Protein AF-0000000080607531 (afdb_homodimer)

Foldseek 3Di:
DDWAQALQPRDTDDQQQWAWQDPDPVLNVLLCVARHDSSNVSVVPDPDTHIHGCVQQPPLCPRPLRRRNGHPPPPPPPPCPDPDLDFPQQPPCVVQPPVPPVPVPDPPDPDPPDPPPPPPPPSVPPPPPPPCPPVVPVPDDDDDDDDPVVVCQVPQADPVVGDSQKDWDDWDDDFQKTKTWIAHPPPRDIDIDMRFDAFPVRPHGLVQLLVLLLCQLQLHFVVVVVVVCVVVVGGGDDLLVSLVSCVQFQLVLLVVLLVVLLVVVVVVQLVVCVSNVAWEKEKDKDALFVALANQKIKMWIATQSLLATNWMFIDGNDDPPCDSLNVTLVRCVVGLVVSQVVCVVVVRPYGHAEYEYAPRVSNVVSCVPPPVRYAYFYALVNLLVVLLVVCVVCCPPPLQVLVNVCSVVLSSQLLVLLQVCQLQLLSSLLSSQVSLCVLQVHFFQDADDPHDGDDDDGGHPDDDDPDDSGQDCVDVSSVSNSVVSSCSCPPPVSSVNSSRHHSRGHCVSVVVLVVLLCSNVPRHFHAFPSQSVSSNSSSSVVSNQQSVCVVVVNKDFSDWDWDQDPVVSDTDIDTDIDDGPSVVSVVSSVSSSNDDRPPPVPPCPDCVVVVSCHNNVSPPRVCCVVPVPVPPDPPVCSPPPPPPPPDPPPPPDD/DDWAQALQPRDTDDQVQWAWQDPDPVLNVLLCVARHDSSNVSVVPDPDTHIHGCVQQPVLPPRPPRRRRGHPPPPPPPPPPDPDLDFLQQPPVVVQPPVPPPPPPDPPPPDDPDPPPPPPPPSVPPDPPPPCPVVVPVPDDDDDDDDPVVVCQVPQADPVVGDSQKDWDDWDDDFQKTKTWIAHPPPRDIDIDMRFDAFPVRPHGLVQLLVLLLCQLQLHFVVVVVVVCVVVVGGGDDLLVSLVSCVQFQLVLLVVLLVVLLVVVVVVQLVVCVSNVAWE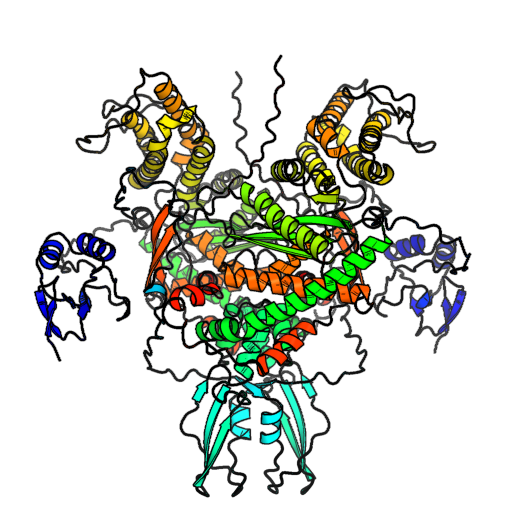KEKDKDAQFLALRNQKIKMWIATQSLLATNWMFIDGNDDPPDDSLNVTLVRCCVGLVVSQVVCVVVVRPYGHAEYEYAPRVSNVVSCVPPPVRYAYFYALVNLLVVLLVVCVVCCPPPLQVLVNVCSVVLSSQLLVLLQPCQLQLLSSLLSSQVVLCVLQVHFFQDADDPHDGDDDDGGHPDDDDPDDSGQDCVDVSSVSNSVVSSCSCPPPVSSVNSSRHHSRGHCVSVVVLVVLLCSNVPRHFHAFPSQSVSSNSSSSVVSNQQSVCVVVVNKDFSDWDWDQDPVVSDTDIDTDIDDGPSVVSVVSSVSSSNDDRPPPVPVCPDCVVPPSCHNNVSPVRVCCVVPVPVPPDPPPCSPPPPPPPPPPPPPPDD

Structure (mmCIF, N/CA/C/O backbone):
data_AF-0000000080607531-model_v1
#
loop_
_entity.id
_entity.type
_entity.pdbx_description
1 polymer 'Mutator-like transposase domain-containing protein'
#
loop_
_atom_site.group_PDB
_atom_site.id
_atom_site.type_symbol
_atom_site.label_atom_id
_atom_site.label_alt_id
_atom_site.label_comp_id
_atom_site.label_asym_id
_atom_site.label_entity_id
_atom_site.label_seq_id
_atom_site.pdbx_PDB_ins_code
_atom_site.Cartn_x
_atom_site.Cartn_y
_atom_site.Cartn_z
_atom_site.occupancy
_atom_site.B_iso_or_equiv
_atom_site.auth_seq_id
_atom_site.auth_comp_id
_atom_site.auth_asym_id
_atom_site.auth_atom_id
_atom_site.pdbx_PDB_model_num
ATOM 1 N N . MET A 1 1 ? -24.422 -40.75 27.297 1 51.53 1 MET A N 1
ATOM 2 C CA . MET A 1 1 ? -23.703 -39.469 27.203 1 51.53 1 MET A CA 1
ATOM 3 C C . MET A 1 1 ? -24.172 -38.5 28.312 1 51.53 1 MET A C 1
ATOM 5 O O . MET A 1 1 ? -25.344 -38.5 28.672 1 51.53 1 MET A O 1
ATOM 9 N N . PRO A 1 2 ? -23.297 -38 29.188 1 71.62 2 PRO A N 1
ATOM 10 C CA . PRO A 1 2 ? -23.688 -37.25 30.375 1 71.62 2 PRO A CA 1
ATOM 11 C C . PRO A 1 2 ? -24.578 -36.062 30.062 1 71.62 2 PRO A C 1
ATOM 13 O O . PRO A 1 2 ? -24.391 -35.406 29.016 1 71.62 2 PRO A O 1
ATOM 16 N N . ARG A 1 3 ? -25.797 -35.969 30.688 1 76.38 3 ARG A N 1
ATOM 17 C CA . ARG A 1 3 ? -26.734 -34.844 30.594 1 76.38 3 ARG A CA 1
ATOM 18 C C . ARG A 1 3 ? -26.5 -33.844 31.703 1 76.38 3 ARG A C 1
ATOM 20 O O . ARG A 1 3 ? -26.062 -34.188 32.812 1 76.38 3 ARG A O 1
ATOM 27 N N . SER A 1 4 ? -26.438 -32.625 31.375 1 78.31 4 SER A N 1
ATOM 28 C CA . SER A 1 4 ? -26.312 -31.578 32.375 1 78.31 4 SER A CA 1
ATOM 29 C C . SER A 1 4 ? -27.422 -30.547 32.25 1 78.31 4 SER A C 1
ATOM 31 O O . SER A 1 4 ? -28.016 -30.406 31.172 1 78.31 4 SER A O 1
ATOM 33 N N . LYS A 1 5 ? -27.812 -29.953 33.25 1 80.25 5 LYS A N 1
ATOM 34 C CA . LYS A 1 5 ? -28.797 -28.891 33.281 1 80.25 5 LYS A CA 1
ATOM 35 C C . LYS A 1 5 ? -28.188 -27.547 32.875 1 80.25 5 LYS A C 1
ATOM 37 O O . LYS A 1 5 ? -27.109 -27.172 33.344 1 80.25 5 LYS A O 1
ATOM 42 N N . CYS A 1 6 ? -28.875 -26.938 31.906 1 76.19 6 CYS A N 1
ATOM 43 C CA . CYS A 1 6 ? -28.406 -25.625 31.453 1 76.19 6 CYS A CA 1
ATOM 44 C C . CYS A 1 6 ? -28.484 -24.594 32.562 1 76.19 6 CYS A C 1
ATOM 46 O O . CYS A 1 6 ? -29.531 -24.438 33.219 1 76.19 6 CYS A O 1
ATOM 48 N N . ALA A 1 7 ? -27.469 -23.922 32.781 1 77.25 7 ALA A N 1
ATOM 49 C CA . ALA A 1 7 ? -27.406 -22.984 33.906 1 77.25 7 ALA A CA 1
ATOM 50 C C . ALA A 1 7 ? -28.234 -21.734 33.625 1 77.25 7 ALA A C 1
ATOM 52 O O . ALA A 1 7 ? -28.484 -20.938 34.531 1 77.25 7 ALA A O 1
ATOM 53 N N . TYR A 1 8 ? -28.672 -21.641 32.375 1 78.44 8 TYR A N 1
ATOM 54 C CA . TYR A 1 8 ? -29.453 -20.469 32 1 78.44 8 TYR A CA 1
ATOM 55 C C . TYR A 1 8 ? -30.922 -20.812 31.844 1 78.44 8 TYR A C 1
ATOM 57 O O . TYR A 1 8 ? -31.781 -20.234 32.5 1 78.44 8 TYR A O 1
ATOM 65 N N . CYS A 1 9 ? -31.266 -21.719 30.969 1 72.75 9 CYS A N 1
ATOM 66 C CA . CYS A 1 9 ? -32.656 -22 30.719 1 72.75 9 CYS A CA 1
ATOM 67 C C . CYS A 1 9 ? -33.156 -23.141 31.609 1 72.75 9 CYS A C 1
ATOM 69 O O . CYS A 1 9 ? -34.344 -23.438 31.656 1 72.75 9 CYS A O 1
ATOM 71 N N . LEU A 1 10 ? -32.312 -23.844 32.312 1 76.44 10 LEU A N 1
ATOM 72 C CA . LEU A 1 10 ? -32.562 -24.875 33.312 1 76.44 10 LEU A CA 1
ATOM 73 C C . LEU A 1 10 ? -33.125 -26.141 32.656 1 76.44 10 LEU A C 1
ATOM 75 O O . LEU A 1 10 ? -33.625 -27.031 33.344 1 76.44 10 LEU A O 1
ATOM 79 N N . ASP A 1 11 ? -33 -26.203 31.219 1 74.94 11 ASP A N 1
ATOM 80 C CA . ASP A 1 11 ? -33.375 -27.438 30.516 1 74.94 11 ASP A CA 1
ATOM 81 C C . ASP A 1 11 ? -32.281 -28.5 30.641 1 74.94 11 ASP A C 1
ATOM 83 O O . ASP A 1 11 ? -31.094 -28.172 30.719 1 74.94 11 ASP A O 1
ATOM 87 N N . ILE A 1 12 ? -32.562 -29.703 30.688 1 78.56 12 ILE A N 1
ATOM 88 C CA . ILE A 1 12 ? -31.625 -30.812 30.734 1 78.56 12 ILE A CA 1
ATOM 89 C C . ILE A 1 12 ? -31.312 -31.297 29.312 1 78.56 12 ILE A C 1
ATOM 91 O O . ILE A 1 12 ? -32.219 -31.656 28.562 1 78.56 12 ILE A O 1
ATOM 95 N N . ARG A 1 13 ? -30.172 -31 28.828 1 75.38 13 ARG A N 1
ATOM 96 C CA . ARG A 1 13 ? -29.75 -31.406 27.484 1 75.38 13 ARG A CA 1
ATOM 97 C C . ARG A 1 13 ? -28.484 -32.25 27.547 1 75.38 13 ARG A C 1
ATOM 99 O O . ARG A 1 13 ? -27.828 -32.344 28.594 1 75.38 13 ARG A O 1
ATOM 106 N N . LYS A 1 14 ? -28.188 -32.938 26.469 1 78.44 14 LYS A N 1
ATOM 107 C CA . LYS A 1 14 ? -26.938 -33.688 26.375 1 78.44 14 LYS A CA 1
ATOM 108 C C . LYS A 1 14 ? -25.719 -32.75 26.422 1 78.44 14 LYS A C 1
ATOM 110 O O . LYS A 1 14 ? -25.734 -31.688 25.812 1 78.44 14 LYS A O 1
ATOM 115 N N . GLN A 1 15 ? -24.609 -33.094 27.188 1 72.25 15 GLN A N 1
ATOM 116 C CA . GLN A 1 15 ? -23.422 -32.281 27.328 1 72.25 15 GLN A CA 1
ATOM 117 C C . GLN A 1 15 ? -22.766 -32 25.969 1 72.25 15 GLN A C 1
ATOM 119 O O . GLN A 1 15 ? -22.094 -30.984 25.781 1 72.25 15 GLN A O 1
ATOM 124 N N . SER A 1 16 ? -22.984 -32.844 24.984 1 71.12 16 SER A N 1
ATOM 125 C CA . SER A 1 16 ? -22.469 -32.656 23.641 1 71.12 16 SER A CA 1
ATOM 126 C C . SER A 1 16 ? -23.078 -31.422 22.969 1 71.12 16 SER A C 1
ATOM 128 O O . SER A 1 16 ? -22.469 -30.828 22.078 1 71.12 16 SER A O 1
ATOM 130 N N . ASP A 1 17 ? -24.25 -31.016 23.375 1 67.19 17 ASP A N 1
ATOM 131 C CA . ASP A 1 17 ? -24.984 -29.891 22.812 1 67.19 17 ASP A CA 1
ATOM 132 C C . ASP A 1 17 ? -24.844 -28.656 23.703 1 67.19 17 ASP A C 1
ATOM 134 O O . ASP A 1 17 ? -25.594 -27.688 23.547 1 67.19 17 ASP A O 1
ATOM 138 N N . MET A 1 18 ? -24.016 -28.688 24.656 1 69.5 18 MET A N 1
ATOM 139 C CA . MET A 1 18 ? -23.859 -27.594 25.609 1 69.5 18 MET A CA 1
ATOM 140 C C . MET A 1 18 ? -22.438 -27.078 25.641 1 69.5 18 MET A C 1
ATOM 142 O O . MET A 1 18 ? -21.531 -27.719 25.094 1 69.5 18 MET A O 1
ATOM 146 N N . THR A 1 19 ? -22.281 -25.844 26.109 1 71.5 19 THR A N 1
ATOM 147 C CA . THR A 1 19 ? -20.953 -25.281 26.359 1 71.5 19 THR A CA 1
ATOM 148 C C . THR A 1 19 ? -20.75 -25.016 27.844 1 71.5 19 THR A C 1
ATOM 150 O O . THR A 1 19 ? -21.688 -24.625 28.547 1 71.5 19 THR A O 1
ATOM 153 N N . ARG A 1 20 ? -19.547 -25.281 28.297 1 72.12 20 ARG A N 1
ATOM 154 C CA . ARG A 1 20 ? -19.219 -25.109 29.719 1 72.12 20 ARG A CA 1
ATOM 155 C C . ARG A 1 20 ? -19.156 -23.625 30.078 1 72.12 20 ARG A C 1
ATOM 157 O O . ARG A 1 20 ? -18.672 -22.812 29.297 1 72.12 20 ARG A O 1
ATOM 164 N N . VAL A 1 21 ? -19.719 -23.328 31.203 1 73.06 21 VAL A N 1
ATOM 165 C CA . VAL A 1 21 ? -19.609 -21.984 31.766 1 73.06 21 VAL A CA 1
ATOM 166 C C . VAL A 1 21 ? -18.156 -21.688 32.156 1 73.06 21 VAL A C 1
ATOM 168 O O . VAL A 1 21 ? -17.516 -22.5 32.812 1 73.06 21 VAL A O 1
ATOM 171 N N . PRO A 1 22 ? -17.641 -20.578 31.672 1 67.25 22 PRO A N 1
ATOM 172 C CA . PRO A 1 22 ? -16.234 -20.281 31.953 1 67.25 22 PRO A CA 1
ATOM 173 C C . PRO A 1 22 ? -15.938 -20.188 33.438 1 67.25 22 PRO A C 1
ATOM 175 O O . PRO A 1 22 ? -16.812 -19.797 34.25 1 67.25 22 PRO A O 1
ATOM 178 N N . ARG A 1 23 ? -14.711 -20.656 33.969 1 65.69 23 ARG A N 1
ATOM 179 C CA . ARG A 1 23 ? -14.289 -20.641 35.375 1 65.69 23 ARG A CA 1
ATOM 180 C C . ARG A 1 23 ? -13.508 -19.375 35.688 1 65.69 23 ARG A C 1
ATOM 182 O O . ARG A 1 23 ? -13.43 -18.953 36.844 1 65.69 23 ARG A O 1
ATOM 189 N N . ASN A 1 24 ? -12.945 -18.922 34.625 1 61.16 24 ASN A N 1
ATOM 190 C CA . ASN A 1 24 ? -12.188 -17.703 34.875 1 61.16 24 ASN A CA 1
ATOM 191 C C . ASN A 1 24 ? -13.102 -16.531 35.219 1 61.16 24 ASN A C 1
ATOM 193 O O . ASN A 1 24 ? -14.141 -16.344 34.594 1 61.16 24 ASN A O 1
ATOM 197 N N . ASN A 1 25 ? -12.859 -15.844 36.156 1 62.41 25 ASN A N 1
ATOM 198 C CA . ASN A 1 25 ? -13.672 -14.789 36.719 1 62.41 25 ASN A CA 1
ATOM 199 C C . ASN A 1 25 ? -14 -13.703 35.719 1 62.41 25 ASN A C 1
ATOM 201 O O . ASN A 1 25 ? -15.125 -13.195 35.688 1 62.41 25 ASN A O 1
ATOM 205 N N . GLU A 1 26 ? -13.156 -13.406 34.844 1 60.62 26 GLU A N 1
ATOM 206 C CA . GLU A 1 26 ? -13.383 -12.336 33.875 1 60.62 26 GLU A CA 1
ATOM 207 C C . GLU A 1 26 ? -14.438 -12.734 32.844 1 60.62 26 GLU A C 1
ATOM 209 O O . GLU A 1 26 ? -15.344 -11.953 32.562 1 60.62 26 GLU A O 1
ATOM 214 N N . SER A 1 27 ? -14.336 -13.922 32.344 1 63.81 27 SER A N 1
ATOM 215 C CA . SER A 1 27 ? -15.344 -14.43 31.422 1 63.81 27 SER A CA 1
ATOM 216 C C . SER A 1 27 ? -16.688 -14.609 32.125 1 63.81 27 SER A C 1
ATOM 218 O O . SER A 1 27 ? -17.734 -14.336 31.516 1 63.81 27 SER A O 1
ATOM 220 N N . LEU A 1 28 ? -16.531 -15.008 33.281 1 71.12 28 LEU A N 1
ATOM 221 C CA . LEU A 1 28 ? -17.734 -15.242 34.062 1 71.12 28 LEU A CA 1
ATOM 222 C C . LEU A 1 28 ? -18.5 -13.938 34.281 1 71.12 28 LEU A C 1
ATOM 224 O O . LEU A 1 28 ? -19.719 -13.898 34.219 1 71.12 28 LEU A O 1
ATOM 228 N N . GLN A 1 29 ? -17.781 -12.945 34.469 1 68.12 29 GLN A N 1
ATOM 229 C CA . GLN A 1 29 ? -18.406 -11.648 34.719 1 68.12 29 GLN A CA 1
ATOM 230 C C . GLN A 1 29 ? -19.109 -11.133 33.469 1 68.12 29 GLN A C 1
ATOM 232 O O . GLN A 1 29 ? -20.203 -10.555 33.562 1 68.12 29 GLN A O 1
ATOM 237 N N . ILE A 1 30 ? -18.641 -11.484 32.281 1 65.94 30 ILE A N 1
ATOM 238 C CA . ILE A 1 30 ? -19.281 -11.133 31.031 1 65.94 30 ILE A CA 1
ATOM 239 C C . ILE A 1 30 ? -20.562 -11.953 30.859 1 65.94 30 ILE A C 1
ATOM 241 O O . ILE A 1 30 ? -21.594 -11.414 30.469 1 65.94 30 ILE A O 1
ATOM 245 N N . TRP A 1 31 ? -20.5 -13.125 31.141 1 69.62 31 TRP A N 1
ATOM 246 C CA . TRP A 1 31 ? -21.688 -13.977 31.062 1 69.62 31 TRP A CA 1
ATOM 247 C C . TRP A 1 31 ? -22.734 -13.523 32.062 1 69.62 31 TRP A C 1
ATOM 249 O O . TRP A 1 31 ? -23.938 -13.516 31.766 1 69.62 31 TRP A O 1
ATOM 259 N N . PHE A 1 32 ? -22.312 -13.086 33.281 1 72.31 32 PHE A N 1
ATOM 260 C CA . PHE A 1 32 ? -23.219 -12.617 34.312 1 72.31 32 PHE A CA 1
ATOM 261 C C . PHE A 1 32 ? -23.953 -11.359 33.875 1 72.31 32 PHE A C 1
ATOM 263 O O . PHE A 1 32 ? -25.172 -11.234 34.062 1 72.31 32 PHE A O 1
ATOM 270 N N . ARG A 1 33 ? -23.219 -10.609 33.156 1 67.19 33 ARG A N 1
ATOM 271 C CA . ARG A 1 33 ? -23.797 -9.359 32.688 1 67.19 33 ARG A CA 1
ATOM 272 C C . ARG A 1 33 ? -24.781 -9.625 31.531 1 67.19 33 ARG A C 1
ATOM 274 O O . ARG A 1 33 ? -25.812 -8.953 31.438 1 67.19 33 ARG A O 1
ATOM 281 N N . THR A 1 34 ? -24.469 -10.617 30.734 1 65.94 34 THR A N 1
ATOM 282 C CA . THR A 1 34 ? -25.281 -10.914 29.562 1 65.94 34 THR A CA 1
ATOM 283 C C . THR A 1 34 ? -26.484 -11.766 29.938 1 65.94 34 THR A C 1
ATOM 285 O O . THR A 1 34 ? -27.594 -11.547 29.438 1 65.94 34 THR A O 1
ATOM 288 N N . LEU A 1 35 ? -26.281 -12.664 30.797 1 69.69 35 LEU A N 1
ATOM 289 C CA . LEU A 1 35 ? -27.312 -13.672 31.047 1 69.69 35 LEU A CA 1
ATOM 290 C C . LEU A 1 35 ? -28.109 -13.336 32.312 1 69.69 35 LEU A C 1
ATOM 292 O O . LEU A 1 35 ? -29.094 -14 32.625 1 69.69 35 LEU A O 1
ATOM 296 N N . GLY A 1 36 ? -27.656 -12.227 33.062 1 68.69 36 GLY A N 1
ATOM 297 C CA . GLY A 1 36 ? -28.484 -11.672 34.125 1 68.69 36 GLY A CA 1
ATOM 298 C C . GLY A 1 36 ? -28.156 -12.242 35.5 1 68.69 36 GLY A C 1
ATOM 299 O O . GLY A 1 36 ? -27.312 -13.133 35.594 1 68.69 36 GLY A O 1
ATOM 300 N N . ILE A 1 37 ? -28.922 -11.695 36.469 1 71.81 37 ILE A N 1
ATOM 301 C CA . ILE A 1 37 ? -28.641 -11.906 37.906 1 71.81 37 ILE A CA 1
ATOM 302 C C . ILE A 1 37 ? -29 -13.336 38.281 1 71.81 37 ILE A C 1
ATOM 304 O O . ILE A 1 37 ? -28.328 -13.953 39.125 1 71.81 37 ILE A O 1
ATOM 308 N N . ASP A 1 38 ? -30.031 -13.898 37.719 1 74.38 38 ASP A N 1
ATOM 309 C CA . ASP A 1 38 ? -30.453 -15.25 38.062 1 74.38 38 ASP A CA 1
ATOM 310 C C . ASP A 1 38 ? -29.391 -16.266 37.688 1 74.38 38 ASP A C 1
ATOM 312 O O . ASP A 1 38 ? -29.109 -17.203 38.438 1 74.38 38 ASP A O 1
ATOM 316 N N . PHE A 1 39 ? -28.75 -16.109 36.469 1 73.75 39 PHE A N 1
ATOM 317 C CA . PHE A 1 39 ? -27.641 -16.953 36 1 73.75 39 PHE A CA 1
ATOM 318 C C . PHE A 1 39 ? -26.438 -16.812 36.938 1 73.75 39 PHE A C 1
ATOM 320 O O . PHE A 1 39 ? -25.828 -17.812 37.312 1 73.75 39 PHE A O 1
ATOM 327 N N . GLN A 1 40 ? -26.188 -15.57 37.281 1 78.19 40 GLN A N 1
ATOM 328 C CA . GLN A 1 40 ? -25.062 -15.297 38.156 1 78.19 40 GLN A CA 1
ATOM 329 C C . GLN A 1 40 ? -25.234 -16.016 39.5 1 78.19 40 GLN A C 1
ATOM 331 O O . GLN A 1 40 ? -24.281 -16.625 40 1 78.19 40 GLN A O 1
ATOM 336 N N . GLN A 1 41 ? -26.375 -15.945 40.062 1 76.62 41 GLN A N 1
ATOM 337 C CA . GLN A 1 41 ? -26.641 -16.578 41.344 1 76.62 41 GLN A CA 1
ATOM 338 C C . GLN A 1 41 ? -26.516 -18.094 41.25 1 76.62 41 GLN A C 1
ATOM 340 O O . GLN A 1 41 ? -26 -18.734 42.156 1 76.62 41 GLN A O 1
ATOM 345 N N . ARG A 1 42 ? -26.859 -18.625 40.062 1 77.56 42 ARG A N 1
ATOM 346 C CA . ARG A 1 42 ? -26.781 -20.078 39.875 1 77.56 42 ARG A CA 1
ATOM 347 C C . ARG A 1 42 ? -25.344 -20.531 39.719 1 77.56 42 ARG A C 1
ATOM 349 O O . ARG A 1 42 ? -24.953 -21.578 40.25 1 77.56 42 ARG A O 1
ATOM 356 N N . VAL A 1 43 ? -24.562 -19.688 39.031 1 77.25 43 VAL A N 1
ATOM 357 C CA . VAL A 1 43 ? -23.172 -20.031 38.781 1 77.25 43 VAL A CA 1
ATOM 358 C C . VAL A 1 43 ? -22.344 -19.875 40.031 1 77.25 43 VAL A C 1
ATOM 360 O O . VAL A 1 43 ? -21.516 -20.734 40.344 1 77.25 43 VAL A O 1
ATOM 363 N N . LEU A 1 44 ? -22.547 -18.812 40.781 1 75.38 44 LEU A N 1
ATOM 364 C CA . LEU A 1 44 ? -21.766 -18.562 41.969 1 75.38 44 LEU A CA 1
ATOM 365 C C . LEU A 1 44 ? -22.125 -19.562 43.062 1 75.38 44 LEU A C 1
ATOM 367 O O . LEU A 1 44 ? -21.297 -19.859 43.938 1 75.38 44 LEU A O 1
ATOM 371 N N . GLY A 1 45 ? -23.375 -20.141 43.031 1 68.06 45 GLY A N 1
ATOM 372 C CA . GLY A 1 45 ? -23.812 -21.109 44.031 1 68.06 45 GLY A CA 1
ATOM 373 C C . GLY A 1 45 ? -23.531 -22.547 43.656 1 68.06 45 GLY A C 1
ATOM 374 O O . GLY A 1 45 ? -23.797 -23.469 44.406 1 68.06 45 GLY A O 1
ATOM 375 N N . ALA A 1 46 ? -22.969 -22.734 42.375 1 67.12 46 ALA A N 1
ATOM 376 C CA . ALA A 1 46 ? -22.828 -24.109 41.906 1 67.12 46 ALA A CA 1
ATOM 377 C C . ALA A 1 46 ? -21.469 -24.688 42.312 1 67.12 46 ALA A C 1
ATOM 379 O O . ALA A 1 46 ? -20.453 -23.969 42.312 1 67.12 46 ALA A O 1
ATOM 380 N N . THR A 1 47 ? -21.375 -25.781 42.969 1 64.31 47 THR A N 1
ATOM 381 C CA . THR A 1 47 ? -20.188 -26.484 43.469 1 64.31 47 THR A CA 1
ATOM 382 C C . THR A 1 47 ? -19.594 -27.359 42.344 1 64.31 47 THR A C 1
ATOM 384 O O . THR A 1 47 ? -18.484 -27.859 42.469 1 64.31 47 THR A O 1
ATOM 387 N N . SER A 1 48 ? -20.344 -27.641 41.219 1 68.44 48 SER A N 1
ATOM 388 C CA . SER A 1 48 ? -19.922 -28.5 40.125 1 68.44 48 SER A CA 1
ATOM 389 C C . SER A 1 48 ? -19.828 -27.734 38.812 1 68.44 48 SER A C 1
ATOM 391 O O . SER A 1 48 ? -20.25 -26.578 38.75 1 68.44 48 SER A O 1
ATOM 393 N N . ARG A 1 49 ? -19.219 -28.297 37.75 1 71.44 49 ARG A N 1
ATOM 394 C CA . ARG A 1 49 ? -19.094 -27.719 36.406 1 71.44 49 ARG A CA 1
ATOM 395 C C . ARG A 1 49 ? -20.469 -27.438 35.812 1 71.44 49 ARG A C 1
ATOM 397 O O . ARG A 1 49 ? -21.344 -28.312 35.812 1 71.44 49 ARG A O 1
ATOM 404 N N . LEU A 1 50 ? -20.703 -26.141 35.469 1 76.75 50 LEU A N 1
ATOM 405 C CA . LEU A 1 50 ? -21.984 -25.734 34.906 1 76.75 50 LEU A CA 1
ATOM 406 C C . LEU A 1 50 ? -21.922 -25.672 33.375 1 76.75 50 LEU A C 1
ATOM 408 O O . LEU A 1 50 ? -20.859 -25.422 32.812 1 76.75 50 LEU A O 1
ATOM 412 N N . PHE A 1 51 ? -23.016 -26.016 32.75 1 77.75 51 PHE A N 1
ATOM 413 C CA . PHE A 1 51 ? -23.156 -26.016 31.297 1 77.75 51 PHE A CA 1
ATOM 414 C C . PHE A 1 51 ? -24.312 -25.125 30.875 1 77.75 51 PHE A C 1
ATOM 416 O O . PHE A 1 51 ? -25.25 -24.906 31.641 1 77.75 51 PHE A O 1
ATOM 423 N N . ILE A 1 52 ? -24.266 -24.453 29.703 1 76 52 ILE A N 1
ATOM 424 C CA . ILE A 1 52 ? -25.359 -23.734 29.078 1 76 52 ILE A CA 1
ATOM 425 C C . ILE A 1 52 ? -25.656 -24.328 27.703 1 76 52 ILE A C 1
ATOM 427 O O . ILE A 1 52 ? -24.734 -24.797 27.016 1 76 52 ILE A O 1
ATOM 431 N N . CYS A 1 53 ? -27 -24.375 27.406 1 71.88 53 CYS A N 1
ATOM 432 C CA . CYS A 1 53 ? -27.391 -24.875 26.094 1 71.88 53 CYS A CA 1
ATOM 433 C C . CYS A 1 53 ? -26.734 -24.047 24.984 1 71.88 53 CYS A C 1
ATOM 435 O O . CYS A 1 53 ? -26.672 -22.812 25.078 1 71.88 53 CYS A O 1
ATOM 437 N N . ARG A 1 54 ? -26.25 -24.688 23.953 1 67.12 54 ARG A N 1
ATOM 438 C CA . ARG A 1 54 ? -25.625 -24.016 22.812 1 67.12 54 ARG A CA 1
ATOM 439 C C . ARG A 1 54 ? -26.594 -23.062 22.125 1 67.12 54 ARG A C 1
ATOM 441 O O . ARG A 1 54 ? -26.172 -22.109 21.469 1 67.12 54 ARG A O 1
ATOM 448 N N . GLU A 1 55 ? -27.812 -23.281 22.281 1 64.06 55 GLU A N 1
ATOM 449 C CA . GLU A 1 55 ? -28.859 -22.453 21.688 1 64.06 55 GLU A CA 1
ATOM 450 C C . GLU A 1 55 ? -28.844 -21.047 22.281 1 64.06 55 GLU A C 1
ATOM 452 O O . GLU A 1 55 ? -29.344 -20.094 21.656 1 64.06 55 GLU A O 1
ATOM 457 N N . HIS A 1 56 ? -28.5 -20.938 23.531 1 62.28 56 HIS A N 1
ATOM 458 C CA . HIS A 1 56 ? -28.484 -19.625 24.188 1 62.28 56 HIS A CA 1
ATOM 459 C C . HIS A 1 56 ? -27.234 -18.828 23.781 1 62.28 56 HIS A C 1
ATOM 461 O O . HIS A 1 56 ? -27.094 -17.672 24.172 1 62.28 56 HIS A O 1
ATOM 467 N N . VAL A 1 57 ? -26.406 -19.5 23.234 1 56.62 57 VAL A N 1
ATOM 468 C CA . VAL A 1 57 ? -25.188 -18.922 22.719 1 56.62 57 VAL A CA 1
ATOM 469 C C . VAL A 1 57 ? -25.281 -18.781 21.188 1 56.62 57 VAL A C 1
ATOM 471 O O . VAL A 1 57 ? -25.719 -19.703 20.5 1 56.62 57 VAL A O 1
ATOM 474 N N . PRO A 1 58 ? -25.344 -17.562 20.609 1 46.56 58 PRO A N 1
ATOM 475 C CA . PRO A 1 58 ? -25.594 -17.469 19.156 1 46.56 58 PRO A CA 1
ATOM 476 C C . PRO A 1 58 ? -24.859 -18.562 18.359 1 46.56 58 PRO A C 1
ATOM 478 O O . PRO A 1 58 ? -23.781 -19 18.766 1 46.56 58 PRO A O 1
ATOM 481 N N . LYS A 1 59 ? -25.578 -19.219 17.531 1 44.84 59 LYS A N 1
ATOM 482 C CA . LYS A 1 59 ? -25.219 -20.328 16.641 1 44.84 59 LYS A CA 1
ATOM 483 C C . LYS A 1 59 ? -23.812 -20.125 16.062 1 44.84 59 LYS A C 1
ATOM 485 O O . LYS A 1 59 ? -23.141 -21.094 15.703 1 44.84 59 LYS A O 1
ATOM 490 N N . ALA A 1 60 ? -23.594 -18.969 15.734 1 36.91 60 ALA A N 1
ATOM 491 C CA . ALA A 1 60 ? -22.344 -18.812 14.984 1 36.91 60 ALA A CA 1
ATOM 492 C C . ALA A 1 60 ? -21.125 -19.062 15.875 1 36.91 60 ALA A C 1
ATOM 494 O O . ALA A 1 60 ? -19.984 -18.844 15.461 1 36.91 60 ALA A O 1
ATOM 495 N N . ALA A 1 61 ? -21.359 -19.312 17.172 1 36.47 61 ALA A N 1
ATOM 496 C CA . ALA A 1 61 ? -20.188 -19.516 18 1 36.47 61 ALA A CA 1
ATOM 497 C C . ALA A 1 61 ? -19.578 -20.891 17.766 1 36.47 61 ALA A C 1
ATOM 499 O O . ALA A 1 61 ? -20.266 -21.906 17.875 1 36.47 61 ALA A O 1
ATOM 500 N N . PRO A 1 62 ? -18.688 -20.984 16.906 1 32.88 62 PRO A N 1
ATOM 501 C CA . PRO A 1 62 ? -18.188 -22.359 16.781 1 32.88 62 PRO A CA 1
ATOM 502 C C . PRO A 1 62 ? -18.062 -23.047 18.141 1 32.88 62 PRO A C 1
ATOM 504 O O . PRO A 1 62 ? -18 -22.391 19.172 1 32.88 62 PRO A O 1
ATOM 507 N N . ARG A 1 63 ? -18.359 -24.375 18.172 1 31.91 63 ARG A N 1
ATOM 508 C CA . ARG A 1 63 ? -18.328 -25.25 19.344 1 31.91 63 ARG A CA 1
ATOM 509 C C . ARG A 1 63 ? -17.266 -24.781 20.344 1 31.91 63 ARG A C 1
ATOM 511 O O . ARG A 1 63 ? -17.469 -24.859 21.562 1 31.91 63 ARG A O 1
ATOM 518 N N . ARG A 1 64 ? -16 -24.703 19.859 1 32.19 64 ARG A N 1
ATOM 519 C CA . ARG A 1 64 ? -14.891 -24.625 20.812 1 32.19 64 ARG A CA 1
ATOM 520 C C . ARG A 1 64 ? -14.664 -23.188 21.281 1 32.19 64 ARG A C 1
ATOM 522 O O . ARG A 1 64 ? -13.672 -22.906 21.938 1 32.19 64 ARG A O 1
ATOM 529 N N . SER A 1 65 ? -15.344 -22.203 20.594 1 32.16 65 SER A N 1
ATOM 530 C CA . SER A 1 65 ? -15.031 -20.938 21.234 1 32.16 65 SER A CA 1
ATOM 531 C C . SER A 1 65 ? -15.672 -20.859 22.625 1 32.16 65 SER A C 1
ATOM 533 O O . SER A 1 65 ? -16.891 -21.031 22.75 1 32.16 65 SER A O 1
ATOM 535 N N . ARG A 1 66 ? -15.133 -21.281 23.656 1 32.41 66 ARG A N 1
ATOM 536 C CA . ARG A 1 66 ? -15.57 -21.297 25.062 1 32.41 66 ARG A CA 1
ATOM 537 C C . ARG A 1 66 ? -16.422 -20.062 25.375 1 32.41 66 ARG A C 1
ATOM 539 O O . ARG A 1 66 ? -17.281 -20.109 26.266 1 32.41 66 ARG A O 1
ATOM 546 N N . TYR A 1 67 ? -15.898 -18.891 25.109 1 33.25 67 TYR A N 1
ATOM 547 C CA . TYR A 1 67 ? -16.531 -17.781 25.812 1 33.25 67 TYR A CA 1
ATOM 548 C C . TYR A 1 67 ? -17.609 -17.141 24.953 1 33.25 67 TYR A C 1
ATOM 550 O O . TYR A 1 67 ? -17.344 -16.188 24.203 1 33.25 67 TYR A O 1
ATOM 558 N N . GLY A 1 68 ? -18.406 -17.891 24.297 1 39.12 68 GLY A N 1
ATOM 559 C CA . GLY A 1 68 ? -19.547 -17.25 23.656 1 39.12 68 GLY A CA 1
ATOM 560 C C . GLY A 1 68 ? -20.484 -16.594 24.656 1 39.12 68 GLY A C 1
ATOM 561 O O . GLY A 1 68 ? -20.719 -17.125 25.734 1 39.12 68 GLY A O 1
ATOM 562 N N . ILE A 1 69 ? -20.531 -15.242 24.734 1 39.06 69 ILE A N 1
ATOM 563 C CA . ILE A 1 69 ? -21.484 -14.57 25.609 1 39.06 69 ILE A CA 1
ATOM 564 C C . ILE A 1 69 ? -22.906 -15.047 25.297 1 39.06 69 ILE A C 1
ATOM 566 O O . ILE A 1 69 ? -23.297 -15.078 24.125 1 39.06 69 ILE A O 1
ATOM 570 N N . PRO A 1 70 ? -23.531 -15.68 26.141 1 40.03 70 PRO A N 1
ATOM 571 C CA . PRO A 1 70 ? -24.906 -16.125 25.969 1 40.03 70 PRO A CA 1
ATOM 572 C C . PRO A 1 70 ? -25.859 -14.984 25.625 1 40.03 70 PRO A C 1
ATOM 574 O O . PRO A 1 70 ? -25.641 -13.844 26.031 1 40.03 70 PRO A O 1
ATOM 577 N N . TYR A 1 71 ? -26.516 -15.031 24.469 1 36.81 71 TYR A N 1
ATOM 578 C CA . TYR A 1 71 ? -27.547 -14.055 24.141 1 36.81 71 TYR A CA 1
ATOM 579 C C . TYR A 1 71 ? -28.844 -14.367 24.891 1 36.81 71 TYR A C 1
ATOM 581 O O . TYR A 1 71 ? -29.109 -15.523 25.234 1 36.81 71 TYR A O 1
ATOM 589 N N . GLU A 1 72 ? -29.469 -13.453 25.578 1 31.88 72 GLU A N 1
ATOM 590 C CA . GLU A 1 72 ? -30.844 -13.562 26.078 1 31.88 72 GLU A CA 1
ATOM 591 C C . GLU A 1 72 ? -31.797 -13.992 24.969 1 31.88 72 GLU A C 1
ATOM 593 O O . GLU A 1 72 ? -31.875 -13.344 23.922 1 31.88 72 GLU A O 1
ATOM 598 N N . THR A 1 73 ? -32.125 -15.117 24.766 1 28.17 73 THR A N 1
ATOM 599 C CA . THR A 1 73 ? -33.188 -15.523 23.859 1 28.17 73 THR A CA 1
ATOM 600 C C . THR A 1 73 ? -34.531 -15.023 24.375 1 28.17 73 THR A C 1
ATOM 602 O O . THR A 1 73 ? -35.125 -15.609 25.281 1 28.17 73 THR A O 1
ATOM 605 N N . ARG A 1 74 ? -34.969 -13.75 24.562 1 26.53 74 ARG A N 1
ATOM 606 C CA . ARG A 1 74 ? -36.406 -13.492 24.766 1 26.53 74 ARG A CA 1
ATOM 607 C C . ARG A 1 74 ? -37.25 -14.211 23.719 1 26.53 74 ARG A C 1
ATOM 609 O O . ARG A 1 74 ? -36.844 -14.344 22.562 1 26.53 74 ARG A O 1
ATOM 616 N N . GLY A 1 75 ? -38.062 -15.062 24.047 1 23.94 75 GLY A N 1
ATOM 617 C CA . GLY A 1 75 ? -39.188 -15.539 23.25 1 23.94 75 GLY A CA 1
ATOM 618 C C . GLY A 1 75 ? -39.781 -14.461 22.359 1 23.94 75 GLY A C 1
ATOM 619 O O . GLY A 1 75 ? -40.031 -13.344 22.812 1 23.94 75 GLY A O 1
ATOM 620 N N . SER A 1 76 ? -39.469 -14.492 21.172 1 24.61 76 SER A N 1
ATOM 621 C CA . SER A 1 76 ? -40.25 -13.695 20.203 1 24.61 76 SER A CA 1
ATOM 622 C C . SER A 1 76 ? -41.75 -13.859 20.422 1 24.61 76 SER A C 1
ATOM 624 O O . SER A 1 76 ? -42.312 -14.883 20.047 1 24.61 76 SER A O 1
ATOM 626 N N . GLN A 1 77 ? -42.281 -13.695 21.547 1 21.67 77 GLN A N 1
ATOM 627 C CA . GLN A 1 77 ? -43.688 -13.391 21.344 1 21.67 77 GLN A CA 1
ATOM 628 C C . GLN A 1 77 ? -43.875 -12.398 20.203 1 21.67 77 GLN A C 1
ATOM 630 O O . GLN A 1 77 ? -43.188 -11.367 20.156 1 21.67 77 GLN A O 1
ATOM 635 N N . GLU A 1 78 ? -44.531 -12.883 19.047 1 25.36 78 GLU A N 1
ATOM 636 C CA . GLU A 1 78 ? -45.25 -12.375 17.875 1 25.36 78 GLU A CA 1
ATOM 637 C C . GLU A 1 78 ? -46.094 -11.164 18.219 1 25.36 78 GLU A C 1
ATOM 639 O O . GLU A 1 78 ? -47.312 -11.297 18.438 1 25.36 78 GLU A O 1
ATOM 644 N N . GLU A 1 79 ? -45.906 -10.422 19.25 1 24.56 79 GLU A N 1
ATOM 645 C CA . GLU A 1 79 ? -46.938 -9.375 19.297 1 24.56 79 GLU A CA 1
ATOM 646 C C . GLU A 1 79 ? -47 -8.609 17.969 1 24.56 79 GLU A C 1
ATOM 648 O O . GLU A 1 79 ? -45.938 -8.242 17.406 1 24.56 79 GLU A O 1
ATOM 653 N N . ASN A 1 80 ? -48.188 -8.703 17.141 1 24.17 80 ASN A N 1
ATOM 654 C CA . ASN A 1 80 ? -48.844 -8.055 16.016 1 24.17 80 ASN A CA 1
ATOM 655 C C . ASN A 1 80 ? -48.625 -6.539 16.047 1 24.17 80 ASN A C 1
ATOM 657 O O . ASN A 1 80 ? -49.438 -5.809 16.609 1 24.17 80 ASN A O 1
ATOM 661 N N . LEU A 1 81 ? -47.656 -6.027 16.562 1 24.91 81 LEU A N 1
ATOM 662 C CA . LEU A 1 81 ? -47.781 -4.574 16.531 1 24.91 81 LEU A CA 1
ATOM 663 C C . LEU A 1 81 ? -48.125 -4.09 15.125 1 24.91 81 LEU A C 1
ATOM 665 O O . LEU A 1 81 ? -47.625 -4.625 14.133 1 24.91 81 LEU A O 1
ATOM 669 N N . SER A 1 82 ? -49.219 -3.523 14.836 1 23.97 82 SER A N 1
ATOM 670 C CA . SER A 1 82 ? -49.812 -2.895 13.664 1 23.97 82 SER A CA 1
ATOM 671 C C . SER A 1 82 ? -48.75 -2.189 12.812 1 23.97 82 SER A C 1
ATOM 673 O O . SER A 1 82 ? -47.719 -1.765 13.328 1 23.97 82 SER A O 1
ATOM 675 N N . GLU A 1 83 ? -48.656 -2.377 11.398 1 26.23 83 GLU A N 1
ATOM 676 C CA . GLU A 1 83 ? -48.031 -1.993 10.125 1 26.23 83 GLU A CA 1
ATOM 677 C C . GLU A 1 83 ? -47.688 -0.503 10.102 1 26.23 83 GLU A C 1
ATOM 679 O O . GLU A 1 83 ? -47.5 0.078 9.031 1 26.23 83 GLU A O 1
ATOM 684 N N . ALA A 1 84 ? -47.906 0.274 11.102 1 24.42 84 ALA A N 1
ATOM 685 C CA . ALA A 1 84 ? -47.625 1.674 10.797 1 24.42 84 ALA A CA 1
ATOM 686 C C . ALA A 1 84 ? -46.188 1.871 10.406 1 24.42 84 ALA A C 1
ATOM 688 O O . ALA A 1 84 ? -45.281 1.204 10.945 1 24.42 84 ALA A O 1
ATOM 689 N N . GLU A 1 85 ? -45.781 2.523 9.133 1 25.55 85 GLU A N 1
ATOM 690 C CA . GLU A 1 85 ? -44.719 2.908 8.219 1 25.55 85 GLU A CA 1
ATOM 691 C C . GLU A 1 85 ? -43.5 3.49 8.977 1 25.55 85 GLU A C 1
ATOM 693 O O . GLU A 1 85 ? -43.531 4.668 9.344 1 25.55 85 GLU A O 1
ATOM 698 N N . ALA A 1 86 ? -43.062 2.824 9.977 1 25.36 86 ALA A N 1
ATOM 699 C CA . ALA A 1 86 ? -42 3.543 10.664 1 25.36 86 ALA A CA 1
ATOM 700 C C . ALA A 1 86 ? -40.844 3.836 9.727 1 25.36 86 ALA A C 1
ATOM 702 O O . ALA A 1 86 ? -40.469 2.992 8.906 1 25.36 86 ALA A O 1
ATOM 703 N N . PRO A 1 87 ? -40.531 5.062 9.461 1 25.03 87 PRO A N 1
ATOM 704 C CA . PRO A 1 87 ? -39.5 5.512 8.523 1 25.03 87 PRO A CA 1
ATOM 705 C C . PRO A 1 87 ? -38.156 4.789 8.719 1 25.03 87 PRO A C 1
ATOM 707 O O . PRO A 1 87 ? -37.844 4.34 9.828 1 25.03 87 PRO A O 1
ATOM 710 N N . VAL A 1 88 ? -37.688 3.93 7.824 1 26.59 88 VAL A N 1
ATOM 711 C CA . VAL A 1 88 ? -36.406 3.248 7.629 1 26.59 88 VAL A CA 1
ATOM 712 C C . VAL A 1 88 ? -35.281 4.125 8.148 1 26.59 88 VAL A C 1
ATOM 714 O O . VAL A 1 88 ? -34.812 5.035 7.457 1 26.59 88 VAL A O 1
ATOM 717 N N . TYR A 1 89 ? -35.469 4.711 9.367 1 25.05 89 TYR A N 1
ATOM 718 C CA . TYR A 1 89 ? -34.344 5.477 9.891 1 25.05 89 TYR A CA 1
ATOM 719 C C . TYR A 1 89 ? -33.094 4.602 10.016 1 25.05 89 TYR A C 1
ATOM 721 O O . TYR A 1 89 ? -33.156 3.494 10.555 1 25.05 89 TYR A O 1
ATOM 729 N N . LEU A 1 90 ? -32.312 4.484 9.047 1 29.25 90 LEU A N 1
ATOM 730 C CA . LEU A 1 90 ? -30.953 3.959 9.141 1 29.25 90 LEU A CA 1
ATOM 731 C C . LEU A 1 90 ? -30.344 4.281 10.492 1 29.25 90 LEU A C 1
ATOM 733 O O . LEU A 1 90 ? -30.25 5.453 10.883 1 29.25 90 LEU A O 1
ATOM 737 N N . ASN A 1 91 ? -30.656 3.537 11.602 1 25.84 91 ASN A N 1
ATOM 738 C CA . ASN A 1 91 ? -30.297 3.684 13.008 1 25.84 91 ASN A CA 1
ATOM 739 C C . ASN A 1 91 ? -28.828 4.055 13.172 1 25.84 91 ASN A C 1
ATOM 741 O O . ASN A 1 91 ? -27.953 3.301 12.773 1 25.84 91 ASN A O 1
ATOM 745 N N . PHE A 1 92 ? -28.531 5.316 13.172 1 26.41 92 PHE A N 1
ATOM 746 C CA . PHE A 1 92 ? -27.297 5.852 13.758 1 26.41 92 PHE A CA 1
ATOM 747 C C . PHE A 1 92 ? -26.953 5.129 15.055 1 26.41 92 PHE A C 1
ATOM 749 O O . PHE A 1 92 ? -25.828 5.227 15.547 1 26.41 92 PHE A O 1
ATOM 756 N N . GLU A 1 93 ? -28 4.52 15.805 1 27.06 93 GLU A N 1
ATOM 757 C CA . GLU A 1 93 ? -27.844 3.941 17.141 1 27.06 93 GLU A CA 1
ATOM 758 C C . GLU A 1 93 ? -26.922 2.725 17.094 1 27.06 93 GLU A C 1
ATOM 760 O O . GLU A 1 93 ? -26.094 2.529 18 1 27.06 93 GLU A O 1
ATOM 765 N N . ASP A 1 94 ? -27.203 1.785 16.266 1 28.8 94 ASP A N 1
ATOM 766 C CA . ASP A 1 94 ? -26.484 0.526 16.375 1 28.8 94 ASP A CA 1
ATOM 767 C C . ASP A 1 94 ? -24.984 0.737 16.125 1 28.8 94 ASP A C 1
ATOM 769 O O . ASP A 1 94 ? -24.141 0.094 16.766 1 28.8 94 ASP A O 1
ATOM 773 N N . ASP A 1 95 ? -24.656 1.594 15.227 1 28.19 95 ASP A N 1
ATOM 774 C CA . ASP A 1 95 ? -23.25 1.9 15.039 1 28.19 95 ASP A CA 1
ATOM 775 C C . ASP A 1 95 ? -22.719 2.793 16.156 1 28.19 95 ASP A C 1
ATOM 777 O O . ASP A 1 95 ? -21.516 2.834 16.422 1 28.19 95 ASP A O 1
ATOM 781 N N . MET A 1 96 ? -23.578 3.678 16.844 1 27.77 96 MET A N 1
ATOM 782 C CA . MET A 1 96 ? -23.344 4.617 17.938 1 27.77 96 MET A CA 1
ATOM 783 C C . MET A 1 96 ? -23.391 3.904 19.281 1 27.77 96 MET A C 1
ATOM 785 O O . MET A 1 96 ? -22.719 4.316 20.234 1 27.77 96 MET A O 1
ATOM 789 N N . LEU A 1 97 ? -24.547 3.135 19.641 1 25.34 97 LEU A N 1
ATOM 790 C CA . LEU A 1 97 ? -24.828 2.576 20.969 1 25.34 97 LEU A CA 1
ATOM 791 C C . LEU A 1 97 ? -23.922 1.383 21.25 1 25.34 97 LEU A C 1
ATOM 793 O O . LEU A 1 97 ? -24.359 0.234 21.203 1 25.34 97 LEU A O 1
ATOM 797 N N . PHE A 1 98 ? -22.922 1.172 20.797 1 27.42 98 PHE A N 1
ATOM 798 C CA . PHE A 1 98 ? -22.25 0.236 21.703 1 27.42 98 PHE A CA 1
ATOM 799 C C . PHE A 1 98 ? -22.391 0.689 23.141 1 27.42 98 PHE A C 1
ATOM 801 O O . PHE A 1 98 ? -21.953 1.788 23.5 1 27.42 98 PHE A O 1
ATOM 808 N N . ASP A 1 99 ? -23.453 0.407 23.859 1 24.09 99 ASP A N 1
ATOM 809 C CA . ASP A 1 99 ? -23.484 0.332 25.328 1 24.09 99 ASP A CA 1
ATOM 810 C C . ASP A 1 99 ? -22.141 -0.126 25.875 1 24.09 99 ASP A C 1
ATOM 812 O O . ASP A 1 99 ? -21.781 -1.299 25.766 1 24.09 99 ASP A O 1
ATOM 816 N N . ASP A 1 100 ? -21.203 0.593 25.781 1 25.91 100 ASP A N 1
ATOM 817 C CA . ASP A 1 100 ? -20.062 0.485 26.672 1 25.91 100 ASP A CA 1
ATOM 818 C C . ASP A 1 100 ? -20.5 0.422 28.141 1 25.91 100 ASP A C 1
ATOM 820 O O . ASP A 1 100 ? -20.969 1.414 28.688 1 25.91 100 ASP A O 1
ATOM 824 N N . ASP A 1 101 ? -21.328 -0.528 28.641 1 24.64 101 ASP A N 1
ATOM 825 C CA . ASP A 1 101 ? -21.062 -0.762 30.047 1 24.64 101 ASP A CA 1
ATOM 826 C C . ASP A 1 101 ? -19.594 -0.562 30.391 1 24.64 101 ASP A C 1
ATOM 828 O O . ASP A 1 101 ? -18.75 -1.37 29.984 1 24.64 101 ASP A O 1
ATOM 832 N N . PHE A 1 102 ? -19.312 0.618 30.531 1 25 102 PHE A N 1
ATOM 833 C CA . PHE A 1 102 ? -18.094 1.235 31.031 1 25 102 PHE A CA 1
ATOM 834 C C . PHE A 1 102 ? -17.75 0.685 32.406 1 25 102 PHE A C 1
ATOM 836 O O . PHE A 1 102 ? -18.422 0.983 33.406 1 25 102 PHE A O 1
ATOM 843 N N . VAL A 1 103 ? -17.578 -0.596 32.594 1 23.38 103 VAL A N 1
ATOM 844 C CA . VAL A 1 103 ? -16.938 -0.8 33.875 1 23.38 103 VAL A CA 1
ATOM 845 C C . VAL A 1 103 ? -15.703 0.09 34 1 23.38 103 VAL A C 1
ATOM 847 O O . VAL A 1 103 ? -14.766 -0.035 33.219 1 23.38 103 VAL A O 1
ATOM 850 N N . VAL A 1 104 ? -15.922 1.259 34.469 1 22.94 104 VAL A N 1
ATOM 851 C CA . VAL A 1 104 ? -14.906 2.133 35.031 1 22.94 104 VAL A CA 1
ATOM 852 C C . VAL A 1 104 ? -14.008 1.331 36 1 22.94 104 VAL A C 1
ATOM 854 O O . VAL A 1 104 ? -14.469 0.849 37.031 1 22.94 104 VAL A O 1
ATOM 857 N N . VAL A 1 105 ? -13.117 0.496 35.531 1 23.98 105 VAL A N 1
ATOM 858 C CA . VAL A 1 105 ? -12.18 0.034 36.562 1 23.98 105 VAL A CA 1
ATOM 859 C C . VAL A 1 105 ? -11.555 1.233 37.25 1 23.98 105 VAL A C 1
ATOM 861 O O . VAL A 1 105 ? -11.141 2.197 36.625 1 23.98 105 VAL A O 1
ATOM 864 N N . ASN A 1 106 ? -11.891 1.497 38.5 1 20.66 106 ASN A N 1
ATOM 865 C CA . ASN A 1 106 ? -11.375 2.379 39.531 1 20.66 106 ASN A CA 1
ATOM 866 C C . ASN A 1 106 ? -9.859 2.537 39.438 1 20.66 106 ASN A C 1
ATOM 868 O O . ASN A 1 106 ? -9.156 1.593 39.094 1 20.66 106 ASN A O 1
ATOM 872 N N . GLU A 1 107 ? -9.328 3.73 39.531 1 23.72 107 GLU A N 1
ATOM 873 C CA . GLU A 1 107 ? -8.016 4.359 39.625 1 23.72 107 GLU A CA 1
ATOM 874 C C . GLU A 1 107 ? -7.18 3.729 40.75 1 23.72 107 GLU A C 1
ATOM 876 O O . GLU A 1 107 ? -6.133 4.262 41.125 1 23.72 107 GLU A O 1
ATOM 881 N N . GLU A 1 108 ? -7.633 3.006 41.75 1 23.33 108 GLU A N 1
ATOM 882 C CA . GLU A 1 108 ? -6.723 2.746 42.844 1 23.33 108 GLU A CA 1
ATOM 883 C C . GLU A 1 108 ? -5.328 2.383 42.344 1 23.33 108 GLU A C 1
ATOM 885 O O . GLU A 1 108 ? -5.141 2.119 41.156 1 23.33 108 GLU A O 1
ATOM 890 N N . VAL A 1 109 ? -4.473 1.513 43.25 1 21.67 109 VAL A N 1
ATOM 891 C CA . VAL A 1 109 ? -3.084 1.166 43.531 1 21.67 109 VAL A CA 1
ATOM 892 C C . VAL A 1 109 ? -2.447 0.532 42.312 1 21.67 109 VAL A C 1
ATOM 894 O O . VAL A 1 109 ? -2.254 -0.685 42.25 1 21.67 109 VAL A O 1
ATOM 897 N N . LEU A 1 110 ? -2.98 0.41 41.188 1 22.75 110 LEU A N 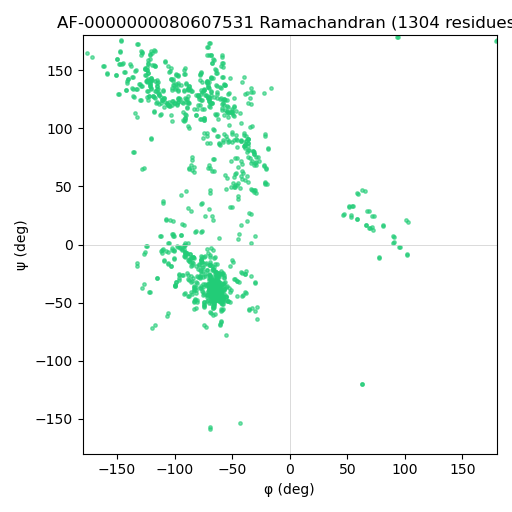1
ATOM 898 C CA . LEU A 1 110 ? -2.074 -0.483 40.469 1 22.75 110 LEU A CA 1
ATOM 899 C C . LEU A 1 110 ? -0.685 0.135 40.344 1 22.75 110 LEU A C 1
ATOM 901 O O . LEU A 1 110 ? -0.533 1.226 39.781 1 22.75 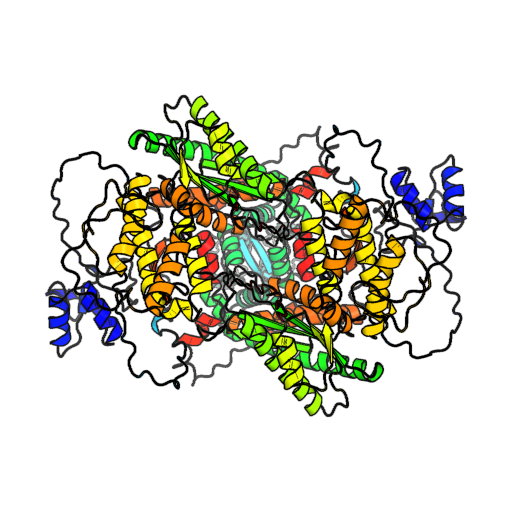110 LEU A O 1
ATOM 905 N N . GLU A 1 111 ? 0.265 0.007 41.25 1 22.78 111 GLU A N 1
ATOM 906 C CA . GLU A 1 111 ? 1.721 0.074 41.344 1 22.78 111 GLU A CA 1
ATOM 907 C C . GLU A 1 111 ? 2.369 -0.171 39.969 1 22.78 111 GLU A C 1
ATOM 909 O O . GLU A 1 111 ? 1.858 -0.951 39.156 1 22.78 111 GLU A O 1
ATOM 914 N N . ASP A 1 112 ? 3.357 0.726 39.469 1 24.59 112 ASP A N 1
ATOM 915 C CA . ASP A 1 112 ? 4.191 1.143 38.344 1 24.59 112 ASP A CA 1
ATOM 916 C C . ASP A 1 112 ? 4.801 -0.065 37.656 1 24.59 112 ASP A C 1
ATOM 918 O O . ASP A 1 112 ? 5.578 0.09 36.688 1 24.59 112 ASP A O 1
ATOM 922 N N . LYS A 1 113 ? 5.074 -1.112 38.438 1 22.27 113 LYS A N 1
ATOM 923 C CA . LYS A 1 113 ? 6.09 -2.098 38.062 1 22.27 113 LYS A CA 1
ATOM 924 C C . LYS A 1 113 ? 5.672 -2.877 36.844 1 22.27 113 LYS A C 1
ATOM 926 O O . LYS A 1 113 ? 6.512 -3.479 36.156 1 22.27 113 LYS A O 1
ATOM 931 N N . ASN A 1 114 ? 4.578 -3.549 37 1 20.84 114 ASN A N 1
ATOM 932 C CA . ASN A 1 114 ? 4.406 -4.707 36.125 1 20.84 114 ASN A CA 1
ATOM 933 C C . ASN A 1 114 ? 4.055 -4.293 34.719 1 20.84 114 ASN A C 1
ATOM 935 O O . ASN A 1 114 ? 3.102 -3.541 34.5 1 20.84 114 ASN A O 1
ATOM 939 N N . ASP A 1 115 ? 4.941 -4.195 33.875 1 22.88 115 ASP A N 1
ATOM 940 C CA . ASP A 1 115 ? 5.094 -4.113 32.438 1 22.88 115 ASP A CA 1
ATOM 941 C C . ASP A 1 115 ? 3.957 -4.844 31.719 1 22.88 115 ASP A C 1
ATOM 943 O O . ASP A 1 115 ? 3.756 -6.043 31.922 1 22.88 115 ASP A O 1
ATOM 947 N N . PHE A 1 116 ? 2.865 -4.328 31.766 1 24.19 116 PHE A N 1
ATOM 948 C CA . PHE A 1 116 ? 1.677 -5 31.25 1 24.19 116 PHE A CA 1
ATOM 949 C C . PHE A 1 116 ? 2.004 -5.785 29.984 1 24.19 116 PHE A C 1
ATOM 951 O O . PHE A 1 116 ? 2.281 -5.199 28.938 1 24.19 116 PHE A O 1
ATOM 958 N N . GLU A 1 117 ? 2.553 -6.918 30.125 1 23.56 117 GLU A N 1
ATOM 959 C CA . GLU A 1 117 ? 2.809 -7.988 29.156 1 23.56 117 GLU A CA 1
ATOM 960 C C . GLU A 1 117 ? 1.571 -8.273 28.312 1 23.56 117 GLU A C 1
ATOM 962 O O . GLU A 1 117 ? 0.472 -8.438 28.844 1 23.56 117 GLU A O 1
ATOM 967 N N . TYR A 1 118 ? 1.543 -7.672 27.266 1 24.31 118 TYR A N 1
ATOM 968 C CA . TYR A 1 118 ? 0.569 -8.125 26.281 1 24.31 118 TYR A CA 1
ATOM 969 C C . TYR A 1 118 ? 0.293 -9.617 26.422 1 24.31 118 TYR A C 1
ATOM 971 O O . TYR A 1 118 ? 1.2 -10.438 26.266 1 24.31 118 TYR A O 1
ATOM 979 N N . ILE A 1 119 ? -0.475 -9.969 27.438 1 24.73 119 ILE A N 1
ATOM 980 C CA . ILE A 1 119 ? -0.902 -11.359 27.531 1 24.73 119 ILE A CA 1
ATOM 981 C C . ILE A 1 119 ? -1.643 -11.758 26.25 1 24.73 119 ILE A C 1
ATOM 983 O O . ILE A 1 119 ? -2.689 -11.188 25.922 1 24.73 119 ILE A O 1
ATOM 987 N N . PRO A 1 120 ? -0.967 -12.344 25.312 1 25.16 120 PRO A N 1
ATOM 988 C CA . PRO A 1 120 ? -1.583 -13.031 24.172 1 25.16 120 PRO A CA 1
ATOM 989 C C . PRO A 1 120 ? -2.844 -13.805 24.562 1 25.16 120 PRO A C 1
ATOM 991 O O . PRO A 1 120 ? -2.852 -14.508 25.578 1 25.16 120 PRO A O 1
ATOM 994 N N . THR A 1 121 ? -3.908 -13.156 24.562 1 23.72 121 THR A N 1
ATOM 995 C CA . THR A 1 121 ? -5.059 -13.977 24.938 1 23.72 121 THR A CA 1
ATOM 996 C C . THR A 1 121 ? -4.91 -15.391 24.391 1 23.72 121 THR A C 1
ATOM 998 O O . THR A 1 121 ? -4.367 -15.594 23.297 1 23.72 121 THR A O 1
ATOM 1001 N N . GLU A 1 122 ? -4.918 -16.375 25.156 1 24.69 122 GLU A N 1
ATOM 1002 C CA . GLU A 1 122 ? -4.914 -17.828 25.031 1 24.69 122 GLU A CA 1
ATOM 1003 C C . GLU A 1 122 ? -5.84 -18.281 23.906 1 24.69 122 GLU A C 1
ATOM 1005 O O . GLU A 1 122 ? -5.641 -19.359 23.312 1 24.69 122 GLU A O 1
ATOM 1010 N N . ASP A 1 123 ? -7.031 -17.688 23.844 1 24.34 123 ASP A N 1
ATOM 1011 C CA . ASP A 1 123 ? -8.078 -18.25 23 1 24.34 123 ASP A CA 1
ATOM 1012 C C . ASP A 1 123 ? -7.727 -18.078 21.516 1 24.34 123 ASP A C 1
ATOM 1014 O O . ASP A 1 123 ? -8.516 -18.438 20.641 1 24.34 123 ASP A O 1
ATOM 1018 N N . GLU A 1 124 ? -6.855 -17.25 21.219 1 26.89 124 GLU A N 1
ATOM 1019 C CA . GLU A 1 124 ? -6.574 -17.062 19.797 1 26.89 124 GLU A CA 1
ATOM 1020 C C . GLU A 1 124 ? -5.887 -18.297 19.203 1 26.89 124 GLU A C 1
ATOM 1022 O O . GLU A 1 124 ? -5.402 -18.25 18.062 1 26.89 124 GLU A O 1
ATOM 1027 N N . LYS A 1 125 ? -5.512 -19.172 19.984 1 26.12 125 LYS A N 1
ATOM 1028 C CA . LYS A 1 125 ? -5.012 -20.453 19.484 1 26.12 125 LYS A CA 1
ATOM 1029 C C . LYS A 1 125 ? -6.098 -21.219 18.719 1 26.12 125 LYS A C 1
ATOM 1031 O O . LYS A 1 125 ? -5.949 -22.406 18.438 1 26.12 125 LYS A O 1
ATOM 1036 N N . LYS A 1 126 ? -7.328 -20.891 19.078 1 24.52 126 LYS A N 1
ATOM 1037 C CA . LYS A 1 126 ? -8.18 -21.922 18.484 1 24.52 126 LYS A CA 1
ATOM 1038 C C . LYS A 1 126 ? -7.977 -21.984 16.969 1 24.52 126 LYS A C 1
ATOM 1040 O O . LYS A 1 126 ? -7.965 -20.953 16.281 1 24.52 126 LYS A O 1
ATOM 1045 N N . GLU A 1 127 ? -7.445 -22.953 16.547 1 24.59 127 GLU A N 1
ATOM 1046 C CA . GLU A 1 127 ? -7.48 -23.578 15.227 1 24.59 127 GLU A CA 1
ATOM 1047 C C . GLU A 1 127 ? -8.812 -23.312 14.523 1 24.59 127 GLU A C 1
ATOM 1049 O O . GLU A 1 127 ? -9.867 -23.656 15.055 1 24.59 127 GLU A O 1
ATOM 1054 N N . GLN A 1 128 ? -9.055 -22.078 14.148 1 26.58 128 GLN A N 1
ATOM 1055 C CA . GLN A 1 128 ? -10.203 -22.188 13.25 1 26.58 128 GLN A CA 1
ATOM 1056 C C . GLN A 1 128 ? -10.32 -23.594 12.672 1 26.58 128 GLN A C 1
ATOM 1058 O O . GLN A 1 128 ? -9.477 -24.016 11.875 1 26.58 128 GLN A O 1
ATOM 1063 N N . GLU A 1 129 ? -10.609 -24.484 13.445 1 25.84 129 GLU A N 1
ATOM 1064 C CA . GLU A 1 129 ? -11.141 -25.656 12.758 1 25.84 129 GLU A CA 1
ATOM 1065 C C . GLU A 1 129 ? -12 -25.266 11.562 1 25.84 129 GLU A C 1
ATOM 1067 O O . GLU A 1 129 ? -12.922 -24.453 11.688 1 25.84 129 GLU A O 1
ATOM 1072 N N . ASP A 1 130 ? -11.406 -25.172 10.5 1 26.77 130 ASP A N 1
ATOM 1073 C CA . ASP A 1 130 ? -12.219 -25.359 9.305 1 26.77 130 ASP A CA 1
ATOM 1074 C C . ASP A 1 130 ? -13.484 -26.156 9.625 1 26.77 130 ASP A C 1
ATOM 1076 O O . ASP A 1 130 ? -13.414 -27.266 10.141 1 26.77 130 ASP A O 1
ATOM 1080 N N . VAL A 1 131 ? -14.414 -25.578 10.391 1 27.03 131 VAL A N 1
ATOM 1081 C CA . VAL A 1 131 ? -15.648 -26.328 10.133 1 27.03 131 VAL A CA 1
ATOM 1082 C C . VAL A 1 131 ? -15.547 -27.047 8.789 1 27.03 131 VAL A C 1
ATOM 1084 O O . VAL A 1 131 ? -15.359 -26.422 7.75 1 27.03 131 VAL A O 1
ATOM 1087 N N . ASP A 1 132 ? -15.195 -28.156 8.859 1 27.75 132 ASP A N 1
ATOM 1088 C CA . ASP A 1 132 ? -15.438 -29.25 7.93 1 27.75 132 ASP A CA 1
ATOM 1089 C C . ASP A 1 132 ? -16.891 -29.281 7.469 1 27.75 132 ASP A C 1
ATOM 1091 O O . ASP A 1 132 ? -17.688 -30.094 7.938 1 27.75 132 ASP A O 1
ATOM 1095 N N . LEU A 1 133 ? -17.766 -28.359 7.805 1 29.53 133 LEU A N 1
ATOM 1096 C CA . LEU A 1 133 ? -18.859 -28.672 6.906 1 29.53 133 LEU A CA 1
ATOM 1097 C C . LEU A 1 133 ? -18.344 -29.188 5.57 1 29.53 133 LEU A C 1
ATOM 1099 O O . LEU A 1 133 ? -17.797 -28.438 4.77 1 29.53 133 LEU A O 1
ATOM 1103 N N . GLU A 1 134 ? -17.938 -30.266 5.609 1 31.56 134 GLU A N 1
ATOM 1104 C CA . GLU A 1 134 ? -17.594 -31.312 4.645 1 31.56 134 GLU A CA 1
ATOM 1105 C C . GLU A 1 134 ? -18.594 -31.328 3.488 1 31.56 134 GLU A C 1
ATOM 1107 O O . GLU A 1 134 ? -18.625 -32.281 2.705 1 31.56 134 GLU A O 1
ATOM 1112 N N . GLU A 1 135 ? -19.844 -30.828 3.613 1 30.91 135 GLU A N 1
ATOM 1113 C CA . GLU A 1 135 ? -20.109 -31.219 2.23 1 30.91 135 GLU A CA 1
ATOM 1114 C C . GLU A 1 135 ? -18.969 -30.797 1.311 1 30.91 135 GLU A C 1
ATOM 1116 O O . GLU A 1 135 ? -18.797 -29.594 1.048 1 30.91 135 GLU A O 1
ATOM 1121 N N . LYS A 1 136 ? -17.828 -31.281 1.527 1 40.31 136 LYS A N 1
ATOM 1122 C CA . LYS A 1 136 ? -16.656 -31.219 0.642 1 40.31 136 LYS A CA 1
ATOM 1123 C C . LYS A 1 136 ? -17.094 -30.969 -0.803 1 40.31 136 LYS A C 1
ATOM 1125 O O . LYS A 1 136 ? -17.438 -31.906 -1.522 1 40.31 136 LYS A O 1
ATOM 1130 N N . ASP A 1 137 ? -17.812 -29.969 -0.827 1 40.41 137 ASP A N 1
ATOM 1131 C CA . ASP A 1 137 ? -18 -29.656 -2.242 1 40.41 137 ASP A CA 1
ATOM 1132 C C . ASP A 1 137 ? -16.719 -29.906 -3.037 1 40.41 137 ASP A C 1
ATOM 1134 O O . ASP A 1 137 ? -15.641 -29.484 -2.621 1 40.41 137 ASP A O 1
ATOM 1138 N N . VAL A 1 138 ? -16.562 -30.953 -3.479 1 48.56 138 VAL A N 1
ATOM 1139 C CA . VAL A 1 138 ? -15.523 -31.297 -4.441 1 48.56 138 VAL A CA 1
ATOM 1140 C C . VAL A 1 138 ? -15.008 -30.031 -5.117 1 48.56 138 VAL A C 1
ATOM 1142 O O . VAL A 1 138 ? -15.727 -29.375 -5.879 1 48.56 138 VAL A O 1
ATOM 1145 N N . LYS A 1 139 ? -13.977 -29.234 -4.438 1 66.19 139 LYS A N 1
ATOM 1146 C CA . LYS A 1 139 ? -13.391 -28.078 -5.105 1 66.19 139 LYS A CA 1
ATOM 1147 C C . LYS A 1 139 ? -12.914 -28.438 -6.508 1 66.19 139 LYS A C 1
ATOM 1149 O O . LYS A 1 139 ? -12.164 -29.391 -6.691 1 66.19 139 LYS A O 1
ATOM 1154 N N . LEU A 1 140 ? -13.547 -27.891 -7.379 1 83 140 LEU A N 1
ATOM 1155 C CA . LEU A 1 140 ? -13.172 -28.031 -8.781 1 83 140 LEU A CA 1
ATOM 1156 C C . LEU A 1 140 ? -11.75 -27.547 -9.016 1 83 140 LEU A C 1
ATOM 1158 O O . LEU A 1 140 ? -11.336 -26.531 -8.445 1 83 140 LEU A O 1
ATOM 1162 N N . ILE A 1 141 ? -10.969 -28.438 -9.57 1 92.94 141 ILE A N 1
ATOM 1163 C CA . ILE A 1 141 ? -9.586 -28.109 -9.914 1 92.94 141 ILE A CA 1
ATOM 1164 C C . ILE A 1 141 ? -9.453 -27.922 -11.422 1 92.94 141 ILE A C 1
ATOM 1166 O O . ILE A 1 141 ? -9.82 -28.812 -12.195 1 92.94 141 ILE A O 1
ATOM 1170 N N . ASP A 1 142 ? -8.992 -26.75 -11.781 1 94.94 142 ASP A N 1
ATOM 1171 C CA . ASP A 1 142 ? -8.781 -26.5 -13.203 1 94.94 142 ASP A CA 1
ATOM 1172 C C . ASP A 1 142 ? -7.305 -26.672 -13.578 1 94.94 142 ASP A C 1
ATOM 1174 O O . ASP A 1 142 ? -6.988 -27.156 -14.664 1 94.94 142 ASP A O 1
ATOM 1178 N N . TYR A 1 143 ? -6.445 -26.281 -12.664 1 97.62 143 TYR A N 1
ATOM 1179 C CA . TYR A 1 143 ? -5.012 -26.312 -12.93 1 97.62 143 TYR A CA 1
ATOM 1180 C C . TYR A 1 143 ? -4.254 -26.922 -11.758 1 97.62 143 TYR A C 1
ATOM 1182 O O . TYR A 1 143 ? -4.691 -26.828 -10.609 1 97.62 143 TYR A O 1
ATOM 1190 N N . ILE A 1 144 ? -3.154 -27.562 -12.078 1 97.25 144 ILE A N 1
ATOM 1191 C CA . ILE A 1 144 ? -2.289 -28.172 -11.086 1 97.25 144 ILE A CA 1
ATOM 1192 C C . ILE A 1 144 ? -0.841 -27.75 -11.32 1 97.25 144 ILE A C 1
ATOM 1194 O O . ILE A 1 144 ? -0.399 -27.641 -12.469 1 97.25 144 ILE A O 1
ATOM 1198 N N . ILE A 1 145 ? -0.194 -27.469 -10.234 1 97.88 145 ILE A N 1
ATOM 1199 C CA . ILE A 1 145 ? 1.242 -27.219 -10.32 1 97.88 145 ILE A CA 1
ATOM 1200 C C . ILE A 1 145 ? 1.995 -28.547 -10.18 1 97.88 145 ILE A C 1
ATOM 1202 O O . ILE A 1 145 ? 1.853 -29.25 -9.18 1 97.88 145 ILE A O 1
ATOM 1206 N N . VAL A 1 146 ? 2.797 -28.859 -11.172 1 98.06 146 VAL A N 1
ATOM 1207 C CA . VAL A 1 146 ? 3.469 -30.156 -11.211 1 98.06 146 VAL A CA 1
ATOM 1208 C C . VAL A 1 146 ? 4.977 -29.953 -11.336 1 98.06 146 VAL A C 1
ATOM 1210 O O . VAL A 1 146 ? 5.434 -29.062 -12.062 1 98.06 146 VAL A O 1
ATOM 1213 N N . ASP A 1 147 ? 5.711 -30.812 -10.617 1 97.25 147 ASP A N 1
ATOM 1214 C CA . ASP A 1 147 ? 7.156 -30.812 -10.82 1 97.25 147 ASP A CA 1
ATOM 1215 C C . ASP A 1 147 ? 7.5 -31.156 -12.273 1 97.25 147 ASP A C 1
ATOM 1217 O O . ASP A 1 147 ? 6.949 -32.094 -12.844 1 97.25 147 ASP A O 1
ATOM 1221 N N . HIS A 1 148 ? 8.414 -30.375 -12.766 1 96.38 148 HIS A N 1
ATOM 1222 C CA . HIS A 1 148 ? 8.82 -30.578 -14.148 1 96.38 148 HIS A CA 1
ATOM 1223 C C . HIS A 1 148 ? 9.281 -32 -14.391 1 96.38 148 HIS A C 1
ATOM 1225 O O . HIS A 1 148 ? 8.883 -32.625 -15.383 1 96.38 148 HIS A O 1
ATOM 1231 N N . SER A 1 149 ? 10.094 -32.562 -13.492 1 93.12 149 SER A N 1
ATOM 1232 C CA . SER A 1 149 ? 10.633 -33.906 -13.641 1 93.12 149 SER A CA 1
ATOM 1233 C C . SER A 1 149 ? 9.523 -34.969 -13.578 1 93.12 149 SER A C 1
ATOM 1235 O O . SER A 1 149 ? 9.555 -35.938 -14.328 1 93.12 149 SER A O 1
ATOM 1237 N N . ILE A 1 150 ? 8.57 -34.75 -12.734 1 95.12 150 ILE A N 1
ATOM 1238 C CA . ILE A 1 150 ? 7.461 -35.688 -12.586 1 95.12 150 ILE A CA 1
ATOM 1239 C C . ILE A 1 150 ? 6.586 -35.656 -13.836 1 95.12 150 ILE A C 1
ATOM 1241 O O . ILE A 1 150 ? 6.145 -36.719 -14.32 1 95.12 150 ILE A O 1
ATOM 1245 N N . LEU A 1 151 ? 6.383 -34.5 -14.367 1 94.75 151 LEU A N 1
ATOM 1246 C CA . LEU A 1 151 ? 5.605 -34.344 -15.594 1 94.75 151 LEU A CA 1
ATOM 1247 C C . LEU A 1 151 ? 6.289 -35.062 -16.75 1 94.75 151 LEU A C 1
ATOM 1249 O O . LEU A 1 151 ? 5.641 -35.781 -17.516 1 94.75 151 LEU A O 1
ATOM 1253 N N . LEU A 1 152 ? 7.562 -34.875 -16.891 1 93.19 152 LEU A N 1
ATOM 1254 C CA . LEU A 1 152 ? 8.305 -35.531 -17.984 1 93.19 152 LEU A CA 1
ATOM 1255 C C . LEU A 1 152 ? 8.195 -37.031 -17.891 1 93.19 152 LEU A C 1
ATOM 1257 O O . LEU A 1 152 ? 7.992 -37.719 -18.906 1 93.19 152 LEU A O 1
ATOM 1261 N N . ASN A 1 153 ? 8.312 -37.531 -16.703 1 91 153 ASN A N 1
ATOM 1262 C CA . ASN A 1 153 ? 8.195 -38.969 -16.516 1 91 153 ASN A CA 1
ATOM 1263 C C . ASN A 1 153 ? 6.832 -39.469 -16.938 1 91 153 ASN A C 1
ATOM 1265 O O . ASN A 1 153 ? 6.715 -40.625 -17.422 1 91 153 ASN A O 1
ATOM 1269 N N . ALA A 1 154 ? 5.863 -38.688 -16.781 1 91.12 154 ALA A N 1
ATOM 1270 C CA . ALA A 1 154 ? 4.5 -39.094 -17.125 1 91.12 154 ALA A CA 1
ATOM 1271 C C . ALA A 1 154 ? 4.266 -39.031 -18.625 1 91.12 154 ALA A C 1
ATOM 1273 O O . ALA A 1 154 ? 3.512 -39.844 -19.172 1 91.12 154 ALA A O 1
ATOM 1274 N N . ILE A 1 155 ? 4.949 -38.156 -19.359 1 92.31 155 ILE A N 1
ATOM 1275 C CA . ILE A 1 155 ? 4.555 -37.938 -20.75 1 92.31 155 ILE A CA 1
ATOM 1276 C C . ILE A 1 155 ? 5.559 -38.594 -21.688 1 92.31 155 ILE A C 1
ATOM 1278 O O . ILE A 1 155 ? 5.273 -38.812 -22.859 1 92.31 155 ILE A O 1
ATOM 1282 N N . LEU A 1 156 ? 6.695 -38.938 -21.188 1 92.38 156 LEU A N 1
ATOM 1283 C CA . LEU A 1 156 ? 7.711 -39.594 -22.016 1 92.38 156 LEU A CA 1
ATOM 1284 C C . LEU A 1 156 ? 7.48 -41.094 -22.125 1 92.38 156 LEU A C 1
ATOM 1286 O O . LEU A 1 156 ? 8.328 -41.875 -21.703 1 92.38 156 LEU A O 1
ATOM 1290 N N . TYR A 1 157 ? 6.473 -41.406 -22.641 1 91.31 157 TYR A N 1
ATOM 1291 C CA . TYR A 1 157 ? 6.047 -42.781 -22.844 1 91.31 157 TYR A CA 1
ATOM 1292 C C . TYR A 1 157 ? 5.215 -42.906 -24.125 1 91.31 157 TYR A C 1
ATOM 1294 O O . TYR A 1 157 ? 4.254 -42.156 -24.312 1 91.31 157 TYR A O 1
ATOM 1302 N N . CYS A 1 158 ? 5.582 -43.844 -24.953 1 91.25 158 CYS A N 1
ATOM 1303 C CA . CYS A 1 158 ? 4.879 -44.062 -26.203 1 91.25 158 CYS A CA 1
ATOM 1304 C C . CYS A 1 158 ? 3.715 -45.031 -26.031 1 91.25 158 CYS A C 1
ATOM 1306 O O . CYS A 1 158 ? 3.914 -46.188 -25.688 1 91.25 158 CYS A O 1
ATOM 1308 N N . ARG A 1 159 ? 2.568 -44.656 -26.328 1 89.06 159 ARG A N 1
ATOM 1309 C CA . ARG A 1 159 ? 1.381 -45.469 -26.156 1 89.06 159 ARG A CA 1
ATOM 1310 C C . ARG A 1 159 ? 1.163 -46.375 -27.359 1 89.06 159 ARG A C 1
ATOM 1312 O O . ARG A 1 159 ? 0.385 -47.344 -27.297 1 89.06 159 ARG A O 1
ATOM 1319 N N . ASN A 1 160 ? 1.829 -45.969 -28.391 1 89.69 160 ASN A N 1
ATOM 1320 C CA . ASN A 1 160 ? 1.713 -46.812 -29.594 1 89.69 160 ASN A CA 1
ATOM 1321 C C . ASN A 1 160 ? 2.504 -48.094 -29.469 1 89.69 160 ASN A C 1
ATOM 1323 O O . ASN A 1 160 ? 1.977 -49.188 -29.75 1 89.69 160 ASN A O 1
ATOM 1327 N N . CYS A 1 161 ? 3.736 -48 -29.125 1 92.56 161 CYS A N 1
ATOM 1328 C CA . CYS A 1 161 ? 4.582 -49.188 -29.062 1 92.56 161 CYS A CA 1
ATOM 1329 C C . CYS A 1 161 ? 4.941 -49.5 -27.609 1 92.56 161 CYS A C 1
ATOM 1331 O O . CYS A 1 161 ? 5.648 -50.5 -27.359 1 92.56 161 CYS A O 1
ATOM 1333 N N . HIS A 1 162 ? 4.562 -48.688 -26.656 1 89.88 162 HIS A N 1
ATOM 1334 C CA . HIS A 1 162 ? 4.684 -48.938 -25.219 1 89.88 162 HIS A CA 1
ATOM 1335 C C . HIS A 1 162 ? 6.137 -48.812 -24.766 1 89.88 162 HIS A C 1
ATOM 1337 O O . HIS A 1 162 ? 6.543 -49.469 -23.812 1 89.88 162 HIS A O 1
ATOM 1343 N N . SER A 1 163 ? 6.852 -48.094 -25.5 1 91.31 163 SER A N 1
ATOM 1344 C CA . SER A 1 163 ? 8.25 -47.844 -25.172 1 91.31 163 SER A CA 1
ATOM 1345 C C . SER A 1 163 ? 8.422 -46.594 -24.312 1 91.31 163 SER A C 1
ATOM 1347 O O . SER A 1 163 ? 7.676 -45.625 -24.484 1 91.31 163 SER A O 1
ATOM 1349 N N . SER A 1 164 ? 9.422 -46.625 -23.422 1 89.44 164 SER A N 1
ATOM 1350 C CA . SER A 1 164 ? 9.773 -45.469 -22.609 1 89.44 164 SER A CA 1
ATOM 1351 C C . SER A 1 164 ? 10.859 -44.625 -23.281 1 89.44 164 SER A C 1
ATOM 1353 O O . SER A 1 164 ? 11.289 -43.594 -22.75 1 89.44 164 SER A O 1
ATOM 1355 N N . ASP A 1 165 ? 11.289 -45.062 -24.438 1 93.69 165 ASP A N 1
ATOM 1356 C CA . ASP A 1 165 ? 12.328 -44.344 -25.156 1 93.69 165 ASP A CA 1
ATOM 1357 C C . ASP A 1 165 ? 11.727 -43.219 -26.016 1 93.69 165 ASP A C 1
ATOM 1359 O O . ASP A 1 165 ? 11.711 -43.312 -27.25 1 93.69 165 ASP A O 1
ATOM 1363 N N . VAL A 1 166 ? 11.25 -42.312 -25.391 1 94.25 166 VAL A N 1
ATOM 1364 C CA . VAL A 1 166 ? 10.633 -41.156 -26.016 1 94.25 166 VAL A CA 1
ATOM 1365 C C . VAL A 1 166 ? 11.453 -39.906 -25.734 1 94.25 166 VAL A C 1
ATOM 1367 O O . VAL A 1 166 ? 11.938 -39.719 -24.609 1 94.25 166 VAL A O 1
ATOM 1370 N N . GLY A 1 167 ? 11.773 -39.188 -26.734 1 91.94 167 GLY A N 1
ATOM 1371 C CA . GLY A 1 167 ? 12.508 -37.938 -26.594 1 91.94 167 GLY A CA 1
ATOM 1372 C C . GLY A 1 167 ? 11.75 -36.75 -27.125 1 91.94 167 GLY A C 1
ATOM 1373 O O . GLY A 1 167 ? 10.633 -36.875 -27.625 1 91.94 167 GLY A O 1
ATOM 1374 N N . PHE A 1 168 ? 12.211 -35.625 -26.75 1 90.19 168 PHE A N 1
ATOM 1375 C CA . PHE A 1 168 ? 11.695 -34.375 -27.328 1 90.19 168 PHE A CA 1
ATOM 1376 C C . PHE A 1 168 ? 12.836 -33.406 -27.656 1 90.19 168 PHE A C 1
ATOM 1378 O O . PHE A 1 168 ? 13.914 -33.5 -27.062 1 90.19 168 PHE A O 1
ATOM 1385 N N . ASP A 1 169 ? 12.742 -32.625 -28.75 1 80.12 169 ASP A N 1
ATOM 1386 C CA . ASP A 1 169 ? 13.805 -31.734 -29.172 1 80.12 169 ASP A CA 1
ATOM 1387 C C . ASP A 1 169 ? 13.898 -30.531 -28.234 1 80.12 169 ASP A C 1
ATOM 1389 O O . ASP A 1 169 ? 14.945 -30.297 -27.625 1 80.12 169 ASP A O 1
ATOM 1393 N N . LYS A 1 170 ? 12.883 -29.625 -28.328 1 85.12 170 LYS A N 1
ATOM 1394 C CA . LYS A 1 170 ? 12.914 -28.406 -27.547 1 85.12 170 LYS A CA 1
ATOM 1395 C C . LYS A 1 170 ? 11.57 -28.156 -26.859 1 85.12 170 LYS A C 1
ATOM 1397 O O . LYS A 1 170 ? 10.516 -28.484 -27.406 1 85.12 170 LYS A O 1
ATOM 1402 N N . GLU A 1 171 ? 11.758 -27.828 -25.578 1 89.62 171 GLU A N 1
ATOM 1403 C CA . GLU A 1 171 ? 10.57 -27.359 -24.875 1 89.62 171 GLU A CA 1
ATOM 1404 C C . GLU A 1 171 ? 10.211 -25.938 -25.297 1 89.62 171 GLU A C 1
ATOM 1406 O O . GLU A 1 171 ? 11.008 -25.016 -25.109 1 89.62 171 GLU A O 1
ATOM 1411 N N . ARG A 1 172 ? 9.102 -25.828 -25.875 1 90.56 172 ARG A N 1
ATOM 1412 C CA . ARG A 1 172 ? 8.625 -24.5 -26.266 1 90.56 172 ARG A CA 1
ATOM 1413 C C . ARG A 1 172 ? 7.754 -23.891 -25.172 1 90.56 172 ARG A C 1
ATOM 1415 O O . ARG A 1 172 ? 6.723 -24.453 -24.797 1 90.56 172 ARG A O 1
ATOM 1422 N N . VAL A 1 173 ? 8.195 -22.719 -24.703 1 93.25 173 VAL A N 1
ATOM 1423 C CA . VAL A 1 173 ? 7.492 -22.047 -23.625 1 93.25 173 VAL A CA 1
ATOM 1424 C C . VAL A 1 173 ? 6.703 -20.859 -24.172 1 93.25 173 VAL A C 1
ATOM 1426 O O . VAL A 1 173 ? 7.266 -19.984 -24.812 1 93.25 173 VAL A O 1
ATOM 1429 N N . SER A 1 174 ? 5.398 -20.859 -24.016 1 93.19 174 SER A N 1
ATOM 1430 C CA . SER A 1 174 ? 4.504 -19.75 -24.312 1 93.19 174 SER A CA 1
ATOM 1431 C C . SER A 1 174 ? 3.738 -19.297 -23.078 1 93.19 174 SER A C 1
ATOM 1433 O O . SER A 1 174 ? 2.598 -19.719 -22.859 1 93.19 174 SER A O 1
ATOM 1435 N N . GLY A 1 175 ? 4.352 -18.328 -22.375 1 95.12 175 GLY A N 1
ATOM 1436 C CA . GLY A 1 175 ? 3.791 -17.984 -21.078 1 95.12 175 GLY A CA 1
ATOM 1437 C C . GLY A 1 175 ? 3.832 -19.141 -20.094 1 95.12 175 GLY A C 1
ATOM 1438 O O . GLY A 1 175 ? 4.891 -19.719 -19.859 1 95.12 175 GLY A O 1
ATOM 1439 N N . ALA A 1 176 ? 2.625 -19.516 -19.641 1 97 176 ALA A N 1
ATOM 1440 C CA . ALA A 1 176 ? 2.557 -20.594 -18.656 1 97 176 ALA A CA 1
ATOM 1441 C C . ALA A 1 176 ? 2.406 -21.953 -19.328 1 97 176 ALA A C 1
ATOM 1443 O O . ALA A 1 176 ? 2.512 -22.984 -18.672 1 97 176 ALA A O 1
ATOM 1444 N N . ASN A 1 177 ? 2.227 -21.938 -20.609 1 96.75 177 ASN A N 1
ATOM 1445 C CA . ASN A 1 177 ? 2.104 -23.188 -21.344 1 96.75 177 ASN A CA 1
ATOM 1446 C C . ASN A 1 177 ? 3.461 -23.703 -21.828 1 96.75 177 ASN A C 1
ATOM 1448 O O . ASN A 1 177 ? 4.297 -22.906 -22.281 1 96.75 177 ASN A O 1
ATOM 1452 N N . ILE A 1 178 ? 3.607 -24.969 -21.703 1 95.06 178 ILE A N 1
ATOM 1453 C CA . ILE A 1 178 ? 4.758 -25.656 -22.297 1 95.06 178 ILE A CA 1
ATOM 1454 C C . ILE A 1 178 ? 4.285 -26.641 -23.344 1 95.06 178 ILE A C 1
ATOM 1456 O O . ILE A 1 178 ? 3.291 -27.344 -23.156 1 95.06 178 ILE A O 1
ATOM 1460 N N . SER A 1 179 ? 4.926 -26.578 -24.5 1 92.94 179 SER A N 1
ATOM 1461 C CA . SER A 1 179 ? 4.641 -27.5 -25.594 1 92.94 179 SER A CA 1
ATOM 1462 C C . SER A 1 179 ? 5.891 -28.281 -25.984 1 92.94 179 SER A C 1
ATOM 1464 O O . SER A 1 179 ? 6.992 -27.734 -26 1 92.94 179 SER A O 1
ATOM 1466 N N . MET A 1 180 ? 5.664 -29.547 -26.25 1 93.06 180 MET A N 1
ATOM 1467 C CA . MET A 1 180 ? 6.754 -30.422 -26.656 1 93.06 180 MET A CA 1
ATOM 1468 C C . MET A 1 180 ? 6.328 -31.312 -27.828 1 93.06 180 MET A C 1
ATOM 1470 O O . MET A 1 180 ? 5.195 -31.797 -27.859 1 93.06 180 MET A O 1
ATOM 1474 N N . ASN A 1 181 ? 7.203 -31.375 -28.797 1 93.25 181 ASN A N 1
ATOM 1475 C CA . ASN A 1 181 ? 7.047 -32.406 -29.812 1 93.25 181 ASN A CA 1
ATOM 1476 C C . ASN A 1 181 ? 7.781 -33.688 -29.438 1 93.25 181 ASN A C 1
ATOM 1478 O O . ASN A 1 181 ? 9.016 -33.719 -29.438 1 93.25 181 ASN A O 1
ATOM 1482 N N . LEU A 1 182 ? 6.965 -34.688 -29.172 1 93.5 182 LEU A N 1
ATOM 1483 C CA . LEU A 1 182 ? 7.527 -35.938 -28.688 1 93.5 182 LEU A CA 1
ATOM 1484 C C . LEU A 1 182 ? 7.703 -36.938 -29.828 1 93.5 182 LEU A C 1
ATOM 1486 O O . LEU A 1 182 ? 6.875 -36.969 -30.734 1 93.5 182 LEU A O 1
ATOM 1490 N N . THR A 1 183 ? 8.852 -37.594 -29.781 1 95.19 183 THR A N 1
ATOM 1491 C CA . THR A 1 183 ? 9.156 -38.594 -30.781 1 95.19 183 THR A CA 1
ATOM 1492 C C . THR A 1 183 ? 9.609 -39.906 -30.109 1 95.19 183 THR A C 1
ATOM 1494 O O . THR A 1 183 ? 10.516 -39.875 -29.281 1 95.19 183 THR A O 1
ATOM 1497 N N . CYS A 1 184 ? 8.922 -40.969 -30.453 1 94.19 184 CYS A N 1
ATOM 1498 C CA . CYS A 1 184 ? 9.344 -42.25 -29.953 1 94.19 184 CYS A CA 1
ATOM 1499 C C . CYS A 1 184 ? 10.492 -42.812 -30.797 1 94.19 184 CYS A C 1
ATOM 1501 O O . CYS A 1 184 ? 10.375 -42.938 -32 1 94.19 184 CYS A O 1
ATOM 1503 N N . ASN A 1 185 ? 11.492 -43.188 -30.188 1 94.38 185 ASN A N 1
ATOM 1504 C CA . ASN A 1 185 ? 12.664 -43.688 -30.906 1 94.38 185 ASN A CA 1
ATOM 1505 C C . ASN A 1 185 ? 12.484 -45.125 -31.344 1 94.38 185 ASN A C 1
ATOM 1507 O O . ASN A 1 185 ? 13.211 -45.625 -32.219 1 94.38 185 ASN A O 1
ATOM 1511 N N . SER A 1 186 ? 11.602 -45.812 -30.719 1 94 186 SER A N 1
ATOM 1512 C CA . SER A 1 186 ? 11.359 -47.219 -31.047 1 94 186 SER A CA 1
ATOM 1513 C C . SER A 1 186 ? 10.461 -47.375 -32.281 1 94 186 SER A C 1
ATOM 1515 O O . SER A 1 186 ? 10.773 -48.125 -33.188 1 94 186 SER A O 1
ATOM 1517 N N . CYS A 1 187 ? 9.336 -46.625 -32.312 1 94.88 187 CYS A N 1
ATOM 1518 C CA . CYS A 1 187 ? 8.398 -46.781 -33.438 1 94.88 187 CYS A CA 1
ATOM 1519 C C . CYS A 1 187 ? 8.375 -45.562 -34.312 1 94.88 187 CYS A C 1
ATOM 1521 O O . CYS A 1 187 ? 7.664 -45.5 -35.312 1 94.88 187 CYS A O 1
ATOM 1523 N N . GLN A 1 188 ? 9.016 -44.5 -34 1 92.88 188 GLN A N 1
ATOM 1524 C CA . GLN A 1 188 ? 9.203 -43.281 -34.781 1 92.88 188 GLN A CA 1
ATOM 1525 C C . GLN A 1 188 ? 7.906 -42.5 -34.844 1 92.88 188 GLN A C 1
ATOM 1527 O O . GLN A 1 188 ? 7.785 -41.562 -35.656 1 92.88 188 GLN A O 1
ATOM 1532 N N . CYS A 1 189 ? 6.996 -42.875 -34.031 1 93.75 189 CYS A N 1
ATOM 1533 C CA . CYS A 1 189 ? 5.773 -42.062 -33.938 1 93.75 189 CYS A CA 1
ATOM 1534 C C . CYS A 1 189 ? 6.039 -40.719 -33.281 1 93.75 189 CYS A C 1
ATOM 1536 O O . CYS A 1 189 ? 6.867 -40.625 -32.375 1 93.75 189 CYS A O 1
ATOM 1538 N N . THR A 1 190 ? 5.371 -39.688 -33.875 1 93.38 190 THR A N 1
ATOM 1539 C CA . THR A 1 190 ? 5.523 -38.344 -33.312 1 93.38 190 THR A CA 1
ATOM 1540 C C . THR A 1 190 ? 4.172 -37.781 -32.906 1 93.38 190 THR A C 1
ATOM 1542 O O . THR A 1 190 ? 3.154 -38.031 -33.531 1 93.38 190 THR A O 1
ATOM 1545 N N . TRP A 1 191 ? 4.059 -37.125 -31.766 1 91.12 191 TRP A N 1
ATOM 1546 C CA . TRP A 1 191 ? 2.852 -36.406 -31.328 1 91.12 191 TRP A CA 1
ATOM 1547 C C . TRP A 1 191 ? 3.201 -35.156 -30.547 1 91.12 191 TRP A C 1
ATOM 1549 O O . TRP A 1 191 ? 4.328 -35 -30.078 1 91.12 191 TRP A O 1
ATOM 1559 N N . ASN A 1 192 ? 2.299 -34.25 -30.547 1 91.56 192 ASN A N 1
ATOM 1560 C CA . ASN A 1 192 ? 2.477 -33 -29.844 1 91.56 192 ASN A CA 1
ATOM 1561 C C . ASN A 1 192 ? 1.775 -33 -28.484 1 91.56 192 ASN A C 1
ATOM 1563 O O . ASN A 1 192 ? 0.662 -33.5 -28.359 1 91.56 192 ASN A O 1
ATOM 1567 N N . TRP A 1 193 ? 2.496 -32.531 -27.5 1 93.31 193 TRP A N 1
ATOM 1568 C CA . TRP A 1 193 ? 1.917 -32.406 -26.156 1 93.31 193 TRP A CA 1
ATOM 1569 C C . TRP A 1 193 ? 1.971 -30.953 -25.688 1 93.31 193 TRP A C 1
ATOM 1571 O O . TRP A 1 193 ? 2.975 -30.266 -25.875 1 93.31 193 TRP A O 1
ATOM 1581 N N . CYS A 1 194 ? 0.841 -30.469 -25.125 1 94.94 194 CYS A N 1
ATOM 1582 C CA . CYS A 1 194 ? 0.751 -29.141 -24.516 1 94.94 194 CYS A CA 1
ATOM 1583 C C . CYS A 1 194 ? 0.243 -29.234 -23.078 1 94.94 194 CYS A C 1
ATOM 1585 O O . CYS A 1 194 ? -0.584 -30.094 -22.766 1 94.94 194 CYS A O 1
ATOM 1587 N N . SER A 1 195 ? 0.736 -28.359 -22.25 1 96.56 195 SER A N 1
ATOM 1588 C CA . SER A 1 195 ? 0.335 -28.406 -20.844 1 96.56 195 SER A CA 1
ATOM 1589 C C . SER A 1 195 ? -1.041 -27.781 -20.641 1 96.56 195 SER A C 1
ATOM 1591 O O . SER A 1 195 ? -1.652 -27.922 -19.578 1 96.56 195 SER A O 1
ATOM 1593 N N . SER A 1 196 ? -1.461 -27 -21.656 1 96.62 196 SER A N 1
ATOM 1594 C CA . SER A 1 196 ? -2.748 -26.312 -21.547 1 96.62 196 SER A CA 1
ATOM 1595 C C . SER A 1 196 ? -3.521 -26.375 -22.859 1 96.62 196 SER A C 1
ATOM 1597 O O . SER A 1 196 ? -2.928 -26.531 -23.922 1 96.62 196 SER A O 1
ATOM 1599 N N . GLN A 1 197 ? -4.832 -26.281 -22.656 1 93.25 197 GLN A N 1
ATOM 1600 C CA . GLN A 1 197 ? -5.715 -26.25 -23.812 1 93.25 197 GLN A CA 1
ATOM 1601 C C . GLN A 1 197 ? -5.531 -24.984 -24.625 1 93.25 197 GLN A C 1
ATOM 1603 O O . GLN A 1 197 ? -5.273 -23.906 -24.062 1 93.25 197 GLN A O 1
ATOM 1608 N N . ARG A 1 198 ? -5.633 -25.156 -25.875 1 91.06 198 ARG A N 1
ATOM 1609 C CA . ARG A 1 198 ? -5.594 -24 -26.75 1 91.06 198 ARG A CA 1
ATOM 1610 C C . ARG A 1 198 ? -6.922 -23.25 -26.734 1 91.06 198 ARG A C 1
ATOM 1612 O O . ARG A 1 198 ? -7.98 -23.859 -26.578 1 91.06 198 ARG A O 1
ATOM 1619 N N . MET A 1 199 ? -6.785 -22 -26.906 1 88.12 199 MET A N 1
ATOM 1620 C CA . MET A 1 199 ? -7.988 -21.188 -27.016 1 88.12 199 MET A CA 1
ATOM 1621 C C . MET A 1 199 ? -8.695 -21.422 -28.344 1 88.12 199 MET A C 1
ATOM 1623 O O . MET A 1 199 ? -8.141 -22.062 -29.234 1 88.12 199 MET A O 1
ATOM 1627 N N . ILE A 1 200 ? -9.898 -20.859 -28.391 1 76 200 ILE A N 1
ATOM 1628 C CA . ILE A 1 200 ? -10.727 -21.062 -29.578 1 76 200 ILE A CA 1
ATOM 1629 C C . ILE A 1 200 ? -10.039 -20.453 -30.797 1 76 200 ILE A C 1
ATOM 1631 O O . ILE A 1 200 ? -10.195 -20.953 -31.906 1 76 200 ILE A O 1
ATOM 1635 N N . ASP A 1 201 ? -9.18 -19.406 -30.547 1 70.19 201 ASP A N 1
ATOM 1636 C CA . ASP A 1 201 ? -8.484 -18.75 -31.641 1 70.19 201 ASP A CA 1
ATOM 1637 C C . ASP A 1 201 ? -7.301 -19.594 -32.125 1 70.19 201 ASP A C 1
ATOM 1639 O O . ASP A 1 201 ? -6.727 -19.328 -33.188 1 70.19 201 ASP A O 1
ATOM 1643 N N . GLY A 1 202 ? -6.957 -20.641 -31.406 1 71.56 202 GLY A N 1
ATOM 1644 C CA . GLY A 1 202 ? -5.906 -21.562 -31.781 1 71.56 202 GLY A CA 1
ATOM 1645 C C . GLY A 1 202 ? -4.512 -21.031 -31.516 1 71.56 202 GLY A C 1
ATOM 1646 O O . GLY A 1 202 ? -3.525 -21.766 -31.625 1 71.56 202 GLY A O 1
ATOM 1647 N N . LYS A 1 203 ? -4.406 -19.828 -31.234 1 76.25 203 LYS A N 1
ATOM 1648 C CA . LYS A 1 203 ? -3.088 -19.203 -31.125 1 76.25 203 LYS A CA 1
ATOM 1649 C C . LYS A 1 203 ? -2.664 -19.078 -29.656 1 76.25 203 LYS A C 1
ATOM 1651 O O . LYS A 1 203 ? -1.506 -19.328 -29.312 1 76.25 203 LYS A O 1
ATOM 1656 N N . SER A 1 204 ? -3.576 -18.844 -28.844 1 86.56 204 SER A N 1
ATOM 1657 C CA . SER A 1 204 ? -3.254 -18.594 -27.453 1 86.56 204 SER A CA 1
ATOM 1658 C C . SER A 1 204 ? -3.674 -19.766 -26.562 1 86.56 204 SER A C 1
ATOM 1660 O O . SER A 1 204 ? -4.367 -20.672 -27.031 1 86.56 204 SER A O 1
ATOM 1662 N N . PHE A 1 205 ? -3.09 -19.875 -25.469 1 94.38 205 PHE A N 1
ATOM 1663 C CA . PHE A 1 205 ? -3.387 -20.969 -24.531 1 94.38 205 PHE A CA 1
ATOM 1664 C C . PHE A 1 205 ? -4.254 -20.469 -23.391 1 94.38 205 PHE A C 1
ATOM 1666 O O . PHE A 1 205 ? -4.055 -19.359 -22.891 1 94.38 205 PHE A O 1
ATOM 1673 N N . MET A 1 206 ? -5.164 -21.25 -22.938 1 95.44 206 MET A N 1
ATOM 1674 C CA . MET A 1 206 ? -6.184 -20.922 -21.953 1 95.44 206 MET A CA 1
ATOM 1675 C C . MET A 1 206 ? -5.547 -20.5 -20.641 1 95.44 206 MET A C 1
ATOM 1677 O O . MET A 1 206 ? -5.988 -19.531 -20 1 95.44 206 MET A O 1
ATOM 1681 N N . VAL A 1 207 ? -4.512 -21.156 -20.25 1 97.19 207 VAL A N 1
ATOM 1682 C CA . VAL A 1 207 ? -3.867 -20.906 -18.969 1 97.19 207 VAL A CA 1
ATOM 1683 C C . VAL A 1 207 ? -3.355 -19.469 -18.906 1 97.19 207 VAL A C 1
ATOM 1685 O O . VAL A 1 207 ? -3.4 -18.844 -17.859 1 97.19 207 VAL A O 1
ATOM 1688 N N . ASN A 1 208 ? -2.881 -18.953 -19.984 1 96.12 208 ASN A N 1
ATOM 1689 C CA . ASN A 1 208 ? -2.363 -17.594 -20.047 1 96.12 208 ASN A CA 1
ATOM 1690 C C . ASN A 1 208 ? -3.471 -16.562 -19.859 1 96.12 208 ASN A C 1
ATOM 1692 O O . ASN A 1 208 ? -3.311 -15.609 -19.094 1 96.12 208 ASN A O 1
ATOM 1696 N N . ARG A 1 209 ? -4.527 -16.828 -20.469 1 95.38 209 ARG A N 1
ATOM 1697 C CA . ARG A 1 209 ? -5.68 -15.938 -20.344 1 95.38 209 ARG A CA 1
ATOM 1698 C C . ARG A 1 209 ? -6.262 -15.992 -18.938 1 95.38 209 ARG A C 1
ATOM 1700 O O . ARG A 1 209 ? -6.617 -14.953 -18.375 1 95.38 209 ARG A O 1
ATOM 1707 N N . ASP A 1 210 ? -6.34 -17.125 -18.484 1 97.31 210 ASP A N 1
ATOM 1708 C CA . ASP A 1 210 ? -6.906 -17.328 -17.156 1 97.31 210 ASP A CA 1
ATOM 1709 C C . ASP A 1 210 ? -6.066 -16.625 -16.094 1 97.31 210 ASP A C 1
ATOM 1711 O O . ASP A 1 210 ? -6.605 -15.969 -15.195 1 97.31 210 ASP A O 1
ATOM 1715 N N . ILE A 1 211 ? -4.75 -16.781 -16.172 1 97.62 211 ILE A N 1
ATOM 1716 C CA . ILE A 1 211 ? -3.857 -16.172 -15.188 1 97.62 211 ILE A CA 1
ATOM 1717 C C . ILE A 1 211 ? -3.98 -14.648 -15.242 1 97.62 211 ILE A C 1
ATOM 1719 O O . ILE A 1 211 ? -4.121 -13.992 -14.211 1 97.62 211 ILE A O 1
ATOM 1723 N N . SER A 1 212 ? -3.961 -14.109 -16.375 1 96.12 212 SER A N 1
ATOM 1724 C CA . SER A 1 212 ? -4.086 -12.664 -16.547 1 96.12 212 SER A CA 1
ATOM 1725 C C . SER A 1 212 ? -5.426 -12.164 -16.016 1 96.12 212 SER A C 1
ATOM 1727 O O . SER A 1 212 ? -5.484 -11.148 -15.328 1 96.12 212 SER A O 1
ATOM 1729 N N . THR A 1 213 ? -6.449 -12.883 -16.344 1 96.94 213 THR A N 1
ATOM 1730 C CA . THR A 1 213 ? -7.781 -12.508 -15.891 1 96.94 213 THR A CA 1
ATOM 1731 C C . THR A 1 213 ? -7.875 -12.586 -14.367 1 96.94 213 THR A C 1
ATOM 1733 O O . THR A 1 213 ? -8.383 -11.664 -13.727 1 96.94 213 THR A O 1
ATOM 1736 N N . ALA A 1 214 ? -7.375 -13.672 -13.867 1 97.56 214 ALA A N 1
ATOM 1737 C CA . ALA A 1 214 ? -7.422 -13.859 -12.422 1 97.56 214 ALA A CA 1
ATOM 1738 C C . ALA A 1 214 ? -6.691 -12.734 -11.695 1 97.56 214 ALA A C 1
ATOM 1740 O O . ALA A 1 214 ? -7.172 -12.227 -10.68 1 97.56 214 ALA A O 1
ATOM 1741 N N . CYS A 1 215 ? -5.543 -12.352 -12.156 1 95.81 215 CYS A N 1
ATOM 1742 C CA . CYS A 1 215 ? -4.789 -11.258 -11.555 1 95.81 215 CYS A CA 1
ATOM 1743 C C . CYS A 1 215 ? -5.59 -9.961 -11.586 1 95.81 215 CYS A C 1
ATOM 1745 O O . CYS A 1 215 ? -5.637 -9.234 -10.586 1 95.81 215 CYS A O 1
ATOM 1747 N N . SER A 1 216 ? -6.262 -9.75 -12.617 1 94.56 216 SER A N 1
ATOM 1748 C CA . SER A 1 216 ? -7.02 -8.516 -12.773 1 94.56 216 SER A CA 1
ATOM 1749 C C . SER A 1 216 ? -8.234 -8.484 -11.844 1 94.56 216 SER A C 1
ATOM 1751 O O . SER A 1 216 ? -8.445 -7.504 -11.125 1 94.56 216 SER A O 1
ATOM 1753 N N . VAL A 1 217 ? -8.984 -9.547 -11.828 1 96.56 217 VAL A N 1
ATOM 1754 C CA . VAL A 1 217 ? -10.266 -9.547 -11.133 1 96.56 217 VAL A CA 1
ATOM 1755 C C . VAL A 1 217 ? -10.031 -9.656 -9.625 1 96.56 217 VAL A C 1
ATOM 1757 O O . VAL A 1 217 ? -10.945 -9.414 -8.828 1 96.56 217 VAL A O 1
ATOM 1760 N N . THR A 1 218 ? -8.828 -10.039 -9.227 1 94.56 218 THR A N 1
ATOM 1761 C CA . THR A 1 218 ? -8.531 -10.133 -7.801 1 94.56 218 THR A CA 1
ATOM 1762 C C . THR A 1 218 ? -7.758 -8.898 -7.328 1 94.56 218 THR A C 1
ATOM 1764 O O . THR A 1 218 ? -7.574 -8.703 -6.125 1 94.56 218 THR A O 1
ATOM 1767 N N . GLY A 1 219 ? -7.281 -8.109 -8.195 1 91.12 219 GLY A N 1
ATOM 1768 C CA . GLY A 1 219 ? -6.484 -6.949 -7.844 1 91.12 219 GLY A CA 1
ATOM 1769 C C . GLY A 1 219 ? -5.031 -7.285 -7.555 1 91.12 219 GLY A C 1
ATOM 1770 O O . GLY A 1 219 ? -4.301 -6.465 -7 1 91.12 219 GLY A O 1
ATOM 1771 N N . MET A 1 220 ? -4.617 -8.453 -7.969 1 91.69 220 MET A N 1
ATOM 1772 C CA . MET A 1 220 ? -3.238 -8.891 -7.777 1 91.69 220 MET A CA 1
ATOM 1773 C C . MET A 1 220 ? -2.301 -8.18 -8.742 1 91.69 220 MET A C 1
ATOM 1775 O O . MET A 1 220 ? -2.613 -8.039 -9.93 1 91.69 220 MET A O 1
ATOM 1779 N N . SER A 1 221 ? -1.183 -7.723 -8.109 1 88 221 SER A N 1
ATOM 1780 C CA . SER A 1 221 ? -0.146 -7.168 -8.969 1 88 221 SER A CA 1
ATOM 1781 C C . SER A 1 221 ? 0.516 -8.258 -9.812 1 88 221 SER A C 1
ATOM 1783 O O . SER A 1 221 ? 1.083 -9.203 -9.266 1 88 221 SER A O 1
ATOM 1785 N N . TYR A 1 222 ? 0.441 -8.07 -11.109 1 91.69 222 TYR A N 1
ATOM 1786 C CA . TYR A 1 222 ? 1.061 -9.062 -11.977 1 91.69 222 TYR A CA 1
ATOM 1787 C C . TYR A 1 222 ? 2.574 -9.078 -11.797 1 91.69 222 TYR A C 1
ATOM 1789 O O . TYR A 1 222 ? 3.209 -10.133 -11.883 1 91.69 222 TYR A O 1
ATOM 1797 N N . HIS A 1 223 ? 3.084 -7.953 -11.492 1 87.19 223 HIS A N 1
ATOM 1798 C CA . HIS A 1 223 ? 4.523 -7.883 -11.273 1 87.19 223 HIS A CA 1
ATOM 1799 C C . HIS A 1 223 ? 4.941 -8.734 -10.078 1 87.19 223 HIS A C 1
ATOM 1801 O O . HIS A 1 223 ? 5.926 -9.469 -10.148 1 87.19 223 HIS A O 1
ATOM 1807 N N . LYS A 1 224 ? 4.242 -8.586 -9.039 1 88.19 224 LYS A N 1
ATOM 1808 C CA . LYS A 1 224 ? 4.551 -9.375 -7.852 1 88.19 224 LYS A CA 1
ATOM 1809 C C . LYS A 1 224 ? 4.316 -10.867 -8.109 1 88.19 224 LYS A C 1
ATOM 1811 O O . LYS A 1 224 ? 5.102 -11.711 -7.668 1 88.19 224 LYS A O 1
ATOM 1816 N N . PHE A 1 225 ? 3.242 -11.078 -8.82 1 92.81 225 PHE A N 1
ATOM 1817 C CA . PHE A 1 225 ? 2.928 -12.461 -9.18 1 92.81 225 PHE A CA 1
ATOM 1818 C C . PHE A 1 225 ? 4.043 -13.07 -10.023 1 92.81 225 PHE A C 1
ATOM 1820 O O . PHE A 1 225 ? 4.484 -14.188 -9.758 1 92.81 225 PHE A O 1
ATOM 1827 N N . SER A 1 226 ? 4.469 -12.312 -10.977 1 92.56 226 SER A N 1
ATOM 1828 C CA . SER A 1 226 ? 5.512 -12.766 -11.891 1 92.56 226 SER A CA 1
ATOM 1829 C C . SER A 1 226 ? 6.836 -12.977 -11.156 1 92.56 226 SER A C 1
ATOM 1831 O O . SER A 1 226 ? 7.555 -13.938 -11.43 1 92.56 226 SER A O 1
ATOM 1833 N N . THR A 1 227 ? 7.129 -12.117 -10.219 1 91.31 227 THR A N 1
ATOM 1834 C CA . THR A 1 227 ? 8.359 -12.242 -9.445 1 91.31 227 THR A CA 1
ATOM 1835 C C . THR A 1 227 ? 8.328 -13.516 -8.594 1 91.31 227 THR A C 1
ATOM 1837 O O . THR A 1 227 ? 9.344 -14.203 -8.469 1 91.31 227 THR A O 1
ATOM 1840 N N . CYS A 1 228 ? 7.262 -13.797 -8.062 1 94.5 228 CYS A N 1
ATOM 1841 C CA . CYS A 1 228 ? 7.102 -15.023 -7.289 1 94.5 228 CYS A CA 1
ATOM 1842 C C . CYS A 1 228 ? 7.262 -16.25 -8.18 1 94.5 228 CYS A C 1
ATOM 1844 O O . CYS A 1 228 ? 7.98 -17.188 -7.824 1 94.5 228 CYS A O 1
ATOM 1846 N N . CYS A 1 229 ? 6.605 -16.219 -9.352 1 96 229 CYS A N 1
ATOM 1847 C CA . CYS A 1 229 ? 6.695 -17.328 -10.289 1 96 229 CYS A CA 1
ATOM 1848 C C . CYS A 1 229 ? 8.125 -17.516 -10.781 1 96 229 CYS A C 1
ATOM 1850 O O . CYS A 1 229 ? 8.594 -18.641 -10.953 1 96 229 CYS A O 1
ATOM 1852 N N . GLU A 1 230 ? 8.758 -16.406 -10.961 1 93.69 230 GLU A N 1
ATOM 1853 C CA . GLU A 1 230 ? 10.156 -16.484 -11.375 1 93.69 230 GLU A CA 1
ATOM 1854 C C . GLU A 1 230 ? 11.016 -17.156 -10.305 1 93.69 230 GLU A C 1
ATOM 1856 O O . GLU A 1 230 ? 11.883 -17.969 -10.633 1 93.69 230 GLU A O 1
ATOM 1861 N N . THR A 1 231 ? 10.773 -16.797 -9.109 1 95.31 231 THR A N 1
ATOM 1862 C CA . THR A 1 231 ? 11.492 -17.422 -8.008 1 95.31 231 THR A CA 1
ATOM 1863 C C . THR A 1 231 ? 11.219 -18.922 -7.945 1 95.31 231 THR A C 1
ATOM 1865 O O . THR A 1 231 ? 12.109 -19.703 -7.621 1 95.31 231 THR A O 1
ATOM 1868 N N . LEU A 1 232 ? 10.039 -19.312 -8.336 1 96.75 232 LEU A N 1
ATOM 1869 C CA . LEU A 1 232 ? 9.625 -20.719 -8.352 1 96.75 232 LEU A CA 1
ATOM 1870 C C . LEU A 1 232 ? 10.039 -21.391 -9.656 1 96.75 232 LEU A C 1
ATOM 1872 O O . LEU A 1 232 ? 9.867 -22.609 -9.812 1 96.75 232 LEU A O 1
ATOM 1876 N N . ARG A 1 233 ? 10.531 -20.594 -10.594 1 96 233 ARG A N 1
ATOM 1877 C CA . ARG A 1 233 ? 10.867 -21.062 -11.938 1 96 233 ARG A CA 1
ATOM 1878 C C . ARG A 1 233 ? 9.648 -21.672 -12.633 1 96 233 ARG A C 1
ATOM 1880 O O . ARG A 1 233 ? 9.727 -22.766 -13.18 1 96 233 ARG A O 1
ATOM 1887 N N . ILE A 1 234 ? 8.562 -20.969 -12.492 1 97 234 ILE A N 1
ATOM 1888 C CA . ILE A 1 234 ? 7.344 -21.234 -13.25 1 97 234 ILE A CA 1
ATOM 1889 C C . ILE A 1 234 ? 7.238 -20.234 -14.406 1 97 234 ILE A C 1
ATOM 1891 O O . ILE A 1 234 ? 7.18 -19.016 -14.18 1 97 234 ILE A O 1
ATOM 1895 N N . PRO A 1 235 ? 7.168 -20.719 -15.57 1 95.81 235 PRO A N 1
ATOM 1896 C CA . PRO A 1 235 ? 7.02 -19.781 -16.672 1 95.81 235 PRO A CA 1
ATOM 1897 C C . PRO A 1 235 ? 5.629 -19.141 -16.734 1 95.81 235 PRO A C 1
ATOM 1899 O O . PRO A 1 235 ? 4.629 -19.812 -16.469 1 95.81 235 PRO A O 1
ATOM 1902 N N . ILE A 1 236 ? 5.609 -17.859 -17.031 1 95.75 236 ILE A N 1
ATOM 1903 C CA . ILE A 1 236 ? 4.355 -17.141 -17.234 1 95.75 236 ILE A CA 1
ATOM 1904 C C . ILE A 1 236 ? 4.547 -16.062 -18.297 1 95.75 236 ILE A C 1
ATOM 1906 O O . ILE A 1 236 ? 5.66 -15.844 -18.781 1 95.75 236 ILE A O 1
ATOM 1910 N N . LEU A 1 237 ? 3.471 -15.414 -18.625 1 95.44 237 LEU A N 1
ATOM 1911 C CA . LEU A 1 237 ? 3.531 -14.352 -19.609 1 95.44 237 LEU A CA 1
ATOM 1912 C C . LEU A 1 237 ? 4.391 -13.195 -19.109 1 95.44 237 LEU A C 1
ATOM 1914 O O . LEU A 1 237 ? 4.461 -12.938 -17.906 1 95.44 237 LEU A O 1
ATOM 1918 N N . THR A 1 238 ? 4.969 -12.562 -20.078 1 91.06 238 THR A N 1
ATOM 1919 C CA . THR A 1 238 ? 5.629 -11.305 -19.734 1 91.06 238 THR A CA 1
ATOM 1920 C C . THR A 1 238 ? 4.602 -10.242 -19.344 1 91.06 238 THR A C 1
ATOM 1922 O O . THR A 1 238 ? 3.408 -10.398 -19.609 1 91.06 238 THR A O 1
ATOM 1925 N N . GLU A 1 239 ? 5.074 -9.234 -18.719 1 86.69 239 GLU A N 1
ATOM 1926 C CA . GLU A 1 239 ? 4.18 -8.156 -18.297 1 86.69 239 GLU A CA 1
ATOM 1927 C C . GLU A 1 239 ? 3.502 -7.504 -19.5 1 86.69 239 GLU A C 1
ATOM 1929 O O . GLU A 1 239 ? 2.32 -7.156 -19.438 1 86.69 239 GLU A O 1
ATOM 1934 N N . SER A 1 240 ? 4.246 -7.344 -20.562 1 84.75 240 SER A N 1
ATOM 1935 C CA . SER A 1 240 ? 3.686 -6.734 -21.75 1 84.75 240 SER A CA 1
ATOM 1936 C C . SER A 1 240 ? 2.574 -7.598 -22.344 1 84.75 240 SER A C 1
ATOM 1938 O O . SER A 1 240 ? 1.525 -7.082 -22.734 1 84.75 240 SER A O 1
ATOM 1940 N N . GLU A 1 241 ? 2.832 -8.898 -22.422 1 90.31 241 GLU A N 1
ATOM 1941 C CA . GLU A 1 241 ? 1.815 -9.812 -22.922 1 90.31 241 GLU A CA 1
ATOM 1942 C C . GLU A 1 241 ? 0.592 -9.844 -22.016 1 90.31 241 GLU A C 1
ATOM 1944 O O . GLU A 1 241 ? -0.542 -9.922 -22.484 1 90.31 241 GLU A O 1
ATOM 1949 N N . HIS A 1 242 ? 0.836 -9.789 -20.75 1 93.25 242 HIS A N 1
ATOM 1950 C CA . HIS A 1 242 ? -0.24 -9.695 -19.766 1 93.25 242 HIS A CA 1
ATOM 1951 C C . HIS A 1 242 ? -1.103 -8.461 -20.016 1 93.25 242 HIS A C 1
ATOM 1953 O O . HIS A 1 242 ? -2.332 -8.555 -20.047 1 93.25 242 HIS A O 1
ATOM 1959 N N . CYS A 1 243 ? -0.482 -7.348 -20.219 1 88.81 243 CYS A N 1
ATOM 1960 C CA . CYS A 1 243 ? -1.194 -6.094 -20.438 1 88.81 243 CYS A CA 1
ATOM 1961 C C . CYS A 1 243 ? -2.033 -6.16 -21.719 1 88.81 243 CYS A C 1
ATOM 1963 O O . CYS A 1 243 ? -3.15 -5.641 -21.75 1 88.81 243 CYS A O 1
ATOM 1965 N N . LYS A 1 244 ? -1.471 -6.781 -22.688 1 88 244 LYS A N 1
ATOM 1966 C CA . LYS A 1 244 ? -2.209 -6.953 -23.938 1 88 244 LYS A CA 1
ATOM 1967 C C . LYS A 1 244 ? -3.459 -7.801 -23.734 1 88 244 LYS A C 1
ATOM 1969 O O . LYS A 1 244 ? -4.527 -7.484 -24.25 1 88 244 LYS A O 1
ATOM 1974 N N . THR A 1 245 ? -3.287 -8.844 -23 1 91.44 245 THR A N 1
ATOM 1975 C CA . THR A 1 245 ? -4.414 -9.711 -22.703 1 91.44 245 THR A CA 1
ATOM 1976 C C . THR A 1 245 ? -5.504 -8.953 -21.953 1 91.44 245 THR A C 1
ATOM 1978 O O . THR A 1 245 ? -6.691 -9.102 -22.25 1 91.44 245 THR A O 1
ATOM 1981 N N . ILE A 1 246 ? -5.148 -8.141 -21.031 1 92.62 246 ILE A N 1
ATOM 1982 C CA . ILE A 1 246 ? -6.105 -7.375 -20.234 1 92.62 246 ILE A CA 1
ATOM 1983 C C . ILE A 1 246 ? -6.844 -6.387 -21.141 1 92.62 246 ILE A C 1
ATOM 1985 O O . ILE A 1 246 ? -8.07 -6.305 -21.109 1 92.62 246 ILE A O 1
ATOM 1989 N N . ARG A 1 247 ? -6.176 -5.707 -21.922 1 89.31 247 ARG A N 1
ATOM 1990 C CA . ARG A 1 247 ? -6.742 -4.668 -22.766 1 89.31 247 ARG A CA 1
ATOM 1991 C C . ARG A 1 247 ? -7.719 -5.262 -23.781 1 89.31 247 ARG A C 1
ATOM 1993 O O . ARG A 1 247 ? -8.812 -4.727 -23.984 1 89.31 247 ARG A O 1
ATOM 2000 N N . ASN A 1 248 ? -7.309 -6.367 -24.281 1 88.31 248 ASN A N 1
ATOM 2001 C CA . ASN A 1 248 ? -8.047 -6.906 -25.422 1 88.31 248 ASN A CA 1
ATOM 2002 C C . ASN A 1 248 ? -9.203 -7.793 -24.969 1 88.31 248 ASN A C 1
ATOM 2004 O O . ASN A 1 248 ? -10.219 -7.898 -25.656 1 88.31 248 ASN A O 1
ATOM 2008 N N . HIS A 1 249 ? -9.016 -8.375 -23.891 1 90.38 249 HIS A N 1
ATOM 2009 C CA . HIS A 1 249 ? -9.984 -9.422 -23.562 1 90.38 249 HIS A CA 1
ATOM 2010 C C . HIS A 1 249 ? -10.68 -9.148 -22.234 1 90.38 249 HIS A C 1
ATOM 2012 O O . HIS A 1 249 ? -11.898 -9.273 -22.141 1 90.38 249 HIS A O 1
ATOM 2018 N N . VAL A 1 250 ? -9.992 -8.703 -21.266 1 93.44 250 VAL A N 1
ATOM 2019 C CA . VAL A 1 250 ? -10.539 -8.641 -19.922 1 93.44 250 VAL A CA 1
ATOM 2020 C C . VAL A 1 250 ? -11.273 -7.312 -19.719 1 93.44 250 VAL A C 1
ATOM 2022 O O . VAL A 1 250 ? -12.383 -7.285 -19.188 1 93.44 250 VAL A O 1
ATOM 2025 N N . ALA A 1 251 ? -10.703 -6.199 -20.141 1 93.88 251 ALA A N 1
ATOM 2026 C CA . ALA A 1 251 ? -11.242 -4.863 -19.922 1 93.88 251 ALA A CA 1
ATOM 2027 C C . ALA A 1 251 ? -12.641 -4.73 -20.516 1 93.88 251 ALA A C 1
ATOM 2029 O O . ALA A 1 251 ? -13.578 -4.293 -19.844 1 93.88 251 ALA A O 1
ATOM 2030 N N . PRO A 1 252 ? -12.82 -5.148 -21.766 1 93.88 252 PRO A N 1
ATOM 2031 C CA . PRO A 1 252 ? -14.164 -5.051 -22.328 1 93.88 252 PRO A CA 1
ATOM 2032 C C . PRO A 1 252 ? -15.195 -5.887 -21.578 1 93.88 252 PRO A C 1
ATOM 2034 O O . PRO A 1 252 ? -16.328 -5.445 -21.375 1 93.88 252 PRO A O 1
ATOM 2037 N N . LEU A 1 253 ? -14.812 -7.027 -21.156 1 94.94 253 LEU A N 1
ATOM 2038 C CA . LEU A 1 253 ? -15.727 -7.922 -20.438 1 94.94 253 LEU A CA 1
ATOM 2039 C C . LEU A 1 253 ? -16.078 -7.363 -19.062 1 94.94 253 LEU A C 1
ATOM 2041 O O . LEU A 1 253 ? -17.219 -7.438 -18.641 1 94.94 253 LEU A O 1
ATOM 2045 N N . ALA A 1 254 ? -15.055 -6.871 -18.391 1 95.12 254 ALA A N 1
ATOM 2046 C CA . ALA A 1 254 ? -15.289 -6.246 -17.078 1 95.12 254 ALA A CA 1
ATOM 2047 C C . ALA A 1 254 ? -16.234 -5.055 -17.219 1 95.12 254 ALA A C 1
ATOM 2049 O O . ALA A 1 254 ? -17.094 -4.844 -16.359 1 95.12 254 ALA A O 1
ATOM 2050 N N . THR A 1 255 ? -16.078 -4.285 -18.25 1 95.38 255 THR A N 1
ATOM 2051 C CA . THR A 1 255 ? -16.938 -3.135 -18.5 1 95.38 255 THR A CA 1
ATOM 2052 C C . THR A 1 255 ? -18.391 -3.584 -18.734 1 95.38 255 THR A C 1
ATOM 2054 O O . THR A 1 255 ? -19.328 -2.975 -18.234 1 95.38 255 THR A O 1
ATOM 2057 N N . GLU A 1 256 ? -18.484 -4.617 -19.469 1 95.38 256 GLU A N 1
ATOM 2058 C CA . GLU A 1 256 ? -19.812 -5.168 -19.719 1 95.38 256 GLU A CA 1
ATOM 2059 C C . GLU A 1 256 ? -20.469 -5.656 -18.438 1 95.38 256 GLU A C 1
ATOM 2061 O O . GLU A 1 256 ? -21.656 -5.402 -18.203 1 95.38 256 GLU A O 1
ATOM 2066 N N . GLU A 1 257 ? -19.719 -6.367 -17.688 1 95.88 257 GLU A N 1
ATOM 2067 C CA . GLU A 1 257 ? -20.219 -6.855 -16.422 1 95.88 257 GLU A CA 1
ATOM 2068 C C . GLU A 1 257 ? -20.625 -5.699 -15.5 1 95.88 257 GLU A C 1
ATOM 2070 O O . GLU A 1 257 ? -21.625 -5.781 -14.781 1 95.88 257 GLU A O 1
ATOM 2075 N N . TYR A 1 258 ? -19.859 -4.711 -15.492 1 96.81 258 TYR A N 1
ATOM 2076 C CA . TYR A 1 258 ? -20.141 -3.506 -14.719 1 96.81 258 TYR A CA 1
ATOM 2077 C C . TYR A 1 258 ? -21.453 -2.873 -15.156 1 96.81 258 TYR A C 1
ATOM 2079 O O . TYR A 1 258 ? -22.297 -2.533 -14.312 1 96.81 258 TYR A O 1
ATOM 2087 N N . ASP A 1 259 ? -21.609 -2.703 -16.438 1 96.06 259 ASP A N 1
ATOM 2088 C CA . ASP A 1 259 ? -22.797 -2.062 -16.969 1 96.06 259 ASP A CA 1
ATOM 2089 C C . ASP A 1 259 ? -24.062 -2.871 -16.641 1 96.06 259 ASP A C 1
ATOM 2091 O O . ASP A 1 259 ? -25.078 -2.307 -16.266 1 96.06 259 ASP A O 1
ATOM 2095 N N . LYS A 1 260 ? -23.906 -4.133 -16.75 1 95.75 260 LYS A N 1
ATOM 2096 C CA . LYS A 1 260 ? -25.031 -5.012 -16.406 1 95.75 260 LYS A CA 1
ATOM 2097 C C . LYS A 1 260 ? -25.391 -4.895 -14.922 1 95.75 260 LYS A C 1
ATOM 2099 O O . LYS A 1 260 ? -26.562 -4.777 -14.57 1 95.75 260 LYS A O 1
ATOM 2104 N N . LEU A 1 261 ? -24.391 -4.938 -14.133 1 96.94 261 LEU A N 1
ATOM 2105 C CA . LEU A 1 261 ? -24.594 -4.844 -12.688 1 96.94 261 LEU A CA 1
ATOM 2106 C C . LEU A 1 261 ? -25.203 -3.496 -12.32 1 96.94 261 LEU A C 1
ATOM 2108 O O . LEU A 1 261 ? -26.094 -3.43 -11.461 1 96.94 261 LEU A O 1
ATOM 2112 N N . GLN A 1 262 ? -24.734 -2.428 -12.992 1 96.19 262 GLN A N 1
ATOM 2113 C CA . GLN A 1 262 ? -25.234 -1.09 -12.68 1 96.19 262 GLN A CA 1
ATOM 2114 C C . GLN A 1 262 ? -26.703 -0.946 -13.023 1 96.19 262 GLN A C 1
ATOM 2116 O O . GLN A 1 262 ? -27.438 -0.223 -12.352 1 96.19 262 GLN A O 1
ATOM 2121 N N . LYS A 1 263 ? -27.125 -1.654 -14.031 1 94.38 263 LYS A N 1
ATOM 2122 C CA . LYS A 1 263 ? -28.547 -1.655 -14.367 1 94.38 263 LYS A CA 1
ATOM 2123 C C . LYS A 1 263 ? -29.375 -2.34 -13.281 1 94.38 263 LYS A C 1
ATOM 2125 O O . LYS A 1 263 ? -30.438 -1.841 -12.891 1 94.38 263 LYS A O 1
ATOM 2130 N N . GLU A 1 264 ? -28.844 -3.398 -12.828 1 95.12 264 GLU A N 1
ATOM 2131 C CA . GLU A 1 264 ? -29.516 -4.109 -11.734 1 95.12 264 GLU A CA 1
ATOM 2132 C C . GLU A 1 264 ? -29.562 -3.258 -10.469 1 95.12 264 GLU A C 1
ATOM 2134 O O . GLU A 1 264 ? -30.594 -3.203 -9.789 1 95.12 264 GLU A O 1
ATOM 2139 N N . VAL A 1 265 ? -28.484 -2.645 -10.18 1 96.44 265 VAL A N 1
ATOM 2140 C CA . VAL A 1 265 ? -28.375 -1.791 -9 1 96.44 265 VAL A CA 1
ATOM 2141 C C . VAL A 1 265 ? -29.391 -0.648 -9.094 1 96.44 265 VAL A C 1
ATOM 2143 O O . VAL A 1 265 ? -30.062 -0.326 -8.109 1 96.44 265 VAL A O 1
ATOM 2146 N N . LEU A 1 266 ? -29.484 -0.08 -10.242 1 94.69 266 LEU A N 1
ATOM 2147 C CA . LEU A 1 266 ? -30.422 1.022 -10.43 1 94.69 266 LEU A CA 1
ATOM 2148 C C . LEU A 1 266 ? -31.844 0.578 -10.133 1 94.69 266 LEU A C 1
ATOM 2150 O O . LEU A 1 266 ? -32.625 1.301 -9.484 1 94.69 266 LEU A O 1
ATOM 2154 N N . GLU A 1 267 ? -32.156 -0.583 -10.547 1 93.19 267 GLU A N 1
ATOM 2155 C CA . GLU A 1 267 ? -33.5 -1.115 -10.312 1 93.19 267 GLU A CA 1
ATOM 2156 C C . GLU A 1 267 ? -33.781 -1.292 -8.82 1 93.19 267 GLU A C 1
ATOM 2158 O O . GLU A 1 267 ? -34.844 -0.904 -8.32 1 93.19 267 GLU A O 1
ATOM 2163 N N . ILE A 1 268 ? -32.844 -1.774 -8.148 1 95.31 268 ILE A N 1
ATOM 2164 C CA . ILE A 1 268 ? -33 -2.043 -6.723 1 95.31 268 ILE A CA 1
ATOM 2165 C C . ILE A 1 268 ? -33.094 -0.725 -5.957 1 95.31 268 ILE A C 1
ATOM 2167 O O . ILE A 1 268 ? -33.938 -0.573 -5.074 1 95.31 268 ILE A O 1
ATOM 2171 N N . VAL A 1 269 ? -32.25 0.193 -6.32 1 95 269 VAL A N 1
ATOM 2172 C CA . VAL A 1 269 ? -32.188 1.478 -5.629 1 95 269 VAL A CA 1
ATOM 2173 C C . VAL A 1 269 ? -33.469 2.248 -5.844 1 95 269 VAL A C 1
ATOM 2175 O O . VAL A 1 269 ? -34 2.857 -4.91 1 95 269 VAL A O 1
ATOM 2178 N N . VAL A 1 270 ? -34 2.162 -7.035 1 93.5 270 VAL A N 1
ATOM 2179 C CA . VAL A 1 270 ? -35.219 2.863 -7.355 1 93.5 270 VAL A CA 1
ATOM 2180 C C . VAL A 1 270 ? -36.406 2.23 -6.598 1 93.5 270 VAL A C 1
ATOM 2182 O O . VAL A 1 270 ? -37.219 2.938 -6.043 1 93.5 270 VAL A O 1
ATOM 2185 N N . GLU A 1 271 ? -36.438 0.957 -6.555 1 91.88 271 GLU A N 1
ATOM 2186 C CA . GLU A 1 271 ? -37.5 0.257 -5.82 1 91.88 271 GLU A CA 1
ATOM 2187 C C . GLU A 1 271 ? -37.469 0.615 -4.336 1 91.88 271 GLU A C 1
ATOM 2189 O O . GLU A 1 271 ? -38.5 0.892 -3.736 1 91.88 271 GLU A O 1
ATOM 2194 N N . GLU A 1 272 ? -36.312 0.611 -3.814 1 92.69 272 GLU A N 1
ATOM 2195 C CA . GLU A 1 272 ? -36.156 0.943 -2.402 1 92.69 272 GLU A CA 1
ATOM 2196 C C . GLU A 1 272 ? -36.5 2.402 -2.135 1 92.69 272 GLU A C 1
ATOM 2198 O O . GLU A 1 272 ? -37.094 2.725 -1.093 1 92.69 272 GLU A O 1
ATOM 2203 N N . ALA A 1 273 ? -36.156 3.234 -3.031 1 91.94 273 ALA A N 1
ATOM 2204 C CA . ALA A 1 273 ? -36.469 4.656 -2.898 1 91.94 273 ALA A CA 1
ATOM 2205 C C . ALA A 1 273 ? -37.969 4.906 -2.943 1 91.94 273 ALA A C 1
ATOM 2207 O O . ALA A 1 273 ? -38.469 5.762 -2.219 1 91.94 273 ALA A O 1
ATOM 2208 N N . GLU A 1 274 ? -38.594 4.184 -3.76 1 89.94 274 GLU A N 1
ATOM 2209 C CA . GLU A 1 274 ? -40.062 4.301 -3.855 1 89.94 274 GLU A CA 1
ATOM 2210 C C . GLU A 1 274 ? -40.75 3.842 -2.568 1 89.94 274 GLU A C 1
ATOM 2212 O O . GLU A 1 274 ? -41.688 4.457 -2.113 1 89.94 274 GLU A O 1
ATOM 2217 N N . LYS A 1 275 ? -40.219 2.865 -2.045 1 88.94 275 LYS A N 1
ATOM 2218 C CA . LYS A 1 275 ? -40.75 2.35 -0.792 1 88.94 275 LYS A CA 1
ATOM 2219 C C . LYS A 1 275 ? -40.531 3.328 0.355 1 88.94 275 LYS A C 1
ATOM 2221 O O . LYS A 1 275 ? -41.406 3.547 1.186 1 88.94 275 LYS A O 1
ATOM 2226 N N . ARG A 1 276 ? -39.406 3.883 0.333 1 87.62 276 ARG A N 1
ATOM 2227 C CA . ARG A 1 276 ? -39 4.777 1.418 1 87.62 276 ARG A CA 1
ATOM 2228 C C . ARG A 1 276 ? -39.531 6.188 1.18 1 87.62 276 ARG A C 1
ATOM 2230 O O . ARG A 1 276 ? -39.656 6.969 2.123 1 87.62 276 ARG A O 1
ATOM 2237 N N . GLY A 1 277 ? -39.688 6.527 -0.027 1 87.19 277 GLY A N 1
ATOM 2238 C CA . GLY A 1 277 ? -40.188 7.848 -0.392 1 87.19 277 GLY A CA 1
ATOM 2239 C C . GLY A 1 277 ? -39.062 8.859 -0.581 1 87.19 277 GLY A C 1
ATOM 2240 O O . GLY A 1 277 ? -39.312 10.047 -0.797 1 87.19 277 GLY A O 1
ATOM 2241 N N . SER A 1 278 ? -37.844 8.344 -0.43 1 89.5 278 SER A N 1
ATOM 2242 C CA . SER A 1 278 ? -36.688 9.242 -0.602 1 89.5 278 SER A CA 1
ATOM 2243 C C . SER A 1 278 ? -35.469 8.484 -1.094 1 89.5 278 SER A C 1
ATOM 2245 O O . SER A 1 278 ? -35.281 7.301 -0.794 1 89.5 278 SER A O 1
ATOM 2247 N N . LEU A 1 279 ? -34.688 9.172 -1.917 1 94.12 279 LEU A N 1
ATOM 2248 C CA . LEU A 1 279 ? -33.375 8.656 -2.336 1 94.12 279 LEU A CA 1
ATOM 2249 C C . LEU A 1 279 ? -32.25 9.5 -1.747 1 94.12 279 LEU A C 1
ATOM 2251 O O . LEU A 1 279 ? -32.125 10.68 -2.074 1 94.12 279 LEU A O 1
ATOM 2255 N N . ASP A 1 280 ? -31.516 8.875 -0.847 1 94.12 280 ASP A N 1
ATOM 2256 C CA . ASP A 1 280 ? -30.422 9.57 -0.152 1 94.12 280 ASP A CA 1
ATOM 2257 C C . ASP A 1 280 ? -29.078 8.961 -0.505 1 94.12 280 ASP A C 1
ATOM 2259 O O . ASP A 1 280 ? -28.922 7.738 -0.544 1 94.12 280 ASP A O 1
ATOM 2263 N N . LEU A 1 281 ? -28.156 9.844 -0.79 1 96.44 281 LEU A N 1
ATOM 2264 C CA . LEU A 1 281 ? -26.828 9.398 -1.227 1 96.44 281 LEU A CA 1
ATOM 2265 C C . LEU A 1 281 ? -25.75 9.836 -0.234 1 96.44 281 LEU A C 1
ATOM 2267 O O . LEU A 1 281 ? -25.984 10.727 0.584 1 96.44 281 LEU A O 1
ATOM 2271 N N . SER A 1 282 ? -24.703 9.148 -0.179 1 95.62 282 SER A N 1
ATOM 2272 C CA . SER A 1 282 ? -23.438 9.555 0.432 1 95.62 282 SER A CA 1
ATOM 2273 C C . SER A 1 282 ? -22.297 9.539 -0.582 1 95.62 282 SER A C 1
ATOM 2275 O O . SER A 1 282 ? -22.312 8.742 -1.526 1 95.62 282 SER A O 1
ATOM 2277 N N . GLY A 1 283 ? -21.375 10.477 -0.503 1 94.12 283 GLY A N 1
ATOM 2278 C CA . GLY A 1 283 ? -20.281 10.562 -1.459 1 94.12 283 GLY A CA 1
ATOM 2279 C C . GLY A 1 283 ? -18.969 11.016 -0.835 1 94.12 283 GLY A C 1
ATOM 2280 O O . GLY A 1 283 ? -18.984 11.75 0.155 1 94.12 283 GLY A O 1
ATOM 2281 N N . ASP A 1 284 ? -17.891 10.555 -1.354 1 90.88 284 ASP A N 1
ATOM 2282 C CA . ASP A 1 284 ? -16.547 10.938 -0.921 1 90.88 284 ASP A CA 1
ATOM 2283 C C . ASP A 1 284 ? -15.516 10.664 -2.012 1 90.88 284 ASP A C 1
ATOM 2285 O O . ASP A 1 284 ? -15.703 9.773 -2.842 1 90.88 284 ASP A O 1
ATOM 2289 N N . ALA A 1 285 ? -14.562 11.547 -1.966 1 88.69 285 ALA A N 1
ATOM 2290 C CA . ALA A 1 285 ? -13.469 11.391 -2.922 1 88.69 285 ALA A CA 1
ATOM 2291 C C . ALA A 1 285 ? -12.266 10.703 -2.273 1 88.69 285 ALA A C 1
ATOM 2293 O O . ALA A 1 285 ? -12.086 10.773 -1.058 1 88.69 285 ALA A O 1
ATOM 2294 N N . GLN A 1 286 ? -11.602 9.961 -3.025 1 83.5 286 GLN A N 1
ATOM 2295 C CA . GLN A 1 286 ? -10.297 9.438 -2.627 1 83.5 286 GLN A CA 1
ATOM 2296 C C . GLN A 1 286 ? -9.203 9.922 -3.566 1 83.5 286 GLN A C 1
ATOM 2298 O O . GLN A 1 286 ? -9.281 9.719 -4.781 1 83.5 286 GLN A O 1
ATOM 2303 N N . TYR A 1 287 ? -8.336 10.719 -3.021 1 74.44 287 TYR A N 1
ATOM 2304 C CA . TYR A 1 287 ? -7.16 11.219 -3.73 1 74.44 287 TYR A CA 1
ATOM 2305 C C . TYR A 1 287 ? -5.906 11.07 -2.877 1 74.44 287 TYR A C 1
ATOM 2307 O O . TYR A 1 287 ? -5.898 11.461 -1.705 1 74.44 287 TYR A O 1
ATOM 2315 N N . ASP A 1 288 ? -5.078 10.18 -3.273 1 58.34 288 ASP A N 1
ATOM 2316 C CA . ASP A 1 288 ? -3.928 9.883 -2.428 1 58.34 288 ASP A CA 1
ATOM 2317 C C . ASP A 1 288 ? -2.756 10.812 -2.744 1 58.34 288 ASP A C 1
ATOM 2319 O O . ASP A 1 288 ? -1.839 10.43 -3.477 1 58.34 288 ASP A O 1
ATOM 2323 N N . SER A 1 289 ? -2.791 12.148 -2.52 1 53.03 289 SER A N 1
ATOM 2324 C CA . SER A 1 289 ? -1.654 13.062 -2.588 1 53.03 289 SER A CA 1
ATOM 2325 C C . SER A 1 289 ? -0.934 13.148 -1.246 1 53.03 289 SER A C 1
ATOM 2327 O O . SER A 1 289 ? -1.567 13.336 -0.206 1 53.03 289 SER A O 1
ATOM 2329 N N . PRO A 1 290 ? 0.459 12.984 -0.911 1 48.94 290 PRO A N 1
ATOM 2330 C CA . PRO A 1 290 ? 1.474 12.609 -1.898 1 48.94 290 PRO A CA 1
ATOM 2331 C C . PRO A 1 290 ? 1.471 11.117 -2.213 1 48.94 290 PRO A C 1
ATOM 2333 O O . PRO A 1 290 ? 1.005 10.312 -1.401 1 48.94 290 PRO A O 1
ATOM 2336 N N . GLY A 1 291 ? 1.373 10.656 -3.32 1 51.59 291 GLY A N 1
ATOM 2337 C CA . GLY A 1 291 ? 1.495 9.273 -3.754 1 51.59 291 GLY A CA 1
ATOM 2338 C C . GLY A 1 291 ? 1.506 9.117 -5.262 1 51.59 291 GLY A C 1
ATOM 2339 O O . GLY A 1 291 ? 1.245 10.078 -5.992 1 51.59 291 GLY A O 1
ATOM 2340 N N . PHE A 1 292 ? 1.957 8.047 -5.652 1 51.88 292 PHE A N 1
ATOM 2341 C CA . PHE A 1 292 ? 2.08 7.766 -7.078 1 51.88 292 PHE A CA 1
ATOM 2342 C C . PHE A 1 292 ? 0.729 7.898 -7.773 1 51.88 292 PHE A C 1
ATOM 2344 O O . PHE A 1 292 ? 0.659 8.305 -8.93 1 51.88 292 PHE A O 1
ATOM 2351 N N . SER A 1 293 ? -0.321 7.688 -6.973 1 56.66 293 SER A N 1
ATOM 2352 C CA . SER A 1 293 ? -1.644 7.742 -7.586 1 56.66 293 SER A CA 1
ATOM 2353 C C . SER A 1 293 ? -2.326 9.078 -7.305 1 56.66 293 SER A C 1
ATOM 2355 O O . SER A 1 293 ? -3.553 9.18 -7.375 1 56.66 293 SER A O 1
ATOM 2357 N N . ALA A 1 294 ? -1.541 10.039 -6.977 1 61.22 294 ALA A N 1
ATOM 2358 C CA . ALA A 1 294 ? -2.102 11.328 -6.578 1 61.22 294 ALA A CA 1
ATOM 2359 C C . ALA A 1 294 ? -2.684 12.07 -7.777 1 61.22 294 ALA A C 1
ATOM 2361 O O . ALA A 1 294 ? -3.367 13.086 -7.617 1 61.22 294 ALA A O 1
ATOM 2362 N N . LEU A 1 295 ? -2.49 11.453 -8.93 1 66.75 295 LEU A N 1
ATOM 2363 C CA . LEU A 1 295 ? -2.998 12.117 -10.125 1 66.75 295 LEU A CA 1
ATOM 2364 C C . LEU A 1 295 ? -4.445 11.719 -10.391 1 66.75 295 LEU A C 1
ATOM 2366 O O . LEU A 1 295 ? -5.145 12.375 -11.164 1 66.75 295 LEU A O 1
ATOM 2370 N N . ASN A 1 296 ? -4.824 10.688 -9.695 1 75.75 296 ASN A N 1
ATOM 2371 C CA . ASN A 1 296 ? -6.168 10.172 -9.945 1 75.75 296 ASN A CA 1
ATOM 2372 C C . ASN A 1 296 ? -7.086 10.406 -8.75 1 75.75 296 ASN A C 1
ATOM 2374 O O . ASN A 1 296 ? -6.695 10.18 -7.605 1 75.75 296 ASN A O 1
ATOM 2378 N N . CYS A 1 297 ? -8.227 11.039 -9.055 1 84.81 297 CYS A N 1
ATOM 2379 C CA . CYS A 1 297 ? -9.258 11.227 -8.047 1 84.81 297 CYS A CA 1
ATOM 2380 C C . CYS A 1 297 ? -10.484 10.383 -8.359 1 84.81 297 CYS A C 1
ATOM 2382 O O . CYS A 1 297 ? -11 10.422 -9.484 1 84.81 297 CYS A O 1
ATOM 2384 N N . ARG A 1 298 ? -10.828 9.602 -7.426 1 89.69 298 ARG A N 1
ATOM 2385 C CA . ARG A 1 298 ? -12.039 8.797 -7.566 1 89.69 298 ARG A CA 1
ATOM 2386 C C . ARG A 1 298 ? -13.133 9.289 -6.625 1 89.69 298 ARG A C 1
ATOM 2388 O O . ARG A 1 298 ? -12.867 9.594 -5.461 1 89.69 298 ARG A O 1
ATOM 2395 N N . TYR A 1 299 ? -14.297 9.445 -7.137 1 92.88 299 TYR A N 1
ATOM 2396 C CA . TYR A 1 299 ? -15.461 9.805 -6.34 1 92.88 299 TYR A CA 1
ATOM 2397 C C . TYR A 1 299 ? -16.531 8.727 -6.414 1 92.88 299 TYR A C 1
ATOM 2399 O O . TYR A 1 299 ? -16.906 8.289 -7.504 1 92.88 299 TYR A O 1
ATOM 2407 N N . ALA A 1 300 ? -16.984 8.281 -5.309 1 96 300 ALA A N 1
ATOM 2408 C CA . ALA A 1 300 ? -18.016 7.242 -5.273 1 96 300 ALA A CA 1
ATOM 2409 C C . ALA A 1 300 ? -19.312 7.77 -4.66 1 96 300 ALA A C 1
ATOM 2411 O O . ALA A 1 300 ? -19.281 8.523 -3.686 1 96 300 ALA A O 1
ATOM 2412 N N . LEU A 1 301 ? -20.406 7.438 -5.266 1 97 301 LEU A N 1
ATOM 2413 C CA . LEU A 1 301 ? -21.75 7.707 -4.754 1 97 301 LEU A CA 1
ATOM 2414 C C . LEU A 1 301 ? -22.422 6.418 -4.309 1 97 301 LEU A C 1
ATOM 2416 O O . LEU A 1 301 ? -22.531 5.465 -5.082 1 97 301 LEU A O 1
ATOM 2420 N N . ILE A 1 302 ? -22.875 6.41 -3.088 1 97.06 302 ILE A N 1
ATOM 2421 C CA . ILE A 1 302 ? -23.5 5.215 -2.529 1 97.06 302 ILE A CA 1
ATOM 2422 C C . ILE A 1 302 ? -24.906 5.547 -2.045 1 97.06 302 ILE A C 1
ATOM 2424 O O . ILE A 1 302 ? -25.125 6.594 -1.429 1 97.06 302 ILE A O 1
ATOM 2428 N N . ASP A 1 303 ? -25.812 4.734 -2.422 1 96.31 303 ASP A N 1
ATOM 2429 C CA . ASP A 1 303 ? -27.156 4.832 -1.845 1 96.31 303 ASP A CA 1
ATOM 2430 C C . ASP A 1 303 ? -27.156 4.398 -0.381 1 96.31 303 ASP A C 1
ATOM 2432 O O . ASP A 1 303 ? -26.75 3.275 -0.062 1 96.31 303 ASP A O 1
ATOM 2436 N N . VAL A 1 304 ? -27.656 5.242 0.41 1 92.44 304 VAL A N 1
ATOM 2437 C CA . VAL A 1 304 ? -27.531 5.031 1.848 1 92.44 304 VAL A CA 1
ATOM 2438 C C . VAL A 1 304 ? -28.406 3.863 2.275 1 92.44 304 VAL A C 1
ATOM 2440 O O . VAL A 1 304 ? -28.078 3.131 3.211 1 92.44 304 VAL A O 1
ATOM 2443 N N . ALA A 1 305 ? -29.469 3.629 1.625 1 90.75 305 ALA A N 1
ATOM 2444 C CA . ALA A 1 305 ? -30.438 2.6 2.016 1 90.75 305 ALA A CA 1
ATOM 2445 C C . ALA A 1 305 ? -29.922 1.208 1.653 1 90.75 305 ALA A C 1
ATOM 2447 O O . ALA A 1 305 ? -30.109 0.254 2.41 1 90.75 305 ALA A O 1
ATOM 2448 N N . THR A 1 306 ? -29.344 1.139 0.541 1 94.38 306 THR A N 1
ATOM 2449 C CA . THR A 1 306 ? -28.953 -0.172 0.033 1 94.38 306 THR A CA 1
ATOM 2450 C C . THR A 1 306 ? -27.453 -0.395 0.204 1 94.38 306 THR A C 1
ATOM 2452 O O . THR A 1 306 ? -26.969 -1.526 0.106 1 94.38 306 THR A O 1
ATOM 2455 N N . ASN A 1 307 ? -26.672 0.644 0.4 1 94.31 307 ASN A N 1
ATOM 2456 C CA . ASN A 1 307 ? -25.219 0.633 0.495 1 94.31 307 ASN A CA 1
ATOM 2457 C C . ASN A 1 307 ? -24.578 0.241 -0.832 1 94.31 307 ASN A C 1
ATOM 2459 O O . ASN A 1 307 ? -23.406 -0.154 -0.867 1 94.31 307 ASN A O 1
ATOM 2463 N N . LEU A 1 308 ? -25.391 0.322 -1.923 1 97.81 308 LEU A N 1
ATOM 2464 C CA . LEU A 1 308 ? -24.859 0.012 -3.248 1 97.81 308 LEU A CA 1
ATOM 2465 C C . LEU A 1 308 ? -24.234 1.247 -3.887 1 97.81 308 LEU A C 1
ATOM 2467 O O . LEU A 1 308 ? -24.781 2.352 -3.773 1 97.81 308 LEU A O 1
ATOM 2471 N N . VAL A 1 309 ? -23.094 1.074 -4.492 1 98.31 309 VAL A N 1
ATOM 2472 C CA . VAL A 1 309 ? -22.484 2.146 -5.273 1 98.31 309 VAL A CA 1
ATOM 2473 C C . VAL A 1 309 ? -23.297 2.393 -6.539 1 98.31 309 VAL A C 1
ATOM 2475 O O . VAL A 1 309 ? -23.422 1.503 -7.383 1 98.31 309 VAL A O 1
ATOM 2478 N N . VAL A 1 310 ? -23.797 3.559 -6.668 1 97.38 310 VAL A N 1
ATOM 2479 C CA . VAL A 1 310 ? -24.703 3.854 -7.781 1 97.38 310 VAL A CA 1
ATOM 2480 C C . VAL A 1 310 ? -23.906 4.496 -8.922 1 97.38 310 VAL A C 1
ATOM 2482 O O . VAL A 1 310 ? -24.297 4.41 -10.086 1 97.38 310 VAL A O 1
ATOM 2485 N N . ASP A 1 311 ? -22.828 5.117 -8.547 1 96.06 311 ASP A N 1
ATOM 2486 C CA . ASP A 1 311 ? -21.984 5.715 -9.57 1 96.06 311 ASP A CA 1
ATOM 2487 C C . ASP A 1 311 ? -20.578 5.992 -9.031 1 96.06 311 ASP A C 1
ATOM 2489 O O . ASP A 1 311 ? -20.391 6.113 -7.82 1 96.06 311 ASP A O 1
ATOM 2493 N N . VAL A 1 312 ? -19.672 5.996 -9.938 1 95.62 312 VAL A N 1
ATOM 2494 C CA . VAL A 1 312 ? -18.281 6.328 -9.609 1 95.62 312 VAL A CA 1
ATOM 2495 C C . VAL A 1 312 ? -17.672 7.176 -10.727 1 95.62 312 VAL A C 1
ATOM 2497 O O . VAL A 1 312 ? -18.016 7.004 -11.898 1 95.62 312 VAL A O 1
ATOM 2500 N N . GLU A 1 313 ? -16.859 8.117 -10.258 1 91.69 313 GLU A N 1
ATOM 2501 C CA . GLU A 1 313 ? -16.156 8.961 -11.227 1 91.69 313 GLU A CA 1
ATOM 2502 C C . GLU A 1 313 ? -14.664 9 -10.938 1 91.69 313 GLU A C 1
ATOM 2504 O O . GLU A 1 313 ? -14.25 9.016 -9.773 1 91.69 313 GLU A O 1
ATOM 2509 N N . HIS A 1 314 ? -14 8.867 -12.086 1 87.62 314 HIS A N 1
ATOM 2510 C CA . HIS A 1 314 ? -12.547 9.031 -12.031 1 87.62 314 HIS A CA 1
ATOM 2511 C C . HIS A 1 314 ? -12.102 10.242 -12.836 1 87.62 314 HIS A C 1
ATOM 2513 O O . HIS A 1 314 ? -12.422 10.367 -14.016 1 87.62 314 HIS A O 1
ATOM 2519 N N . VAL A 1 315 ? -11.398 11.148 -12.078 1 83.38 315 VAL A N 1
ATOM 2520 C CA . VAL A 1 315 ? -10.875 12.328 -12.758 1 83.38 315 VAL A CA 1
ATOM 2521 C C . VAL A 1 315 ? -9.359 12.391 -12.578 1 83.38 315 VAL A C 1
ATOM 2523 O O . VAL A 1 315 ? -8.852 12.219 -11.469 1 83.38 315 VAL A O 1
ATOM 2526 N N . LYS A 1 316 ? -8.703 12.531 -13.703 1 77.19 316 LYS A N 1
ATOM 2527 C CA . LYS A 1 316 ? -7.254 12.703 -13.664 1 77.19 316 LYS A CA 1
ATOM 2528 C C . LYS A 1 316 ? -6.883 14.18 -13.539 1 77.19 316 LYS A C 1
ATOM 2530 O O . LYS A 1 316 ? -7.508 15.039 -14.172 1 77.19 316 LYS A O 1
ATOM 2535 N N . LYS A 1 317 ? -5.945 14.359 -12.625 1 68.12 317 LYS A N 1
ATOM 2536 C CA . LYS A 1 317 ? -5.441 15.727 -12.5 1 68.12 317 LYS A CA 1
ATOM 2537 C C . LYS A 1 317 ? -4.797 16.203 -13.797 1 68.12 317 LYS A C 1
ATOM 2539 O O . LYS A 1 317 ? -3.922 15.523 -14.344 1 68.12 317 LYS A O 1
ATOM 2544 N N . SER A 1 318 ? -5.672 16.797 -14.805 1 54.03 318 SER A N 1
ATOM 2545 C CA . SER A 1 318 ? -5.176 17.219 -16.109 1 54.03 318 SER A CA 1
ATOM 2546 C C . SER A 1 318 ? -4.086 18.281 -15.961 1 54.03 318 SER A C 1
ATOM 2548 O O . SER A 1 318 ? -3.117 18.281 -16.734 1 54.03 318 SER A O 1
ATOM 2550 N N . SER A 1 319 ? -4.566 19.5 -15.414 1 46.16 319 SER A N 1
ATOM 2551 C CA . SER A 1 319 ? -3.723 20.688 -15.531 1 46.16 319 SER A CA 1
ATOM 2552 C C . SER A 1 319 ? -2.992 20.984 -14.227 1 46.16 319 SER A C 1
ATOM 2554 O O . SER A 1 319 ? -3.455 20.594 -13.148 1 46.16 319 SER A O 1
ATOM 2556 N N . GLN A 1 320 ? -1.724 21.328 -14.352 1 43.94 320 GLN A N 1
ATOM 2557 C CA . GLN A 1 320 ? -0.812 21.859 -13.344 1 43.94 320 GLN A CA 1
ATOM 2558 C C . GLN A 1 320 ? -1.564 22.672 -12.297 1 43.94 320 GLN A C 1
ATOM 2560 O O . GLN A 1 320 ? -1.181 22.688 -11.125 1 43.94 320 GLN A O 1
ATOM 2565 N N . ASN A 1 321 ? -2.588 23.297 -12.758 1 43.38 321 ASN A N 1
ATOM 2566 C CA . ASN A 1 321 ? -3.182 24.297 -11.875 1 43.38 321 ASN A CA 1
ATOM 2567 C C . ASN A 1 321 ? -4.371 23.719 -11.109 1 43.38 321 ASN A C 1
ATOM 2569 O O . ASN A 1 321 ? -5.039 24.438 -10.367 1 43.38 321 ASN A O 1
ATOM 2573 N N . GLU A 1 322 ? -4.641 22.438 -11.438 1 54.88 322 GLU A N 1
ATOM 2574 C CA . GLU A 1 322 ? -5.824 21.969 -10.711 1 54.88 322 GLU A CA 1
ATOM 2575 C C . GLU A 1 322 ? -5.449 21.406 -9.344 1 54.88 322 GLU A C 1
ATOM 2577 O O . GLU A 1 322 ? -4.574 20.547 -9.242 1 54.88 322 GLU A O 1
ATOM 2582 N N . SER A 1 323 ? -5.656 22.234 -8.375 1 57.88 323 SER A N 1
ATOM 2583 C CA . SER A 1 323 ? -5.414 21.812 -6.996 1 57.88 323 SER A CA 1
ATOM 2584 C C . SER A 1 323 ? -6.219 20.562 -6.656 1 57.88 323 SER A C 1
ATOM 2586 O O . SER A 1 323 ? -7.266 20.312 -7.258 1 57.88 323 SER A O 1
ATOM 2588 N N . SER A 1 324 ? -5.66 19.625 -6 1 60.28 324 SER A N 1
ATOM 2589 C CA . SER A 1 324 ? -6.367 18.453 -5.48 1 60.28 324 SER A CA 1
ATOM 2590 C C . SER A 1 324 ? -7.719 18.844 -4.887 1 60.28 324 SER A C 1
ATOM 2592 O O . SER A 1 324 ? -8.672 18.062 -4.941 1 60.28 324 SER A O 1
ATOM 2594 N N . LYS A 1 325 ? -7.73 20.031 -4.527 1 64.5 325 LYS A N 1
ATOM 2595 C CA . LYS A 1 325 ? -8.945 20.5 -3.863 1 64.5 325 LYS A CA 1
ATOM 2596 C C . LYS A 1 325 ? -10.062 20.75 -4.871 1 64.5 325 LYS A C 1
ATOM 2598 O O . LYS A 1 325 ? -11.242 20.672 -4.531 1 64.5 325 LYS A O 1
ATOM 2603 N N . SER A 1 326 ? -9.602 20.953 -6.047 1 75.5 326 SER A N 1
ATOM 2604 C CA . SER A 1 326 ? -10.633 21.25 -7.039 1 75.5 326 SER A CA 1
ATOM 2605 C C . SER A 1 326 ? -11.164 19.984 -7.691 1 75.5 326 SER A C 1
ATOM 2607 O O . SER A 1 326 ? -12.211 20 -8.336 1 75.5 326 SER A O 1
ATOM 2609 N N . LEU A 1 327 ? -10.539 18.938 -7.406 1 81.81 327 LEU A N 1
ATOM 2610 C CA . LEU A 1 327 ? -10.891 17.703 -8.094 1 81.81 327 LEU A CA 1
ATOM 2611 C C . LEU A 1 327 ? -12.133 17.078 -7.465 1 81.81 327 LEU A C 1
ATOM 2613 O O . LEU A 1 327 ? -12.938 16.453 -8.164 1 81.81 327 LEU A O 1
ATOM 2617 N N . GLU A 1 328 ? -12.266 17.25 -6.188 1 86.44 328 GLU A N 1
ATOM 2618 C CA . GLU A 1 328 ? -13.375 16.609 -5.488 1 86.44 328 GLU A CA 1
ATOM 2619 C C . GLU A 1 328 ? -14.719 17.156 -5.949 1 86.44 328 GLU A C 1
ATOM 2621 O O . GLU A 1 328 ? -15.609 16.406 -6.352 1 86.44 328 GLU A O 1
ATOM 2626 N N . PRO A 1 329 ? -14.852 18.484 -6.012 1 89.19 329 PRO A N 1
ATOM 2627 C CA . PRO A 1 329 ? -16.125 19.016 -6.5 1 89.19 329 PRO A CA 1
ATOM 2628 C C . PRO A 1 329 ? -16.391 18.672 -7.965 1 89.19 329 PRO A C 1
ATOM 2630 O O . PRO A 1 329 ? -17.531 18.406 -8.344 1 89.19 329 PRO A O 1
ATOM 2633 N N . LYS A 1 330 ? -15.375 18.719 -8.719 1 88.81 330 LYS A N 1
ATOM 2634 C CA . LYS A 1 330 ? -15.531 18.375 -10.133 1 88.81 330 LYS A CA 1
ATOM 2635 C C . LYS A 1 330 ? -16 16.938 -10.305 1 88.81 330 LYS A C 1
ATOM 2637 O O . LYS A 1 330 ? -16.891 16.656 -11.102 1 88.81 330 LYS A O 1
ATOM 2642 N N . SER A 1 331 ? -15.391 16.062 -9.578 1 91 331 SER A N 1
ATOM 2643 C CA . SER A 1 331 ? -15.742 14.648 -9.664 1 91 331 SER A CA 1
ATOM 2644 C C . SER A 1 331 ? -17.156 14.398 -9.172 1 91 331 SER A C 1
ATOM 2646 O O . SER A 1 331 ? -17.891 13.594 -9.742 1 91 331 SER A O 1
ATOM 2648 N N . LEU A 1 332 ? -17.516 15.023 -8.102 1 94 332 LEU A N 1
ATOM 2649 C CA . LEU A 1 332 ? -18.891 14.938 -7.598 1 94 332 LEU A CA 1
ATOM 2650 C C . LEU A 1 332 ? -19.891 15.438 -8.633 1 94 332 LEU A C 1
ATOM 2652 O O . LEU A 1 332 ? -20.922 14.805 -8.867 1 94 332 LEU A O 1
ATOM 2656 N N . ASP A 1 333 ? -19.531 16.547 -9.219 1 94.69 333 ASP A N 1
ATOM 2657 C CA . ASP A 1 333 ? -20.406 17.141 -10.211 1 94.69 333 ASP A CA 1
ATOM 2658 C C . ASP A 1 333 ? -20.672 16.188 -11.367 1 94.69 333 ASP A C 1
ATOM 2660 O O . ASP A 1 333 ? -21.828 15.969 -11.758 1 94.69 333 ASP A O 1
ATOM 2664 N N . LEU A 1 334 ? -19.703 15.602 -11.875 1 93.94 334 LEU A N 1
ATOM 2665 C CA . LEU A 1 334 ? -19.812 14.695 -13.008 1 93.94 334 LEU A CA 1
ATOM 2666 C C . LEU A 1 334 ? -20.625 13.461 -12.641 1 93.94 334 LEU A C 1
ATOM 2668 O O . LEU A 1 334 ? -21.516 13.047 -13.391 1 93.94 334 LEU A O 1
ATOM 2672 N N . SER A 1 335 ? -20.281 12.867 -11.516 1 94.81 335 SER A N 1
ATOM 2673 C CA . SER A 1 335 ? -20.953 11.641 -11.07 1 94.81 335 SER A CA 1
ATOM 2674 C C . SER A 1 335 ? -22.422 11.898 -10.75 1 94.81 335 SER A C 1
ATOM 2676 O O . SER A 1 335 ? -23.297 11.141 -11.188 1 94.81 335 SER A O 1
ATOM 2678 N N . LEU A 1 336 ? -22.688 12.953 -10.016 1 95.75 336 LEU A N 1
ATOM 2679 C CA . LEU A 1 336 ? -24.047 13.273 -9.609 1 95.75 336 LEU A CA 1
ATOM 2680 C C . LEU A 1 336 ? -24.891 13.656 -10.812 1 95.75 336 LEU A C 1
ATOM 2682 O O . LEU A 1 336 ? -26.047 13.25 -10.914 1 95.75 336 LEU A O 1
ATOM 2686 N N . ASP A 1 337 ? -24.312 14.438 -11.688 1 94.94 337 ASP A N 1
ATOM 2687 C CA . ASP A 1 337 ? -25.031 14.836 -12.898 1 94.94 337 ASP A CA 1
ATOM 2688 C C . ASP A 1 337 ? -25.422 13.609 -13.727 1 94.94 337 ASP A C 1
ATOM 2690 O O . ASP A 1 337 ? -26.562 13.508 -14.188 1 94.94 337 ASP A O 1
ATOM 2694 N N . ARG A 1 338 ? -24.531 12.75 -13.906 1 94.75 338 ARG A N 1
ATOM 2695 C CA . ARG A 1 338 ? -24.797 11.523 -14.656 1 94.75 338 ARG A CA 1
ATOM 2696 C C . ARG A 1 338 ? -25.891 10.695 -13.992 1 94.75 338 ARG A C 1
ATOM 2698 O O . ARG A 1 338 ? -26.797 10.18 -14.664 1 94.75 338 ARG A O 1
ATOM 2705 N N . PHE A 1 339 ? -25.844 10.578 -12.703 1 94.81 339 PHE A N 1
ATOM 2706 C CA . PHE A 1 339 ? -26.812 9.758 -11.977 1 94.81 339 PHE A CA 1
ATOM 2707 C C . PHE A 1 339 ? -28.203 10.375 -12.039 1 94.81 339 PHE A C 1
ATOM 2709 O O . PHE A 1 339 ? -29.188 9.68 -12.273 1 94.81 339 PHE A O 1
ATOM 2716 N N . VAL A 1 340 ? -28.25 11.664 -11.844 1 93.31 340 VAL A N 1
ATOM 2717 C CA . VAL A 1 340 ? -29.516 12.375 -11.898 1 93.31 340 VAL A CA 1
ATOM 2718 C C . VAL A 1 340 ? -30.141 12.227 -13.289 1 93.31 340 VAL A C 1
ATOM 2720 O O . VAL A 1 340 ? -31.344 11.984 -13.414 1 93.31 340 VAL A O 1
ATOM 2723 N N . LYS A 1 341 ? -29.328 12.297 -14.273 1 91 341 LYS A N 1
ATOM 2724 C CA . LYS A 1 341 ? -29.797 12.125 -15.641 1 91 341 LYS A CA 1
ATOM 2725 C C . LYS A 1 341 ? -30.297 10.703 -15.875 1 91 341 LYS A C 1
ATOM 2727 O O . LYS A 1 341 ? -31.297 10.492 -16.562 1 91 341 LYS A O 1
ATOM 2732 N N . THR A 1 342 ? -29.562 9.812 -15.328 1 91.38 342 THR A N 1
ATOM 2733 C CA . THR A 1 342 ? -29.953 8.414 -15.461 1 91.38 342 THR A CA 1
ATOM 2734 C C . THR A 1 342 ? -31.312 8.18 -14.82 1 91.38 342 THR A C 1
ATOM 2736 O O . THR A 1 342 ? -32.156 7.461 -15.375 1 91.38 342 THR A O 1
ATOM 2739 N N . LEU A 1 343 ? -31.594 8.781 -13.688 1 91.12 343 LEU A N 1
ATOM 2740 C CA . LEU A 1 343 ? -32.875 8.664 -13.008 1 91.12 343 LEU A CA 1
ATOM 2741 C C . LEU A 1 343 ? -34 9.32 -13.82 1 91.12 343 LEU A C 1
ATOM 2743 O O . LEU A 1 343 ? -35.094 8.758 -13.953 1 91.12 343 LEU A O 1
ATOM 2747 N N . ALA A 1 344 ? -33.688 10.406 -14.367 1 86.38 344 ALA A N 1
ATOM 2748 C CA . ALA A 1 344 ? -34.656 11.133 -15.156 1 86.38 344 ALA A CA 1
ATOM 2749 C C . ALA A 1 344 ? -35.031 10.352 -16.422 1 86.38 344 ALA A C 1
ATOM 2751 O O . ALA A 1 344 ? -36.219 10.297 -16.797 1 86.38 344 ALA A O 1
ATOM 2752 N N . ASN A 1 345 ? -34.062 9.797 -16.984 1 83.06 345 ASN A N 1
ATOM 2753 C CA . ASN A 1 345 ? -34.281 9.07 -18.234 1 83.06 345 ASN A CA 1
ATOM 2754 C C . ASN A 1 345 ? -35.062 7.777 -18.016 1 83.06 345 ASN A C 1
ATOM 2756 O O . ASN A 1 345 ? -35.781 7.32 -18.891 1 83.06 345 ASN A O 1
ATOM 2760 N N . ALA A 1 346 ? -34.844 7.191 -16.953 1 73.5 346 ALA A N 1
ATOM 2761 C CA . ALA A 1 346 ? -35.531 5.93 -16.672 1 73.5 346 ALA A CA 1
ATOM 2762 C C . ALA A 1 346 ? -37 6.176 -16.266 1 73.5 346 ALA A C 1
ATOM 2764 O O . ALA A 1 346 ? -37.719 5.23 -15.977 1 73.5 346 ALA A O 1
ATOM 2765 N N . THR A 1 347 ? -37.469 7.383 -16.453 1 65.69 347 THR A N 1
ATOM 2766 C CA . THR A 1 347 ? -38.844 7.781 -16.188 1 65.69 347 THR A CA 1
ATOM 2767 C C . THR A 1 347 ? -39.25 7.359 -14.773 1 65.69 347 THR A C 1
ATOM 2769 O O . THR A 1 347 ? -40.344 6.844 -14.578 1 65.69 347 THR A O 1
ATOM 2772 N N . LEU A 1 348 ? -38.312 7.406 -14.016 1 66.94 348 LEU A N 1
ATOM 2773 C CA . LEU A 1 348 ? -38.562 6.984 -12.648 1 66.94 348 LEU A CA 1
ATOM 2774 C C . LEU A 1 348 ? -39.031 8.156 -11.797 1 66.94 348 LEU A C 1
ATOM 2776 O O . LEU A 1 348 ? -38.656 9.305 -12.039 1 66.94 348 LEU A O 1
ATOM 2780 N N . ASN A 1 349 ? -39.969 8.016 -11.094 1 74.38 349 ASN A N 1
ATOM 2781 C CA . ASN A 1 349 ? -40.5 9.039 -10.195 1 74.38 349 ASN A CA 1
ATOM 2782 C C . ASN A 1 349 ? -39.625 9.172 -8.938 1 74.38 349 ASN A C 1
ATOM 2784 O O . ASN A 1 349 ? -40.188 9.242 -7.828 1 74.38 349 ASN A O 1
ATOM 2788 N N . VAL A 1 350 ? -38.344 9.016 -9.078 1 87.75 350 VAL A N 1
ATOM 2789 C CA . VAL A 1 350 ? -37.469 9.109 -7.922 1 87.75 350 VAL A CA 1
ATOM 2790 C C . VAL A 1 350 ? -36.406 10.18 -8.172 1 87.75 350 VAL A C 1
ATOM 2792 O O . VAL A 1 350 ? -35.844 10.258 -9.266 1 87.75 350 VAL A O 1
ATOM 2795 N N . THR A 1 351 ? -36.281 11.109 -7.277 1 90.81 351 THR A N 1
ATOM 2796 C CA . THR A 1 351 ? -35.219 12.125 -7.324 1 90.81 351 THR A CA 1
ATOM 2797 C C . THR A 1 351 ? -34.344 12.039 -6.086 1 90.81 351 THR A C 1
ATOM 2799 O O . THR A 1 351 ? -34.75 11.508 -5.055 1 90.81 351 THR A O 1
ATOM 2802 N N . VAL A 1 352 ? -33.188 12.469 -6.246 1 94.94 352 VAL A N 1
ATOM 2803 C CA . VAL A 1 352 ? -32.25 12.484 -5.117 1 94.94 352 VAL A CA 1
ATOM 2804 C C . VAL A 1 352 ? -32.688 13.539 -4.105 1 94.94 352 VAL A C 1
ATOM 2806 O O . VAL A 1 352 ? -32.875 14.711 -4.457 1 94.94 352 VAL A O 1
ATOM 2809 N N . SER A 1 353 ? -32.875 13.086 -2.906 1 93.38 353 SER A N 1
ATOM 2810 C CA . SER A 1 353 ? -33.375 13.977 -1.868 1 93.38 353 SER A CA 1
ATOM 2811 C C . SER A 1 353 ? -32.219 14.633 -1.105 1 93.38 353 SER A C 1
ATOM 2813 O O . SER A 1 353 ? -32.281 15.82 -0.789 1 93.38 353 SER A O 1
ATOM 2815 N N . SER A 1 354 ? -31.281 13.852 -0.836 1 93.56 354 SER A N 1
ATOM 2816 C CA . SER A 1 354 ? -30.172 14.391 -0.042 1 93.56 354 SER A CA 1
ATOM 2817 C C . SER A 1 354 ? -28.859 13.688 -0.377 1 93.56 354 SER A C 1
ATOM 2819 O O . SER A 1 354 ? -28.859 12.602 -0.954 1 93.56 354 SER A O 1
ATOM 2821 N N . ILE A 1 355 ? -27.75 14.344 -0.05 1 95.38 355 ILE A N 1
ATOM 2822 C CA . ILE A 1 355 ? -26.422 13.766 -0.174 1 95.38 355 ILE A CA 1
ATOM 2823 C C . ILE A 1 355 ? -25.609 14.086 1.078 1 95.38 355 ILE A C 1
ATOM 2825 O O . ILE A 1 355 ? -25.578 15.227 1.54 1 95.38 355 ILE A O 1
ATOM 2829 N N . THR A 1 356 ? -25.062 13.086 1.663 1 94 356 THR A N 1
ATOM 2830 C CA . THR A 1 356 ? -24.188 13.25 2.824 1 94 356 THR A CA 1
ATOM 2831 C C . THR A 1 356 ? -22.719 13.25 2.408 1 94 356 THR A C 1
ATOM 2833 O O . THR A 1 356 ? -22.266 12.336 1.716 1 94 356 THR A O 1
ATOM 2836 N N . THR A 1 357 ? -21.984 14.289 2.73 1 92.69 357 THR A N 1
ATOM 2837 C CA . THR A 1 357 ? -20.578 14.445 2.395 1 92.69 357 THR A CA 1
ATOM 2838 C C . THR A 1 357 ? -19.781 14.891 3.615 1 92.69 357 THR A C 1
ATOM 2840 O O . THR A 1 357 ? -20.344 15.141 4.68 1 92.69 357 THR A O 1
ATOM 2843 N N . ASP A 1 358 ? -18.484 14.906 3.461 1 87.62 358 ASP A N 1
ATOM 2844 C CA . ASP A 1 358 ? -17.656 15.602 4.445 1 87.62 358 ASP A CA 1
ATOM 2845 C C . ASP A 1 358 ? -17.859 17.109 4.371 1 87.62 358 ASP A C 1
ATOM 2847 O O . ASP A 1 358 ? -18.531 17.609 3.457 1 87.62 358 ASP A O 1
ATOM 2851 N N . ARG A 1 359 ? -17.25 17.766 5.305 1 87.12 359 ARG A N 1
ATOM 2852 C CA . ARG A 1 359 ? -17.438 19.219 5.387 1 87.12 359 ARG A CA 1
ATOM 2853 C C . ARG A 1 359 ? -16.469 19.938 4.465 1 87.12 359 ARG A C 1
ATOM 2855 O O . ARG A 1 359 ? -15.484 20.531 4.926 1 87.12 359 ARG A O 1
ATOM 2862 N N . ASP A 1 360 ? -16.703 19.922 3.225 1 84.19 360 ASP A N 1
ATOM 2863 C CA . ASP A 1 360 ? -15.906 20.641 2.244 1 84.19 360 ASP A CA 1
ATOM 2864 C C . ASP A 1 360 ? -16.672 21.828 1.673 1 84.19 360 ASP A C 1
ATOM 2866 O O . ASP A 1 360 ? -17.719 21.656 1.045 1 84.19 360 ASP A O 1
ATOM 2870 N N . PRO A 1 361 ? -16.141 22.969 1.899 1 84.94 361 PRO A N 1
ATOM 2871 C CA . PRO A 1 361 ? -16.859 24.156 1.451 1 84.94 361 PRO A CA 1
ATOM 2872 C C . PRO A 1 361 ? -17.062 24.188 -0.061 1 84.94 361 PRO A C 1
ATOM 2874 O O . PRO A 1 361 ? -18.094 24.672 -0.538 1 84.94 361 PRO A O 1
ATOM 2877 N N . ALA A 1 362 ? -16.078 23.703 -0.796 1 86.31 362 ALA A N 1
ATOM 2878 C CA . ALA A 1 362 ? -16.203 23.703 -2.252 1 86.31 362 ALA A CA 1
ATOM 2879 C C . ALA A 1 362 ? -17.328 22.781 -2.703 1 86.31 362 ALA A C 1
ATOM 2881 O O . ALA A 1 362 ? -18.047 23.094 -3.656 1 86.31 362 ALA A O 1
ATOM 2882 N N . VAL A 1 363 ? -17.484 21.688 -2.047 1 91.44 363 VAL A N 1
ATOM 2883 C CA . VAL A 1 363 ? -18.578 20.766 -2.332 1 91.44 363 VAL A CA 1
ATOM 2884 C C . VAL A 1 363 ? -19.906 21.406 -1.984 1 91.44 363 VAL A C 1
ATOM 2886 O O . VAL A 1 363 ? -20.875 21.312 -2.75 1 91.44 363 VAL A O 1
ATOM 2889 N N . GLY A 1 364 ? -19.891 22.094 -0.852 1 90.25 364 GLY A N 1
ATOM 2890 C CA . GLY A 1 364 ? -21.109 22.797 -0.442 1 90.25 364 GLY A CA 1
ATOM 2891 C C . GLY A 1 364 ? -21.547 23.859 -1.426 1 90.25 364 GLY A C 1
ATOM 2892 O O . GLY A 1 364 ? -22.719 23.969 -1.754 1 90.25 364 GLY A O 1
ATOM 2893 N N . LYS A 1 365 ? -20.594 24.594 -1.863 1 91.19 365 LYS A N 1
ATOM 2894 C CA . LYS A 1 365 ? -20.875 25.641 -2.838 1 91.19 365 LYS A CA 1
ATOM 2895 C C . LYS A 1 365 ? -21.422 25.062 -4.133 1 91.19 365 LYS A C 1
ATOM 2897 O O . LYS A 1 365 ? -22.375 25.578 -4.707 1 91.19 365 LYS A O 1
ATOM 2902 N N . LEU A 1 366 ? -20.828 24 -4.578 1 93.62 366 LEU A N 1
ATOM 2903 C CA . LEU A 1 366 ? -21.266 23.328 -5.797 1 93.62 366 LEU A CA 1
ATOM 2904 C C . LEU A 1 366 ? -22.703 22.844 -5.672 1 93.62 366 LEU A C 1
ATOM 2906 O O . LEU A 1 366 ? -23.516 23.062 -6.562 1 93.62 366 LEU A O 1
ATOM 2910 N N . LEU A 1 367 ? -23.016 22.219 -4.605 1 94.56 367 LEU A N 1
ATOM 2911 C CA . LEU A 1 367 ? -24.344 21.641 -4.406 1 94.56 367 LEU A CA 1
ATOM 2912 C C . LEU A 1 367 ? -25.406 22.734 -4.273 1 94.56 367 LEU A C 1
ATOM 2914 O O . LEU A 1 367 ? -26.5 22.609 -4.828 1 94.56 367 LEU A O 1
ATOM 2918 N N . ALA A 1 368 ? -25.062 23.797 -3.609 1 93.38 368 ALA A N 1
ATOM 2919 C CA . ALA A 1 368 ? -26 24.906 -3.438 1 93.38 368 ALA A CA 1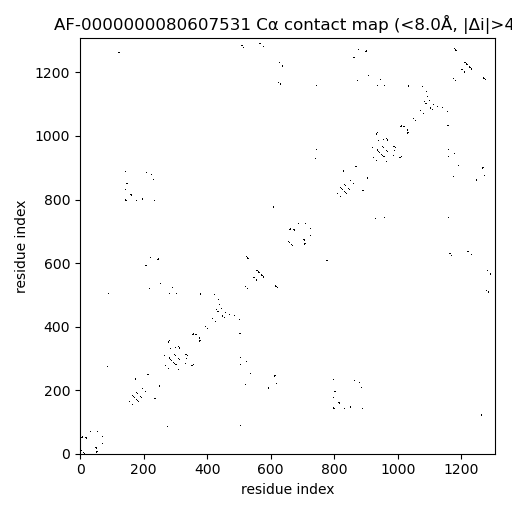
ATOM 2920 C C . ALA A 1 368 ? -26.297 25.578 -4.77 1 93.38 368 ALA A C 1
ATOM 2922 O O . ALA A 1 368 ? -27.438 25.984 -5.027 1 93.38 368 ALA A O 1
ATOM 2923 N N . LYS A 1 369 ? -25.328 25.672 -5.605 1 94.62 369 LYS A N 1
ATOM 2924 C CA . LYS A 1 369 ? -25.438 26.406 -6.863 1 94.62 369 LYS A CA 1
ATOM 2925 C C . LYS A 1 369 ? -26.094 25.547 -7.945 1 94.62 369 LYS A C 1
ATOM 2927 O O . LYS A 1 369 ? -27.031 25.984 -8.609 1 94.62 369 LYS A O 1
ATOM 2932 N N . LYS A 1 370 ? -25.656 24.391 -8.117 1 94.56 370 LYS A N 1
ATOM 2933 C CA . LYS A 1 370 ? -26.047 23.578 -9.273 1 94.56 370 LYS A CA 1
ATOM 2934 C C . LYS A 1 370 ? -27.188 22.641 -8.93 1 94.56 370 LYS A C 1
ATOM 2936 O O . LYS A 1 370 ? -27.953 22.234 -9.805 1 94.56 370 LYS A O 1
ATOM 2941 N N . TYR A 1 371 ? -27.234 22.219 -7.652 1 95.44 371 TYR A N 1
ATOM 2942 C CA . TYR A 1 371 ? -28.25 21.266 -7.227 1 95.44 371 TYR A CA 1
ATOM 2943 C C . TYR A 1 371 ? -29.016 21.781 -6.012 1 95.44 371 TYR A C 1
ATOM 2945 O O . TYR A 1 371 ? -29.062 21.125 -4.973 1 95.44 371 TYR A O 1
ATOM 2953 N N . PRO A 1 372 ? -29.734 22.797 -6.145 1 93.38 372 PRO A N 1
ATOM 2954 C CA . PRO A 1 372 ? -30.406 23.422 -5 1 93.38 372 PRO A CA 1
ATOM 2955 C C . PRO A 1 372 ? -31.5 22.547 -4.402 1 93.38 372 PRO A C 1
ATOM 2957 O O . PRO A 1 372 ? -31.844 22.688 -3.227 1 93.38 372 PRO A O 1
ATOM 2960 N N . ASN A 1 373 ? -32 21.641 -5.141 1 92.06 373 ASN A N 1
ATOM 2961 C CA . ASN A 1 373 ? -33.094 20.781 -4.668 1 92.06 373 ASN A CA 1
ATOM 2962 C C . ASN A 1 373 ? -32.562 19.594 -3.869 1 92.06 373 ASN A C 1
ATOM 2964 O O . ASN A 1 373 ? -33.344 18.859 -3.27 1 92.06 373 ASN A O 1
ATOM 2968 N N . ILE A 1 374 ? -31.344 19.359 -3.873 1 94.75 374 ILE A N 1
ATOM 2969 C CA . ILE A 1 374 ? -30.734 18.266 -3.121 1 94.75 374 ILE A CA 1
ATOM 2970 C C . ILE A 1 374 ? -30.172 18.797 -1.801 1 94.75 374 ILE A C 1
ATOM 2972 O O . ILE A 1 374 ? -29.281 19.641 -1.794 1 94.75 374 ILE A O 1
ATOM 2976 N N . LYS A 1 375 ? -30.625 18.312 -0.746 1 91.31 375 LYS A N 1
ATOM 2977 C CA . LYS A 1 375 ? -30.172 18.75 0.575 1 91.31 375 LYS A CA 1
ATOM 2978 C C . LYS A 1 375 ? -28.812 18.156 0.911 1 91.31 375 LYS A C 1
ATOM 2980 O O . LYS A 1 375 ? -28.625 16.938 0.853 1 91.31 375 LYS A O 1
ATOM 2985 N N . GLN A 1 376 ? -27.891 18.969 1.218 1 92.62 376 GLN A N 1
ATOM 2986 C CA . GLN A 1 376 ? -26.594 18.469 1.662 1 92.62 376 GLN A CA 1
ATOM 2987 C C . GLN A 1 376 ? -26.594 18.219 3.168 1 92.62 376 GLN A C 1
ATOM 2989 O O . GLN A 1 376 ? -27.047 19.062 3.941 1 92.62 376 GLN A O 1
ATOM 2994 N N . MET A 1 377 ? -26.109 17.156 3.529 1 91.75 377 MET A N 1
ATOM 2995 C CA . MET A 1 377 ? -25.891 16.844 4.938 1 91.75 377 MET A CA 1
ATOM 2996 C C . MET A 1 377 ? -24.422 16.516 5.195 1 91.75 377 MET A C 1
ATOM 2998 O O . MET A 1 377 ? -23.703 16.109 4.285 1 91.75 377 MET A O 1
ATOM 3002 N N . TYR A 1 378 ? -24.031 16.703 6.422 1 92.5 378 TYR A N 1
ATOM 3003 C CA . TYR A 1 378 ? -22.656 16.406 6.797 1 92.5 378 TYR A CA 1
ATOM 3004 C C . TYR A 1 378 ? -22.594 15.102 7.594 1 92.5 378 TYR A C 1
ATOM 3006 O O . TYR A 1 378 ? -23.516 14.773 8.336 1 92.5 378 TYR A O 1
ATOM 3014 N N . ASP A 1 379 ? -21.453 14.445 7.391 1 89 379 ASP A N 1
ATOM 3015 C CA . ASP A 1 379 ? -21.188 13.211 8.117 1 89 379 ASP A CA 1
ATOM 3016 C C . ASP A 1 379 ? -21 13.477 9.609 1 89 379 ASP A C 1
ATOM 3018 O O . ASP A 1 379 ? -20.094 14.203 10.008 1 89 379 ASP A O 1
ATOM 3022 N N . GLY A 1 380 ? -21.812 12.852 10.414 1 84.12 380 GLY A N 1
ATOM 3023 C CA . GLY A 1 380 ? -21.766 13.07 11.852 1 84.12 380 GLY A CA 1
ATOM 3024 C C . GLY A 1 380 ? -20.5 12.555 12.5 1 84.12 380 GLY A C 1
ATOM 3025 O O . GLY A 1 380 ? -19.969 13.172 13.422 1 84.12 380 GLY A O 1
ATOM 3026 N N . TRP A 1 381 ? -20.016 11.547 11.953 1 80.5 381 TRP A N 1
ATOM 3027 C CA . TRP A 1 381 ? -18.797 10.961 12.523 1 80.5 381 TRP A CA 1
ATOM 3028 C C . TRP A 1 381 ? -17.594 11.875 12.297 1 80.5 381 TRP A C 1
ATOM 3030 O O . TRP A 1 381 ? -16.828 12.133 13.219 1 80.5 381 TRP A O 1
ATOM 3040 N N . HIS A 1 382 ? -17.469 12.25 11.102 1 84.56 382 HIS A N 1
ATOM 3041 C CA . HIS A 1 382 ? -16.359 13.141 10.781 1 84.56 382 HIS A CA 1
ATOM 3042 C C . HIS A 1 382 ? -16.453 14.445 11.57 1 84.56 382 HIS A C 1
ATOM 3044 O O . HIS A 1 382 ? -15.422 15 11.977 1 84.56 382 HIS A O 1
ATOM 3050 N N . PHE A 1 383 ? -17.594 14.82 11.75 1 88.12 383 PHE A N 1
ATOM 3051 C CA . PHE A 1 383 ? -17.828 16.047 12.523 1 88.12 383 PHE A CA 1
ATOM 3052 C C . PHE A 1 383 ? -17.391 15.859 13.969 1 88.12 383 PHE A C 1
ATOM 3054 O O . PHE A 1 383 ? -16.641 16.672 14.508 1 88.12 383 PHE A O 1
ATOM 3061 N N . ALA A 1 384 ? -17.828 14.844 14.562 1 84.69 384 ALA A N 1
ATOM 3062 C CA . ALA A 1 384 ? -17.484 14.555 15.961 1 84.69 384 ALA A CA 1
ATOM 3063 C C . ALA A 1 384 ? -15.992 14.305 16.125 1 84.69 384 ALA A C 1
ATOM 3065 O O . ALA A 1 384 ? -15.391 14.742 17.109 1 84.69 384 ALA A O 1
ATOM 3066 N N . ARG A 1 385 ? -15.508 13.664 15.164 1 81.12 385 ARG A N 1
ATOM 3067 C CA . ARG A 1 385 ? -14.078 13.359 15.203 1 81.12 385 ARG A CA 1
ATOM 3068 C C . ARG A 1 385 ? -13.242 14.633 15.133 1 81.12 385 ARG A C 1
ATOM 3070 O O . ARG A 1 385 ? -12.188 14.727 15.766 1 81.12 385 ARG A O 1
ATOM 3077 N N . ASN A 1 386 ? -13.617 15.508 14.352 1 84.94 386 ASN A N 1
ATOM 3078 C CA . ASN A 1 386 ? -12.914 16.781 14.25 1 84.94 386 ASN A CA 1
ATOM 3079 C C . ASN A 1 386 ? -12.875 17.516 15.594 1 84.94 386 ASN A C 1
ATOM 3081 O O . ASN A 1 386 ? -11.828 18.031 15.984 1 84.94 386 ASN A O 1
ATOM 3085 N N . LEU A 1 387 ? -13.945 17.531 16.25 1 87.31 387 LEU A N 1
ATOM 3086 C CA . LEU A 1 387 ? -13.992 18.156 17.562 1 87.31 387 LEU A CA 1
ATOM 3087 C C . LEU A 1 387 ? -13.102 17.406 18.547 1 87.31 387 LEU A C 1
ATOM 3089 O O . LEU A 1 387 ? -12.367 18.031 19.328 1 87.31 387 LEU A O 1
ATOM 3093 N N . GLN A 1 388 ? -13.164 16.188 18.453 1 83.56 388 GLN A N 1
ATOM 3094 C CA . GLN A 1 388 ? -12.367 15.352 19.344 1 83.56 388 GLN A CA 1
ATOM 3095 C C . GLN A 1 388 ? -10.875 15.602 19.141 1 83.56 388 GLN A C 1
ATOM 3097 O O . GLN A 1 388 ? -10.117 15.664 20.109 1 83.56 388 GLN A O 1
ATOM 3102 N N . LYS A 1 389 ? -10.516 15.688 17.953 1 79.19 389 LYS A N 1
ATOM 3103 C CA . LYS A 1 389 ? -9.109 15.938 17.641 1 79.19 389 LYS A CA 1
ATOM 3104 C C . LYS A 1 389 ? -8.633 17.25 18.25 1 79.19 389 LYS A C 1
ATOM 3106 O O . LYS A 1 389 ? -7.535 17.328 18.797 1 79.19 389 LYS A O 1
ATOM 3111 N N . ILE A 1 390 ? -9.43 18.219 18.188 1 84.94 390 ILE A N 1
ATOM 3112 C CA . ILE A 1 390 ? -9.102 19.531 18.734 1 84.94 390 ILE A CA 1
ATOM 3113 C C . ILE A 1 390 ? -8.977 19.438 20.25 1 84.94 390 ILE A C 1
ATOM 3115 O O . ILE A 1 390 ? -8.055 20 20.844 1 84.94 390 ILE A O 1
ATOM 3119 N N . LEU A 1 391 ? -9.836 18.719 20.844 1 86.12 391 LEU A N 1
ATOM 3120 C CA . LEU A 1 391 ? -9.867 18.578 22.297 1 86.12 391 LEU A CA 1
ATOM 3121 C C . LEU A 1 391 ? -8.664 17.781 22.781 1 86.12 391 LEU A C 1
ATOM 3123 O O . LEU A 1 391 ? -8.055 18.125 23.797 1 86.12 391 LEU A O 1
ATOM 3127 N N . TRP A 1 392 ? -8.367 16.844 22 1 75.62 392 TRP A N 1
ATOM 3128 C CA . TRP A 1 392 ? -7.254 15.977 22.375 1 75.62 392 TRP A CA 1
ATOM 3129 C C . TRP A 1 392 ? -5.93 16.734 22.297 1 75.62 392 TRP A C 1
ATOM 3131 O O . TRP A 1 392 ? -5.02 16.484 23.094 1 75.62 392 TRP A O 1
ATOM 3141 N N . LYS A 1 393 ? -5.82 17.516 21.359 1 75.31 393 LYS A N 1
ATOM 3142 C CA . LYS A 1 393 ? -4.602 18.312 21.219 1 75.31 393 LYS A CA 1
ATOM 3143 C C . LYS A 1 393 ? -4.414 19.25 22.406 1 75.31 393 LYS A C 1
ATOM 3145 O O . LYS A 1 393 ? -3.281 19.531 22.797 1 75.31 393 LYS A O 1
ATOM 3150 N N . LYS A 1 394 ? -5.465 19.594 23.062 1 81.19 394 LYS A N 1
ATOM 3151 C CA . LYS A 1 394 ? -5.398 20.609 24.109 1 81.19 394 LYS A CA 1
ATOM 3152 C C . LYS A 1 394 ? -5.574 20 25.5 1 81.19 394 LYS A C 1
ATOM 3154 O O . LYS A 1 394 ? -5.258 20.625 26.5 1 81.19 394 LYS A O 1
ATOM 3159 N N . GLN A 1 395 ? -5.988 18.844 25.547 1 76.94 395 GLN A N 1
ATOM 3160 C CA . GLN A 1 395 ? -6.418 18.234 26.797 1 76.94 395 GLN A CA 1
ATOM 3161 C C . GLN A 1 395 ? -5.258 18.125 27.781 1 76.94 395 GLN A C 1
ATOM 3163 O O . GLN A 1 395 ? -5.473 18.109 29 1 76.94 395 GLN A O 1
ATOM 3168 N N . ASP A 1 396 ? -4.09 18.094 27.266 1 73.69 396 ASP A N 1
ATOM 3169 C CA . ASP A 1 396 ? -2.965 17.875 28.156 1 73.69 396 ASP A CA 1
ATOM 3170 C C . ASP A 1 396 ? -2.408 19.203 28.672 1 73.69 396 ASP A C 1
ATOM 3172 O O . ASP A 1 396 ? -1.509 19.219 29.516 1 73.69 396 ASP A O 1
ATOM 3176 N N . GLN A 1 397 ? -2.994 20.219 28.281 1 81.19 397 GLN A N 1
ATOM 3177 C CA . GLN A 1 397 ? -2.619 21.531 28.828 1 81.19 397 GLN A CA 1
ATOM 3178 C C . GLN A 1 397 ? -3.084 21.672 30.281 1 81.19 397 GLN A C 1
ATOM 3180 O O . GLN A 1 397 ? -4.152 21.172 30.641 1 81.19 397 GLN A O 1
ATOM 3185 N N . VAL A 1 398 ? -2.229 22.266 31.047 1 81.56 398 VAL A N 1
ATOM 3186 C CA . VAL A 1 398 ? -2.475 22.406 32.469 1 81.56 398 VAL A CA 1
ATOM 3187 C C . VAL A 1 398 ? -3.826 23.078 32.719 1 81.56 398 VAL A C 1
ATOM 3189 O O . VAL A 1 398 ? -4.57 22.688 33.625 1 81.56 398 VAL A O 1
ATOM 3192 N N . GLN A 1 399 ? -4.176 23.969 31.922 1 86.69 399 GLN A N 1
ATOM 3193 C CA . GLN A 1 399 ? -5.402 24.75 32.062 1 86.69 399 GLN A CA 1
ATOM 3194 C C . GLN A 1 399 ? -6.633 23.891 31.812 1 86.69 399 GLN A C 1
ATOM 3196 O O . GLN A 1 399 ? -7.742 24.234 32.219 1 86.69 399 GLN A O 1
ATOM 3201 N N . MET A 1 400 ? -6.426 22.75 31.203 1 90.25 400 MET A N 1
ATOM 3202 C CA . MET A 1 400 ? -7.555 21.938 30.781 1 90.25 400 MET A CA 1
ATOM 3203 C C . MET A 1 400 ? -7.734 20.734 31.703 1 90.25 400 MET A C 1
ATOM 3205 O O . MET A 1 400 ? -8.664 19.938 31.531 1 90.25 400 MET A O 1
ATOM 3209 N N . LYS A 1 401 ? -6.977 20.609 32.656 1 86.69 401 LYS A N 1
ATOM 3210 C CA . LYS A 1 401 ? -6.98 19.438 33.562 1 86.69 401 LYS A CA 1
ATOM 3211 C C . LYS A 1 401 ? -8.359 19.219 34.156 1 86.69 401 LYS A C 1
ATOM 3213 O O . LYS A 1 401 ? -8.867 18.094 34.188 1 86.69 401 LYS A O 1
ATOM 3218 N N . PRO A 1 402 ? -8.992 20.328 34.625 1 86.81 402 PRO A N 1
ATOM 3219 C CA . PRO A 1 402 ? -10.32 20.125 35.188 1 86.81 402 PRO A CA 1
ATOM 3220 C C . PRO A 1 402 ? -11.352 19.656 34.156 1 86.81 402 PRO A C 1
ATOM 3222 O O . PRO A 1 402 ? -12.375 19.078 34.531 1 86.81 402 PRO A O 1
ATOM 3225 N N . ALA A 1 403 ? -11.055 19.938 32.938 1 90.88 403 ALA A N 1
ATOM 3226 C CA . ALA A 1 403 ? -12.016 19.641 31.891 1 90.88 403 ALA A CA 1
ATOM 3227 C C . ALA A 1 403 ? -11.789 18.234 31.312 1 90.88 403 ALA A C 1
ATOM 3229 O O . ALA A 1 403 ? -12.633 17.719 30.578 1 90.88 403 ALA A O 1
ATOM 3230 N N . LYS A 1 404 ? -10.758 17.594 31.625 1 86.25 404 LYS A N 1
ATOM 3231 C CA . LYS A 1 404 ? -10.344 16.328 31.047 1 86.25 404 LYS A CA 1
ATOM 3232 C C . LYS A 1 404 ? -11.438 15.266 31.203 1 86.25 404 LYS A C 1
ATOM 3234 O O . LYS A 1 404 ? -11.703 14.508 30.266 1 86.25 404 LYS A O 1
ATOM 3239 N N . ARG A 1 405 ? -12.078 15.258 32.281 1 83.69 405 ARG A N 1
ATOM 3240 C CA . ARG A 1 405 ? -13.086 14.242 32.562 1 83.69 405 ARG A CA 1
ATOM 3241 C C . ARG A 1 405 ? -14.328 14.445 31.719 1 83.69 405 ARG A C 1
ATOM 3243 O O . ARG A 1 405 ? -15.125 13.523 31.531 1 83.69 405 ARG A O 1
ATOM 3250 N N . TRP A 1 406 ? -14.508 15.656 31.25 1 89.25 406 TRP A N 1
ATOM 3251 C CA . TRP A 1 406 ? -15.727 15.992 30.547 1 89.25 406 TRP A CA 1
ATOM 3252 C C . TRP A 1 406 ? -15.547 15.82 29.031 1 89.25 406 TRP A C 1
ATOM 3254 O O . TRP A 1 406 ? -16.516 15.93 28.266 1 89.25 406 TRP A O 1
ATOM 3264 N N . ILE A 1 407 ? -14.422 15.523 28.562 1 87.31 407 ILE A N 1
ATOM 3265 C CA . ILE A 1 407 ? -14.133 15.469 27.125 1 87.31 407 ILE A CA 1
ATOM 3266 C C . ILE A 1 407 ? -14.898 14.312 26.484 1 87.31 407 ILE A C 1
ATOM 3268 O O . ILE A 1 407 ? -15.586 14.492 25.484 1 87.31 407 ILE A O 1
ATOM 3272 N N . GLU A 1 408 ? -14.859 13.164 27.016 1 81.75 408 GLU A N 1
ATOM 3273 C CA . GLU A 1 408 ? -15.562 12 26.484 1 81.75 408 GLU A CA 1
ATOM 3274 C C . GLU A 1 408 ? -17.078 12.172 26.578 1 81.75 408 GLU A C 1
ATOM 3276 O O . GLU A 1 408 ? -17.797 11.922 25.609 1 81.75 408 GLU A O 1
ATOM 3281 N N . PRO A 1 409 ? -17.531 12.656 27.672 1 85 409 PRO A N 1
ATOM 3282 C CA . PRO A 1 409 ? -18.969 12.914 27.766 1 85 409 PRO A CA 1
ATOM 3283 C C . PRO A 1 409 ? -19.453 13.953 26.75 1 85 409 PRO A C 1
ATOM 3285 O O . PRO A 1 409 ? -20.578 13.875 26.266 1 85 409 PRO A O 1
ATOM 3288 N N . LEU A 1 410 ? -18.656 14.883 26.531 1 90.31 410 LEU A N 1
ATOM 3289 C CA . LEU A 1 410 ? -19.016 15.898 25.547 1 90.31 410 LEU A CA 1
ATOM 3290 C C . LEU A 1 410 ? -19.188 15.281 24.172 1 90.31 410 LEU A C 1
ATOM 3292 O O . LEU A 1 410 ? -20.156 15.602 23.469 1 90.31 410 LEU A O 1
ATOM 3296 N N . ARG A 1 411 ? -18.312 14.43 23.812 1 87.06 411 ARG A N 1
ATOM 3297 C CA . ARG A 1 411 ? -18.406 13.734 22.531 1 87.06 411 ARG A CA 1
ATOM 3298 C C . ARG A 1 411 ? -19.672 12.891 22.453 1 87.06 411 ARG A C 1
ATOM 3300 O O . ARG A 1 411 ? -20.375 12.914 21.453 1 87.06 411 ARG A O 1
ATOM 3307 N N . ASN A 1 412 ? -19.984 12.195 23.484 1 83.62 412 ASN A N 1
ATOM 3308 C CA . ASN A 1 412 ? -21.188 11.375 23.531 1 83.62 412 ASN A CA 1
ATOM 3309 C C . ASN A 1 412 ? -22.453 12.219 23.438 1 83.62 412 ASN A C 1
ATOM 3311 O O . ASN A 1 412 ? -23.406 11.828 22.766 1 83.62 412 ASN A O 1
ATOM 3315 N N . HIS A 1 413 ? -22.328 13.273 24.156 1 89.62 413 HIS A N 1
ATOM 3316 C CA . HIS A 1 413 ? -23.469 14.188 24.125 1 89.62 413 HIS A CA 1
ATOM 3317 C C . HIS A 1 413 ? -23.703 14.758 22.734 1 89.62 413 HIS A C 1
ATOM 3319 O O . HIS A 1 413 ? -24.844 14.992 22.328 1 89.62 413 HIS A O 1
ATOM 3325 N N . LEU A 1 414 ? -22.609 14.992 22.094 1 91.31 414 LEU A N 1
ATOM 3326 C CA . LEU A 1 414 ? -22.719 15.461 20.719 1 91.31 414 LEU A CA 1
ATOM 3327 C C . LEU A 1 414 ? -23.422 14.438 19.844 1 91.31 414 LEU A C 1
ATOM 3329 O O . LEU A 1 414 ? -24.344 14.789 19.094 1 91.31 414 LEU A O 1
ATOM 3333 N N . TYR A 1 415 ? -23.078 13.234 19.984 1 84.94 415 TYR A N 1
ATOM 3334 C CA . TYR A 1 415 ? -23.719 12.164 19.219 1 84.94 415 TYR A CA 1
ATOM 3335 C C . TYR A 1 415 ? -25.203 12.07 19.578 1 84.94 415 TYR A C 1
ATOM 3337 O O . TYR A 1 415 ? -26.047 11.93 18.688 1 84.94 415 TYR A O 1
ATOM 3345 N N . TRP A 1 416 ? -25.422 12.148 20.828 1 85.5 416 TRP A N 1
ATOM 3346 C CA . TRP A 1 416 ? -26.797 12.109 21.297 1 85.5 416 TRP A CA 1
ATOM 3347 C C . TRP A 1 416 ? -27.609 13.281 20.734 1 85.5 416 TRP A C 1
ATOM 3349 O O . TRP A 1 416 ? -28.75 13.109 20.312 1 85.5 416 TRP A O 1
ATOM 3359 N N . SER A 1 417 ? -27 14.398 20.766 1 90.38 417 SER A N 1
ATOM 3360 C CA . SER A 1 417 ? -27.672 15.594 20.266 1 90.38 417 SER A CA 1
ATOM 3361 C C . SER A 1 417 ? -28.031 15.453 18.781 1 90.38 417 SER A C 1
ATOM 3363 O O . SER A 1 417 ? -29.141 15.797 18.375 1 90.38 417 SER A O 1
ATOM 3365 N N . ILE A 1 418 ? -27.125 14.922 18.031 1 88.38 418 ILE A N 1
ATOM 3366 C CA . ILE A 1 418 ? -27.344 14.719 16.594 1 88.38 418 ILE A CA 1
ATOM 3367 C C . ILE A 1 418 ? -28.406 13.656 16.375 1 88.38 418 ILE A C 1
ATOM 3369 O O . ILE A 1 418 ? -29.359 13.875 15.625 1 88.38 418 ILE A O 1
ATOM 3373 N N . GLY A 1 419 ? -28.344 12.602 17 1 84.12 419 GLY A N 1
ATOM 3374 C CA . GLY A 1 419 ? -29.219 11.461 16.812 1 84.12 419 GLY A CA 1
ATOM 3375 C C . GLY A 1 419 ? -30.656 11.727 17.219 1 84.12 419 GLY A C 1
ATOM 3376 O O . GLY A 1 419 ? -31.578 11.258 16.562 1 84.12 419 GLY A O 1
ATOM 3377 N N . THR A 1 420 ? -30.875 12.484 18.219 1 85 420 THR A N 1
ATOM 3378 C CA . THR A 1 420 ? -32.188 12.656 18.797 1 85 420 THR A CA 1
ATOM 3379 C C . THR A 1 420 ? -32.875 13.898 18.219 1 85 420 THR A C 1
ATOM 3381 O O . THR A 1 420 ? -34.031 14.18 18.547 1 85 420 THR A O 1
ATOM 3384 N N . SER A 1 421 ? -32.219 14.578 17.406 1 87.31 421 SER A N 1
ATOM 3385 C CA . SER A 1 421 ? -32.781 15.805 16.859 1 87.31 421 SER A CA 1
ATOM 3386 C C . SER A 1 421 ? -33.531 15.523 15.555 1 87.31 421 SER A C 1
ATOM 3388 O O . SER A 1 421 ? -34.188 16.422 15.008 1 87.31 421 SER A O 1
ATOM 3390 N N . GLY A 1 422 ? -33.469 14.359 15.039 1 76.12 422 GLY A N 1
ATOM 3391 C CA . GLY A 1 422 ? -34.25 13.938 13.891 1 76.12 422 GLY A CA 1
ATOM 3392 C C . GLY A 1 422 ? -34 14.797 12.664 1 76.12 422 GLY A C 1
ATOM 3393 O O . GLY A 1 422 ? -34.938 15.078 11.906 1 76.12 422 GLY A O 1
ATOM 3394 N N . GLY A 1 423 ? -32.906 15.477 12.586 1 78.62 423 GLY A N 1
ATOM 3395 C CA . GLY A 1 423 ? -32.594 16.281 11.414 1 78.62 423 GLY A CA 1
ATOM 3396 C C . GLY A 1 423 ? -32.844 17.75 11.617 1 78.62 423 GLY A C 1
ATOM 3397 O O . GLY A 1 423 ? -32.531 18.562 10.75 1 78.62 423 GLY A O 1
ATOM 3398 N N . ASN A 1 424 ? -33.469 18.078 12.75 1 87.25 424 ASN A N 1
ATOM 3399 C CA . ASN A 1 424 ? -33.625 19.484 13.094 1 87.25 424 ASN A CA 1
ATOM 3400 C C . ASN A 1 424 ? -32.312 20.094 13.586 1 87.25 424 ASN A C 1
ATOM 3402 O O . ASN A 1 424 ? -31.938 19.891 14.742 1 87.25 424 ASN A O 1
ATOM 3406 N N . GLY A 1 425 ? -31.75 20.891 12.75 1 89.44 425 GLY A N 1
ATOM 3407 C CA . GLY A 1 425 ? -30.422 21.453 13.023 1 89.44 425 GLY A CA 1
ATOM 3408 C C . GLY A 1 425 ? -30.391 22.344 14.25 1 89.44 425 GLY A C 1
ATOM 3409 O O . GLY A 1 425 ? -29.484 22.234 15.078 1 89.44 425 GLY A O 1
ATOM 3410 N N . LYS A 1 426 ? -31.344 23.156 14.398 1 91.25 426 LYS A N 1
ATOM 3411 C CA . LYS A 1 426 ? -31.406 24.062 15.539 1 91.25 426 LYS A CA 1
ATOM 3412 C C . LYS A 1 426 ? -31.547 23.297 16.844 1 91.25 426 LYS A C 1
ATOM 3414 O O . LYS A 1 426 ? -30.922 23.641 17.859 1 91.25 426 LYS A O 1
ATOM 3419 N N . LEU A 1 427 ? -32.375 22.312 16.766 1 93.19 427 LEU A N 1
ATOM 3420 C CA . LEU A 1 427 ? -32.562 21.469 17.938 1 93.19 427 LEU A CA 1
ATOM 3421 C C . LEU A 1 427 ? -31.266 20.766 18.328 1 93.19 427 LEU A C 1
ATOM 3423 O O . LEU A 1 427 ? -30.953 20.641 19.5 1 93.19 427 LEU A O 1
ATOM 3427 N N . ALA A 1 428 ? -30.578 20.328 17.359 1 93.44 428 ALA A N 1
ATOM 3428 C CA . ALA A 1 428 ? -29.312 19.641 17.609 1 93.44 428 ALA A CA 1
ATOM 3429 C C . ALA A 1 428 ? -28.312 20.562 18.297 1 93.44 428 ALA A C 1
ATOM 3431 O O . ALA A 1 428 ? -27.625 20.156 19.234 1 93.44 428 ALA A O 1
ATOM 3432 N N . VAL A 1 429 ? -28.281 21.781 17.891 1 94.94 429 VAL A N 1
ATOM 3433 C CA . VAL A 1 429 ? -27.359 22.75 18.469 1 94.94 429 VAL A CA 1
ATOM 3434 C C . VAL A 1 429 ? -27.734 23.016 19.922 1 94.94 429 VAL A C 1
ATOM 3436 O O . VAL A 1 429 ? -26.875 23.031 20.797 1 94.94 429 VAL A O 1
ATOM 3439 N N . GLU A 1 430 ? -28.984 23.219 20.141 1 94.75 430 GLU A N 1
ATOM 3440 C CA . GLU A 1 430 ? -29.438 23.516 21.5 1 94.75 430 GLU A CA 1
ATOM 3441 C C . GLU A 1 430 ? -29.203 22.344 22.438 1 94.75 430 GLU A C 1
ATOM 3443 O O . GLU A 1 430 ? -28.766 22.531 23.578 1 94.75 430 GLU A O 1
ATOM 3448 N N . LYS A 1 431 ? -29.484 21.203 21.922 1 93.25 431 LYS A N 1
ATOM 3449 C CA . LYS A 1 431 ? -29.219 20.016 22.734 1 93.25 431 LYS A CA 1
ATOM 3450 C C . LYS A 1 431 ? -27.734 19.891 23.047 1 93.25 431 LYS A C 1
ATOM 3452 O O . LYS A 1 431 ? -27.344 19.562 24.172 1 93.25 431 LYS A O 1
ATOM 3457 N N . PHE A 1 432 ? -27.031 20.156 22.047 1 94.38 432 PHE A N 1
ATOM 3458 C CA . PHE A 1 432 ? -25.578 20.062 22.219 1 94.38 432 PHE A CA 1
ATOM 3459 C C . PHE A 1 432 ? -25.094 21.078 23.25 1 94.38 432 PHE A C 1
ATOM 3461 O O . PHE A 1 432 ? -24.344 20.719 24.172 1 94.38 432 PHE A O 1
ATOM 3468 N N . LEU A 1 433 ? -25.547 22.234 23.234 1 95.19 433 LEU A N 1
ATOM 3469 C CA . LEU A 1 433 ? -25.094 23.312 24.094 1 95.19 433 LEU A CA 1
ATOM 3470 C C . LEU A 1 433 ? -25.641 23.141 25.516 1 95.19 433 LEU A C 1
ATOM 3472 O O . LEU A 1 433 ? -25.094 23.703 26.469 1 95.19 433 LEU A O 1
ATOM 3476 N N . SER A 1 434 ? -26.656 22.391 25.703 1 93.62 434 SER A N 1
ATOM 3477 C CA . SER A 1 434 ? -27.203 22.141 27.031 1 93.62 434 SER A CA 1
ATOM 3478 C C . SER A 1 434 ? -26.188 21.406 27.906 1 93.62 434 SER A C 1
ATOM 3480 O O . SER A 1 434 ? -26.281 21.469 29.141 1 93.62 434 SER A O 1
ATOM 3482 N N . PHE A 1 435 ? -25.328 20.75 27.234 1 93.31 435 PHE A N 1
ATOM 3483 C CA . PHE A 1 435 ? -24.25 20.047 27.922 1 93.31 435 PHE A CA 1
ATOM 3484 C C . PHE A 1 435 ? -23.531 20.984 28.891 1 93.31 435 PHE A C 1
ATOM 3486 O O . PHE A 1 435 ? -23.203 20.594 30.016 1 93.31 435 PHE A O 1
ATOM 3493 N N . PHE A 1 436 ? -23.344 22.141 28.516 1 93.88 436 PHE A N 1
ATOM 3494 C CA . PHE A 1 436 ? -22.5 23.062 29.281 1 93.88 436 PHE A CA 1
ATOM 3495 C C . PHE A 1 436 ? -23.25 23.594 30.5 1 93.88 436 PHE A C 1
ATOM 3497 O O . PHE A 1 436 ? -22.625 23.938 31.5 1 93.88 436 PHE A O 1
ATOM 3504 N N . TYR A 1 437 ? -24.516 23.625 30.469 1 91.5 437 TYR A N 1
ATOM 3505 C CA . TYR A 1 437 ? -25.297 23.875 31.688 1 91.5 437 TYR A CA 1
ATOM 3506 C C . TYR A 1 437 ? -25.172 22.688 32.656 1 91.5 437 TYR A C 1
ATOM 3508 O O . TYR A 1 437 ? -24.922 22.891 33.844 1 91.5 437 TYR A O 1
ATOM 3516 N N . HIS A 1 438 ? -25.266 21.594 32.031 1 89.88 438 HIS A N 1
ATOM 3517 C CA . HIS A 1 438 ? -25.188 20.375 32.812 1 89.88 438 HIS A CA 1
ATOM 3518 C C . HIS A 1 438 ? -23.844 20.281 33.562 1 89.88 438 HIS A C 1
ATOM 3520 O O . HIS A 1 438 ? -23.797 19.844 34.719 1 89.88 438 HIS A O 1
ATOM 3526 N N . THR A 1 439 ? -22.797 20.609 32.938 1 91.81 439 THR A N 1
ATOM 3527 C CA . THR A 1 439 ? -21.469 20.516 33.531 1 91.81 439 THR A CA 1
ATOM 3528 C C . THR A 1 439 ? -21.328 21.438 34.719 1 91.81 439 THR A C 1
ATOM 3530 O O . THR A 1 439 ? -20.406 21.297 35.531 1 91.81 439 THR A O 1
ATOM 3533 N N . GLN A 1 440 ? -22.203 22.422 34.875 1 90.38 440 GLN A N 1
ATOM 3534 C CA . GLN A 1 440 ? -22.219 23.344 36 1 90.38 440 GLN A CA 1
ATOM 3535 C C . GLN A 1 440 ? -23.312 22.969 37 1 90.38 440 GLN A C 1
ATOM 3537 O O . GLN A 1 440 ? -23.641 23.766 37.875 1 90.38 440 GLN A O 1
ATOM 3542 N N . ASN A 1 441 ? -23.891 21.875 36.812 1 88.94 441 ASN A N 1
ATOM 3543 C CA . ASN A 1 441 ? -24.969 21.344 37.656 1 88.94 441 ASN A CA 1
ATOM 3544 C C . ASN A 1 441 ? -26.234 22.188 37.531 1 88.94 441 ASN A C 1
ATOM 3546 O O . ASN A 1 441 ? -26.969 22.391 38.5 1 88.94 441 ASN A O 1
ATOM 3550 N N . ILE A 1 442 ? -26.406 22.781 36.438 1 90.19 442 ILE A N 1
ATOM 3551 C CA . ILE A 1 442 ? -27.625 23.484 36.094 1 90.19 442 ILE A CA 1
ATOM 3552 C C . ILE A 1 442 ? -28.484 22.625 35.156 1 90.19 442 ILE A C 1
ATOM 3554 O O . ILE A 1 442 ? -28.031 22.25 34.062 1 90.19 442 ILE A O 1
ATOM 3558 N N . HIS A 1 443 ? -29.719 22.312 35.469 1 90.12 443 HIS A N 1
ATOM 3559 C CA . HIS A 1 443 ? -30.469 21.312 34.719 1 90.12 443 HIS A CA 1
ATOM 3560 C C . HIS A 1 443 ? -31.766 21.891 34.188 1 90.12 443 HIS A C 1
ATOM 3562 O O . HIS A 1 443 ? -32.562 21.188 33.562 1 90.12 443 HIS A O 1
ATOM 3568 N N . ASP A 1 444 ? -31.969 23.141 34.531 1 89.31 444 ASP A N 1
ATOM 3569 C CA . ASP A 1 444 ? -33.219 23.75 34.062 1 89.31 444 ASP A CA 1
ATOM 3570 C C . ASP A 1 444 ? -33.031 25.234 33.781 1 89.31 444 ASP A C 1
ATOM 3572 O O . ASP A 1 444 ? -31.969 25.797 34.031 1 89.31 444 ASP A O 1
ATOM 3576 N N . ASN A 1 445 ? -34.062 25.828 33.031 1 91.19 445 ASN A N 1
ATOM 3577 C CA . ASN A 1 445 ? -34.125 27.266 32.781 1 91.19 445 ASN A CA 1
ATOM 3578 C C . ASN A 1 445 ? -32.938 27.719 31.922 1 91.19 445 ASN A C 1
ATOM 3580 O O . ASN A 1 445 ? -32.25 28.688 32.25 1 91.19 445 ASN A O 1
ATOM 3584 N N . PHE A 1 446 ? -32.719 26.906 30.859 1 93.38 446 PHE A N 1
ATOM 3585 C CA . PHE A 1 446 ? -31.641 27.266 29.938 1 93.38 446 PHE A CA 1
ATOM 3586 C C . PHE A 1 446 ? -32 28.516 29.156 1 93.38 446 PHE A C 1
ATOM 3588 O O . PHE A 1 446 ? -33.094 28.609 28.578 1 93.38 446 PHE A O 1
ATOM 3595 N N . LYS A 1 447 ? -31.219 29.531 29.141 1 91.69 447 LYS A N 1
ATOM 3596 C CA . LYS A 1 447 ? -31.484 30.781 28.438 1 91.69 447 LYS A CA 1
ATOM 3597 C C . LYS A 1 447 ? -30.453 31.047 27.359 1 91.69 447 LYS A C 1
ATOM 3599 O O . LYS A 1 447 ? -30.734 30.906 26.172 1 91.69 447 LYS A O 1
ATOM 3604 N N . GLU A 1 448 ? -29.266 31.328 27.797 1 92.69 448 GLU A N 1
ATOM 3605 C CA . GLU A 1 448 ? -28.203 31.656 26.859 1 92.69 448 GLU A CA 1
ATOM 3606 C C . GLU A 1 448 ? -26.859 31.062 27.297 1 92.69 448 GLU A C 1
ATOM 3608 O O . GLU A 1 448 ? -26.562 31.047 28.5 1 92.69 448 GLU A O 1
ATOM 3613 N N . ILE A 1 449 ? -26.141 30.562 26.328 1 90.31 449 ILE A N 1
ATOM 3614 C CA . ILE A 1 449 ? -24.781 30.094 26.609 1 90.31 449 ILE A CA 1
ATOM 3615 C C . ILE A 1 449 ? -23.859 30.438 25.438 1 90.31 449 ILE A C 1
ATOM 3617 O O . ILE A 1 449 ? -24.203 30.188 24.281 1 90.31 449 ILE A O 1
ATOM 3621 N N . GLY A 1 450 ? -22.641 31.016 25.703 1 81.94 450 GLY A N 1
ATOM 3622 C CA . GLY A 1 450 ? -21.672 31.344 24.672 1 81.94 450 GLY A CA 1
ATOM 3623 C C . GLY A 1 450 ? -22.234 32.188 23.562 1 81.94 450 GLY A C 1
ATOM 3624 O O . GLY A 1 450 ? -21.891 32 22.391 1 81.94 450 GLY A O 1
ATOM 3625 N N . GLY A 1 451 ? -23.266 32.969 23.734 1 81.31 451 GLY A N 1
ATOM 3626 C CA . GLY A 1 451 ? -23.875 33.875 22.75 1 81.31 451 GLY A CA 1
ATOM 3627 C C . GLY A 1 451 ? -25.047 33.25 22.016 1 81.31 451 GLY A C 1
ATOM 3628 O O . GLY A 1 451 ? -25.672 33.875 21.188 1 81.31 451 GLY A O 1
ATOM 3629 N N . TYR A 1 452 ? -25.328 31.953 22.344 1 90.25 452 TYR A N 1
ATOM 3630 C CA . TYR A 1 452 ? -26.422 31.281 21.688 1 90.25 452 TYR A CA 1
ATOM 3631 C C . TYR A 1 452 ? -27.688 31.328 22.531 1 90.25 452 TYR A C 1
ATOM 3633 O O . TYR A 1 452 ? -27.656 31 23.719 1 90.25 452 TYR A O 1
ATOM 3641 N N . GLN A 1 453 ? -28.844 31.672 21.953 1 92.25 453 GLN A N 1
ATOM 3642 C CA . GLN A 1 453 ? -30.125 31.766 22.656 1 92.25 453 GLN A CA 1
ATOM 3643 C C . GLN A 1 453 ? -30.938 30.484 22.469 1 92.25 453 GLN A C 1
ATOM 3645 O O . GLN A 1 453 ? -31.172 30.047 21.344 1 92.25 453 GLN A O 1
ATOM 3650 N N . PHE A 1 454 ? -31.312 29.938 23.594 1 94.25 454 PHE A N 1
ATOM 3651 C CA . PHE A 1 454 ? -32.156 28.75 23.562 1 94.25 454 PHE A CA 1
ATOM 3652 C C . PHE A 1 454 ? -33.594 29.094 23.234 1 94.25 454 PHE A C 1
ATOM 3654 O O . PHE A 1 454 ? -34.094 30.109 23.703 1 94.25 454 PHE A O 1
ATOM 3661 N N . SER A 1 455 ? -34.219 28.281 22.438 1 92.88 455 SER A N 1
ATOM 3662 C CA . SER A 1 455 ? -35.594 28.547 22.078 1 92.88 455 SER A CA 1
ATOM 3663 C C . SER A 1 455 ? -36.469 27.297 22.219 1 92.88 455 SER A C 1
ATOM 3665 O O . SER A 1 455 ? -37.688 27.391 22.328 1 92.88 455 SER A O 1
ATOM 3667 N N . THR A 1 456 ? -35.875 26.156 22.312 1 91.81 456 THR A N 1
ATOM 3668 C CA . THR A 1 456 ? -36.656 24.922 22.297 1 91.81 456 THR A CA 1
ATOM 3669 C C . THR A 1 456 ? -36.281 24.047 23.484 1 91.81 456 THR A C 1
ATOM 3671 O O . THR A 1 456 ? -37.156 23.391 24.062 1 91.81 456 THR A O 1
ATOM 3674 N N . VAL A 1 457 ? -35.031 24.016 23.844 1 93.5 457 VAL A N 1
ATOM 3675 C CA . VAL A 1 457 ? -34.562 23.156 24.906 1 93.5 457 VAL A CA 1
ATOM 3676 C C . VAL A 1 457 ? -34.344 23.969 26.172 1 93.5 457 VAL A C 1
ATOM 3678 O O . VAL A 1 457 ? -33.438 24.812 26.234 1 93.5 457 VAL A O 1
ATOM 3681 N N . PHE A 1 458 ? -35.062 23.594 27.203 1 93.19 458 PHE A N 1
ATOM 3682 C CA . PHE A 1 458 ? -35 24.453 28.375 1 93.19 458 PHE A CA 1
ATOM 3683 C C . PHE A 1 458 ? -34.625 23.641 29.625 1 93.19 458 PHE A C 1
ATOM 3685 O O . PHE A 1 458 ? -34.438 24.203 30.703 1 93.19 458 PHE A O 1
ATOM 3692 N N . HIS A 1 459 ? -34.594 22.281 29.453 1 90.38 459 HIS A N 1
ATOM 3693 C CA . HIS A 1 459 ? -34.219 21.422 30.578 1 90.38 459 HIS A CA 1
ATOM 3694 C C . HIS A 1 459 ? -33.5 20.172 30.094 1 90.38 459 HIS A C 1
ATOM 3696 O O . HIS A 1 459 ? -33.562 19.828 28.906 1 90.38 459 HIS A O 1
ATOM 3702 N N . CYS A 1 460 ? -32.656 19.547 30.953 1 86.19 460 CYS A N 1
ATOM 3703 C CA . CYS A 1 460 ? -31.969 18.297 30.641 1 86.19 460 CYS A CA 1
ATOM 3704 C C . CYS A 1 460 ? -32.969 17.141 30.547 1 86.19 460 CYS A C 1
ATOM 3706 O O . CYS A 1 460 ? -34 17.156 31.203 1 86.19 460 CYS A O 1
ATOM 3708 N N . ASP A 1 461 ? -32.688 16.172 29.562 1 75.12 461 ASP A N 1
ATOM 3709 C CA . ASP A 1 461 ? -33.562 15.016 29.359 1 75.12 461 ASP A CA 1
ATOM 3710 C C . ASP A 1 461 ? -33.156 13.859 30.266 1 75.12 461 ASP A C 1
ATOM 3712 O O . ASP A 1 461 ? -32.969 12.727 29.812 1 75.12 461 ASP A O 1
ATOM 3716 N N . HIS A 1 462 ? -32.656 14.078 31.391 1 66.81 462 HIS A N 1
ATOM 3717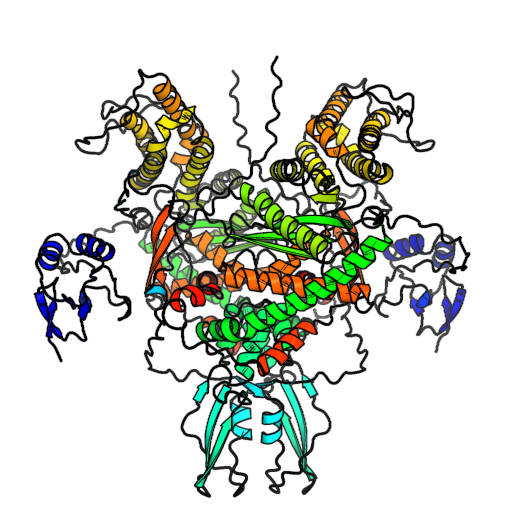 C CA . HIS A 1 462 ? -32.344 12.992 32.312 1 66.81 462 HIS A CA 1
ATOM 3718 C C . HIS A 1 462 ? -33.031 13.195 33.656 1 66.81 462 HIS A C 1
ATOM 3720 O O . HIS A 1 462 ? -33.469 14.297 33.969 1 66.81 462 HIS A O 1
ATOM 3726 N N . GLY A 1 463 ? -33.281 12.07 34.312 1 57.97 463 GLY A N 1
ATOM 3727 C CA . GLY A 1 463 ? -33.812 12.156 35.688 1 57.97 463 GLY A CA 1
ATOM 3728 C C . GLY A 1 463 ? -32.812 12.672 36.688 1 57.97 463 GLY A C 1
ATOM 3729 O O . GLY A 1 463 ? -31.875 13.398 36.312 1 57.97 463 GLY A O 1
ATOM 3730 N N . ASN A 1 464 ? -32.906 12.445 38.062 1 53.28 464 ASN A N 1
ATOM 3731 C CA . ASN A 1 464 ? -32.031 12.875 39.125 1 53.28 464 ASN A CA 1
ATOM 3732 C C . ASN A 1 464 ? -30.641 12.227 39.031 1 53.28 464 ASN A C 1
ATOM 3734 O O . ASN A 1 464 ? -30.531 11 38.969 1 53.28 464 ASN A O 1
ATOM 3738 N N . ILE A 1 465 ? -29.641 12.93 38.469 1 56.06 465 ILE A N 1
ATOM 3739 C CA . ILE A 1 465 ? -28.312 12.352 38.406 1 56.06 465 ILE A CA 1
ATOM 3740 C C . ILE A 1 465 ? -27.516 12.758 39.656 1 56.06 465 ILE A C 1
ATOM 3742 O O . ILE A 1 465 ? -27.516 13.93 40.062 1 56.06 465 ILE A O 1
ATOM 3746 N N . ASN A 1 466 ? -27.203 11.859 40.5 1 51.88 466 ASN A N 1
ATOM 3747 C CA . ASN A 1 466 ? -26.234 12.102 41.594 1 51.88 466 ASN A CA 1
ATOM 3748 C C . ASN A 1 466 ? -24.828 12.258 41.031 1 51.88 466 ASN A C 1
ATOM 3750 O O . ASN A 1 466 ? -24.109 11.273 40.844 1 51.88 466 ASN A O 1
ATOM 3754 N N . GLY A 1 467 ? -24.562 13.281 40.281 1 60.03 467 GLY A N 1
ATOM 3755 C CA . GLY A 1 467 ? -23.234 13.328 39.688 1 60.03 467 GLY A CA 1
ATOM 3756 C C . GLY A 1 467 ? -22.266 14.203 40.438 1 60.03 467 GLY A C 1
ATOM 3757 O O . GLY A 1 467 ? -22.672 15.016 41.281 1 60.03 467 GLY A O 1
ATOM 3758 N N . SER A 1 468 ? -20.969 13.82 40.656 1 65.5 468 SER A N 1
ATOM 3759 C CA . SER A 1 468 ? -19.859 14.578 41.219 1 65.5 468 SER A CA 1
ATOM 3760 C C . SER A 1 468 ? -18.891 15.047 40.156 1 65.5 468 SER A C 1
ATOM 3762 O O . SER A 1 468 ? -19 14.625 39 1 65.5 468 SER A O 1
ATOM 3764 N N . GLY A 1 469 ? -18.172 16.188 40.375 1 77.94 469 GLY A N 1
ATOM 3765 C CA . GLY A 1 469 ? -17.078 16.641 39.531 1 77.94 469 GLY A CA 1
ATOM 3766 C C . GLY A 1 469 ? -17.453 17.766 38.594 1 77.94 469 GLY A C 1
ATOM 3767 O O . GLY A 1 469 ? -16.812 17.969 37.562 1 77.94 469 GLY A O 1
ATOM 3768 N N . TYR A 1 470 ? -18.625 18.438 39.031 1 88.56 470 TYR A N 1
ATOM 3769 C CA . TYR A 1 470 ? -19.047 19.578 38.219 1 88.56 470 TYR A CA 1
ATOM 3770 C C . TYR A 1 470 ? -18.031 20.703 38.312 1 88.56 470 TYR A C 1
ATOM 3772 O O . TYR A 1 470 ? -17.219 20.75 39.219 1 88.56 470 TYR A O 1
ATOM 3780 N N . PHE A 1 471 ? -18.172 21.531 37.25 1 91.06 471 PHE A N 1
ATOM 3781 C CA . PHE A 1 471 ? -17.344 22.734 37.312 1 91.06 471 PHE A CA 1
ATOM 3782 C C . PHE A 1 471 ? -17.828 23.703 38.375 1 91.06 471 PHE A C 1
ATOM 3784 O O . PHE A 1 471 ? -19.031 24.016 38.406 1 91.06 471 PHE A O 1
ATOM 3791 N N . ASP A 1 472 ? -16.844 24.031 39.219 1 88.81 472 ASP A N 1
ATOM 3792 C CA . ASP A 1 472 ? -17.094 25.141 40.156 1 88.81 472 ASP A CA 1
ATOM 3793 C C . ASP A 1 472 ? -16.641 26.469 39.531 1 88.81 472 ASP A C 1
ATOM 3795 O O . ASP A 1 472 ? -15.445 26.766 39.531 1 88.81 472 ASP A O 1
ATOM 3799 N N . ILE A 1 473 ? -17.594 27.266 39.156 1 89 473 ILE A N 1
ATOM 3800 C CA . ILE A 1 473 ? -17.281 28.484 38.406 1 89 473 ILE A CA 1
ATOM 3801 C C . ILE A 1 473 ? -16.641 29.516 39.344 1 89 473 ILE A C 1
ATOM 3803 O O . ILE A 1 473 ? -15.992 30.453 38.875 1 89 473 ILE A O 1
ATOM 3807 N N . ALA A 1 474 ? -16.797 29.281 40.656 1 89.31 474 ALA A N 1
ATOM 3808 C CA . ALA A 1 474 ? -16.125 30.172 41.594 1 89.31 474 ALA A CA 1
ATOM 3809 C C . ALA A 1 474 ? -14.633 29.891 41.656 1 89.31 474 ALA A C 1
ATOM 3811 O O . ALA A 1 474 ? -13.852 30.766 42.031 1 89.31 474 ALA A O 1
ATOM 3812 N N . ASN A 1 475 ? -14.289 28.766 41.312 1 91.12 475 ASN A N 1
ATOM 3813 C CA . ASN A 1 475 ? -12.883 28.391 41.219 1 91.12 475 ASN A CA 1
ATOM 3814 C C . ASN A 1 475 ? -12.281 28.828 39.875 1 91.12 475 ASN A C 1
ATOM 3816 O O . ASN A 1 475 ? -12.711 28.391 38.812 1 91.12 475 ASN A O 1
ATOM 3820 N N . PRO A 1 476 ? -11.297 29.719 39.938 1 90.69 476 PRO A N 1
ATOM 3821 C CA . PRO A 1 476 ? -10.727 30.281 38.719 1 90.69 476 PRO A CA 1
ATOM 3822 C C . PRO A 1 476 ? -10.195 29.203 37.75 1 90.69 476 PRO A C 1
ATOM 3824 O O . PRO A 1 476 ? -10.266 29.359 36.531 1 90.69 476 PRO A O 1
ATOM 3827 N N . HIS A 1 477 ? -9.734 28.188 38.312 1 89.62 477 HIS A N 1
ATOM 3828 C CA . HIS A 1 477 ? -9.211 27.109 37.469 1 89.62 477 HIS A CA 1
ATOM 3829 C C . HIS A 1 477 ? -10.344 26.375 36.75 1 89.62 477 HIS A C 1
ATOM 3831 O O . HIS A 1 477 ? -10.211 26.016 35.562 1 89.62 477 HIS A O 1
ATOM 3837 N N . HIS A 1 478 ? -11.352 26.172 37.438 1 92.69 478 HIS A N 1
ATOM 3838 C CA . HIS A 1 478 ? -12.523 25.547 36.812 1 92.69 478 HIS A CA 1
ATOM 3839 C C . HIS A 1 478 ? -13.172 26.469 35.781 1 92.69 478 HIS A C 1
ATOM 3841 O O . HIS A 1 478 ? -13.586 26 34.719 1 92.69 478 HIS A O 1
ATOM 3847 N N . LYS A 1 479 ? -13.195 27.656 36.156 1 92.75 479 LYS A N 1
ATOM 3848 C CA . LYS A 1 479 ? -13.812 28.625 35.25 1 92.75 479 LYS A CA 1
ATOM 3849 C C . LYS A 1 479 ? -13.039 28.719 33.938 1 92.75 479 LYS A C 1
ATOM 3851 O O . LYS A 1 479 ? -13.641 28.688 32.875 1 92.75 479 LYS A O 1
ATOM 3856 N N . LYS A 1 480 ? -11.828 28.812 34.062 1 92.94 480 LYS A N 1
ATOM 3857 C CA . LYS A 1 480 ? -10.984 28.922 32.875 1 92.94 480 LYS A CA 1
ATOM 3858 C C . LYS A 1 480 ? -11.102 27.672 32.031 1 92.94 480 LYS A C 1
ATOM 3860 O O . LYS A 1 480 ? -11.219 27.75 30.797 1 92.94 480 LYS A O 1
ATOM 3865 N N . ALA A 1 481 ? -11.039 26.516 32.625 1 93.12 481 ALA A N 1
ATOM 3866 C CA . ALA A 1 481 ? -11.164 25.25 31.906 1 93.12 481 ALA A CA 1
ATOM 3867 C C . ALA A 1 481 ? -12.516 25.156 31.203 1 93.12 481 ALA A C 1
ATOM 3869 O O . ALA A 1 481 ? -12.594 24.719 30.047 1 93.12 481 ALA A O 1
ATOM 3870 N N . TRP A 1 482 ? -13.484 25.562 31.891 1 94.19 482 TRP A N 1
ATOM 3871 C CA . TRP A 1 482 ? -14.844 25.531 31.359 1 94.19 482 TRP A CA 1
ATOM 3872 C C . TRP A 1 482 ? -14.969 26.469 30.156 1 94.19 482 TRP A C 1
ATOM 3874 O O . TRP A 1 482 ? -15.547 26.109 29.125 1 94.19 482 TRP A O 1
ATOM 3884 N N . GLU A 1 483 ? -14.43 27.641 30.25 1 93.19 483 GLU A N 1
ATOM 3885 C CA . GLU A 1 483 ? -14.492 28.625 29.172 1 93.19 483 GLU A CA 1
ATOM 3886 C C . GLU A 1 483 ? -13.734 28.125 27.938 1 93.19 483 GLU A C 1
ATOM 3888 O O . GLU A 1 483 ? -14.195 28.328 26.812 1 93.19 483 GLU A O 1
ATOM 3893 N N . LEU A 1 484 ? -12.672 27.516 28.172 1 92.06 484 LEU A N 1
ATOM 3894 C CA . LEU A 1 484 ? -11.891 26.984 27.062 1 92.06 484 LEU A CA 1
ATOM 3895 C C . LEU A 1 484 ? -12.648 25.875 26.359 1 92.06 484 LEU A C 1
ATOM 3897 O O . LEU A 1 484 ? -12.656 25.812 25.125 1 92.06 484 LEU A O 1
ATOM 3901 N N . LEU A 1 485 ? -13.188 25.031 27.125 1 93.31 485 LEU A N 1
ATOM 3902 C CA . LEU A 1 485 ? -13.992 23.953 26.562 1 93.31 485 LEU A CA 1
ATOM 3903 C C . LEU A 1 485 ? -15.164 24.5 25.766 1 93.31 485 LEU A C 1
ATOM 3905 O O . LEU A 1 485 ? -15.453 24.016 24.672 1 93.31 485 LEU A O 1
ATOM 3909 N N . LEU A 1 486 ? -15.812 25.453 26.344 1 93.25 486 LEU A N 1
ATOM 3910 C CA . LEU A 1 486 ? -16.938 26.094 25.688 1 93.25 486 LEU A CA 1
ATOM 3911 C C . LEU A 1 486 ? -16.516 26.766 24.391 1 93.25 486 LEU A C 1
ATOM 3913 O O . LEU A 1 486 ? -17.188 26.625 23.359 1 93.25 486 LEU A O 1
ATOM 3917 N N . ASP A 1 487 ? -15.414 27.391 24.406 1 91.25 487 ASP A N 1
ATOM 3918 C CA . ASP A 1 487 ? -14.914 28.094 23.234 1 91.25 487 ASP A CA 1
ATOM 3919 C C . ASP A 1 487 ? -14.609 27.125 22.094 1 91.25 487 ASP A C 1
ATOM 3921 O O . ASP A 1 487 ? -14.914 27.406 20.938 1 91.25 487 ASP A O 1
ATOM 3925 N N . MET A 1 488 ? -14.086 26.062 22.453 1 90.88 488 MET A N 1
ATOM 3926 C CA . MET A 1 488 ? -13.75 25.062 21.438 1 90.88 488 MET A CA 1
ATOM 3927 C C . MET A 1 488 ? -15.016 24.438 20.859 1 90.88 488 MET A C 1
ATOM 3929 O O . MET A 1 488 ? -15.07 24.156 19.656 1 90.88 488 MET A O 1
ATOM 3933 N N . ALA A 1 489 ? -15.938 24.281 21.641 1 90.94 489 ALA A N 1
ATOM 3934 C CA . ALA A 1 489 ? -17.172 23.625 21.234 1 90.94 489 ALA A CA 1
ATOM 3935 C C . ALA A 1 489 ? -18.078 24.594 20.469 1 90.94 489 ALA A C 1
ATOM 3937 O O . ALA A 1 489 ? -18.891 24.188 19.641 1 90.94 489 ALA A O 1
ATOM 3938 N N . THR A 1 490 ? -17.953 25.922 20.766 1 89.94 490 THR A N 1
ATOM 3939 C CA . THR A 1 490 ? -18.938 26.875 20.266 1 89.94 490 THR A CA 1
ATOM 3940 C C . THR A 1 490 ? -18.344 27.734 19.156 1 89.94 490 THR A C 1
ATOM 3942 O O . THR A 1 490 ? -18.75 28.875 18.953 1 89.94 490 THR A O 1
ATOM 3945 N N . GLU A 1 491 ? -17.328 27.234 18.594 1 88.94 491 GLU A N 1
ATOM 3946 C CA . GLU A 1 491 ? -16.844 27.953 17.422 1 88.94 491 GLU A CA 1
ATOM 3947 C C . GLU A 1 491 ? -17.969 28.188 16.406 1 88.94 491 GLU A C 1
ATOM 3949 O O . GLU A 1 491 ? -18.734 27.266 16.109 1 88.94 491 GLU A O 1
ATOM 3954 N N . LYS A 1 492 ? -18.172 29.344 15.922 1 86.06 492 LYS A N 1
ATOM 3955 C CA . LYS A 1 492 ? -19.328 29.766 15.125 1 86.06 492 LYS A CA 1
ATOM 3956 C C . LYS A 1 492 ? -19.516 28.844 13.922 1 86.06 492 LYS A C 1
ATOM 3958 O O . LYS A 1 492 ? -20.625 28.391 13.664 1 86.06 492 LYS A O 1
ATOM 3963 N N . LYS A 1 493 ? -18.484 28.609 13.242 1 87.75 493 LYS A N 1
ATOM 3964 C CA . LYS A 1 493 ? -18.594 27.766 12.062 1 87.75 493 LYS A CA 1
ATOM 3965 C C . LYS A 1 493 ? -19 26.344 12.445 1 87.75 493 LYS A C 1
ATOM 3967 O O . LYS A 1 493 ? -19.781 25.703 11.727 1 87.75 493 LYS A O 1
ATOM 3972 N N . ARG A 1 494 ? -18.531 25.891 13.523 1 91.25 494 ARG A N 1
ATOM 3973 C CA . ARG A 1 494 ? -18.859 24.547 14 1 91.25 494 ARG A CA 1
ATOM 3974 C C . ARG A 1 494 ? -20.344 24.438 14.336 1 91.25 494 ARG A C 1
ATOM 3976 O O . ARG A 1 494 ? -20.984 23.438 13.992 1 91.25 494 ARG A O 1
ATOM 3983 N N . LEU A 1 495 ? -20.875 25.406 14.992 1 91.56 495 LEU A N 1
ATOM 3984 C CA . LEU A 1 495 ? -22.281 25.375 15.359 1 91.56 495 LEU A CA 1
ATOM 3985 C C . LEU A 1 495 ? -23.172 25.453 14.125 1 91.56 495 LEU A C 1
ATOM 3987 O O . LEU A 1 495 ? -24.203 24.781 14.047 1 91.56 495 LEU A O 1
ATOM 3991 N N . LYS A 1 496 ? -22.734 26.25 13.203 1 90.31 496 LYS A N 1
ATOM 3992 C CA . LYS A 1 496 ? -23.484 26.344 11.945 1 90.31 496 LYS A CA 1
ATOM 3993 C C . LYS A 1 496 ? -23.453 25 11.211 1 90.31 496 LYS A C 1
ATOM 3995 O O . LYS A 1 496 ? -24.469 24.578 10.648 1 90.31 496 LYS A O 1
ATOM 4000 N N . ASP A 1 497 ? -22.328 24.359 11.188 1 91.5 497 ASP A N 1
ATOM 4001 C CA . ASP A 1 497 ? -22.188 23.062 10.531 1 91.5 497 ASP A CA 1
ATOM 4002 C C . ASP A 1 497 ? -23.016 22 11.234 1 91.5 497 ASP A C 1
ATOM 4004 O O . ASP A 1 497 ? -23.547 21.094 10.586 1 91.5 497 ASP A O 1
ATOM 4008 N N . LEU A 1 498 ? -23.031 22.109 12.547 1 92.94 498 LEU A N 1
ATOM 4009 C CA . LEU A 1 498 ? -23.797 21.141 13.328 1 92.94 498 LEU A CA 1
ATOM 4010 C C . LEU A 1 498 ? -25.266 21.125 12.898 1 92.94 498 LEU A C 1
ATOM 4012 O O . LEU A 1 498 ? -25.922 20.078 12.945 1 92.94 498 LEU A O 1
ATOM 4016 N N . GLU A 1 499 ? -25.75 22.188 12.414 1 91.31 499 GLU A N 1
ATOM 4017 C CA . GLU A 1 499 ? -27.125 22.281 11.961 1 91.31 499 GLU A CA 1
ATOM 4018 C C . GLU A 1 499 ? -27.375 21.422 10.727 1 91.31 499 GLU A C 1
ATOM 4020 O O . GLU A 1 499 ? -28.516 21.062 10.422 1 91.31 499 GLU A O 1
ATOM 4025 N N . HIS A 1 500 ? -26.25 21.078 10.086 1 90.69 500 HIS A N 1
ATOM 4026 C CA . HIS A 1 500 ? -26.391 20.375 8.82 1 90.69 500 HIS A CA 1
ATOM 4027 C C . HIS A 1 500 ? -25.891 18.938 8.938 1 90.69 500 HIS A C 1
ATOM 4029 O O . HIS A 1 500 ? -25.781 18.234 7.934 1 90.69 500 HIS A O 1
ATOM 4035 N N . VAL A 1 501 ? -25.562 18.516 10.117 1 91.38 501 VAL A N 1
ATOM 4036 C CA . VAL A 1 501 ? -25.078 17.156 10.305 1 91.38 501 VAL A CA 1
ATOM 4037 C C . VAL A 1 501 ? -26.234 16.172 10.211 1 91.38 501 VAL A C 1
ATOM 4039 O O . VAL A 1 501 ? -27.312 16.406 10.773 1 91.38 501 VAL A O 1
ATOM 4042 N N . SER A 1 502 ? -25.984 15.172 9.461 1 85.06 502 SER A N 1
ATOM 4043 C CA . SER A 1 502 ? -27.031 14.156 9.281 1 85.06 502 SER A CA 1
ATOM 4044 C C . SER A 1 502 ? -27.188 13.312 10.539 1 85.06 502 SER A C 1
ATOM 4046 O O . SER A 1 502 ? -26.203 12.805 11.086 1 85.06 502 SER A O 1
ATOM 4048 N N . PRO A 1 503 ? -28.359 13.211 10.977 1 77.56 503 PRO A N 1
ATOM 4049 C CA . PRO A 1 503 ? -28.578 12.289 12.094 1 77.56 503 PRO A CA 1
ATOM 4050 C C . PRO A 1 503 ? -28.609 10.828 11.664 1 77.56 503 PRO A C 1
ATOM 4052 O O . PRO A 1 503 ? -28.531 9.922 12.5 1 77.56 503 PRO A O 1
ATOM 4055 N N . PHE A 1 504 ? -28.703 10.695 10.312 1 70.06 504 PHE A N 1
ATOM 4056 C CA . PHE A 1 504 ? -29.047 9.352 9.852 1 70.06 504 PHE A CA 1
ATOM 4057 C C . PHE A 1 504 ? -27.906 8.742 9.055 1 70.06 504 PHE A C 1
ATOM 4059 O O . PHE A 1 504 ? -27.719 7.523 9.055 1 70.06 504 PHE A O 1
ATOM 4066 N N . PHE A 1 505 ? -27.219 9.586 8.477 1 73.12 505 PHE A N 1
ATOM 4067 C CA . PHE A 1 505 ? -26.359 9.055 7.422 1 73.12 505 PHE A CA 1
ATOM 4068 C C . PHE A 1 505 ? -24.906 9.398 7.684 1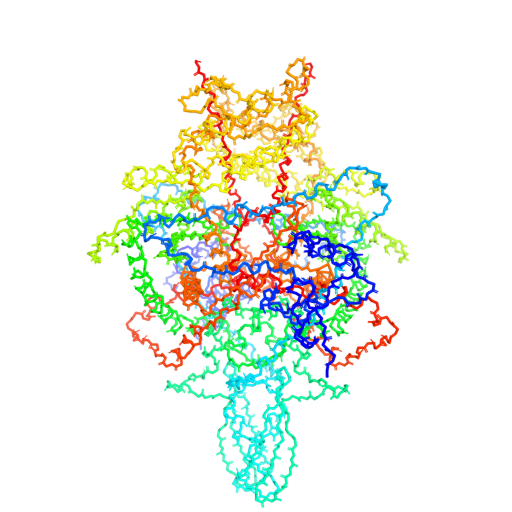 73.12 505 PHE A C 1
ATOM 4070 O O . PHE A 1 505 ? -24.594 10.398 8.352 1 73.12 505 PHE A O 1
ATOM 4077 N N . SER A 1 506 ? -24.016 8.445 7.367 1 76.88 506 SER A N 1
ATOM 4078 C CA . SER A 1 506 ? -22.578 8.664 7.453 1 76.88 506 SER A CA 1
ATOM 4079 C C . SER A 1 506 ? -21.875 8.266 6.16 1 76.88 506 SER A C 1
ATOM 4081 O O . SER A 1 506 ? -22.5 7.707 5.254 1 76.88 506 SER A O 1
ATOM 4083 N N . THR A 1 507 ? -20.672 8.656 6.039 1 80.62 507 THR A N 1
ATOM 4084 C CA . THR A 1 507 ? -19.875 8.305 4.879 1 80.62 507 THR A CA 1
ATOM 4085 C C . THR A 1 507 ? -19.062 7.035 5.145 1 80.62 507 THR A C 1
ATOM 4087 O O . THR A 1 507 ? -18.125 6.719 4.406 1 80.62 507 THR A O 1
ATOM 4090 N N . SER A 1 508 ? -19.453 6.277 6.156 1 80.75 508 SER A N 1
ATOM 4091 C CA . SER A 1 508 ? -18.719 5.09 6.566 1 80.75 508 SER A CA 1
ATOM 4092 C C . SER A 1 508 ? -18.688 4.043 5.457 1 80.75 508 SER A C 1
ATOM 4094 O O . SER A 1 508 ? -17.656 3.404 5.219 1 80.75 508 SER A O 1
ATOM 4096 N N . GLN A 1 509 ? -19.844 3.945 4.762 1 86.56 509 GLN A N 1
ATOM 4097 C CA . GLN A 1 509 ? -19.906 2.959 3.689 1 86.56 509 GLN A CA 1
ATOM 4098 C C . GLN A 1 509 ? -19.016 3.355 2.516 1 86.56 509 GLN A C 1
ATOM 4100 O O . GLN A 1 509 ? -18.438 2.494 1.853 1 86.56 509 GLN A O 1
ATOM 4105 N N . VAL A 1 510 ? -18.922 4.625 2.307 1 92.31 510 VAL A N 1
ATOM 4106 C CA . VAL A 1 510 ? -18.047 5.098 1.235 1 92.31 510 VAL A CA 1
ATOM 4107 C C . VAL A 1 510 ? -16.594 4.812 1.586 1 92.31 510 VAL A C 1
ATOM 4109 O O . VAL A 1 510 ? -15.812 4.395 0.728 1 92.31 510 VAL A O 1
ATOM 4112 N N . GLU A 1 511 ? -16.234 5.023 2.807 1 84.38 511 GLU A N 1
ATOM 4113 C CA . GLU A 1 511 ? -14.883 4.723 3.264 1 84.38 511 GLU A CA 1
ATOM 4114 C C . GLU A 1 511 ? -14.578 3.232 3.139 1 84.38 511 GLU A C 1
ATOM 4116 O O . GLU A 1 511 ? -13.469 2.852 2.764 1 84.38 511 GLU A O 1
ATOM 4121 N N . SER A 1 512 ? -15.57 2.424 3.498 1 85.75 512 SER A N 1
ATOM 4122 C CA . SER A 1 512 ? -15.406 0.981 3.35 1 85.75 512 SER A CA 1
ATOM 4123 C C . SER A 1 512 ? -15.203 0.593 1.89 1 85.75 512 SER A C 1
ATOM 4125 O O . SER A 1 512 ? -14.359 -0.251 1.576 1 85.75 512 SER A O 1
ATOM 4127 N N . PHE A 1 513 ? -15.984 1.188 1.051 1 93.75 513 PHE A N 1
ATOM 4128 C CA . PHE A 1 513 ? -15.805 0.945 -0.375 1 93.75 513 PHE A CA 1
ATOM 4129 C C . PHE A 1 513 ? -14.406 1.364 -0.819 1 93.75 513 PHE A C 1
ATOM 4131 O O . PHE A 1 513 ? -13.766 0.668 -1.611 1 93.75 513 PHE A O 1
ATOM 4138 N N . ASN A 1 514 ? -13.992 2.508 -0.366 1 87.06 514 ASN A N 1
ATOM 4139 C CA . ASN A 1 514 ? -12.672 2.994 -0.729 1 87.06 514 ASN A CA 1
ATOM 4140 C C . ASN A 1 514 ? -11.578 2 -0.334 1 87.06 514 ASN A C 1
ATOM 4142 O O . ASN A 1 514 ? -10.602 1.821 -1.062 1 87.06 514 ASN A O 1
ATOM 4146 N N . ASN A 1 515 ? -11.781 1.404 0.76 1 83.5 515 ASN A N 1
ATOM 4147 C CA . ASN A 1 515 ? -10.828 0.384 1.188 1 83.5 515 ASN A CA 1
ATOM 4148 C C . ASN A 1 515 ? -10.812 -0.806 0.233 1 83.5 515 ASN A C 1
ATOM 4150 O O . ASN A 1 515 ? -9.75 -1.348 -0.075 1 83.5 515 ASN A O 1
ATOM 4154 N N . VAL A 1 516 ? -12 -1.201 -0.214 1 89.94 516 VAL A N 1
ATOM 4155 C CA . VAL A 1 516 ? -12.102 -2.285 -1.186 1 89.94 516 VAL A CA 1
ATOM 4156 C C . VAL A 1 516 ? -11.422 -1.878 -2.488 1 89.94 516 VAL A C 1
ATOM 4158 O O . VAL A 1 516 ? -10.711 -2.682 -3.104 1 89.94 516 VAL A O 1
ATOM 4161 N N . ALA A 1 517 ? -11.633 -0.654 -2.795 1 91.5 517 ALA A N 1
ATOM 4162 C CA . ALA A 1 517 ? -11.07 -0.155 -4.047 1 91.5 517 ALA A CA 1
ATOM 4163 C C . ALA A 1 517 ? -9.547 -0.182 -4.012 1 91.5 517 ALA A C 1
ATOM 4165 O O . ALA A 1 517 ? -8.898 -0.405 -5.039 1 91.5 517 ALA A O 1
ATOM 4166 N N . LEU A 1 518 ? -8.977 -0.046 -2.893 1 86.44 518 LEU A N 1
ATOM 4167 C CA . LEU A 1 518 ? -7.523 -0.033 -2.746 1 86.44 518 LEU A CA 1
ATOM 4168 C C . LEU A 1 518 ? -6.938 -1.418 -3 1 86.44 518 LEU A C 1
ATOM 4170 O O . LEU A 1 518 ? -5.742 -1.554 -3.26 1 86.44 518 LEU A O 1
ATOM 4174 N N . THR A 1 519 ? -7.75 -2.41 -2.943 1 86.5 519 THR A N 1
ATOM 4175 C CA . THR A 1 519 ? -7.301 -3.75 -3.309 1 86.5 519 THR A CA 1
ATOM 4176 C C . THR A 1 519 ? -6.93 -3.811 -4.789 1 86.5 519 THR A C 1
ATOM 4178 O O . THR A 1 519 ? -6.023 -4.551 -5.176 1 86.5 519 THR A O 1
ATOM 4181 N N . TYR A 1 520 ? -7.59 -2.984 -5.5 1 90.56 520 TYR A N 1
ATOM 4182 C CA . TYR A 1 520 ? -7.406 -3.025 -6.945 1 90.56 520 TYR A CA 1
ATOM 4183 C C . TYR A 1 520 ? -6.438 -1.942 -7.406 1 90.56 520 TYR A C 1
ATOM 4185 O O . TYR A 1 520 ? -5.711 -2.125 -8.383 1 90.56 520 TYR A O 1
ATOM 4193 N N . HIS A 1 521 ? -6.434 -0.859 -6.746 1 86.69 521 HIS A N 1
ATOM 4194 C CA . HIS A 1 521 ? -5.512 0.216 -7.082 1 86.69 521 HIS A CA 1
ATOM 4195 C C . HIS A 1 521 ? -4.867 0.803 -5.832 1 86.69 521 HIS A C 1
ATOM 4197 O O . HIS A 1 521 ? -5.266 1.872 -5.363 1 86.69 521 HIS A O 1
ATOM 4203 N N . PRO A 1 522 ? -3.893 0.108 -5.359 1 77.81 522 PRO A N 1
ATOM 4204 C CA . PRO A 1 522 ? -3.203 0.573 -4.152 1 77.81 522 PRO A CA 1
ATOM 4205 C C . PRO A 1 522 ? -2.6 1.965 -4.316 1 77.81 522 PRO A C 1
ATOM 4207 O O . PRO A 1 522 ? -2.264 2.369 -5.434 1 77.81 522 PRO A O 1
ATOM 4210 N N . LYS A 1 523 ? -2.395 2.654 -3.219 1 70.31 523 LYS A N 1
ATOM 4211 C CA . LYS A 1 523 ? -1.95 4.047 -3.201 1 70.31 523 LYS A CA 1
ATOM 4212 C C . LYS A 1 523 ? -0.508 4.168 -3.684 1 70.31 523 LYS A C 1
ATOM 4214 O O . LYS A 1 523 ? -0.117 5.203 -4.23 1 70.31 523 LYS A O 1
ATOM 4219 N N . ASN A 1 524 ? 0.28 3.16 -3.533 1 65.5 524 ASN A N 1
ATOM 4220 C CA . ASN A 1 524 ? 1.716 3.248 -3.779 1 65.5 524 ASN A CA 1
ATOM 4221 C C . ASN A 1 524 ? 2.068 2.811 -5.199 1 65.5 524 ASN A C 1
ATOM 4223 O O . ASN A 1 524 ? 3.244 2.641 -5.527 1 65.5 524 ASN A O 1
ATOM 4227 N N . THR A 1 525 ? 1.036 2.613 -5.953 1 71.5 525 THR A N 1
ATOM 4228 C CA . THR A 1 525 ? 1.27 2.188 -7.332 1 71.5 525 THR A CA 1
ATOM 4229 C C . THR A 1 525 ? 0.659 3.18 -8.312 1 71.5 525 THR A C 1
ATOM 4231 O O . THR A 1 525 ? -0.452 3.67 -8.102 1 71.5 525 THR A O 1
ATOM 4234 N N . PHE A 1 526 ? 1.436 3.461 -9.312 1 69.62 526 PHE A N 1
ATOM 4235 C CA . PHE A 1 526 ? 0.945 4.352 -10.359 1 69.62 526 PHE A CA 1
ATOM 4236 C C . PHE A 1 526 ? 0.145 3.576 -11.398 1 69.62 526 PHE A C 1
ATOM 4238 O O . PHE A 1 526 ? 0.552 2.492 -11.82 1 69.62 526 PHE A O 1
ATOM 4245 N N . PHE A 1 527 ? -0.998 4.129 -11.688 1 76.88 527 PHE A N 1
ATOM 4246 C CA . PHE A 1 527 ? -1.824 3.547 -12.734 1 76.88 527 PHE A CA 1
ATOM 4247 C C . PHE A 1 527 ? -2.146 4.578 -13.805 1 76.88 527 PHE A C 1
ATOM 4249 O O . PHE A 1 527 ? -2.398 5.746 -13.5 1 76.88 527 PHE A O 1
ATOM 4256 N N . ARG A 1 528 ? -2.119 4.164 -14.945 1 73.5 528 ARG A N 1
ATOM 4257 C CA . ARG A 1 528 ? -2.627 5.008 -16.016 1 73.5 528 ARG A CA 1
ATOM 4258 C C . ARG A 1 528 ? -4.145 5.152 -15.93 1 73.5 528 ARG A C 1
ATOM 4260 O O . ARG A 1 528 ? -4.812 4.348 -15.281 1 73.5 528 ARG A O 1
ATOM 4267 N N . ALA A 1 529 ? -4.656 6.141 -16.609 1 78.69 529 ALA A N 1
ATOM 4268 C CA . ALA A 1 529 ? -6.066 6.5 -16.484 1 78.69 529 ALA A CA 1
ATOM 4269 C C . ALA A 1 529 ? -6.965 5.332 -16.875 1 78.69 529 ALA A C 1
ATOM 4271 O O . ALA A 1 529 ? -7.906 4.996 -16.156 1 78.69 529 ALA A O 1
ATOM 4272 N N . LYS A 1 530 ? -6.664 4.68 -17.969 1 81.31 530 LYS A N 1
ATOM 4273 C CA . LYS A 1 530 ? -7.516 3.596 -18.453 1 81.31 530 LYS A CA 1
ATOM 4274 C C . LYS A 1 530 ? -7.461 2.396 -17.516 1 81.31 530 LYS A C 1
ATOM 4276 O O . LYS A 1 530 ? -8.484 1.782 -17.219 1 81.31 530 LYS A O 1
ATOM 4281 N N . SER A 1 531 ? -6.242 2.098 -17.125 1 85.25 531 SER A N 1
ATOM 4282 C CA . SER A 1 531 ? -6.07 0.996 -16.188 1 85.25 531 SER A CA 1
ATOM 4283 C C . SER A 1 531 ? -6.742 1.298 -14.852 1 85.25 531 SER A C 1
ATOM 4285 O O . SER A 1 531 ? -7.32 0.407 -14.227 1 85.25 531 SER A O 1
ATOM 4287 N N . PHE A 1 532 ? -6.633 2.559 -14.523 1 87.19 532 PHE A N 1
ATOM 4288 C CA . PHE A 1 532 ? -7.27 2.975 -13.273 1 87.19 532 PHE A CA 1
ATOM 4289 C C . PHE A 1 532 ? -8.781 2.838 -13.367 1 87.19 532 PHE A C 1
ATOM 4291 O O . PHE A 1 532 ? -9.43 2.344 -12.438 1 87.19 532 PHE A O 1
ATOM 4298 N N . SER A 1 533 ? -9.273 3.252 -14.469 1 88.94 533 SER A N 1
ATOM 4299 C CA . SER A 1 533 ? -10.719 3.176 -14.68 1 88.94 533 SER A CA 1
ATOM 4300 C C . SER A 1 533 ? -11.211 1.734 -14.609 1 88.94 533 SER A C 1
ATOM 4302 O O . SER A 1 533 ? -12.266 1.463 -14.031 1 88.94 533 SER A O 1
ATOM 4304 N N . LEU A 1 534 ? -10.516 0.839 -15.203 1 92.88 534 LEU A N 1
ATOM 4305 C CA . LEU A 1 534 ? -10.867 -0.574 -15.148 1 92.88 534 LEU A CA 1
ATOM 4306 C C . LEU A 1 534 ? -10.898 -1.07 -13.703 1 92.88 534 LEU A C 1
ATOM 4308 O O . LEU A 1 534 ? -11.828 -1.77 -13.305 1 92.88 534 LEU A O 1
ATOM 4312 N N . ARG A 1 535 ? -9.914 -0.698 -12.977 1 93.44 535 ARG A N 1
ATOM 4313 C CA . ARG A 1 535 ? -9.789 -1.136 -11.586 1 93.44 535 ARG A CA 1
ATOM 4314 C C . ARG A 1 535 ? -10.906 -0.551 -10.727 1 93.44 535 ARG A C 1
ATOM 4316 O O . ARG A 1 535 ? -11.375 -1.195 -9.789 1 93.44 535 ARG A O 1
ATOM 4323 N N . VAL A 1 536 ? -11.312 0.637 -11.078 1 93.56 536 VAL A N 1
ATOM 4324 C CA . VAL A 1 536 ? -12.445 1.242 -10.383 1 93.56 536 VAL A CA 1
ATOM 4325 C C . VAL A 1 536 ? -13.711 0.434 -10.664 1 93.56 536 VAL A C 1
ATOM 4327 O O . VAL A 1 536 ? -14.477 0.123 -9.742 1 93.56 536 VAL A O 1
ATOM 4330 N N . LYS A 1 537 ? -13.891 0.079 -11.883 1 95.75 537 LYS A N 1
ATOM 4331 C CA . LYS A 1 537 ? -15.055 -0.729 -12.242 1 95.75 537 LYS A CA 1
ATOM 4332 C C . LYS A 1 537 ? -15.039 -2.068 -11.508 1 95.75 537 LYS A C 1
ATOM 4334 O O . LYS A 1 537 ? -16.062 -2.514 -10.992 1 95.75 537 LYS A O 1
ATOM 4339 N N . LEU A 1 538 ? -13.906 -2.648 -11.469 1 96.69 538 LEU A N 1
ATOM 4340 C CA . LEU A 1 538 ? -13.766 -3.922 -10.766 1 96.69 538 LEU A CA 1
ATOM 4341 C C . LEU A 1 538 ? -14.07 -3.764 -9.281 1 96.69 538 LEU A C 1
ATOM 4343 O O . LEU A 1 538 ? -14.672 -4.648 -8.672 1 96.69 538 LEU A O 1
ATOM 4347 N N . SER A 1 539 ? -13.664 -2.641 -8.695 1 96.25 539 SER A N 1
ATOM 4348 C CA . SER A 1 539 ? -13.961 -2.369 -7.293 1 96.25 539 SER A CA 1
ATOM 4349 C C . SER A 1 539 ? -15.461 -2.275 -7.051 1 96.25 539 SER A C 1
ATOM 4351 O O . SER A 1 539 ? -15.961 -2.76 -6.035 1 96.25 539 SER A O 1
ATOM 4353 N N . VAL A 1 540 ? -16.109 -1.637 -7.977 1 97.62 540 VAL A N 1
ATOM 4354 C CA . VAL A 1 540 ? -17.562 -1.486 -7.852 1 97.62 540 VAL A CA 1
ATOM 4355 C C . VAL A 1 540 ? -18.234 -2.852 -7.969 1 97.62 540 VAL A C 1
ATOM 4357 O O . VAL A 1 540 ? -19.125 -3.18 -7.188 1 97.62 540 VAL A O 1
ATOM 4360 N N . ILE A 1 541 ? -17.781 -3.641 -8.93 1 97.5 541 ILE A N 1
ATOM 4361 C CA . ILE A 1 541 ? -18.328 -4.984 -9.094 1 97.5 541 ILE A CA 1
ATOM 4362 C C . ILE A 1 541 ? -18.125 -5.781 -7.805 1 97.5 541 ILE A C 1
ATOM 4364 O O . ILE A 1 541 ? -19.062 -6.434 -7.328 1 97.5 541 ILE A O 1
ATOM 4368 N N . HIS A 1 542 ? -16.969 -5.703 -7.285 1 96.38 542 HIS A N 1
ATOM 4369 C CA . HIS A 1 542 ? -16.641 -6.391 -6.039 1 96.38 542 HIS A CA 1
ATOM 4370 C C . HIS A 1 542 ? -17.562 -5.949 -4.906 1 96.38 542 HIS A C 1
ATOM 4372 O O . HIS A 1 542 ? -18.219 -6.781 -4.273 1 96.38 542 HIS A O 1
ATOM 4378 N N . TRP A 1 543 ? -17.688 -4.684 -4.715 1 96.81 543 TRP A N 1
ATOM 4379 C CA . TRP A 1 543 ? -18.453 -4.129 -3.602 1 96.81 543 TRP A CA 1
ATOM 4380 C C . TRP A 1 543 ? -19.938 -4.434 -3.756 1 96.81 543 TRP A C 1
ATOM 4382 O O . TRP A 1 543 ? -20.562 -4.953 -2.83 1 96.81 543 TRP A O 1
ATOM 4392 N N . ASN A 1 544 ? -20.469 -4.086 -4.891 1 97.38 544 ASN A N 1
ATOM 4393 C CA . ASN A 1 544 ? -21.906 -4.254 -5.105 1 97.38 544 ASN A CA 1
ATOM 4394 C C . ASN A 1 544 ? -22.312 -5.723 -5.012 1 97.38 544 ASN A C 1
ATOM 4396 O O . ASN A 1 544 ? -23.406 -6.035 -4.527 1 97.38 544 ASN A O 1
ATOM 4400 N N . ASN A 1 545 ? -21.469 -6.59 -5.449 1 95.12 545 ASN A N 1
ATOM 4401 C CA . ASN A 1 545 ? -21.797 -8.008 -5.293 1 95.12 545 ASN A CA 1
ATOM 4402 C C . ASN A 1 545 ? -21.812 -8.422 -3.826 1 95.12 545 ASN A C 1
ATOM 4404 O O . ASN A 1 545 ? -22.656 -9.211 -3.41 1 95.12 545 ASN A O 1
ATOM 4408 N N . LEU A 1 546 ? -20.875 -7.922 -3.057 1 93.62 546 LEU A N 1
ATOM 4409 C CA . LEU A 1 546 ? -20.875 -8.203 -1.626 1 93.62 546 LEU A CA 1
ATOM 4410 C C . LEU A 1 546 ? -22.172 -7.727 -0.975 1 93.62 546 LEU A C 1
ATOM 4412 O O . LEU A 1 546 ? -22.781 -8.461 -0.191 1 93.62 546 LEU A O 1
ATOM 4416 N N . LYS A 1 547 ? -22.562 -6.551 -1.333 1 94.12 547 LYS A N 1
ATOM 4417 C CA . LYS A 1 547 ? -23.766 -5.965 -0.738 1 94.12 547 LYS A CA 1
ATOM 4418 C C . LYS A 1 547 ? -25.031 -6.684 -1.214 1 94.12 547 LYS A C 1
ATOM 4420 O O . LYS A 1 547 ? -25.969 -6.859 -0.446 1 94.12 547 LYS A O 1
ATOM 4425 N N . LEU A 1 548 ? -25 -7.043 -2.461 1 94.31 548 LEU A N 1
ATOM 4426 C CA . LEU A 1 548 ? -26.125 -7.805 -2.977 1 94.31 548 LEU A CA 1
ATOM 4427 C C . LEU A 1 548 ? -26.25 -9.148 -2.268 1 94.31 548 LEU A C 1
ATOM 4429 O O . LEU A 1 548 ? -27.344 -9.586 -1.927 1 94.31 548 LEU A O 1
ATOM 4433 N N . GLU A 1 549 ? -25.141 -9.797 -2.014 1 92 549 GLU A N 1
ATOM 4434 C CA . GLU A 1 549 ? -25.156 -11.07 -1.299 1 92 549 GLU A CA 1
ATOM 4435 C C . GLU A 1 549 ? -25.641 -10.891 0.135 1 92 549 GLU A C 1
ATOM 4437 O O . GLU A 1 549 ? -26.297 -11.781 0.683 1 92 549 GLU A O 1
ATOM 4442 N N . GLU A 1 550 ? -25.312 -9.797 0.679 1 88.69 550 GLU A N 1
ATOM 4443 C CA . GLU A 1 550 ? -25.812 -9.5 2.018 1 88.69 550 GLU A CA 1
ATOM 4444 C C . GLU A 1 550 ? -27.328 -9.312 2.018 1 88.69 550 GLU A C 1
ATOM 4446 O O . GLU A 1 550 ? -28.016 -9.852 2.883 1 88.69 550 GLU A O 1
ATOM 4451 N N . ARG A 1 551 ? -27.812 -8.648 1.033 1 89.75 551 ARG A N 1
ATOM 4452 C CA . ARG A 1 551 ? -29.234 -8.367 0.912 1 89.75 551 ARG A CA 1
ATOM 4453 C C . ARG A 1 551 ? -30.031 -9.648 0.643 1 89.75 551 ARG A C 1
ATOM 4455 O O . ARG A 1 551 ? -31.172 -9.789 1.086 1 89.75 551 ARG A O 1
ATOM 4462 N N . MET A 1 552 ? -29.344 -10.547 -0.022 1 90.31 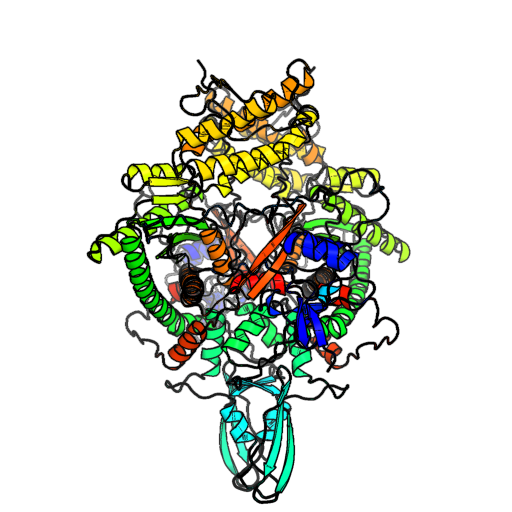552 MET A N 1
ATOM 4463 C CA . MET A 1 552 ? -29.984 -11.805 -0.369 1 90.31 552 MET A CA 1
ATOM 4464 C C . MET A 1 552 ? -29.875 -12.812 0.774 1 90.31 552 MET A C 1
ATOM 4466 O O . MET A 1 552 ? -30.453 -13.898 0.708 1 90.31 552 MET A O 1
ATOM 4470 N N . GLY A 1 553 ? -29.062 -12.516 1.741 1 84.69 553 GLY A N 1
ATOM 4471 C CA . GLY A 1 553 ? -28.922 -13.391 2.891 1 84.69 553 GLY A CA 1
ATOM 4472 C C . GLY A 1 553 ? -27.844 -14.453 2.701 1 84.69 553 GLY A C 1
ATOM 4473 O O . GLY A 1 553 ? -27.719 -15.367 3.514 1 84.69 553 GLY A O 1
ATOM 4474 N N . ILE A 1 554 ? -27.156 -14.305 1.643 1 84.19 554 ILE A N 1
ATOM 4475 C CA . ILE A 1 554 ? -26.078 -15.242 1.387 1 84.19 554 ILE A CA 1
ATOM 4476 C C . ILE A 1 554 ? -24.891 -14.93 2.305 1 84.19 554 ILE A C 1
ATOM 4478 O O . ILE A 1 554 ? -24.344 -15.828 2.949 1 84.19 554 ILE A O 1
ATOM 4482 N N . ARG A 1 555 ? -24.547 -13.664 2.291 1 83.44 555 ARG A N 1
ATOM 4483 C CA . ARG A 1 555 ? -23.531 -13.18 3.211 1 83.44 555 ARG A CA 1
ATOM 4484 C C . ARG A 1 555 ? -24.141 -12.727 4.527 1 83.44 555 ARG A C 1
ATOM 4486 O O . ARG A 1 555 ? -24.953 -11.797 4.551 1 83.44 555 ARG A O 1
ATOM 4493 N N . GLN A 1 556 ? -23.703 -13.461 5.535 1 78.44 556 GLN A N 1
ATOM 4494 C CA . GLN A 1 556 ? -24.328 -13.203 6.828 1 78.44 556 GLN A CA 1
ATOM 4495 C C . GLN A 1 556 ? -23.297 -12.953 7.91 1 78.44 556 GLN A C 1
ATOM 4497 O O . GLN A 1 556 ? -22.109 -13.219 7.707 1 78.44 556 GLN A O 1
ATOM 4502 N N . VAL A 1 557 ? -23.781 -12.406 9.023 1 72.5 557 VAL A N 1
ATOM 4503 C CA . VAL A 1 557 ? -22.891 -12.188 10.164 1 72.5 557 VAL A CA 1
ATOM 4504 C C . VAL A 1 557 ? -22.406 -13.523 10.711 1 72.5 557 VAL A C 1
ATOM 4506 O O . VAL A 1 557 ? -23.203 -14.375 11.109 1 72.5 557 VAL A O 1
ATOM 4509 N N . ALA A 1 558 ? -21.156 -13.727 10.539 1 65.31 558 ALA A N 1
ATOM 4510 C CA . ALA A 1 558 ? -20.547 -14.992 10.945 1 65.31 558 ALA A CA 1
ATOM 4511 C C . ALA A 1 558 ? -20.156 -14.969 12.422 1 65.31 558 ALA A C 1
ATOM 4513 O O . ALA A 1 558 ? -20.094 -16.016 13.07 1 65.31 558 ALA A O 1
ATOM 4514 N N . GLY A 1 559 ? -19.797 -13.75 12.906 1 62.12 559 GLY A N 1
ATOM 4515 C CA . GLY A 1 559 ? -19.406 -13.656 14.305 1 62.12 559 GLY A CA 1
ATOM 4516 C C . GLY A 1 559 ? -19.016 -12.258 14.719 1 62.12 559 GLY A C 1
ATOM 4517 O O . GLY A 1 559 ? -19.25 -11.289 13.984 1 62.12 559 GLY A O 1
ATOM 4518 N N . LYS A 1 560 ? -18.734 -12.062 16.078 1 61.09 560 LYS A N 1
ATOM 4519 C CA . LYS A 1 560 ? -18.25 -10.797 16.625 1 61.09 560 LYS A CA 1
ATOM 4520 C C . LYS A 1 560 ? -16.812 -10.914 17.125 1 61.09 560 LYS A C 1
ATOM 4522 O O . LYS A 1 560 ? -16.438 -11.945 17.688 1 61.09 560 LYS A O 1
ATOM 4527 N N . LYS A 1 561 ? -15.977 -10.094 16.562 1 56.75 561 LYS A N 1
ATOM 4528 C CA . LYS A 1 561 ? -14.586 -10.062 17.016 1 56.75 561 LYS A CA 1
ATOM 4529 C C . LYS A 1 561 ? -14.336 -8.859 17.922 1 56.75 561 LYS A C 1
ATOM 4531 O O . LYS A 1 561 ? -14.867 -7.773 17.688 1 56.75 561 LYS A O 1
ATOM 4536 N N . SER A 1 562 ? -13.648 -9.18 19.078 1 53.28 562 SER A N 1
ATOM 4537 C CA . SER A 1 562 ? -13.289 -8.109 20 1 53.28 562 SER A CA 1
ATOM 4538 C C . SER A 1 562 ? -12.078 -7.332 19.5 1 53.28 562 SER A C 1
ATOM 4540 O O . SER A 1 562 ? -11.141 -7.918 18.953 1 53.28 562 SER A O 1
ATOM 4542 N N . HIS A 1 563 ? -12.281 -6.039 19.281 1 51.34 563 HIS A N 1
ATOM 4543 C CA . HIS A 1 563 ? -11.172 -5.18 18.875 1 51.34 563 HIS A CA 1
ATOM 4544 C C . HIS A 1 563 ? -10.914 -4.102 19.922 1 51.34 563 HIS A C 1
ATOM 4546 O O . HIS A 1 563 ? -11.852 -3.512 20.469 1 51.34 563 HIS A O 1
ATOM 4552 N N . PHE A 1 564 ? -9.633 -4.078 20.344 1 44.62 564 PHE A N 1
ATOM 4553 C CA . PHE A 1 564 ? -9.273 -2.986 21.234 1 44.62 564 PHE A CA 1
ATOM 4554 C C . PHE A 1 564 ? -9.148 -1.674 20.469 1 44.62 564 PHE A C 1
ATOM 4556 O O . PHE A 1 564 ? -8.336 -1.556 19.562 1 44.62 564 PHE A O 1
ATOM 4563 N N . ASN A 1 565 ? -10.117 -0.809 20.703 1 47.38 565 ASN A N 1
ATOM 4564 C CA . ASN A 1 565 ? -10.086 0.524 20.109 1 47.38 565 ASN A CA 1
ATOM 4565 C C . ASN A 1 565 ? -9.109 1.441 20.828 1 47.38 565 ASN A C 1
ATOM 4567 O O . ASN A 1 565 ? -9.359 1.851 21.969 1 47.38 565 ASN A O 1
ATOM 4571 N N . LYS A 1 566 ? -8.047 1.681 20.125 1 45.75 566 LYS A N 1
ATOM 4572 C CA . LYS A 1 566 ? -6.969 2.455 20.734 1 45.75 566 LYS A CA 1
ATOM 4573 C C . LYS A 1 566 ? -7.449 3.852 21.125 1 45.75 566 LYS A C 1
ATOM 4575 O O . LYS A 1 566 ? -7.059 4.383 22.172 1 45.75 566 LYS A O 1
ATOM 4580 N N . SER A 1 567 ? -8.234 4.328 20.234 1 44.84 567 SER A N 1
ATOM 4581 C CA . SER A 1 567 ? -8.711 5.684 20.5 1 44.84 567 SER A CA 1
ATOM 4582 C C . SER A 1 567 ? -9.625 5.727 21.719 1 44.84 567 SER A C 1
ATOM 4584 O O . SER A 1 567 ? -9.555 6.66 22.531 1 44.84 567 SER A O 1
ATOM 4586 N N . LEU A 1 568 ? -10.289 4.617 21.844 1 48.25 568 LEU A N 1
ATOM 4587 C CA . LEU A 1 568 ? -11.273 4.578 22.922 1 48.25 568 LEU A CA 1
ATOM 4588 C C . LEU A 1 568 ? -10.742 3.799 24.109 1 48.25 568 LEU A C 1
ATOM 4590 O O . LEU A 1 568 ? -11.328 3.838 25.203 1 48.25 568 LEU A O 1
ATOM 4594 N N . LYS A 1 569 ? -9.492 3.268 23.844 1 45.12 569 LYS A N 1
ATOM 4595 C CA . LYS A 1 569 ? -8.891 2.424 24.875 1 45.12 569 LYS A CA 1
ATOM 4596 C C . LYS A 1 569 ? -9.891 1.407 25.422 1 45.12 569 LYS A C 1
ATOM 4598 O O . LYS A 1 569 ? -9.984 1.201 26.625 1 45.12 569 LYS A O 1
ATOM 4603 N N . LYS A 1 570 ? -10.852 1.093 24.594 1 48.69 570 LYS A N 1
ATOM 4604 C CA . LYS A 1 570 ? -11.883 0.124 24.938 1 48.69 570 LYS A CA 1
ATOM 4605 C C . LYS A 1 570 ? -11.969 -0.987 23.891 1 48.69 570 LYS A C 1
ATOM 4607 O O . LYS A 1 570 ? -11.547 -0.806 22.75 1 48.69 570 LYS A O 1
ATOM 4612 N N . VAL A 1 571 ? -12.422 -2.184 24.453 1 52.12 571 VAL A N 1
ATOM 4613 C CA . VAL A 1 571 ? -12.633 -3.314 23.547 1 52.12 571 VAL A CA 1
ATOM 4614 C C . VAL A 1 571 ? -13.992 -3.178 22.859 1 52.12 571 VAL A C 1
ATOM 4616 O O . VAL A 1 571 ? -15.008 -2.938 23.531 1 52.12 571 VAL A O 1
ATOM 4619 N N . THR A 1 572 ? -13.992 -2.957 21.703 1 57.03 572 THR A N 1
ATOM 4620 C CA . THR A 1 572 ? -15.219 -2.92 20.922 1 57.03 572 THR A CA 1
ATOM 4621 C C . THR A 1 572 ? -15.406 -4.219 20.141 1 57.03 572 THR A C 1
ATOM 4623 O O . THR A 1 572 ? -14.43 -4.906 19.844 1 57.03 572 THR A O 1
ATOM 4626 N N . HIS A 1 573 ? -16.672 -4.629 20.078 1 55 573 HIS A N 1
ATOM 4627 C CA . HIS A 1 573 ? -16.984 -5.828 19.312 1 55 573 HIS A CA 1
ATOM 4628 C C . HIS A 1 573 ? -17.453 -5.473 17.906 1 55 573 HIS A C 1
ATOM 4630 O O . HIS A 1 573 ? -18.266 -4.562 17.734 1 55 573 HIS A O 1
ATOM 4636 N N . ARG A 1 574 ? -16.766 -6.082 17.031 1 59 574 ARG A N 1
ATOM 4637 C CA . ARG A 1 574 ? -17.156 -5.852 15.641 1 59 574 ARG A CA 1
ATOM 4638 C C . ARG A 1 574 ? -17.688 -7.129 15 1 59 574 ARG A C 1
ATOM 4640 O O . ARG A 1 574 ? -17.156 -8.219 15.234 1 59 574 ARG A O 1
ATOM 4647 N N . LYS A 1 575 ? -18.859 -6.93 14.383 1 62.75 575 LYS A N 1
ATOM 4648 C CA . LYS A 1 575 ? -19.422 -8.047 13.625 1 62.75 575 LYS A CA 1
ATOM 4649 C C . LYS A 1 575 ? -18.609 -8.312 12.359 1 62.75 575 LYS A C 1
ATOM 4651 O O . LYS A 1 575 ? -18.047 -7.387 11.766 1 62.75 575 LYS A O 1
ATOM 4656 N N . PHE A 1 576 ? -18.375 -9.656 12.172 1 69.44 576 PHE A N 1
ATOM 4657 C CA . PHE A 1 576 ? -17.75 -9.969 10.898 1 69.44 576 PHE A CA 1
ATOM 4658 C C . PHE A 1 576 ? -18.672 -10.812 10.031 1 69.44 576 PHE A C 1
ATOM 4660 O O . PHE A 1 576 ? -19.422 -11.641 10.539 1 69.44 576 PHE A O 1
ATOM 4667 N N . LEU A 1 577 ? -18.703 -10.5 8.797 1 74.44 577 LEU A N 1
ATOM 4668 C CA . LEU A 1 577 ? -19.562 -11.172 7.828 1 74.44 577 LEU A CA 1
ATOM 4669 C C . LEU A 1 577 ? -18.844 -12.352 7.188 1 74.44 577 LEU A C 1
ATOM 4671 O O . LEU A 1 577 ? -17.609 -12.398 7.164 1 74.44 577 LEU A O 1
ATOM 4675 N N . SER A 1 578 ? -19.672 -13.344 6.785 1 76.69 578 SER A N 1
ATOM 4676 C CA . SER A 1 578 ? -19.125 -14.445 6 1 76.69 578 SER A CA 1
ATOM 4677 C C . SER A 1 578 ? -18.5 -13.945 4.699 1 76.69 578 SER A C 1
ATOM 4679 O O . SER A 1 578 ? -18.875 -12.883 4.195 1 76.69 578 SER A O 1
ATOM 4681 N N . PRO A 1 579 ? -17.531 -14.742 4.234 1 77.94 579 PRO A N 1
ATOM 4682 C CA . PRO A 1 579 ? -16.875 -14.312 2.992 1 77.94 579 PRO A CA 1
ATOM 4683 C C . PRO A 1 579 ? -17.844 -14.289 1.803 1 77.94 579 PRO A C 1
ATOM 4685 O O . PRO A 1 579 ? -18.828 -15.016 1.791 1 77.94 579 PRO A O 1
ATOM 4688 N N . GLY A 1 580 ? -17.578 -13.375 0.945 1 82.06 580 GLY A N 1
ATOM 4689 C CA . GLY A 1 580 ? -18.344 -13.344 -0.288 1 82.06 580 GLY A CA 1
ATOM 4690 C C . GLY A 1 580 ? -18.062 -14.531 -1.195 1 82.06 580 GLY A C 1
ATOM 4691 O O . GLY A 1 580 ? -17.062 -15.211 -1.044 1 82.06 580 GLY A O 1
ATOM 4692 N N . SER A 1 581 ? -18.984 -14.867 -2.07 1 80.19 581 SER A N 1
ATOM 4693 C CA . SER A 1 581 ? -18.828 -15.969 -3.008 1 80.19 581 SER A CA 1
ATOM 4694 C C . SER A 1 581 ? -17.797 -15.633 -4.086 1 80.19 581 SER A C 1
ATOM 4696 O O . SER A 1 581 ? -17.047 -16.5 -4.527 1 80.19 581 SER A O 1
ATOM 4698 N N . PHE A 1 582 ? -17.734 -14.391 -4.477 1 87.44 582 PHE A N 1
ATOM 4699 C CA . PHE A 1 582 ? -16.875 -13.859 -5.527 1 87.44 582 PHE A CA 1
ATOM 4700 C C . PHE A 1 582 ? -17.078 -14.617 -6.832 1 87.44 582 PHE A C 1
ATOM 4702 O O . PHE A 1 582 ? -16.125 -14.812 -7.594 1 87.44 582 PHE A O 1
ATOM 4709 N N . ASP A 1 583 ? -18.266 -15.07 -7.098 1 90.56 583 ASP A N 1
ATOM 4710 C CA . ASP A 1 583 ? -18.625 -15.805 -8.305 1 90.56 583 ASP A CA 1
ATOM 4711 C C . ASP A 1 583 ? -18.422 -14.945 -9.555 1 90.56 583 ASP A C 1
ATOM 4713 O O . ASP A 1 583 ? -18.141 -15.461 -10.633 1 90.56 583 ASP A O 1
ATOM 4717 N N . TRP A 1 584 ? -18.547 -13.68 -9.281 1 94 584 TRP A N 1
ATOM 4718 C CA . TRP A 1 584 ? -18.391 -12.766 -10.406 1 94 584 TRP A CA 1
ATOM 4719 C C . TRP A 1 584 ? -17 -12.844 -11 1 94 584 TRP A C 1
ATOM 4721 O O . TRP A 1 584 ? -16.812 -12.633 -12.203 1 94 584 TRP A O 1
ATOM 4731 N N . ARG A 1 585 ? -15.977 -13.156 -10.203 1 95.75 585 ARG A N 1
ATOM 4732 C CA . ARG A 1 585 ? -14.625 -13.32 -10.711 1 95.75 585 ARG A CA 1
ATOM 4733 C C . ARG A 1 585 ? -14.547 -14.477 -11.703 1 95.75 585 ARG A C 1
ATOM 4735 O O . ARG A 1 585 ? -13.984 -14.336 -12.789 1 95.75 585 ARG A O 1
ATOM 4742 N N . ARG A 1 586 ? -15.148 -15.547 -11.305 1 93.44 586 ARG A N 1
ATOM 4743 C CA . ARG A 1 586 ? -15.164 -16.734 -12.141 1 93.44 586 ARG A CA 1
ATOM 4744 C C . ARG A 1 586 ? -15.961 -16.5 -13.422 1 93.44 586 ARG A C 1
ATOM 4746 O O . ARG A 1 586 ? -15.602 -17.016 -14.484 1 93.44 586 ARG A O 1
ATOM 4753 N N . ARG A 1 587 ? -17 -15.828 -13.25 1 94.25 587 ARG A N 1
ATOM 4754 C CA . ARG A 1 587 ? -17.812 -15.523 -14.43 1 94.25 587 ARG A CA 1
ATOM 4755 C C . ARG A 1 587 ? -17 -14.742 -15.461 1 94.25 587 ARG A C 1
ATOM 4757 O O . ARG A 1 587 ? -17.047 -15.062 -16.656 1 94.25 587 ARG A O 1
ATOM 4764 N N . ILE A 1 588 ? -16.266 -13.766 -15.016 1 95.62 588 ILE A N 1
ATOM 4765 C CA . ILE A 1 588 ? -15.461 -12.984 -15.945 1 95.62 588 ILE A CA 1
ATOM 4766 C C . ILE A 1 588 ? -14.375 -13.867 -16.562 1 95.62 588 ILE A C 1
ATOM 4768 O O . ILE A 1 588 ? -14.07 -13.758 -17.75 1 95.62 588 ILE A O 1
ATOM 4772 N N . LEU A 1 589 ? -13.812 -14.719 -15.742 1 95.81 589 LEU A N 1
ATOM 4773 C CA . LEU A 1 589 ? -12.789 -15.641 -16.219 1 95.81 589 LEU A CA 1
ATOM 4774 C C . LEU A 1 589 ? -13.352 -16.562 -17.297 1 95.81 589 LEU A C 1
ATOM 4776 O O . LEU A 1 589 ? -12.727 -16.734 -18.344 1 95.81 589 LEU A O 1
ATOM 4780 N N . GLU A 1 590 ? -14.539 -17.078 -17.141 1 93.62 590 GLU A N 1
ATOM 4781 C CA . GLU A 1 590 ? -15.18 -17.969 -18.094 1 93.62 590 GLU A CA 1
ATOM 4782 C C . GLU A 1 590 ? -15.539 -17.219 -19.391 1 93.62 590 GLU A C 1
ATOM 4784 O O . GLU A 1 590 ? -15.367 -17.75 -20.484 1 93.62 590 GLU A O 1
ATOM 4789 N N . LEU A 1 591 ? -15.984 -16 -19.203 1 94 591 LEU A N 1
ATOM 4790 C CA . LEU A 1 591 ? -16.297 -15.188 -20.375 1 94 591 LEU A CA 1
ATOM 4791 C C . LEU A 1 591 ? -15.039 -14.867 -21.172 1 94 591 LEU A C 1
ATOM 4793 O O . LEU A 1 591 ? -15.078 -14.805 -22.406 1 94 591 LEU A O 1
ATOM 4797 N N . ALA A 1 592 ? -13.984 -14.695 -20.469 1 93.5 592 ALA A N 1
ATOM 4798 C CA . ALA A 1 592 ? -12.719 -14.359 -21.125 1 93.5 592 ALA A CA 1
ATOM 4799 C C . ALA A 1 592 ? -12.211 -15.531 -21.953 1 93.5 592 ALA A C 1
ATOM 4801 O O . ALA A 1 592 ? -11.531 -15.328 -22.969 1 93.5 592 ALA A O 1
ATOM 4802 N N . ARG A 1 593 ? -12.539 -16.734 -21.562 1 91 593 ARG A N 1
ATOM 4803 C CA . ARG A 1 593 ? -12.141 -17.922 -22.297 1 91 593 ARG A CA 1
ATOM 4804 C C . ARG A 1 593 ? -12.75 -17.938 -23.688 1 91 593 ARG A C 1
ATOM 4806 O O . ARG A 1 593 ? -12.172 -18.5 -24.625 1 91 593 ARG A O 1
ATOM 4813 N N . GLU A 1 594 ? -13.875 -17.25 -23.766 1 87.19 594 GLU A N 1
ATOM 4814 C CA . GLU A 1 594 ? -14.625 -17.312 -25.016 1 87.19 594 GLU A CA 1
ATOM 4815 C C . GLU A 1 594 ? -14.508 -16 -25.797 1 87.19 594 GLU A C 1
ATOM 4817 O O . GLU A 1 594 ? -14.93 -15.93 -26.953 1 87.19 594 GLU A O 1
ATOM 4822 N N . HIS A 1 595 ? -13.906 -15.086 -25.203 1 88.81 595 HIS A N 1
ATOM 4823 C CA . HIS A 1 595 ? -13.906 -13.75 -25.812 1 88.81 595 HIS A CA 1
ATOM 4824 C C . HIS A 1 595 ? -12.93 -13.672 -26.969 1 88.81 595 HIS A C 1
ATOM 4826 O O . HIS A 1 595 ? -11.797 -14.148 -26.875 1 88.81 595 HIS A O 1
ATOM 4832 N N . ARG A 1 596 ? -13.383 -13.117 -28.094 1 78.81 596 ARG A N 1
ATOM 4833 C CA . ARG A 1 596 ? -12.539 -12.875 -29.266 1 78.81 596 ARG A CA 1
ATOM 4834 C C . ARG A 1 596 ? -12.266 -11.391 -29.438 1 78.81 596 ARG A C 1
ATOM 4836 O O . ARG A 1 596 ? -13.172 -10.562 -29.344 1 78.81 596 ARG A O 1
ATOM 4843 N N . ALA A 1 597 ? -10.969 -11.094 -29.438 1 70.06 597 ALA A N 1
ATOM 4844 C CA . ALA A 1 597 ? -10.602 -9.688 -29.578 1 70.06 597 ALA A CA 1
ATOM 4845 C C . ALA A 1 597 ? -11.18 -9.086 -30.859 1 70.06 597 ALA A C 1
ATOM 4847 O O . ALA A 1 597 ? -11.227 -9.758 -31.891 1 70.06 597 ALA A O 1
ATOM 4848 N N . GLU A 1 598 ? -11.93 -8.008 -30.844 1 58.03 598 GLU A N 1
ATOM 4849 C CA . GLU A 1 598 ? -12.43 -7.336 -32.031 1 58.03 598 GLU A CA 1
ATOM 4850 C C . GLU A 1 598 ? -11.281 -6.797 -32.875 1 58.03 598 GLU A C 1
ATOM 4852 O O . GLU A 1 598 ? -10.383 -6.121 -32.375 1 58.03 598 GLU A O 1
ATOM 4857 N N . THR A 1 599 ? -10.844 -7.617 -33.875 1 51.25 599 THR A N 1
ATOM 4858 C CA . THR A 1 599 ? -9.875 -7.137 -34.844 1 51.25 599 THR A CA 1
ATOM 4859 C C . THR A 1 599 ? -10.32 -5.801 -35.438 1 51.25 599 THR A C 1
ATOM 4861 O O . THR A 1 599 ? -11.242 -5.758 -36.25 1 51.25 599 THR A O 1
ATOM 4864 N N . ASN A 1 600 ? -10.68 -4.844 -34.938 1 38.28 600 ASN A N 1
ATOM 4865 C CA . ASN A 1 600 ? -10.836 -3.684 -35.812 1 38.28 600 ASN A CA 1
ATOM 4866 C C . ASN A 1 600 ? -9.555 -3.385 -36.594 1 38.28 600 ASN A C 1
ATOM 4868 O O . ASN A 1 600 ? -8.523 -3.07 -36 1 38.28 600 ASN A O 1
ATOM 4872 N N . LYS A 1 601 ? -9.281 -3.924 -37.844 1 38.19 601 LYS A N 1
ATOM 4873 C CA . LYS A 1 601 ? -8.242 -3.605 -38.812 1 38.19 601 LYS A CA 1
ATOM 4874 C C . LYS A 1 601 ? -7.941 -2.109 -38.812 1 38.19 601 LYS A C 1
ATOM 4876 O O . LYS A 1 601 ? -6.863 -1.692 -39.25 1 38.19 601 LYS A O 1
ATOM 4881 N N . GLU A 1 602 ? -8.969 -1.225 -39.031 1 34.94 602 GLU A N 1
ATOM 4882 C CA . GLU A 1 602 ? -8.664 0.158 -39.406 1 34.94 602 GLU A CA 1
ATOM 4883 C C . GLU A 1 602 ? -7.82 0.832 -38.312 1 34.94 602 GLU A C 1
ATOM 4885 O O . GLU A 1 602 ? -6.977 1.678 -38.625 1 34.94 602 GLU A O 1
ATOM 4890 N N . GLU A 1 603 ? -8.312 0.89 -37.031 1 34.34 603 GLU A N 1
ATOM 4891 C CA . GLU A 1 603 ? -7.715 1.818 -36.094 1 34.34 603 GLU A CA 1
ATOM 4892 C C . GLU A 1 603 ? -6.441 1.237 -35.469 1 34.34 603 GLU A C 1
ATOM 4894 O O . GLU A 1 603 ? -5.938 1.75 -34.469 1 34.34 603 GLU A O 1
ATOM 4899 N N . GLU A 1 604 ? -5.902 0.195 -35.906 1 35.12 604 GLU A N 1
ATOM 4900 C CA . GLU A 1 604 ? -4.672 -0.415 -35.438 1 35.12 604 GLU A CA 1
ATOM 4901 C C . GLU A 1 604 ? -3.492 0.547 -35.562 1 35.12 604 GLU A C 1
ATOM 4903 O O . GLU A 1 604 ? -2.453 0.347 -34.906 1 35.12 604 GLU A O 1
ATOM 4908 N N . GLU A 1 605 ? -3.424 1.232 -36.719 1 33.53 605 GLU A N 1
ATOM 4909 C CA . GLU A 1 605 ? -2.197 1.962 -37.031 1 33.53 605 GLU A CA 1
ATOM 4910 C C . GLU A 1 605 ? -1.916 3.037 -35.969 1 33.53 605 GLU A C 1
ATOM 4912 O O . GLU A 1 605 ? -0.765 3.246 -35.594 1 33.53 605 GLU A O 1
ATOM 4917 N N . GLU A 1 606 ? -2.842 4.105 -35.969 1 33.38 606 GLU A N 1
ATOM 4918 C CA . GLU A 1 606 ? -2.5 5.391 -35.375 1 33.38 606 GLU A CA 1
ATOM 4919 C C . GLU A 1 606 ? -2.512 5.312 -33.844 1 33.38 606 GLU A C 1
ATOM 4921 O O . GLU A 1 606 ? -1.665 5.914 -33.188 1 33.38 606 GLU A O 1
ATOM 4926 N N . GLU A 1 607 ? -3.617 4.809 -33.219 1 34 607 GLU A N 1
ATOM 4927 C CA . GLU A 1 607 ? -3.977 4.984 -31.797 1 34 607 GLU A CA 1
ATOM 4928 C C . GLU A 1 607 ? -3.336 3.912 -30.922 1 34 607 GLU A C 1
ATOM 4930 O O . GLU A 1 607 ? -3.549 3.885 -29.719 1 34 607 GLU A O 1
ATOM 4935 N N . GLU A 1 608 ? -2.867 2.965 -31.406 1 34.31 608 GLU A N 1
ATOM 4936 C CA . GLU A 1 608 ? -2.406 1.77 -30.719 1 34.31 608 GLU A CA 1
ATOM 4937 C C . GLU A 1 608 ? -1.269 2.098 -29.75 1 34.31 608 GLU A C 1
ATOM 4939 O O . GLU A 1 608 ? -1.162 1.494 -28.672 1 34.31 608 GLU A O 1
ATOM 4944 N N . ASP A 1 609 ? -0.316 2.818 -30.203 1 33.81 609 ASP A N 1
ATOM 4945 C CA . ASP A 1 609 ? 0.929 3.07 -29.484 1 33.81 609 ASP A CA 1
ATOM 4946 C C . ASP A 1 609 ? 0.667 3.818 -28.188 1 33.81 609 ASP A C 1
ATOM 4948 O O . ASP A 1 609 ? 1.329 3.568 -27.172 1 33.81 609 ASP A O 1
ATOM 4952 N N . ASP A 1 610 ? -0.264 4.781 -28.219 1 33.84 610 ASP A N 1
ATOM 4953 C CA . ASP A 1 610 ? -0.585 5.715 -27.141 1 33.84 610 ASP A CA 1
ATOM 4954 C C . ASP A 1 610 ? -1.438 5.039 -26.078 1 33.84 610 ASP A C 1
ATOM 4956 O O . ASP A 1 610 ? -1.278 5.32 -24.875 1 33.84 610 ASP A O 1
ATOM 4960 N N . GLU A 1 611 ? -2.391 4.129 -26.422 1 35.47 611 GLU A N 1
ATOM 4961 C CA . GLU A 1 611 ? -3.4 3.535 -25.562 1 35.47 611 GLU A CA 1
ATOM 4962 C C . GLU A 1 611 ? -2.85 2.314 -24.828 1 35.47 611 GLU A C 1
ATOM 4964 O O . GLU A 1 611 ? -3.324 1.965 -23.75 1 35.47 611 GLU A O 1
ATOM 4969 N N . GLN A 1 612 ? -2.113 1.486 -25.391 1 34.69 612 GLN A N 1
ATOM 4970 C CA . GLN A 1 612 ? -1.582 0.231 -24.875 1 34.69 612 GLN A CA 1
ATOM 4971 C C . GLN A 1 612 ? -0.853 0.448 -23.547 1 34.69 612 GLN A C 1
ATOM 4973 O O . GLN A 1 612 ? -0.96 -0.37 -22.625 1 34.69 612 GLN A O 1
ATOM 4978 N N . GLU A 1 613 ? 0.068 1.477 -23.469 1 36.69 613 GLU A N 1
ATOM 4979 C CA . GLU A 1 613 ? 0.895 1.755 -22.297 1 36.69 613 GLU A CA 1
ATOM 4980 C C . GLU A 1 613 ? 0.042 2.197 -21.109 1 36.69 613 GLU A C 1
ATOM 4982 O O . GLU A 1 613 ? 0.468 2.09 -19.969 1 36.69 613 GLU A O 1
ATOM 4987 N N . GLU A 1 614 ? -1.151 2.457 -21.391 1 37.75 614 GLU A N 1
ATOM 4988 C CA . GLU A 1 614 ? -1.954 3.195 -20.422 1 37.75 614 GLU A CA 1
ATOM 4989 C C . GLU A 1 614 ? -2.537 2.26 -19.359 1 37.75 614 GLU A C 1
ATOM 4991 O O . GLU A 1 614 ? -2.754 2.666 -18.219 1 37.75 614 GLU A O 1
ATOM 4996 N N . ILE A 1 615 ? -2.898 1.083 -19.812 1 36.53 615 ILE A N 1
ATOM 4997 C CA . ILE A 1 615 ? -3.695 0.375 -18.812 1 36.53 615 ILE A CA 1
ATOM 4998 C C . ILE A 1 615 ? -2.773 -0.302 -17.812 1 36.53 615 ILE A C 1
ATOM 5000 O O . ILE A 1 615 ? -3.143 -0.479 -16.641 1 36.53 615 ILE A O 1
ATOM 5004 N N . CYS A 1 616 ? -1.607 -0.82 -18.25 1 40.91 616 CYS A N 1
ATOM 5005 C CA . CYS A 1 616 ? -0.93 -1.7 -17.312 1 40.91 616 CYS A CA 1
ATOM 5006 C C . CYS A 1 616 ? 0.341 -1.052 -16.781 1 40.91 616 CYS A C 1
ATOM 5008 O O . CYS A 1 616 ? 1.443 -1.375 -17.219 1 40.91 616 CYS A O 1
ATOM 5010 N N . ILE A 1 617 ? 0.44 0.2 -16.547 1 35.78 617 ILE A N 1
ATOM 5011 C CA . ILE A 1 617 ? 1.732 0.747 -16.141 1 35.78 617 ILE A CA 1
ATOM 5012 C C . ILE A 1 617 ? 2.102 0.235 -14.758 1 35.78 617 ILE A C 1
ATOM 5014 O O . ILE A 1 617 ? 1.858 0.911 -13.758 1 35.78 617 ILE A O 1
ATOM 5018 N N . ASP A 1 618 ? 1.593 -0.884 -14.344 1 37.91 618 ASP A N 1
ATOM 5019 C CA . ASP A 1 618 ? 2.1 -1.231 -13.016 1 37.91 618 ASP A CA 1
ATOM 5020 C C . ASP A 1 618 ? 3.625 -1.153 -12.977 1 37.91 618 ASP A C 1
ATOM 5022 O O . ASP A 1 618 ? 4.23 -1.34 -11.922 1 37.91 618 ASP A O 1
ATOM 5026 N N . PHE A 1 619 ? 4.148 -1.074 -14.203 1 32.47 619 PHE A N 1
ATOM 5027 C CA . PHE A 1 619 ? 5.566 -1.403 -14.273 1 32.47 619 PHE A CA 1
ATOM 5028 C C . PHE A 1 619 ? 6.406 -0.317 -13.609 1 32.47 619 PHE A C 1
ATOM 5030 O O . PHE A 1 619 ? 7.516 -0.581 -13.148 1 32.47 619 PHE A O 1
ATOM 5037 N N . LEU A 1 620 ? 5.883 0.83 -13.82 1 31.86 620 LEU A N 1
ATOM 5038 C CA . LEU A 1 620 ? 6.91 1.797 -13.453 1 31.86 620 LEU A CA 1
ATOM 5039 C C . LEU A 1 620 ? 7.238 1.701 -11.969 1 31.86 620 LEU A C 1
ATOM 5041 O O . LEU A 1 620 ? 8.398 1.874 -11.578 1 31.86 620 LEU A O 1
ATOM 5045 N N . ASN A 1 621 ? 6.137 1.439 -11.211 1 33.34 621 ASN A N 1
ATOM 5046 C CA . ASN A 1 621 ? 6.402 1.559 -9.781 1 33.34 621 ASN A CA 1
ATOM 5047 C C . ASN A 1 621 ? 7.059 0.297 -9.227 1 33.34 621 ASN A C 1
ATOM 5049 O O . ASN A 1 621 ? 7.82 0.363 -8.258 1 33.34 621 ASN A O 1
ATOM 5053 N N . SER A 1 622 ? 6.578 -0.885 -9.734 1 32.75 622 SER A N 1
ATOM 5054 C CA . SER A 1 622 ? 7.074 -2.119 -9.133 1 32.75 622 SER A CA 1
ATOM 5055 C C . SER A 1 622 ? 8.562 -2.314 -9.422 1 32.75 622 SER A C 1
ATOM 5057 O O . SER A 1 622 ? 9.289 -2.887 -8.602 1 32.75 622 SER A O 1
ATOM 5059 N N . TYR A 1 623 ? 8.859 -2.275 -10.719 1 31.56 623 TYR A N 1
ATOM 5060 C CA . TYR A 1 623 ? 10.289 -2.332 -11 1 31.56 623 TYR A CA 1
ATOM 5061 C C . TYR A 1 623 ? 11.055 -1.341 -10.133 1 31.56 623 TYR A C 1
ATOM 5063 O O . TYR A 1 623 ? 12.234 -1.541 -9.844 1 31.56 623 TYR A O 1
ATOM 5071 N N . ASN A 1 624 ? 10.367 -0.375 -9.859 1 32.34 624 ASN A N 1
ATOM 5072 C CA . ASN A 1 624 ? 11.078 0.615 -9.062 1 32.34 624 ASN A CA 1
ATOM 5073 C C . ASN A 1 624 ? 11.383 0.09 -7.66 1 32.34 624 ASN A C 1
ATOM 5075 O O . ASN A 1 624 ? 12.352 0.513 -7.031 1 32.34 624 ASN A O 1
ATOM 5079 N N . ALA A 1 625 ? 10.469 -0.657 -7.152 1 32.34 625 ALA A N 1
ATOM 5080 C CA . ALA A 1 625 ? 10.828 -1.17 -5.832 1 32.34 625 ALA A CA 1
ATOM 5081 C C . ALA A 1 625 ? 11.977 -2.166 -5.922 1 32.34 625 ALA A C 1
ATOM 5083 O O . ALA A 1 625 ? 12.859 -2.191 -5.055 1 32.34 625 ALA A O 1
ATOM 5084 N N . ASP A 1 626 ? 11.852 -3.316 -6.688 1 31.59 626 ASP A N 1
ATOM 5085 C CA . ASP A 1 626 ? 13.047 -4.152 -6.82 1 31.59 626 ASP A CA 1
ATOM 5086 C C . ASP A 1 626 ? 14.203 -3.361 -7.426 1 31.59 626 ASP A C 1
ATOM 5088 O O . ASP A 1 626 ? 15.367 -3.627 -7.125 1 31.59 626 ASP A O 1
ATOM 5092 N N . LEU A 1 627 ? 14.062 -2.781 -8.531 1 28.64 627 LEU A N 1
ATOM 5093 C CA . LEU A 1 627 ? 15.102 -2.021 -9.219 1 28.64 627 LEU A CA 1
ATOM 5094 C C . LEU A 1 627 ? 15.203 -0.606 -8.664 1 28.64 627 LEU A C 1
ATOM 5096 O O . LEU A 1 627 ? 16.234 0.051 -8.805 1 28.64 627 LEU A O 1
ATOM 5100 N N . ARG A 1 628 ? 14.016 0.146 -8.477 1 29.61 628 ARG A N 1
ATOM 5101 C CA . ARG A 1 628 ? 14.258 1.553 -8.172 1 29.61 628 ARG A CA 1
ATOM 5102 C C . ARG A 1 628 ? 14.867 1.715 -6.785 1 29.61 628 ARG A C 1
ATOM 5104 O O . ARG A 1 628 ? 14.164 1.655 -5.777 1 29.61 628 ARG A O 1
ATOM 5111 N N . VAL A 1 629 ? 15.625 1.173 -6.438 1 28.17 629 VAL A N 1
ATOM 5112 C CA . VAL A 1 629 ? 16.359 2.127 -5.617 1 28.17 629 VAL A CA 1
ATOM 5113 C C . VAL A 1 629 ? 16.203 3.533 -6.191 1 28.17 629 VAL A C 1
ATOM 5115 O O . VAL A 1 629 ? 16.828 3.871 -7.203 1 28.17 629 VAL A O 1
ATOM 5118 N N . TRP A 1 630 ? 15 3.877 -6.5 1 26.48 630 TRP A N 1
ATOM 5119 C CA . TRP A 1 630 ? 15.023 5.312 -6.75 1 26.48 630 TRP A CA 1
ATOM 5120 C C . TRP A 1 630 ? 15.867 6.035 -5.703 1 26.48 630 TRP A C 1
ATOM 5122 O O . TRP A 1 630 ? 15.648 5.863 -4.5 1 26.48 630 TRP A O 1
ATOM 5132 N N . GLU A 1 631 ? 16.875 6.148 -5.902 1 26.38 631 GLU A N 1
ATOM 5133 C CA . GLU A 1 631 ? 17.438 7.273 -5.156 1 26.38 631 GLU A CA 1
ATOM 5134 C C . GLU A 1 631 ? 16.438 8.422 -5.055 1 26.38 631 GLU A C 1
ATOM 5136 O O . GLU A 1 631 ? 15.898 8.875 -6.066 1 26.38 631 GLU A O 1
ATOM 5141 N N . LYS A 1 632 ? 15.586 8.375 -4.039 1 27.64 632 LYS A N 1
ATOM 5142 C CA . LYS A 1 632 ? 14.852 9.602 -3.742 1 27.64 632 LYS A CA 1
ATOM 5143 C C . LYS A 1 632 ? 15.578 10.82 -4.297 1 27.64 632 LYS A C 1
ATOM 5145 O O . LYS A 1 632 ? 16.5 11.336 -3.672 1 27.64 632 LYS A O 1
ATOM 5150 N N . ARG A 1 633 ? 15.914 10.891 -5.426 1 26.69 633 ARG A N 1
ATOM 5151 C CA . ARG A 1 633 ? 16.266 12.273 -5.73 1 26.69 633 ARG A CA 1
ATOM 5152 C C . ARG A 1 633 ? 15.094 13.211 -5.48 1 26.69 633 ARG A C 1
ATOM 5154 O O . ARG A 1 633 ? 13.938 12.781 -5.504 1 26.69 633 ARG A O 1
ATOM 5161 N N . ASP A 1 634 ? 15.344 14.523 -5.336 1 24.83 634 ASP A N 1
ATOM 5162 C CA . ASP A 1 634 ? 14.609 15.75 -5.016 1 24.83 634 ASP A CA 1
ATOM 5163 C C . ASP A 1 634 ? 13.312 15.836 -5.812 1 24.83 634 ASP A C 1
ATOM 5165 O O . ASP A 1 634 ? 12.414 16.594 -5.457 1 24.83 634 ASP A O 1
ATOM 5169 N N . ASP A 1 635 ? 13.203 15.273 -7.105 1 24.23 635 ASP A N 1
ATOM 5170 C CA . ASP A 1 635 ? 12.172 15.844 -7.965 1 24.23 635 ASP A CA 1
ATOM 5171 C C . ASP A 1 635 ? 10.836 15.141 -7.766 1 24.23 635 ASP A C 1
ATOM 5173 O O . ASP A 1 635 ? 9.883 15.383 -8.516 1 24.23 635 ASP A O 1
ATOM 5177 N N . CYS A 1 636 ? 10.836 14 -7.379 1 26.75 636 CYS A N 1
ATOM 5178 C CA . CYS A 1 636 ? 9.43 13.648 -7.246 1 26.75 636 CYS A CA 1
ATOM 5179 C C . CYS A 1 636 ? 8.766 14.453 -6.137 1 26.75 636 CYS A C 1
ATOM 5181 O O . CYS A 1 636 ? 9.055 14.258 -4.957 1 26.75 636 CYS A O 1
ATOM 5183 N N . ASP A 1 637 ? 8.547 15.711 -6.438 1 24.94 637 ASP A N 1
ATOM 5184 C CA . ASP A 1 637 ? 7.668 16.656 -5.75 1 24.94 637 ASP A CA 1
ATOM 5185 C C . ASP A 1 637 ? 6.316 16.016 -5.438 1 24.94 637 ASP A C 1
ATOM 5187 O O . ASP A 1 637 ? 5.418 16 -6.281 1 24.94 637 ASP A O 1
ATOM 5191 N N . PHE A 1 638 ? 6.227 14.875 -5.023 1 26.39 638 PHE A N 1
ATOM 5192 C CA . PHE A 1 638 ? 4.914 14.664 -4.422 1 26.39 638 PHE A CA 1
ATOM 5193 C C . PHE A 1 638 ? 4.504 15.867 -3.582 1 26.39 638 PHE A C 1
ATOM 5195 O O . PHE A 1 638 ? 5.078 16.109 -2.52 1 26.39 638 PHE A O 1
ATOM 5202 N N . SER A 1 639 ? 4.242 16.922 -4.285 1 23.95 639 SER A N 1
ATOM 5203 C CA . SER A 1 639 ? 3.629 18.062 -3.621 1 23.95 639 SER A CA 1
ATOM 5204 C C . SER A 1 639 ? 2.586 17.625 -2.602 1 23.95 639 SER A C 1
ATOM 5206 O O . SER A 1 639 ? 1.664 16.875 -2.932 1 23.95 639 SER A O 1
ATOM 5208 N N . ASP A 1 640 ? 2.959 17.344 -1.491 1 25.64 640 ASP A N 1
ATOM 5209 C CA . ASP A 1 640 ? 2.094 17.547 -0.334 1 25.64 640 ASP A CA 1
ATOM 5210 C C . ASP A 1 640 ? 1.205 18.781 -0.527 1 25.64 640 ASP A C 1
ATOM 5212 O O . ASP A 1 640 ? 1.663 19.906 -0.378 1 25.64 640 ASP A O 1
ATOM 5216 N N . GLU A 1 641 ? 0.534 18.984 -1.617 1 24.22 641 GLU A N 1
ATOM 5217 C CA . GLU A 1 641 ? -0.464 20.016 -1.393 1 24.22 641 GLU A CA 1
ATOM 5218 C C . GLU A 1 641 ? -1.117 19.875 -0.022 1 24.22 641 GLU A C 1
ATOM 5220 O O . GLU A 1 641 ? -1.609 18.797 0.324 1 24.22 641 GLU A O 1
ATOM 5225 N N . PHE A 1 642 ? -0.525 20.609 0.85 1 23.86 642 PHE A N 1
ATOM 5226 C CA . PHE A 1 642 ? -0.962 21.078 2.162 1 23.86 642 PHE A CA 1
ATOM 5227 C C . PHE A 1 642 ? -2.453 21.391 2.156 1 23.86 642 PHE A C 1
ATOM 5229 O O . PHE A 1 642 ? -2.875 22.406 1.589 1 23.86 642 PHE A O 1
ATOM 5236 N N . ASP A 1 643 ? -3.291 20.547 1.788 1 22.53 643 ASP A N 1
ATOM 5237 C CA . ASP A 1 643 ? -4.645 20.938 2.158 1 22.53 643 ASP A CA 1
ATOM 5238 C C . ASP A 1 643 ? -4.707 21.391 3.615 1 22.53 643 ASP A C 1
ATOM 5240 O O . ASP A 1 643 ? -4.754 20.562 4.527 1 22.53 643 ASP A O 1
ATOM 5244 N N . ASP A 1 644 ? -3.795 22.328 3.965 1 24.05 644 ASP A N 1
ATOM 5245 C CA . ASP A 1 644 ? -4.078 23.141 5.148 1 24.05 644 ASP A CA 1
ATOM 5246 C C . ASP A 1 644 ? -5.469 23.766 5.066 1 24.05 644 ASP A C 1
ATOM 5248 O O . ASP A 1 644 ? -5.598 24.969 4.816 1 24.05 644 ASP A O 1
ATOM 5252 N N . SER A 1 645 ? -6.438 23.25 4.527 1 22.91 645 SER A N 1
ATOM 5253 C CA . SER A 1 645 ? -7.652 24 4.844 1 22.91 645 SER A CA 1
ATOM 5254 C C . SER A 1 645 ? -7.773 24.234 6.348 1 22.91 645 SER A C 1
ATOM 5256 O O . SER A 1 645 ? -8.273 23.375 7.082 1 22.91 645 SER A O 1
ATOM 5258 N N . TYR A 1 646 ? -6.699 24.391 7.121 1 20.98 646 TYR A N 1
ATOM 5259 C CA . TYR A 1 646 ? -7.172 24.953 8.383 1 20.98 646 TYR A CA 1
ATOM 5260 C C . TYR A 1 646 ? -8.023 26.188 8.133 1 20.98 646 TYR A C 1
ATOM 5262 O O . TYR A 1 646 ? -7.859 26.875 7.125 1 20.98 646 TYR A O 1
ATOM 5270 N N . ASP A 1 647 ? -9.055 26.344 8.953 1 20.47 647 ASP A N 1
ATOM 5271 C CA . ASP A 1 647 ? -10.031 27.359 9.359 1 20.47 647 ASP A CA 1
ATOM 5272 C C . ASP A 1 647 ? -9.359 28.703 9.594 1 20.47 647 ASP A C 1
ATOM 5274 O O . ASP A 1 647 ? -8.547 28.844 10.516 1 20.47 647 ASP A O 1
ATOM 5278 N N . GLU A 1 648 ? -8.82 29.375 8.656 1 22.14 648 GLU A N 1
ATOM 5279 C CA . GLU A 1 648 ? -8.75 30.812 8.844 1 22.14 648 GLU A CA 1
ATOM 5280 C C . GLU A 1 648 ? -10.016 31.344 9.516 1 22.14 648 GLU A C 1
ATOM 5282 O O . GLU A 1 648 ? -11.117 31.172 8.992 1 22.14 648 GLU A O 1
ATOM 5287 N N . GLY A 1 649 ? -10.078 31.266 10.859 1 19.66 649 GLY A N 1
ATOM 5288 C CA . GLY A 1 649 ? -10.891 32.219 11.594 1 19.66 649 GLY A CA 1
ATOM 5289 C C . GLY A 1 649 ? -10.844 33.625 11 1 19.66 649 GLY A C 1
ATOM 5290 O O . GLY A 1 649 ? -9.766 34.125 10.672 1 19.66 649 GLY A O 1
ATOM 5291 N N . THR A 1 650 ? -11.742 34.031 10.133 1 19.75 650 THR A N 1
ATOM 5292 C CA . THR A 1 650 ? -12.266 35.344 9.852 1 19.75 650 THR A CA 1
ATOM 5293 C C . THR A 1 650 ? -12.273 36.219 11.117 1 19.75 650 THR A C 1
ATOM 5295 O O . THR A 1 650 ? -12.93 35.875 12.102 1 19.75 650 THR A O 1
ATOM 5298 N N . ASP A 1 651 ? -11.172 36.812 11.594 1 17.27 651 ASP A N 1
ATOM 5299 C CA . ASP A 1 651 ? -11.312 38.031 12.375 1 17.27 651 ASP A CA 1
ATOM 5300 C C . ASP A 1 651 ? -12.258 39 11.688 1 17.27 651 ASP A C 1
ATOM 5302 O O . ASP A 1 651 ? -12.055 39.375 10.523 1 17.27 651 ASP A O 1
ATOM 5306 N N . ASN A 1 652 ? -13.562 38.938 12 1 16.77 652 ASN A N 1
ATOM 5307 C CA . ASN A 1 652 ? -14.539 40.031 12.062 1 16.77 652 ASN A CA 1
ATOM 5308 C C . ASN A 1 652 ? -13.945 41.281 12.688 1 16.77 652 ASN A C 1
ATOM 5310 O O . ASN A 1 652 ? -13.656 41.312 13.883 1 16.77 652 ASN A O 1
ATOM 5314 N N . ALA A 1 653 ? -12.93 41.906 12.156 1 17.66 653 ALA A N 1
ATOM 5315 C CA . ALA A 1 653 ? -12.852 43.344 12.383 1 17.66 653 ALA A CA 1
ATOM 5316 C C . ALA A 1 653 ? -14.188 44 12.078 1 17.66 653 ALA A C 1
ATOM 5318 O O . ALA A 1 653 ? -14.836 43.688 11.078 1 17.66 653 ALA A O 1
ATOM 5319 N N . THR A 1 654 ? -14.68 44.75 13.094 1 17.3 654 THR A N 1
ATOM 5320 C CA . THR A 1 654 ? -15.117 46.156 12.953 1 17.3 654 THR A CA 1
ATOM 5321 C C . THR A 1 654 ? -14.023 47 12.305 1 17.3 654 THR A C 1
ATOM 5323 O O . THR A 1 654 ? -12.844 46.812 12.602 1 17.3 654 THR A O 1
ATOM 5326 N N . MET B 1 1 ? 26.078 -3.502 -48.094 1 51.06 1 MET B N 1
ATOM 5327 C CA . MET B 1 1 ? 25.297 -2.781 -47.094 1 51.06 1 MET B CA 1
ATOM 5328 C C . MET B 1 1 ? 25.672 -1.305 -47.062 1 51.06 1 MET B C 1
ATOM 5330 O O . MET B 1 1 ? 26.844 -0.957 -47.25 1 51.06 1 MET B O 1
ATOM 5334 N N . PRO B 1 2 ? 24.781 -0.359 -47.25 1 71.75 2 PRO B N 1
ATOM 5335 C CA . PRO B 1 2 ? 25.109 1.055 -47.469 1 71.75 2 PRO B CA 1
ATOM 5336 C C . PRO B 1 2 ? 25.938 1.635 -46.312 1 71.75 2 PRO B C 1
ATOM 5338 O O . PRO B 1 2 ? 25.75 1.252 -45.156 1 71.75 2 PRO B O 1
ATOM 5341 N N . ARG B 1 3 ? 27.141 2.227 -46.656 1 76.31 3 ARG B N 1
ATOM 5342 C CA . ARG B 1 3 ? 28.031 2.926 -45.719 1 76.31 3 ARG B CA 1
ATOM 5343 C C . ARG B 1 3 ? 27.703 4.414 -45.688 1 76.31 3 ARG B C 1
ATOM 5345 O O . ARG B 1 3 ? 27.266 4.992 -46.656 1 76.31 3 ARG B O 1
ATOM 5352 N N . SER B 1 4 ? 27.594 4.941 -44.5 1 78.44 4 SER B N 1
ATOM 5353 C CA . SER B 1 4 ? 27.391 6.375 -44.344 1 78.44 4 SER B CA 1
ATOM 5354 C C . SER B 1 4 ? 28.469 6.996 -43.469 1 78.44 4 SER B C 1
ATOM 5356 O O . SER B 1 4 ? 29.078 6.305 -42.656 1 78.44 4 SER B O 1
ATOM 5358 N N . LYS B 1 5 ? 28.797 8.156 -43.656 1 80.38 5 LYS B N 1
ATOM 5359 C CA . LYS B 1 5 ? 29.719 8.945 -42.875 1 80.38 5 LYS B CA 1
ATOM 5360 C C . LYS B 1 5 ? 29.062 9.453 -41.594 1 80.38 5 LYS B C 1
ATOM 5362 O O . LYS B 1 5 ? 27.953 10 -41.625 1 80.38 5 LYS B O 1
ATOM 5367 N N . CYS B 1 6 ? 29.75 9.164 -40.469 1 76.12 6 CYS B N 1
ATOM 5368 C CA . CYS B 1 6 ? 29.234 9.633 -39.188 1 76.12 6 CYS B CA 1
ATOM 5369 C C . CYS B 1 6 ? 29.219 11.156 -39.156 1 76.12 6 CYS B C 1
ATOM 5371 O O . CYS B 1 6 ? 30.234 11.805 -39.406 1 76.12 6 CYS B O 1
ATOM 5373 N N . ALA B 1 7 ? 28.188 11.695 -38.781 1 76.94 7 ALA B N 1
ATOM 5374 C CA . ALA B 1 7 ? 28.031 13.148 -38.781 1 76.94 7 ALA B CA 1
ATOM 5375 C C . ALA B 1 7 ? 28.812 13.789 -37.656 1 76.94 7 ALA B C 1
ATOM 5377 O O . ALA B 1 7 ? 28.969 15.008 -37.594 1 76.94 7 ALA B O 1
ATOM 5378 N N . TYR B 1 8 ? 29.297 12.914 -36.75 1 78.19 8 TYR B N 1
ATOM 5379 C CA . TYR B 1 8 ? 30.031 13.422 -35.594 1 78.19 8 TYR B CA 1
ATOM 5380 C C . TYR B 1 8 ? 31.531 13.148 -35.75 1 78.19 8 TYR B C 1
ATOM 5382 O O . TYR B 1 8 ? 32.344 14.07 -35.719 1 78.19 8 TYR B O 1
ATOM 5390 N N . CYS B 1 9 ? 31.953 11.914 -35.844 1 72.88 9 CYS B N 1
ATOM 5391 C CA . CYS B 1 9 ? 33.375 11.617 -35.906 1 72.88 9 CYS B CA 1
ATOM 5392 C C . CYS B 1 9 ? 33.875 11.578 -37.344 1 72.88 9 CYS B C 1
ATOM 5394 O O . CYS B 1 9 ? 35.094 11.484 -37.562 1 72.88 9 CYS B O 1
ATOM 5396 N N . LEU B 1 10 ? 33.031 11.641 -38.344 1 75.81 10 LEU B N 1
ATOM 5397 C CA . LEU B 1 10 ? 33.312 11.742 -39.781 1 75.81 10 LEU B CA 1
ATOM 5398 C C . LEU B 1 10 ? 33.938 10.461 -40.312 1 75.81 10 LEU B C 1
ATOM 5400 O O . LEU B 1 10 ? 34.469 10.422 -41.438 1 75.81 10 LEU B O 1
ATOM 5404 N N . ASP B 1 11 ? 33.844 9.312 -39.438 1 74.75 11 ASP B N 1
ATOM 5405 C CA . ASP B 1 11 ? 34.281 8 -39.906 1 74.75 11 ASP B CA 1
ATOM 5406 C C . ASP B 1 11 ? 33.25 7.355 -40.812 1 74.75 11 ASP B C 1
ATOM 5408 O O . ASP B 1 11 ? 32.031 7.578 -40.625 1 74.75 11 ASP B O 1
ATOM 5412 N N . ILE B 1 12 ? 33.594 6.637 -41.75 1 79 12 ILE B N 1
ATOM 5413 C CA . ILE B 1 12 ? 32.688 5.91 -42.625 1 79 12 ILE B CA 1
ATOM 5414 C C . ILE B 1 12 ? 32.469 4.504 -42.094 1 79 12 ILE B C 1
ATOM 5416 O O . ILE B 1 12 ? 33.406 3.746 -41.875 1 79 12 ILE B O 1
ATOM 5420 N N . ARG B 1 13 ? 31.297 4.27 -41.562 1 74.69 13 ARG B N 1
ATOM 5421 C CA . ARG B 1 13 ? 30.938 2.967 -41 1 74.69 13 ARG B CA 1
ATOM 5422 C C . ARG B 1 13 ? 29.703 2.398 -41.719 1 74.69 13 ARG B C 1
ATOM 5424 O O . ARG B 1 13 ? 29.031 3.102 -42.469 1 74.69 13 ARG B O 1
ATOM 5431 N N . LYS B 1 14 ? 29.484 1.116 -41.562 1 78.12 14 LYS B N 1
ATOM 5432 C CA . LYS B 1 14 ? 28.281 0.49 -42.094 1 78.12 14 LYS B CA 1
ATOM 5433 C C . LYS B 1 14 ? 27.016 1.053 -41.438 1 78.12 14 LYS B C 1
ATOM 5435 O O . LYS B 1 14 ? 27 1.278 -40.25 1 78.12 14 LYS B O 1
ATOM 5440 N N . GLN B 1 15 ? 25.906 1.363 -42.188 1 71.62 15 GLN B N 1
ATOM 5441 C CA . GLN B 1 15 ? 24.672 1.94 -41.688 1 71.62 15 GLN B CA 1
ATOM 5442 C C . GLN B 1 15 ? 24.047 1.042 -40.625 1 71.62 15 GLN B C 1
ATOM 5444 O O . GLN B 1 15 ? 23.344 1.521 -39.719 1 71.62 15 GLN B O 1
ATOM 5449 N N . SER B 1 16 ? 24.328 -0.239 -40.625 1 70.88 16 SER B N 1
ATOM 5450 C CA . SER B 1 16 ? 23.859 -1.185 -39.625 1 70.88 16 SER B CA 1
ATOM 5451 C C . SER B 1 16 ? 24.422 -0.858 -38.25 1 70.88 16 SER B C 1
ATOM 5453 O O . SER B 1 16 ? 23.828 -1.192 -37.219 1 70.88 16 SER B O 1
ATOM 5455 N N . ASP B 1 17 ? 25.547 -0.229 -38.156 1 66.88 17 ASP B N 1
ATOM 5456 C CA . ASP B 1 17 ? 26.25 0.114 -36.938 1 66.88 17 ASP B CA 1
ATOM 5457 C C . ASP B 1 17 ? 26.031 1.579 -36.562 1 66.88 17 ASP B C 1
ATOM 5459 O O . ASP B 1 17 ? 26.75 2.129 -35.719 1 66.88 17 ASP B O 1
ATOM 5463 N N . MET B 1 18 ? 25.203 2.234 -37.219 1 69.5 18 MET B N 1
ATOM 5464 C CA . MET B 1 18 ? 24.969 3.664 -37.031 1 69.5 18 MET B CA 1
ATOM 5465 C C . MET B 1 18 ? 23.516 3.939 -36.656 1 69.5 18 MET B C 1
ATOM 5467 O O . MET B 1 18 ? 22.656 3.061 -36.812 1 69.5 18 MET B O 1
ATOM 5471 N N . THR B 1 19 ? 23.297 5.098 -36.062 1 71.44 19 THR B N 1
ATOM 5472 C CA . THR B 1 19 ? 21.938 5.582 -35.812 1 71.44 19 THR B CA 1
ATOM 5473 C C . THR B 1 19 ? 21.688 6.875 -36.594 1 71.44 19 THR B C 1
ATOM 5475 O O . THR B 1 19 ? 22.578 7.715 -36.719 1 71.44 19 THR B O 1
ATOM 5478 N N . ARG B 1 20 ? 20.484 6.98 -37.125 1 72.06 20 ARG B N 1
ATOM 5479 C CA . ARG B 1 20 ? 20.109 8.156 -37.906 1 72.06 20 ARG B CA 1
ATOM 5480 C C . ARG B 1 20 ? 19.953 9.383 -37.031 1 72.06 20 ARG B C 1
ATOM 5482 O O . ARG B 1 20 ? 19.438 9.289 -35.906 1 72.06 20 ARG B O 1
ATOM 5489 N N . VAL B 1 21 ? 20.469 10.469 -37.469 1 72.94 21 VAL B N 1
ATOM 5490 C CA . VAL B 1 21 ? 20.281 11.758 -36.844 1 72.94 21 VAL B CA 1
ATOM 5491 C C . VAL B 1 21 ? 18.812 12.156 -36.875 1 72.94 21 VAL B C 1
ATOM 5493 O O . VAL B 1 21 ? 18.188 12.102 -37.938 1 72.94 21 VAL B O 1
ATOM 5496 N N . PRO B 1 22 ? 18.266 12.477 -35.75 1 67.5 22 PRO B N 1
ATOM 5497 C CA . PRO B 1 22 ? 16.828 12.805 -35.719 1 67.5 22 PRO B CA 1
ATOM 5498 C C . PRO B 1 22 ? 16.484 13.984 -36.656 1 67.5 22 PRO B C 1
ATOM 5500 O O . PRO B 1 22 ? 17.312 14.883 -36.844 1 67.5 22 PRO B O 1
ATOM 5503 N N . ARG B 1 23 ? 15.273 14 -37.344 1 66.12 23 ARG B N 1
ATOM 5504 C CA . ARG B 1 23 ? 14.812 15.047 -38.25 1 66.12 23 ARG B CA 1
ATOM 5505 C C . ARG B 1 23 ? 13.953 16.062 -37.531 1 66.12 23 ARG B C 1
ATOM 5507 O O . ARG B 1 23 ? 13.82 17.219 -37.969 1 66.12 23 ARG B O 1
ATOM 5514 N N . ASN B 1 24 ? 13.398 15.5 -36.5 1 61.66 24 ASN B N 1
ATOM 5515 C CA . ASN B 1 24 ? 12.57 16.422 -35.75 1 61.66 24 ASN B CA 1
ATOM 5516 C C . ASN B 1 24 ? 13.406 17.5 -35.062 1 61.66 24 ASN B C 1
ATOM 5518 O O . ASN B 1 24 ? 14.461 17.203 -34.5 1 61.66 24 ASN B O 1
ATOM 5522 N N . ASN B 1 25 ? 13.109 18.656 -35.156 1 62.31 25 ASN B N 1
ATOM 5523 C CA . ASN B 1 25 ? 13.852 19.828 -34.719 1 62.31 25 ASN B CA 1
ATOM 5524 C C . ASN B 1 25 ? 14.141 19.766 -33.219 1 62.31 25 ASN B C 1
ATOM 5526 O O . ASN B 1 25 ? 15.227 20.141 -32.781 1 62.31 25 ASN B O 1
ATOM 5530 N N . GLU B 1 26 ? 13.312 19.234 -32.438 1 60.84 26 GLU B N 1
ATOM 5531 C CA . GLU B 1 26 ? 13.5 19.188 -31 1 60.84 26 GLU B CA 1
ATOM 5532 C C . GLU B 1 26 ? 14.602 18.203 -30.609 1 60.84 26 GLU B C 1
ATOM 5534 O O . GLU B 1 26 ? 15.469 18.531 -29.797 1 60.84 26 GLU B O 1
ATOM 5539 N N . SER B 1 27 ? 14.586 17.078 -31.219 1 63.91 27 SER B N 1
ATOM 5540 C CA . SER B 1 27 ? 15.633 16.094 -30.969 1 63.91 27 SER B CA 1
ATOM 5541 C C . SER B 1 27 ? 16.969 16.578 -31.516 1 63.91 27 SER B C 1
ATOM 5543 O O . SER B 1 27 ? 18.016 16.359 -30.906 1 63.91 27 SER B O 1
ATOM 5545 N N . LEU B 1 28 ? 16.812 17.219 -32.594 1 71.25 28 LEU B N 1
ATOM 5546 C CA . LEU B 1 28 ? 18.016 17.734 -33.219 1 71.25 28 LEU B CA 1
ATOM 5547 C C . LEU B 1 28 ? 18.688 18.781 -32.344 1 71.25 28 LEU B C 1
ATOM 5549 O O . LEU B 1 28 ? 19.906 18.812 -32.25 1 71.25 28 LEU B O 1
ATOM 5553 N N . GLN B 1 29 ? 17.906 19.516 -31.719 1 68.38 29 GLN B N 1
ATOM 5554 C CA . GLN B 1 29 ? 18.469 20.562 -30.891 1 68.38 29 GLN B CA 1
ATOM 5555 C C . GLN B 1 29 ? 19.172 19.984 -29.656 1 68.38 29 GLN B C 1
ATOM 5557 O O . GLN B 1 29 ? 20.219 20.484 -29.25 1 68.38 29 GLN B O 1
ATOM 5562 N N . ILE B 1 30 ? 18.734 18.828 -29.172 1 65.94 30 ILE B N 1
ATOM 5563 C CA . ILE B 1 30 ? 19.391 18.125 -28.078 1 65.94 30 ILE B CA 1
ATOM 5564 C C . ILE B 1 30 ? 20.719 17.547 -28.562 1 65.94 30 ILE B C 1
ATOM 5566 O O . ILE B 1 30 ? 21.734 17.641 -27.859 1 65.94 30 ILE B O 1
ATOM 5570 N N . TRP B 1 31 ? 20.719 17.016 -29.656 1 69.62 31 TRP B N 1
ATOM 5571 C CA . TRP B 1 31 ? 21.938 16.484 -30.234 1 69.62 31 TRP B CA 1
ATOM 5572 C C . TRP B 1 31 ? 22.938 17.594 -30.516 1 69.62 31 TRP B C 1
ATOM 5574 O O . TRP B 1 31 ? 24.141 17.438 -30.297 1 69.62 31 TRP B O 1
ATOM 5584 N N . PHE B 1 32 ? 22.453 18.766 -30.938 1 72.31 32 PHE B N 1
ATOM 5585 C CA . PHE B 1 32 ? 23.312 19.922 -31.234 1 72.31 32 PHE B CA 1
ATOM 5586 C C . PHE B 1 32 ? 23.984 20.422 -29.953 1 72.31 32 PHE B C 1
ATOM 5588 O O . PHE B 1 32 ? 25.172 20.734 -29.953 1 72.31 32 PHE B O 1
ATOM 5595 N N . ARG B 1 33 ? 23.219 20.328 -28.938 1 67.81 33 ARG B N 1
ATOM 5596 C CA . ARG B 1 33 ? 23.75 20.781 -27.656 1 67.81 33 ARG B CA 1
ATOM 5597 C C . ARG B 1 33 ? 24.781 19.797 -27.094 1 67.81 33 ARG B C 1
ATOM 5599 O O . ARG B 1 33 ? 25.766 20.203 -26.5 1 67.81 33 ARG B O 1
ATOM 5606 N N . THR B 1 34 ? 24.547 18.531 -27.359 1 66.12 34 THR B N 1
ATOM 5607 C CA . THR B 1 34 ? 25.406 17.484 -26.812 1 66.12 34 THR B CA 1
ATOM 5608 C C . THR B 1 34 ? 26.641 17.297 -27.672 1 66.12 34 THR B C 1
ATOM 5610 O O . THR B 1 34 ? 27.75 17.109 -27.156 1 66.12 34 THR B O 1
ATOM 5613 N N . LEU B 1 35 ? 26.453 17.375 -28.922 1 69.81 35 LEU B N 1
ATOM 5614 C CA . LEU B 1 35 ? 27.531 16.984 -29.828 1 69.81 35 LEU B CA 1
ATOM 5615 C C . LEU B 1 35 ? 28.266 18.203 -30.375 1 69.81 35 LEU B C 1
ATOM 5617 O O . LEU B 1 35 ? 29.281 18.062 -31.047 1 69.81 35 LEU B O 1
ATOM 5621 N N . GLY B 1 36 ? 27.75 19.438 -30.016 1 69 36 GLY B N 1
ATOM 5622 C CA . GLY B 1 36 ? 28.516 20.656 -30.266 1 69 36 GLY B CA 1
ATOM 5623 C C . GLY B 1 36 ? 28.188 21.312 -31.594 1 69 36 GLY B C 1
ATOM 5624 O O . GLY B 1 36 ? 27.391 20.781 -32.375 1 69 36 GLY B O 1
ATOM 5625 N N . ILE B 1 37 ? 28.906 22.469 -31.781 1 72.19 37 ILE B N 1
ATOM 5626 C CA . ILE B 1 37 ? 28.594 23.406 -32.875 1 72.19 37 ILE B CA 1
ATOM 5627 C C . ILE B 1 37 ? 29.031 22.797 -34.188 1 72.19 37 ILE B C 1
ATOM 5629 O O . ILE B 1 37 ? 28.375 23 -35.219 1 72.19 37 ILE B O 1
ATOM 5633 N N . ASP B 1 38 ? 30.109 22.047 -34.219 1 74.44 38 ASP B N 1
ATOM 5634 C CA . ASP B 1 38 ? 30.594 21.469 -35.469 1 74.44 38 ASP B CA 1
ATOM 5635 C C . ASP B 1 38 ? 29.609 20.453 -36.031 1 74.44 38 ASP B C 1
ATOM 5637 O O . ASP B 1 38 ? 29.359 20.406 -37.219 1 74.44 38 ASP B O 1
ATOM 5641 N N . PHE B 1 39 ? 28.969 19.609 -35.156 1 73.94 39 PHE B N 1
ATOM 5642 C CA . PHE B 1 39 ? 27.938 18.641 -35.531 1 73.94 39 PHE B CA 1
ATOM 5643 C C . PHE B 1 39 ? 26.703 19.375 -36.031 1 73.94 39 PHE B C 1
ATOM 5645 O O . PHE B 1 39 ? 26.141 18.984 -37.062 1 73.94 39 PHE B O 1
ATOM 5652 N N . GLN B 1 40 ? 26.359 20.422 -35.344 1 78.5 40 GLN B N 1
ATOM 5653 C CA . GLN B 1 40 ? 25.203 21.219 -35.719 1 78.5 40 GLN B CA 1
ATOM 5654 C C . GLN B 1 40 ? 25.375 21.781 -37.156 1 78.5 40 GLN B C 1
ATOM 5656 O O . GLN B 1 40 ? 24.438 21.734 -37.938 1 78.5 40 GLN B O 1
ATOM 5661 N N . GLN B 1 41 ? 26.5 22.312 -37.406 1 76.5 41 GLN B N 1
ATOM 5662 C CA . GLN B 1 41 ? 26.766 22.891 -38.719 1 76.5 41 GLN B CA 1
ATOM 5663 C C . GLN B 1 41 ? 26.719 21.844 -39.844 1 76.5 41 GLN B C 1
ATOM 5665 O O . GLN B 1 41 ? 26.219 22.094 -40.938 1 76.5 41 GLN B O 1
ATOM 5670 N N . ARG B 1 42 ? 27.109 20.609 -39.438 1 77.25 42 ARG B N 1
ATOM 5671 C CA . ARG B 1 42 ? 27.125 19.547 -40.438 1 77.25 42 ARG B CA 1
ATOM 5672 C C . ARG B 1 42 ? 25.703 19.047 -40.719 1 77.25 42 ARG B C 1
ATOM 5674 O O . ARG B 1 42 ? 25.359 18.734 -41.844 1 77.25 42 ARG B O 1
ATOM 5681 N N . VAL B 1 43 ? 24.891 19.031 -39.656 1 77.25 43 VAL B N 1
ATOM 5682 C CA . VAL B 1 43 ? 23.531 18.516 -39.781 1 77.25 43 VAL B CA 1
ATOM 5683 C C . VAL B 1 43 ? 22.656 19.547 -40.5 1 77.25 43 VAL B C 1
ATOM 5685 O O . VAL B 1 43 ? 21.859 19.188 -41.375 1 77.25 43 VAL B O 1
ATOM 5688 N N . LEU B 1 44 ? 22.781 20.797 -40.156 1 75.06 44 LEU B N 1
ATOM 5689 C CA . LEU B 1 44 ? 21.953 21.844 -40.75 1 75.06 44 LEU B CA 1
ATOM 5690 C C . LEU B 1 44 ? 22.328 22.047 -42.219 1 75.06 44 LEU B C 1
ATOM 5692 O O . LEU B 1 44 ? 21.484 22.469 -43 1 75.06 44 LEU B O 1
ATOM 5696 N N . GLY B 1 45 ? 23.609 21.719 -42.625 1 67.19 45 GLY B N 1
ATOM 5697 C CA . GLY B 1 45 ? 24.062 21.875 -44 1 67.19 45 GLY B CA 1
ATOM 5698 C C . GLY B 1 45 ? 23.875 20.641 -44.844 1 67.19 45 GLY B C 1
ATOM 5699 O O . GLY B 1 45 ? 24.172 20.656 -46.062 1 67.19 45 GLY B O 1
ATOM 5700 N N . ALA B 1 46 ? 23.328 19.547 -44.156 1 67.19 46 ALA B N 1
ATOM 5701 C CA . ALA B 1 46 ? 23.281 18.297 -44.906 1 67.19 46 ALA B CA 1
ATOM 5702 C C . ALA B 1 46 ? 21.953 18.156 -45.656 1 67.19 46 ALA B C 1
ATOM 5704 O O . ALA B 1 46 ? 20.891 18.531 -45.125 1 67.19 46 ALA B O 1
ATOM 5705 N N . THR B 1 47 ? 21.875 17.938 -46.906 1 64.06 47 THR B N 1
ATOM 5706 C CA . THR B 1 47 ? 20.703 17.766 -47.781 1 64.06 47 THR B CA 1
ATOM 5707 C C . THR B 1 47 ? 20.219 16.312 -47.75 1 64.06 47 THR B C 1
ATOM 5709 O O . THR B 1 47 ? 19.125 16.016 -48.25 1 64.06 47 THR B O 1
ATOM 5712 N N . SER B 1 48 ? 21.016 15.328 -47.25 1 67.88 48 SER B N 1
ATOM 5713 C CA . SER B 1 48 ? 20.672 13.906 -47.219 1 67.88 48 SER B CA 1
ATOM 5714 C C . SER B 1 48 ? 20.578 13.391 -45.781 1 67.88 48 SER B C 1
ATOM 5716 O O . SER B 1 48 ? 20.922 14.102 -44.844 1 67.88 48 SER B O 1
ATOM 5718 N N . ARG B 1 49 ? 20.016 12.195 -45.5 1 71.69 49 ARG B N 1
ATOM 5719 C CA . ARG B 1 49 ? 19.906 11.539 -44.219 1 71.69 49 ARG B CA 1
ATOM 5720 C C . ARG B 1 49 ? 21.281 11.344 -43.562 1 71.69 49 ARG B C 1
ATOM 5722 O O . ARG B 1 49 ? 22.188 10.828 -44.219 1 71.69 49 ARG B O 1
ATOM 5729 N N . LEU B 1 50 ? 21.469 11.922 -42.375 1 76.44 50 LEU B N 1
ATOM 5730 C CA . LEU B 1 50 ? 22.75 11.828 -41.688 1 76.44 50 LEU B CA 1
ATOM 5731 C C . LEU B 1 50 ? 22.734 10.711 -40.656 1 76.44 50 LEU B C 1
ATOM 5733 O O . LEU B 1 50 ? 21.672 10.367 -40.125 1 76.44 50 LEU B O 1
ATOM 5737 N N . PHE B 1 51 ? 23.844 10.07 -40.469 1 77.62 51 PHE B N 1
ATOM 5738 C CA . PHE B 1 51 ? 24.031 8.969 -39.531 1 77.62 51 PHE B CA 1
ATOM 5739 C C . PHE B 1 51 ? 25.156 9.281 -38.531 1 77.62 51 PHE B C 1
ATOM 5741 O O . PHE B 1 51 ? 26.062 10.047 -38.844 1 77.62 51 PHE B O 1
ATOM 5748 N N . ILE B 1 52 ? 25.109 8.82 -37.281 1 75.69 52 ILE B N 1
ATOM 5749 C CA . ILE B 1 52 ? 26.188 8.867 -36.281 1 75.69 52 ILE B CA 1
ATOM 5750 C C . ILE B 1 52 ? 26.531 7.449 -35.844 1 75.69 52 ILE B C 1
ATOM 5752 O O . ILE B 1 52 ? 25.672 6.578 -35.781 1 75.69 52 ILE B O 1
ATOM 5756 N N . CYS B 1 53 ? 27.906 7.285 -35.656 1 71.5 53 CYS B N 1
ATOM 5757 C CA . CYS B 1 53 ? 28.359 5.988 -35.156 1 71.5 53 CYS B CA 1
ATOM 5758 C C . CYS B 1 53 ? 27.688 5.645 -33.844 1 71.5 53 CYS B C 1
ATOM 5760 O O . CYS B 1 53 ? 27.547 6.508 -32.969 1 71.5 53 CYS B O 1
ATOM 5762 N N . ARG B 1 54 ? 27.25 4.43 -33.656 1 67 54 ARG B N 1
ATOM 5763 C CA . ARG B 1 54 ? 26.609 3.967 -32.438 1 67 54 ARG B CA 1
ATOM 5764 C C . ARG B 1 54 ? 27.547 4.113 -31.234 1 67 54 ARG B C 1
ATOM 5766 O O . ARG B 1 54 ? 27.094 4.234 -30.094 1 67 54 ARG B O 1
ATOM 5773 N N . GLU B 1 55 ? 28.766 4.105 -31.453 1 64.06 55 GLU B N 1
ATOM 5774 C CA . GLU B 1 55 ? 29.781 4.246 -30.406 1 64.06 55 GLU B CA 1
ATOM 5775 C C . GLU B 1 55 ? 29.703 5.613 -29.734 1 64.06 55 GLU B C 1
ATOM 5777 O O . GLU B 1 55 ? 30.156 5.781 -28.609 1 64.06 55 GLU B O 1
ATOM 5782 N N . HIS B 1 56 ? 29.344 6.621 -30.5 1 62.03 56 HIS B N 1
ATOM 5783 C CA . HIS B 1 56 ? 29.25 7.965 -29.953 1 62.03 56 HIS B CA 1
ATOM 5784 C C . HIS B 1 56 ? 27.969 8.125 -29.125 1 62.03 56 HIS B C 1
ATOM 5786 O O . HIS B 1 56 ? 27.766 9.164 -28.5 1 62.03 56 HIS B O 1
ATOM 5792 N N . VAL B 1 57 ? 27.203 7.27 -29.312 1 55.94 57 VAL B N 1
ATOM 5793 C CA . VAL B 1 57 ? 25.953 7.195 -28.562 1 55.94 57 VAL B CA 1
ATOM 5794 C C . VAL B 1 57 ? 26.062 6.145 -27.469 1 55.94 57 VAL B C 1
ATOM 5796 O O . VAL B 1 57 ? 26.516 5.027 -27.703 1 55.94 57 VAL B O 1
ATOM 5799 N N . PRO B 1 58 ? 26.188 6.461 -26.156 1 45.19 58 PRO B N 1
ATOM 5800 C CA . PRO B 1 58 ? 26.438 5.406 -25.172 1 45.19 58 PRO B CA 1
ATOM 5801 C C . PRO B 1 58 ? 25.688 4.117 -25.484 1 45.19 58 PRO B C 1
ATOM 5803 O O . PRO B 1 58 ? 24.594 4.16 -26.062 1 45.19 58 PRO B O 1
ATOM 5806 N N . LYS B 1 59 ? 26.422 3.002 -25.469 1 43.41 59 LYS B N 1
ATOM 5807 C CA . LYS B 1 59 ? 26.078 1.615 -25.781 1 43.41 59 LYS B CA 1
ATOM 5808 C C . LYS B 1 59 ? 24.688 1.27 -25.266 1 43.41 59 LYS B C 1
ATOM 5810 O O . LYS B 1 59 ? 24.047 0.342 -25.766 1 43.41 59 LYS B O 1
ATOM 5815 N N . ALA B 1 60 ? 24.469 1.762 -24.109 1 35.69 60 ALA B N 1
ATOM 5816 C CA . ALA B 1 60 ? 23.266 1.154 -23.531 1 35.69 60 ALA B CA 1
ATOM 5817 C C . ALA B 1 60 ? 22.016 1.555 -24.312 1 35.69 60 ALA B C 1
ATOM 5819 O O . ALA B 1 60 ? 20.906 1.279 -23.875 1 35.69 60 ALA B O 1
ATOM 5820 N N . ALA B 1 61 ? 22.188 2.443 -25.297 1 35.69 61 ALA B N 1
ATOM 5821 C CA . ALA B 1 61 ? 20.953 2.83 -25.969 1 35.69 61 ALA B CA 1
ATOM 5822 C C . ALA B 1 61 ? 20.422 1.699 -26.844 1 35.69 61 ALA B C 1
ATOM 5824 O O . ALA B 1 61 ? 21.156 1.161 -27.672 1 35.69 61 ALA B O 1
ATOM 5825 N N . PRO B 1 62 ? 19.562 0.968 -26.359 1 32.75 62 PRO B N 1
ATOM 5826 C CA . PRO B 1 62 ? 19.125 -0.03 -27.328 1 32.75 62 PRO B CA 1
ATOM 5827 C C . PRO B 1 62 ? 18.953 0.55 -28.734 1 32.75 62 PRO B C 1
ATOM 5829 O O . PRO B 1 62 ? 18.781 1.764 -28.875 1 32.75 62 PRO B O 1
ATOM 5832 N N . ARG B 1 63 ? 19.375 -0.205 -29.797 1 32.56 63 ARG B N 1
ATOM 5833 C CA . ARG B 1 63 ? 19.344 0.125 -31.219 1 32.56 63 ARG B CA 1
ATOM 5834 C C . ARG B 1 63 ? 18.203 1.08 -31.531 1 32.56 63 ARG B C 1
ATOM 5836 O O . ARG B 1 63 ? 18.328 1.952 -32.375 1 32.56 63 ARG B O 1
ATOM 5843 N N . ARG B 1 64 ? 16.984 0.695 -31.125 1 32.69 64 ARG B N 1
ATOM 5844 C CA . ARG B 1 64 ? 15.82 1.377 -31.688 1 32.69 64 ARG B CA 1
ATOM 5845 C C . ARG B 1 64 ? 15.531 2.678 -30.938 1 32.69 64 ARG B C 1
ATOM 5847 O O . ARG B 1 64 ? 14.492 3.301 -31.156 1 32.69 64 ARG B O 1
ATOM 5854 N N . SER B 1 65 ? 16.219 2.869 -29.75 1 32.53 65 SER B N 1
ATOM 5855 C CA . SER B 1 65 ? 15.836 4.176 -29.219 1 32.53 65 SER B CA 1
ATOM 5856 C C . SER B 1 65 ? 16.453 5.305 -30.047 1 32.53 65 SER B C 1
ATOM 5858 O O . SER B 1 65 ? 17.672 5.34 -30.234 1 32.53 65 SER B O 1
ATOM 5860 N N . ARG B 1 66 ? 15.891 5.77 -31.078 1 32.88 66 ARG B N 1
ATOM 5861 C CA . ARG B 1 66 ? 16.297 6.855 -31.969 1 32.88 66 ARG B CA 1
ATOM 5862 C C . ARG B 1 66 ? 17.141 7.887 -31.219 1 32.88 66 ARG B C 1
ATOM 5864 O O . ARG B 1 66 ? 18.047 8.492 -31.781 1 32.88 66 ARG B O 1
ATOM 5871 N N . TYR B 1 67 ? 16.547 8.562 -30.219 1 32.59 67 TYR B N 1
ATOM 5872 C CA . TYR B 1 67 ? 17.141 9.836 -29.844 1 32.59 67 TYR B CA 1
ATOM 5873 C C . TYR B 1 67 ? 18.188 9.648 -28.75 1 32.59 67 TYR B C 1
ATOM 5875 O O . TYR B 1 67 ? 17.859 9.695 -27.562 1 32.59 67 TYR B O 1
ATOM 5883 N N . GLY B 1 68 ? 19.047 8.711 -28.859 1 39.16 68 GLY B N 1
ATOM 5884 C CA . GLY B 1 68 ? 20.141 8.727 -27.891 1 39.16 68 GLY B CA 1
ATOM 5885 C C . GLY B 1 68 ? 21.031 9.945 -28.016 1 39.16 68 GLY B C 1
ATOM 5886 O O . GLY B 1 68 ? 21.25 10.445 -29.125 1 39.16 68 GLY B O 1
ATOM 5887 N N . ILE B 1 69 ? 21.016 10.875 -27.031 1 38.69 69 ILE B N 1
ATOM 5888 C CA . ILE B 1 69 ? 21.906 12.031 -27.047 1 38.69 69 ILE B CA 1
ATOM 5889 C C . ILE B 1 69 ? 23.359 11.57 -27.188 1 38.69 69 ILE B C 1
ATOM 5891 O O . ILE B 1 69 ? 23.797 10.672 -26.484 1 38.69 69 ILE B O 1
ATOM 5895 N N . PRO B 1 70 ? 24 11.852 -28.203 1 38.78 70 PRO B N 1
ATOM 5896 C CA . PRO B 1 70 ? 25.406 11.531 -28.422 1 38.78 70 PRO B CA 1
ATOM 5897 C C . PRO B 1 70 ? 26.312 12.031 -27.297 1 38.78 70 PRO B C 1
ATOM 5899 O O . PRO B 1 70 ? 26.016 13.062 -26.688 1 38.78 70 PRO B O 1
ATOM 5902 N N . TYR B 1 71 ? 27 11.133 -26.594 1 36.44 71 TYR B N 1
ATOM 5903 C CA . TYR B 1 71 ? 28 11.547 -25.625 1 36.44 71 TYR B CA 1
ATOM 5904 C C . TYR B 1 71 ? 29.25 12.047 -26.312 1 36.44 71 TYR B C 1
ATOM 5906 O O . TYR B 1 71 ? 29.562 11.633 -27.438 1 36.44 71 TYR B O 1
ATOM 5914 N N . GLU B 1 72 ? 29.781 13.195 -26.016 1 31.66 72 GLU B N 1
ATOM 5915 C CA . GLU B 1 72 ? 31.141 13.602 -26.391 1 31.66 72 GLU B CA 1
ATOM 5916 C C . GLU B 1 72 ? 32.156 12.531 -26 1 31.66 72 GLU B C 1
ATOM 5918 O O . GLU B 1 72 ? 32.219 12.141 -24.828 1 31.66 72 GLU B O 1
ATOM 5923 N N . THR B 1 73 ? 32.562 11.703 -26.75 1 27.36 73 THR B N 1
ATOM 5924 C CA . THR B 1 73 ? 33.656 10.805 -26.453 1 27.36 73 THR B CA 1
ATOM 5925 C C . THR B 1 73 ? 34.969 11.586 -26.344 1 27.36 73 THR B C 1
ATOM 5927 O O . THR B 1 73 ? 35.562 11.953 -27.359 1 27.36 73 THR B O 1
ATOM 5930 N N . ARG B 1 74 ? 35.312 12.555 -25.453 1 26.27 74 ARG B N 1
ATOM 5931 C CA . ARG B 1 74 ? 36.719 12.969 -25.344 1 26.27 74 ARG B CA 1
ATOM 5932 C C . ARG B 1 74 ? 37.625 11.766 -25.219 1 26.27 74 ARG B C 1
ATOM 5934 O O . ARG B 1 74 ? 37.281 10.766 -24.594 1 26.27 74 ARG B O 1
ATOM 5941 N N . GLY B 1 75 ? 38.5 11.531 -26.062 1 23.48 75 GLY B N 1
ATOM 5942 C CA . GLY B 1 75 ? 39.688 10.695 -25.906 1 23.48 75 GLY B CA 1
ATOM 5943 C C . GLY B 1 75 ? 40.281 10.75 -24.516 1 23.48 75 GLY B C 1
ATOM 5944 O O . GLY B 1 75 ? 40.438 11.836 -23.953 1 23.48 75 GLY B O 1
ATOM 5945 N N . SER B 1 76 ? 40.031 9.797 -23.766 1 24.56 76 SER B N 1
ATOM 5946 C CA . SER B 1 76 ? 40.812 9.625 -22.547 1 24.56 76 SER B CA 1
ATOM 5947 C C . SER B 1 76 ? 42.312 9.805 -22.797 1 24.56 76 SER B C 1
ATOM 5949 O O . SER B 1 76 ? 42.969 8.906 -23.344 1 24.56 76 SER B O 1
ATOM 5951 N N . GLN B 1 77 ? 42.75 10.812 -23.359 1 21.94 77 GLN B N 1
ATOM 5952 C CA . GLN B 1 77 ? 44.156 10.938 -22.969 1 21.94 77 GLN B CA 1
ATOM 5953 C C . GLN B 1 77 ? 44.312 10.758 -21.469 1 21.94 77 GLN B C 1
ATOM 5955 O O . GLN B 1 77 ? 43.594 11.375 -20.688 1 21.94 77 GLN B O 1
ATOM 5960 N N . GLU B 1 78 ? 45.062 9.617 -21.031 1 25.2 78 GLU B N 1
ATOM 5961 C CA . GLU B 1 78 ? 45.719 9.102 -19.828 1 25.2 78 GLU B CA 1
ATOM 5962 C C . GLU B 1 78 ? 46.469 10.195 -19.109 1 25.2 78 GLU B C 1
ATOM 5964 O O . GLU B 1 78 ? 47.719 10.25 -19.188 1 25.2 78 GLU B O 1
ATOM 5969 N N . GLU B 1 79 ? 46.312 11.445 -19.281 1 24.27 79 GLU B N 1
ATOM 5970 C CA . GLU B 1 79 ? 47.25 12.164 -18.438 1 24.27 79 GLU B CA 1
ATOM 5971 C C . GLU B 1 79 ? 47.125 11.711 -16.984 1 24.27 79 GLU B C 1
ATOM 5973 O O . GLU B 1 79 ? 46.031 11.578 -16.453 1 24.27 79 GLU B O 1
ATOM 5978 N N . ASN B 1 80 ? 48.25 10.984 -16.359 1 24.31 80 ASN B N 1
ATOM 5979 C CA . ASN B 1 80 ? 48.781 10.578 -15.062 1 24.31 80 ASN B CA 1
ATOM 5980 C C . ASN B 1 80 ? 48.469 11.625 -13.992 1 24.31 80 ASN B C 1
ATOM 5982 O O . ASN B 1 80 ? 49.312 12.516 -13.75 1 24.31 80 ASN B O 1
ATOM 5986 N N . LEU B 1 81 ? 47.531 12.359 -14.07 1 25.08 81 LEU B N 1
ATOM 5987 C CA . LEU B 1 81 ? 47.562 13.312 -12.961 1 25.08 81 LEU B CA 1
ATOM 5988 C C . LEU B 1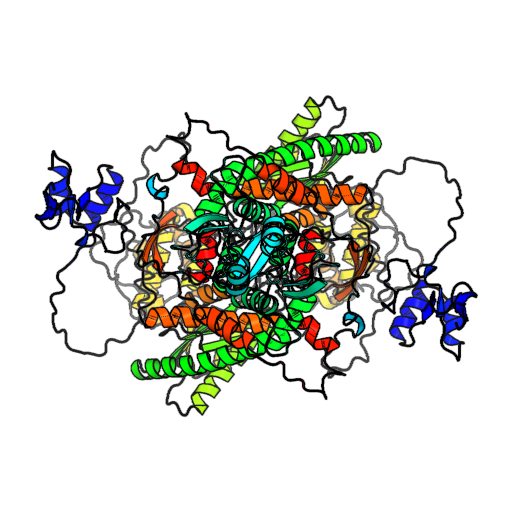 81 ? 47.75 12.586 -11.633 1 25.08 81 LEU B C 1
ATOM 5990 O O . LEU B 1 81 ? 47.219 11.492 -11.43 1 25.08 81 LEU B O 1
ATOM 5994 N N . SER B 1 82 ? 48.781 12.758 -10.891 1 23.98 82 SER B N 1
ATOM 5995 C CA . SER B 1 82 ? 49.281 12.273 -9.602 1 23.98 82 SER B CA 1
ATOM 5996 C C . SER B 1 82 ? 48.125 12.047 -8.625 1 23.98 82 SER B C 1
ATOM 5998 O O . SER B 1 82 ? 47.094 12.727 -8.688 1 23.98 82 SER B O 1
ATOM 6000 N N . GLU B 1 83 ? 47.938 10.797 -7.961 1 26.58 83 GLU B N 1
ATOM 6001 C CA . GLU B 1 83 ? 47.25 10.031 -6.941 1 26.58 83 GLU B CA 1
ATOM 6002 C C . GLU B 1 83 ? 46.844 10.914 -5.762 1 26.58 83 GLU B C 1
ATOM 6004 O O . GLU B 1 83 ? 46.688 10.422 -4.641 1 26.58 83 GLU B O 1
ATOM 6009 N N . ALA B 1 84 ? 46.969 12.188 -5.785 1 24.47 84 ALA B N 1
ATOM 6010 C CA . ALA B 1 84 ? 46.594 12.797 -4.504 1 24.47 84 ALA B CA 1
ATOM 6011 C C . ALA B 1 84 ? 45.156 12.453 -4.129 1 24.47 84 ALA B C 1
ATOM 6013 O O . ALA B 1 84 ? 44.281 12.359 -5 1 24.47 84 ALA B O 1
ATOM 6014 N N . GLU B 1 85 ? 44.844 11.773 -2.877 1 25.55 85 GLU B N 1
ATOM 6015 C CA . GLU B 1 85 ? 43.781 11.188 -2.061 1 25.55 85 GLU B CA 1
ATOM 6016 C C . GLU B 1 85 ? 42.531 12.047 -2.09 1 25.55 85 GLU B C 1
ATOM 6018 O O . GLU B 1 85 ? 42.469 13.086 -1.434 1 25.55 85 GLU B O 1
ATOM 6023 N N . ALA B 1 86 ? 42.031 12.297 -3.238 1 25.77 86 ALA B N 1
ATOM 6024 C CA . ALA B 1 86 ? 40.875 13.172 -3.172 1 25.77 86 ALA B CA 1
ATOM 6025 C C . ALA B 1 86 ? 39.781 12.555 -2.299 1 25.77 86 ALA B C 1
ATOM 6027 O O . ALA B 1 86 ? 39.531 11.352 -2.369 1 25.77 86 ALA B O 1
ATOM 6028 N N . PRO B 1 87 ? 39.438 13.141 -1.208 1 25.47 87 PRO B N 1
ATOM 6029 C CA . PRO B 1 87 ? 38.469 12.641 -0.246 1 25.47 87 PRO B CA 1
ATOM 6030 C C . PRO B 1 87 ? 37.156 12.203 -0.91 1 25.47 87 PRO B C 1
ATOM 6032 O O . PRO B 1 87 ? 36.812 12.719 -1.973 1 25.47 87 PRO B O 1
ATOM 6035 N N . VAL B 1 88 ? 36.812 10.945 -0.955 1 26.94 88 VAL B N 1
ATOM 6036 C CA . VAL B 1 88 ? 35.562 10.258 -1.336 1 26.94 88 VAL B CA 1
ATOM 6037 C C . VAL B 1 88 ? 34.375 11.156 -1.054 1 26.94 88 VAL B C 1
ATOM 6039 O O . VAL B 1 88 ? 33.906 11.227 0.079 1 26.94 88 VAL B O 1
ATOM 6042 N N . TYR B 1 89 ? 34.5 12.469 -1.423 1 25.83 89 TYR B N 1
ATOM 6043 C CA . TYR B 1 89 ? 33.344 13.312 -1.245 1 25.83 89 TYR B CA 1
ATOM 6044 C C . TYR B 1 89 ? 32.156 12.766 -2.02 1 25.83 89 TYR B C 1
ATOM 6046 O O . TYR B 1 89 ? 32.281 12.398 -3.189 1 25.83 89 TYR B O 1
ATOM 6054 N N . LEU B 1 90 ? 31.391 11.969 -1.465 1 29.72 90 LEU B N 1
ATOM 6055 C CA . LEU B 1 90 ? 30.062 11.648 -1.986 1 29.72 90 LEU B CA 1
ATOM 6056 C C . LEU B 1 90 ? 29.453 12.852 -2.715 1 29.72 90 LEU B C 1
ATOM 6058 O O . LEU B 1 90 ? 29.328 13.93 -2.141 1 29.72 90 LEU B O 1
ATOM 6062 N N . ASN B 1 91 ? 29.844 13.117 -4.008 1 26.31 91 ASN B N 1
ATOM 6063 C CA . ASN B 1 91 ? 29.484 14.227 -4.883 1 26.31 91 ASN B CA 1
ATOM 6064 C C . ASN B 1 91 ? 28.016 14.602 -4.754 1 26.31 91 ASN B C 1
ATOM 6066 O O . ASN B 1 91 ? 27.141 13.805 -5.09 1 26.31 91 ASN B O 1
ATOM 6070 N N . PHE B 1 92 ? 27.688 15.406 -3.811 1 27.11 92 PHE B N 1
ATOM 6071 C CA . PHE B 1 92 ? 26.469 16.219 -3.836 1 27.11 92 PHE B CA 1
ATOM 6072 C C . PHE B 1 92 ? 26.203 16.75 -5.238 1 27.11 92 PHE B C 1
ATOM 6074 O O . PHE B 1 92 ? 25.094 17.188 -5.543 1 27.11 92 PHE B O 1
ATOM 6081 N N . GLU B 1 93 ? 27.281 16.906 -6.152 1 27.38 93 GLU B N 1
ATOM 6082 C CA . GLU B 1 93 ? 27.172 17.547 -7.461 1 27.38 93 GLU B CA 1
ATOM 6083 C C . GLU B 1 93 ? 26.281 16.734 -8.398 1 27.38 93 GLU B C 1
ATOM 6085 O O . GLU B 1 93 ? 25.484 17.297 -9.156 1 27.38 93 GLU B O 1
ATOM 6090 N N . ASP B 1 94 ? 26.547 15.484 -8.547 1 29.3 94 ASP B N 1
ATOM 6091 C CA . ASP B 1 94 ? 25.812 14.75 -9.57 1 29.3 94 ASP B CA 1
ATOM 6092 C C . ASP B 1 94 ? 24.312 14.727 -9.258 1 29.3 94 ASP B C 1
ATOM 6094 O O . ASP B 1 94 ? 23.484 14.789 -10.164 1 29.3 94 ASP B O 1
ATOM 6098 N N . ASP B 1 95 ? 23.969 14.68 -8.031 1 28.47 95 ASP B N 1
ATOM 6099 C CA . ASP B 1 95 ? 22.562 14.875 -7.68 1 28.47 95 ASP B CA 1
ATOM 6100 C C . ASP B 1 95 ? 22.156 16.344 -7.836 1 28.47 95 ASP B C 1
ATOM 6102 O O . ASP B 1 95 ? 20.984 16.641 -8.016 1 28.47 95 ASP B O 1
ATOM 6106 N N . MET B 1 96 ? 23.109 17.375 -7.707 1 27.75 96 MET B N 1
ATOM 6107 C CA . MET B 1 96 ? 23.016 18.828 -7.805 1 27.75 96 MET B CA 1
ATOM 6108 C C . MET B 1 96 ? 23.047 19.281 -9.258 1 27.75 96 MET B C 1
ATOM 6110 O O . MET B 1 96 ? 22.5 20.344 -9.602 1 27.75 96 MET B O 1
ATOM 6114 N N . LEU B 1 97 ? 24.094 18.891 -10.094 1 25.5 97 LEU B N 1
ATOM 6115 C CA . LEU B 1 97 ? 24.328 19.406 -11.438 1 25.5 97 LEU B CA 1
ATOM 6116 C C . LEU B 1 97 ? 23.25 18.906 -12.398 1 25.5 97 LEU B C 1
ATOM 6118 O O . LEU B 1 97 ? 23.5 18.016 -13.211 1 25.5 97 LEU B O 1
ATOM 6122 N N . PHE B 1 98 ? 22.188 18.672 -12.109 1 27.41 98 PHE B N 1
ATOM 6123 C CA . PHE B 1 98 ? 21.328 18.812 -13.281 1 27.41 98 PHE B CA 1
ATOM 6124 C C . PHE B 1 98 ? 21.547 20.156 -13.961 1 27.41 98 PHE B C 1
ATOM 6126 O O . PHE B 1 98 ? 21.188 21.203 -13.422 1 27.41 98 PHE B O 1
ATOM 6133 N N . ASP B 1 99 ? 22.641 20.438 -14.641 1 23.89 99 ASP B N 1
ATOM 6134 C CA . ASP B 1 99 ? 22.625 21.422 -15.711 1 23.89 99 ASP B CA 1
ATOM 6135 C C . ASP B 1 99 ? 21.281 21.422 -16.453 1 23.89 99 ASP B C 1
ATOM 6137 O O . ASP B 1 99 ? 21 20.484 -17.203 1 23.89 99 ASP B O 1
ATOM 6141 N N . ASP B 1 100 ? 20.359 21.828 -15.883 1 26.19 100 ASP B N 1
ATOM 6142 C CA . ASP B 1 100 ? 19.125 22.297 -16.516 1 26.19 100 ASP B CA 1
ATOM 6143 C C . ASP B 1 100 ? 19.422 23.281 -17.641 1 26.19 100 ASP B C 1
ATOM 6145 O O . ASP B 1 100 ? 19.797 24.438 -17.359 1 26.19 100 ASP B O 1
ATOM 6149 N N . ASP B 1 101 ? 20.266 23.062 -18.672 1 24.33 101 ASP B N 1
ATOM 6150 C CA . ASP B 1 101 ? 19.859 23.875 -19.812 1 24.33 101 ASP B CA 1
ATOM 6151 C C . ASP B 1 101 ? 18.344 23.984 -19.875 1 24.33 101 ASP B C 1
ATOM 6153 O O . ASP B 1 101 ? 17.641 23.016 -20.188 1 24.33 101 ASP B O 1
ATOM 6157 N N . PHE B 1 102 ? 17.938 24.844 -19.109 1 24.77 102 PHE B N 1
ATOM 6158 C CA . PHE B 1 102 ? 16.609 25.438 -18.953 1 24.77 102 PHE B CA 1
ATOM 6159 C C . PHE B 1 102 ? 16.125 26.031 -20.281 1 24.77 102 PHE B C 1
ATOM 6161 O O . PHE B 1 102 ? 16.688 27 -20.781 1 24.77 102 PHE B O 1
ATOM 6168 N N . VAL B 1 103 ? 15.992 25.297 -21.312 1 23.78 103 VAL B N 1
ATOM 6169 C CA . VAL B 1 103 ? 15.234 26.047 -22.312 1 23.78 103 VAL B CA 1
ATOM 6170 C C . VAL B 1 103 ? 13.938 26.562 -21.703 1 23.78 103 VAL B C 1
ATOM 6172 O O . VAL B 1 103 ? 13.094 25.781 -21.266 1 23.78 103 VAL B O 1
ATOM 6175 N N . VAL B 1 104 ? 14.047 27.719 -21.156 1 22.98 104 VAL B N 1
ATOM 6176 C CA . VAL B 1 104 ? 12.922 28.594 -20.859 1 22.98 104 VAL B CA 1
ATOM 6177 C C . VAL B 1 104 ? 12 28.688 -22.078 1 22.98 104 VAL B C 1
ATOM 6179 O O . VAL B 1 104 ? 12.398 29.203 -23.125 1 22.98 104 VAL B O 1
ATOM 6182 N N . VAL B 1 105 ? 11.219 27.703 -22.406 1 24.09 105 VAL B N 1
ATOM 6183 C CA . VAL B 1 105 ? 10.234 28.047 -23.422 1 24.09 105 VAL B CA 1
ATOM 6184 C C . VAL B 1 105 ? 9.453 29.281 -23 1 24.09 105 VAL B C 1
ATOM 6186 O O . VAL B 1 105 ? 8.961 29.359 -21.859 1 24.09 105 VAL B O 1
ATOM 6189 N N . ASN B 1 106 ? 9.719 30.453 -23.531 1 21.12 106 ASN B N 1
ATOM 6190 C CA . ASN B 1 106 ? 9.078 31.766 -23.562 1 21.12 106 ASN B CA 1
ATOM 6191 C C . ASN B 1 106 ? 7.555 31.641 -23.516 1 21.12 106 ASN B C 1
ATOM 6193 O O . ASN B 1 106 ? 6.984 30.703 -24.078 1 21.12 106 ASN B O 1
ATOM 6197 N N . GLU B 1 107 ? 6.895 32.375 -22.672 1 24.42 107 GLU B N 1
ATOM 6198 C CA . GLU B 1 107 ? 5.516 32.719 -22.328 1 24.42 107 GLU B CA 1
ATOM 6199 C C . GLU B 1 107 ? 4.695 33.031 -23.594 1 24.42 107 GLU B C 1
ATOM 6201 O O . GLU B 1 107 ? 3.469 33.125 -23.516 1 24.42 107 GLU B O 1
ATOM 6206 N N . GLU B 1 108 ? 5.148 33.781 -24.594 1 23.83 108 GLU B N 1
ATOM 6207 C CA . GLU B 1 108 ? 4.27 34.406 -25.562 1 23.83 108 GLU B CA 1
ATOM 6208 C C . GLU B 1 108 ? 3.357 33.375 -26.234 1 23.83 108 GLU B C 1
ATOM 6210 O O . GLU B 1 108 ? 2.188 33.656 -26.484 1 23.83 108 GLU B O 1
ATOM 6215 N N . VAL B 1 109 ? 3.881 32.656 -27.141 1 22.05 109 VAL B N 1
ATOM 6216 C CA . VAL B 1 109 ? 3.064 32 -28.156 1 22.05 109 VAL B CA 1
ATOM 6217 C C . VAL B 1 109 ? 2.154 30.969 -27.5 1 22.05 109 VAL B C 1
ATOM 6219 O O . VAL B 1 109 ? 1.354 30.312 -28.188 1 22.05 109 VAL B O 1
ATOM 6222 N N . LEU B 1 110 ? 2.549 30.281 -26.391 1 23.59 110 LEU B N 1
ATOM 6223 C CA . LEU B 1 110 ? 1.537 29.234 -26.344 1 23.59 110 LEU B CA 1
ATOM 6224 C C . LEU B 1 110 ? 0.176 29.797 -25.969 1 23.59 110 LEU B C 1
ATOM 6226 O O . LEU B 1 110 ? -0.007 30.281 -24.844 1 23.59 110 LEU B O 1
ATOM 6230 N N . GLU B 1 111 ? -0.542 30.562 -26.672 1 22.78 111 GLU B N 1
ATOM 6231 C CA . GLU B 1 111 ? -1.985 30.75 -26.781 1 22.78 111 GLU B CA 1
ATOM 6232 C C . GLU B 1 111 ? -2.746 29.578 -26.172 1 22.78 111 GLU B C 1
ATOM 6234 O O . GLU B 1 111 ? -2.289 28.422 -26.234 1 22.78 111 GLU B O 1
ATOM 6239 N N . ASP B 1 112 ? -3.842 29.812 -25.328 1 24.5 112 ASP B N 1
ATOM 6240 C CA . ASP B 1 112 ? -4.715 29.281 -24.281 1 24.5 112 ASP B CA 1
ATOM 6241 C C . ASP B 1 112 ? -5.285 27.922 -24.688 1 24.5 112 ASP B C 1
ATOM 6243 O O . ASP B 1 112 ? -6 27.297 -23.906 1 24.5 112 ASP B O 1
ATOM 6247 N N . LYS B 1 113 ? -5.68 27.797 -25.969 1 22.42 113 LYS B N 1
ATOM 6248 C CA . LYS B 1 113 ? -6.691 26.875 -26.469 1 22.42 113 LYS B CA 1
ATOM 6249 C C . LYS B 1 113 ? -6.238 25.422 -26.297 1 22.42 113 LYS B C 1
ATOM 6251 O O . LYS B 1 113 ? -7.055 24.5 -26.375 1 22.42 113 LYS B O 1
ATOM 6256 N N . ASN B 1 114 ? -5.152 25.156 -26.922 1 20.67 114 ASN B N 1
ATOM 6257 C CA . ASN B 1 114 ? -4.871 23.766 -27.219 1 20.67 114 ASN B CA 1
ATOM 6258 C C . ASN B 1 114 ? -4.484 22.984 -25.969 1 20.67 114 ASN B C 1
ATOM 6260 O O . ASN B 1 114 ? -3.559 23.375 -25.25 1 20.67 114 ASN B O 1
ATOM 6264 N N . ASP B 1 115 ? -5.355 22.391 -25.359 1 22.86 115 ASP B N 1
ATOM 6265 C CA . ASP B 1 115 ? -5.461 21.359 -24.328 1 22.86 115 ASP B CA 1
ATOM 6266 C C . ASP B 1 115 ? -4.242 20.438 -24.344 1 22.86 115 ASP B C 1
ATOM 6268 O O . ASP B 1 115 ? -3.938 19.812 -25.359 1 22.86 115 ASP B O 1
ATOM 6272 N N . PHE B 1 116 ? -3.201 20.906 -23.938 1 23.86 116 PHE B N 1
ATOM 6273 C CA . PHE B 1 116 ? -1.938 20.188 -24.031 1 23.86 116 PHE B CA 1
ATOM 6274 C C . PHE B 1 116 ? -2.152 18.688 -23.812 1 23.86 116 PHE B C 1
ATOM 6276 O O . PHE B 1 116 ? -2.443 18.25 -22.703 1 23.86 116 PHE B O 1
ATOM 6283 N N . GLU B 1 117 ? -2.662 18.031 -24.766 1 23.59 117 GLU B N 1
ATOM 6284 C CA . GLU B 1 117 ? -2.801 16.594 -24.953 1 23.59 117 GLU B CA 1
ATOM 6285 C C . GLU B 1 117 ? -1.505 15.867 -24.609 1 23.59 117 GLU B C 1
ATOM 6287 O O . GLU B 1 117 ? -0.43 16.234 -25.078 1 23.59 117 GLU B O 1
ATOM 6292 N N . TYR B 1 118 ? -1.423 15.531 -23.438 1 24.36 118 TYR B N 1
ATOM 6293 C CA . TYR B 1 118 ? -0.361 14.578 -23.141 1 24.36 118 TYR B CA 1
ATOM 6294 C C . TYR B 1 118 ? -0.055 13.719 -24.375 1 24.36 118 TYR B C 1
ATOM 6296 O O . TYR B 1 118 ? -0.923 12.992 -24.859 1 24.36 118 TYR B O 1
ATOM 6304 N N . ILE B 1 119 ? 0.63 14.32 -25.312 1 24.75 119 ILE B N 1
ATOM 6305 C CA . ILE B 1 119 ? 1.116 13.5 -26.422 1 24.75 119 ILE B CA 1
ATOM 6306 C C . ILE B 1 119 ? 1.953 12.344 -25.891 1 24.75 119 ILE B C 1
ATOM 6308 O O . ILE B 1 119 ? 2.992 12.562 -25.25 1 24.75 119 ILE B O 1
ATOM 6312 N N . PRO B 1 120 ? 1.354 11.227 -25.672 1 24.92 120 PRO B N 1
ATOM 6313 C CA . PRO B 1 120 ? 2.098 9.984 -25.453 1 24.92 120 PRO B CA 1
ATOM 6314 C C . PRO B 1 120 ? 3.357 9.898 -26.312 1 24.92 120 PRO B C 1
ATOM 6316 O O . PRO B 1 120 ? 3.318 10.211 -27.5 1 24.92 120 PRO B O 1
ATOM 6319 N N . THR B 1 121 ? 4.391 10.406 -25.828 1 23.52 121 THR B N 1
ATOM 6320 C CA . THR B 1 121 ? 5.551 10.273 -26.688 1 23.52 121 THR B CA 1
ATOM 6321 C C . THR B 1 121 ? 5.492 8.961 -27.469 1 23.52 121 THR B C 1
ATOM 6323 O O . THR B 1 121 ? 5.023 7.945 -26.953 1 23.52 121 THR B O 1
ATOM 6326 N N . GLU B 1 122 ? 5.488 8.961 -28.703 1 24.88 122 GLU B N 1
ATOM 6327 C CA . GLU B 1 122 ? 5.551 7.945 -29.766 1 24.88 122 GLU B CA 1
ATOM 6328 C C . GLU B 1 122 ? 6.551 6.848 -29.406 1 24.88 122 GLU B C 1
ATOM 6330 O O . GLU B 1 122 ? 6.457 5.727 -29.906 1 24.88 122 GLU B O 1
ATOM 6335 N N . ASP B 1 123 ? 7.707 7.242 -28.891 1 24.48 123 ASP B N 1
ATOM 6336 C CA . ASP B 1 123 ? 8.805 6.293 -28.703 1 24.48 123 ASP B CA 1
ATOM 6337 C C . ASP B 1 123 ? 8.461 5.258 -27.641 1 24.48 123 ASP B C 1
ATOM 6339 O O . ASP B 1 123 ? 9.281 4.383 -27.328 1 24.48 123 ASP B O 1
ATOM 6343 N N . GLU B 1 124 ? 7.586 5.516 -26.828 1 27.02 124 GLU B N 1
ATOM 6344 C CA . GLU B 1 124 ? 7.289 4.551 -25.781 1 27.02 124 GLU B CA 1
ATOM 6345 C C . GLU B 1 124 ? 6.629 3.297 -26.344 1 27.02 124 GLU B C 1
ATOM 6347 O O . GLU B 1 124 ? 6.156 2.441 -25.594 1 27.02 124 GLU B O 1
ATOM 6352 N N . LYS B 1 125 ? 6.246 3.318 -27.516 1 25.97 125 LYS B N 1
ATOM 6353 C CA . LYS B 1 125 ? 5.809 2.104 -28.203 1 25.97 125 LYS B CA 1
ATOM 6354 C C . LYS B 1 125 ? 6.949 1.098 -28.312 1 25.97 125 LYS B C 1
ATOM 6356 O O . LYS B 1 125 ? 6.844 0.11 -29.047 1 25.97 125 LYS B O 1
ATOM 6361 N N . LYS B 1 126 ? 8.156 1.652 -28.328 1 24.77 126 LYS B N 1
ATOM 6362 C CA . LYS B 1 126 ? 9.062 0.588 -28.75 1 24.77 126 LYS B CA 1
ATOM 6363 C C . LYS B 1 126 ? 8.953 -0.622 -27.828 1 24.77 126 LYS B C 1
ATOM 6365 O O . LYS B 1 126 ? 8.93 -0.473 -26.609 1 24.77 126 LYS B O 1
ATOM 6370 N N . GLU B 1 127 ? 8.555 -1.624 -28.297 1 24.67 127 GLU B N 1
ATOM 6371 C CA . GLU B 1 127 ? 8.68 -3.025 -27.906 1 24.67 127 GLU B CA 1
ATOM 6372 C C . GLU B 1 127 ? 9.992 -3.277 -27.172 1 24.67 127 GLU B C 1
ATOM 6374 O O . GLU B 1 127 ? 11.07 -3.006 -27.719 1 24.67 127 GLU B O 1
ATOM 6379 N N . GLN B 1 128 ? 10.125 -2.768 -25.969 1 26.3 128 GLN B N 1
ATOM 6380 C CA . GLN B 1 128 ? 11.289 -3.443 -25.406 1 26.3 128 GLN B CA 1
ATOM 6381 C C . GLN B 1 128 ? 11.57 -4.75 -26.141 1 26.3 128 GLN B C 1
ATOM 6383 O O . GLN B 1 128 ? 10.797 -5.707 -26.031 1 26.3 128 GLN B O 1
ATOM 6388 N N . GLU B 1 129 ? 11.906 -4.66 -27.297 1 25.75 129 GLU B N 1
ATOM 6389 C CA . GLU B 1 129 ? 12.562 -5.887 -27.75 1 25.75 129 GLU B CA 1
ATOM 6390 C C . GLU B 1 129 ? 13.406 -6.496 -26.625 1 25.75 129 GLU B C 1
ATOM 6392 O O . GLU B 1 129 ? 14.25 -5.816 -26.031 1 25.75 129 GLU B O 1
ATOM 6397 N N . ASP B 1 130 ? 12.828 -7.305 -25.906 1 26.83 130 ASP B N 1
ATOM 6398 C CA . ASP B 1 130 ? 13.672 -8.297 -25.25 1 26.83 130 ASP B CA 1
ATOM 6399 C C . ASP B 1 130 ? 15.008 -8.445 -25.969 1 26.83 130 ASP B C 1
ATOM 6401 O O . ASP B 1 130 ? 15.039 -8.789 -27.156 1 26.83 130 ASP B O 1
ATOM 6405 N N . VAL B 1 131 ? 15.836 -7.43 -26 1 27.16 131 VAL B N 1
ATOM 6406 C CA . VAL B 1 131 ? 17.141 -8 -26.328 1 27.16 131 VAL B CA 1
ATOM 6407 C C . VAL B 1 131 ? 17.156 -9.484 -25.984 1 27.16 131 VAL B C 1
ATOM 6409 O O . VAL B 1 131 ? 16.938 -9.875 -24.844 1 27.16 131 VAL B O 1
ATOM 6412 N N . ASP B 1 132 ? 16.875 -10.203 -26.875 1 27.45 132 ASP B N 1
ATOM 6413 C CA . ASP B 1 132 ? 17.25 -11.602 -27.047 1 27.45 132 ASP B CA 1
ATOM 6414 C C . ASP B 1 132 ? 18.719 -11.812 -26.719 1 27.45 132 ASP B C 1
ATOM 6416 O O . ASP B 1 132 ? 19.562 -11.883 -27.625 1 27.45 132 ASP B O 1
ATOM 6420 N N . LEU B 1 133 ? 19.484 -10.914 -26.188 1 29.11 133 LEU B N 1
ATOM 6421 C CA . LEU B 1 133 ? 20.641 -11.703 -25.828 1 29.11 133 LEU B CA 1
ATOM 6422 C C . LEU B 1 133 ? 20.234 -13.125 -25.453 1 29.11 133 LEU B C 1
ATOM 6424 O O . LEU B 1 133 ? 19.625 -13.352 -24.406 1 29.11 133 LEU B O 1
ATOM 6428 N N . GLU B 1 134 ? 19.906 -13.758 -26.344 1 31.16 134 GLU B N 1
ATOM 6429 C CA . GLU B 1 134 ? 19.641 -15.172 -26.625 1 31.16 134 GLU B CA 1
ATOM 6430 C C . GLU B 1 134 ? 20.562 -16.078 -25.812 1 31.16 134 GLU B C 1
ATOM 6432 O O . GLU B 1 134 ? 20.656 -17.266 -26.078 1 31.16 134 GLU B O 1
ATOM 6437 N N . GLU B 1 135 ? 21.797 -15.57 -25.438 1 31.33 135 GLU B N 1
ATOM 6438 C CA . GLU B 1 135 ? 22.094 -16.859 -24.844 1 31.33 135 GLU B CA 1
ATOM 6439 C C . GLU B 1 135 ? 20.938 -17.359 -23.969 1 31.33 135 GLU B C 1
ATOM 6441 O O . GLU B 1 135 ? 20.703 -16.828 -22.891 1 31.33 135 GLU B O 1
ATOM 6446 N N . LYS B 1 136 ? 19.812 -17.547 -24.5 1 39.06 136 LYS B N 1
ATOM 6447 C CA . LYS B 1 136 ? 18.688 -18.25 -23.922 1 39.06 136 LYS B CA 1
ATOM 6448 C C . LYS B 1 136 ? 19.141 -19.172 -22.781 1 39.06 136 LYS B C 1
ATOM 6450 O O . LYS B 1 136 ? 19.578 -20.297 -23.047 1 39.06 136 LYS B O 1
ATOM 6455 N N . ASP B 1 137 ? 19.812 -18.5 -22 1 40.56 137 ASP B N 1
ATOM 6456 C CA . ASP B 1 137 ? 20.047 -19.391 -20.859 1 40.56 137 ASP B CA 1
ATOM 6457 C C . ASP B 1 137 ? 18.812 -20.266 -20.594 1 40.56 137 ASP B C 1
ATOM 6459 O O . ASP B 1 137 ? 17.688 -19.766 -20.578 1 40.56 137 ASP B O 1
ATOM 6463 N N . VAL B 1 138 ? 18.781 -21.266 -21.125 1 48.16 138 VAL B N 1
ATOM 6464 C CA . VAL B 1 138 ? 17.812 -22.312 -20.797 1 48.16 138 VAL B CA 1
ATOM 6465 C C . VAL B 1 138 ? 17.234 -22.062 -19.406 1 48.16 138 VAL B C 1
ATOM 6467 O O . VAL B 1 138 ? 17.938 -22.188 -18.406 1 48.16 138 VAL B O 1
ATOM 6470 N N . LYS B 1 139 ? 16.141 -21.094 -19.297 1 66.12 139 LYS B N 1
ATOM 6471 C CA . LYS B 1 139 ? 15.508 -20.906 -17.984 1 66.12 139 LYS B CA 1
ATOM 6472 C C . LYS B 1 139 ? 15.094 -22.234 -17.375 1 66.12 139 LYS B C 1
ATOM 6474 O O . LYS B 1 139 ? 14.422 -23.047 -18.031 1 66.12 139 LYS B O 1
ATOM 6479 N N . LEU B 1 140 ? 15.727 -22.5 -16.359 1 83.12 140 LEU B N 1
ATOM 6480 C CA . LEU B 1 140 ? 15.406 -23.703 -15.594 1 83.12 140 LEU B CA 1
ATOM 6481 C C . LEU B 1 140 ? 13.961 -23.656 -15.109 1 83.12 140 LEU B C 1
ATOM 6483 O O . LEU B 1 140 ? 13.461 -22.609 -14.719 1 83.12 140 LEU B O 1
ATOM 6487 N N . ILE B 1 141 ? 13.258 -24.719 -15.445 1 93 141 ILE B N 1
ATOM 6488 C CA . ILE B 1 141 ? 11.867 -24.859 -15.023 1 93 141 ILE B CA 1
ATOM 6489 C C . ILE B 1 141 ? 11.773 -25.906 -13.914 1 93 141 ILE B C 1
ATOM 6491 O O . ILE B 1 141 ? 12.219 -27.031 -14.086 1 93 141 ILE B O 1
ATOM 6495 N N . ASP B 1 142 ? 11.25 -25.438 -12.797 1 94.94 142 ASP B N 1
ATOM 6496 C CA . ASP B 1 142 ? 11.062 -26.391 -11.703 1 94.94 142 ASP B CA 1
ATOM 6497 C C . ASP B 1 142 ? 9.617 -26.875 -11.641 1 94.94 142 ASP B C 1
ATOM 6499 O O . ASP B 1 142 ? 9.375 -28.047 -11.328 1 94.94 142 ASP B O 1
ATOM 6503 N N . TYR B 1 143 ? 8.711 -25.984 -11.953 1 97.62 143 TYR B N 1
ATOM 6504 C CA . TYR B 1 143 ? 7.297 -26.312 -11.859 1 97.62 143 TYR B CA 1
ATOM 6505 C C . TYR B 1 143 ? 6.547 -25.859 -13.109 1 97.62 143 TYR B C 1
ATOM 6507 O O . TYR B 1 143 ? 6.938 -24.891 -13.758 1 97.62 143 TYR B O 1
ATOM 6515 N N . ILE B 1 144 ? 5.496 -26.594 -13.414 1 97.31 144 ILE B N 1
ATOM 6516 C CA . ILE B 1 144 ? 4.641 -26.281 -14.555 1 97.31 144 ILE B CA 1
ATOM 6517 C C . ILE B 1 144 ? 3.176 -26.281 -14.125 1 97.31 144 ILE B C 1
ATOM 6519 O O . ILE B 1 144 ? 2.764 -27.125 -13.32 1 97.31 144 ILE B O 1
ATOM 6523 N N . ILE B 1 145 ? 2.479 -25.312 -14.617 1 97.88 145 ILE B N 1
ATOM 6524 C CA . ILE B 1 145 ? 1.032 -25.312 -14.422 1 97.88 145 ILE B CA 1
ATOM 6525 C C . ILE B 1 145 ? 0.364 -26.109 -15.547 1 97.88 145 ILE B C 1
ATOM 6527 O O . ILE B 1 145 ? 0.513 -25.781 -16.719 1 97.88 145 ILE B O 1
ATOM 6531 N N . VAL B 1 146 ? -0.375 -27.125 -15.172 1 98.06 146 VAL B N 1
ATOM 6532 C CA . VAL B 1 146 ? -0.957 -28.031 -16.156 1 98.06 146 VAL B CA 1
ATOM 6533 C C . VAL B 1 146 ? -2.471 -28.094 -15.977 1 98.06 146 VAL B C 1
ATOM 6535 O O . VAL B 1 146 ? -2.963 -28.109 -14.844 1 98.06 146 VAL B O 1
ATOM 6538 N N . ASP B 1 147 ? -3.17 -28.141 -17.109 1 97.19 147 ASP B N 1
ATOM 6539 C CA . ASP B 1 147 ? -4.602 -28.406 -17.031 1 97.19 147 ASP B CA 1
ATOM 6540 C C . ASP B 1 147 ? -4.879 -29.75 -16.375 1 97.19 147 ASP B C 1
ATOM 6542 O O . ASP B 1 147 ? -4.254 -30.766 -16.703 1 97.19 147 ASP B O 1
ATOM 6546 N N . HIS B 1 148 ? -5.816 -29.688 -15.492 1 96.38 148 HIS B N 1
ATOM 6547 C CA . HIS B 1 148 ? -6.168 -30.906 -14.758 1 96.38 148 HIS B CA 1
ATOM 6548 C C . HIS B 1 148 ? -6.523 -32.031 -15.711 1 96.38 148 HIS B C 1
ATOM 6550 O O . HIS B 1 148 ? -6.055 -33.156 -15.539 1 96.38 148 HIS B O 1
ATOM 6556 N N . SER B 1 149 ? -7.332 -31.766 -16.734 1 93.19 149 SER B N 1
ATOM 6557 C CA . SER B 1 149 ? -7.777 -32.781 -17.688 1 93.19 149 SER B CA 1
ATOM 6558 C C . SER B 1 149 ? -6.605 -33.344 -18.484 1 93.19 149 SER B C 1
ATOM 6560 O O . SER B 1 149 ? -6.547 -34.531 -18.766 1 93.19 149 SER B O 1
ATOM 6562 N N . ILE B 1 150 ? -5.703 -32.469 -18.859 1 95.12 150 ILE B N 1
ATOM 6563 C CA . ILE B 1 150 ? -4.543 -32.906 -19.641 1 95.12 150 ILE B CA 1
ATOM 6564 C C . ILE B 1 150 ? -3.635 -33.781 -18.781 1 95.12 150 ILE B C 1
ATOM 6566 O O . ILE B 1 150 ? -3.113 -34.781 -19.266 1 95.12 150 ILE B O 1
ATOM 6570 N N . LEU B 1 151 ? -3.484 -33.438 -17.547 1 94.81 151 LEU B N 1
ATOM 6571 C CA . LEU B 1 151 ? -2.676 -34.219 -16.625 1 94.81 151 LEU B CA 1
ATOM 6572 C C . LEU B 1 151 ? -3.273 -35.594 -16.438 1 94.81 151 LEU B C 1
ATOM 6574 O O . LEU B 1 151 ? -2.555 -36.594 -16.484 1 94.81 151 LEU B O 1
ATOM 6578 N N . LEU B 1 152 ? -4.547 -35.688 -16.234 1 93.25 152 LEU B N 1
ATOM 6579 C CA . LEU B 1 152 ? -5.207 -36.969 -16.047 1 93.25 152 LEU B CA 1
ATOM 6580 C C . LEU B 1 152 ? -5.004 -37.875 -17.266 1 93.25 152 LEU B C 1
ATOM 6582 O O . LEU B 1 152 ? -4.73 -39.062 -17.109 1 93.25 152 LEU B O 1
ATOM 6586 N N . ASN B 1 153 ? -5.129 -37.281 -18.406 1 91 153 ASN B N 1
ATOM 6587 C CA . ASN B 1 153 ? -4.93 -38.031 -19.625 1 91 153 ASN B CA 1
ATOM 6588 C C . ASN B 1 153 ? -3.518 -38.625 -19.703 1 91 153 ASN B C 1
ATOM 6590 O O . ASN B 1 153 ? -3.311 -39.688 -20.25 1 91 153 ASN B O 1
ATOM 6594 N N . ALA B 1 154 ? -2.619 -37.906 -19.156 1 91.31 154 ALA B N 1
ATOM 6595 C CA . ALA B 1 154 ? -1.222 -38.344 -19.219 1 91.31 154 ALA B CA 1
ATOM 6596 C C . ALA B 1 154 ? -0.941 -39.438 -18.203 1 91.31 154 ALA B C 1
ATOM 6598 O O . ALA B 1 154 ? -0.119 -40.312 -18.453 1 91.31 154 ALA B O 1
ATOM 6599 N N . ILE B 1 155 ? -1.663 -39.5 -17.078 1 92.31 155 ILE B N 1
ATOM 6600 C CA . ILE B 1 155 ? -1.244 -40.375 -16 1 92.31 155 ILE B CA 1
ATOM 6601 C C . ILE B 1 155 ? -2.168 -41.594 -15.945 1 92.31 155 ILE B C 1
ATOM 6603 O O . ILE B 1 155 ? -1.832 -42.594 -15.336 1 92.31 155 ILE B O 1
ATOM 6607 N N . LEU B 1 156 ? -3.291 -41.5 -16.578 1 92.38 156 LEU B N 1
ATOM 6608 C CA . LEU B 1 156 ? -4.234 -42.625 -16.547 1 92.38 156 LEU B CA 1
ATOM 6609 C C . LEU B 1 156 ? -3.898 -43.656 -17.625 1 92.38 156 LEU B C 1
ATOM 6611 O O . LEU B 1 156 ? -4.703 -43.906 -18.531 1 92.38 156 LEU B O 1
ATOM 6615 N N . TYR B 1 157 ? -2.861 -44.188 -17.484 1 91.31 157 TYR B N 1
ATOM 6616 C CA . TYR B 1 157 ? -2.336 -45.188 -18.406 1 91.31 157 TYR B CA 1
ATOM 6617 C C . TYR B 1 157 ? -1.457 -46.188 -17.656 1 91.31 157 TYR B C 1
ATOM 6619 O O . TYR B 1 157 ? -0.539 -45.812 -16.938 1 91.31 157 TYR B O 1
ATOM 6627 N N . CYS B 1 158 ? -1.729 -47.469 -17.859 1 91.31 158 CYS B N 1
ATOM 6628 C CA . CYS B 1 158 ? -0.973 -48.5 -17.172 1 91.31 158 CYS B CA 1
ATOM 6629 C C . CYS B 1 158 ? 0.249 -48.906 -18 1 91.31 158 CYS B C 1
ATOM 6631 O O . CYS B 1 158 ? 0.117 -49.406 -19.125 1 91.31 158 CYS B O 1
ATOM 6633 N N . ARG B 1 159 ? 1.369 -48.812 -17.484 1 89 159 ARG B N 1
ATOM 6634 C CA . ARG B 1 159 ? 2.605 -49.125 -18.188 1 89 159 ARG B CA 1
ATOM 6635 C C . ARG B 1 159 ? 2.918 -50.625 -18.109 1 89 159 ARG B C 1
ATOM 6637 O O . ARG B 1 159 ? 3.758 -51.125 -18.859 1 89 159 ARG B O 1
ATOM 6644 N N . ASN B 1 160 ? 2.262 -51.219 -17.172 1 89.94 160 ASN B N 1
ATOM 6645 C CA . ASN B 1 160 ? 2.469 -52.656 -17.016 1 89.94 160 ASN B CA 1
ATOM 6646 C C . ASN B 1 160 ? 1.754 -53.438 -18.125 1 89.94 160 ASN B C 1
ATOM 6648 O O . ASN B 1 160 ? 2.355 -54.281 -18.766 1 89.94 160 ASN B O 1
ATOM 6652 N N . CYS B 1 161 ? 0.496 -53.188 -18.281 1 92.69 161 CYS B N 1
ATOM 6653 C CA . CYS B 1 161 ? -0.279 -53.938 -19.25 1 92.69 161 CYS B CA 1
ATOM 6654 C C . CYS B 1 161 ? -0.667 -53.062 -20.438 1 92.69 161 CYS B C 1
ATOM 6656 O O . CYS B 1 161 ? -1.341 -53.531 -21.359 1 92.69 161 CYS B O 1
ATOM 6658 N N . HIS B 1 162 ? -0.362 -51.812 -20.438 1 89.75 162 HIS B N 1
ATOM 6659 C CA . HIS B 1 162 ? -0.513 -50.875 -21.531 1 89.75 162 HIS B CA 1
ATOM 6660 C C . HIS B 1 162 ? -1.982 -50.531 -21.781 1 89.75 162 HIS B C 1
ATOM 6662 O O . HIS B 1 162 ? -2.371 -50.219 -22.906 1 89.75 162 HIS B O 1
ATOM 6668 N N . SER B 1 163 ? -2.719 -50.688 -20.766 1 91.12 163 SER B N 1
ATOM 6669 C CA . SER B 1 163 ? -4.145 -50.375 -20.844 1 91.12 163 SER B CA 1
ATOM 6670 C C . SER B 1 163 ? -4.414 -48.938 -20.422 1 91.12 163 SER B C 1
ATOM 6672 O O . SER B 1 163 ? -3.713 -48.375 -19.578 1 91.12 163 SER B O 1
ATOM 6674 N N . SER B 1 164 ? -5.441 -48.312 -21.062 1 89.38 164 SER B N 1
ATOM 6675 C CA . SER B 1 164 ? -5.895 -46.969 -20.688 1 89.38 164 SER B CA 1
ATOM 6676 C C . SER B 1 164 ? -7.008 -47.031 -19.641 1 89.38 164 SER B C 1
ATOM 6678 O O . SER B 1 164 ? -7.52 -46 -19.219 1 89.38 164 SER B O 1
ATOM 6680 N N . ASP B 1 165 ? -7.367 -48.219 -19.266 1 93.69 165 ASP B N 1
ATOM 6681 C CA . ASP B 1 165 ? -8.422 -48.406 -18.266 1 93.69 165 ASP B CA 1
ATOM 6682 C C . ASP B 1 165 ? -7.863 -48.281 -16.844 1 93.69 165 ASP B C 1
ATOM 6684 O O . ASP B 1 165 ? -7.809 -49.281 -16.125 1 93.69 165 ASP B O 1
ATOM 6688 N N . VAL B 1 166 ? -7.469 -47.188 -16.547 1 94.31 166 VAL B N 1
ATOM 6689 C CA . VAL B 1 166 ? -6.902 -46.875 -15.234 1 94.31 166 VAL B CA 1
ATOM 6690 C C . VAL B 1 166 ? -7.82 -45.906 -14.492 1 94.31 166 VAL B C 1
ATOM 6692 O O . VAL B 1 166 ? -8.359 -44.969 -15.094 1 94.31 166 VAL B O 1
ATOM 6695 N N . GLY B 1 167 ? -8.141 -46.25 -13.305 1 92 167 GLY B N 1
ATOM 6696 C CA . GLY B 1 167 ? -8.961 -45.375 -12.469 1 92 167 GLY B CA 1
ATOM 6697 C C . GLY B 1 167 ? -8.289 -44.969 -11.18 1 92 167 GLY B C 1
ATOM 6698 O O . GLY B 1 167 ? -7.148 -45.375 -10.914 1 92 167 GLY B O 1
ATOM 6699 N N . PHE B 1 168 ? -8.852 -44 -10.57 1 90.31 168 PHE B N 1
ATOM 6700 C CA . PHE B 1 168 ? -8.414 -43.594 -9.234 1 90.31 168 PHE B CA 1
ATOM 6701 C C . PHE B 1 168 ? -9.609 -43.312 -8.344 1 90.31 168 PHE B C 1
ATOM 6703 O O . PHE B 1 168 ? -10.688 -42.969 -8.836 1 90.31 168 PHE B O 1
ATOM 6710 N N . ASP B 1 169 ? -9.539 -43.625 -7.051 1 79.94 169 ASP B N 1
ATOM 6711 C CA . ASP B 1 169 ? -10.664 -43.438 -6.133 1 79.94 169 ASP B CA 1
ATOM 6712 C C . ASP B 1 169 ? -10.852 -41.969 -5.801 1 79.94 169 ASP B C 1
ATOM 6714 O O . ASP B 1 169 ? -11.922 -41.406 -6.031 1 79.94 169 ASP B O 1
ATOM 6718 N N . LYS B 1 170 ? -9.867 -41.406 -5.031 1 85.38 170 LYS B N 1
ATOM 6719 C CA . LYS B 1 170 ? -10 -40 -4.594 1 85.38 170 LYS B CA 1
ATOM 6720 C C . LYS B 1 170 ? -8.695 -39.25 -4.812 1 85.38 170 LYS B C 1
ATOM 6722 O O . LYS B 1 170 ? -7.609 -39.812 -4.684 1 85.38 170 LYS B O 1
ATOM 6727 N N . GLU B 1 171 ? -8.953 -38.062 -5.387 1 89.75 171 GLU B N 1
ATOM 6728 C CA . GLU B 1 171 ? -7.82 -37.156 -5.449 1 89.75 171 GLU B CA 1
ATOM 6729 C C . GLU B 1 171 ? -7.543 -36.531 -4.086 1 89.75 171 GLU B C 1
ATOM 6731 O O . GLU B 1 171 ? -8.406 -35.844 -3.529 1 89.75 171 GLU B O 1
ATOM 6736 N N . ARG B 1 172 ? -6.422 -36.812 -3.578 1 90.69 172 ARG B N 1
ATOM 6737 C CA . ARG B 1 172 ? -6.027 -36.219 -2.305 1 90.69 172 ARG B CA 1
ATOM 6738 C C . ARG B 1 172 ? -5.227 -34.969 -2.518 1 90.69 172 ARG B C 1
ATOM 6740 O O . ARG B 1 172 ? -4.172 -34.969 -3.152 1 90.69 172 ARG B O 1
ATOM 6747 N N . VAL B 1 173 ? -5.758 -33.875 -1.935 1 93.19 173 VAL B N 1
ATOM 6748 C CA . VAL B 1 173 ? -5.133 -32.594 -2.104 1 93.19 173 VAL B CA 1
ATOM 6749 C C . VAL B 1 173 ? -4.41 -32.188 -0.818 1 93.19 173 VAL B C 1
ATOM 6751 O O . VAL B 1 173 ? -5.016 -32.156 0.257 1 93.19 173 VAL B O 1
ATOM 6754 N N . SER B 1 174 ? -3.115 -31.969 -0.865 1 93.19 174 SER B N 1
ATOM 6755 C CA . SER B 1 174 ? -2.289 -31.422 0.211 1 93.19 174 SER B CA 1
ATOM 6756 C C . SER B 1 174 ? -1.592 -30.141 -0.218 1 93.19 174 SER B C 1
ATOM 6758 O O . SER B 1 174 ? -0.436 -30.172 -0.646 1 93.19 174 SER B O 1
ATOM 6760 N N . GLY B 1 175 ? -2.285 -29.031 0.056 1 95.06 175 GLY B N 1
ATOM 6761 C CA . GLY B 1 175 ? -1.789 -27.781 -0.502 1 95.06 175 GLY B CA 1
ATOM 6762 C C . GLY B 1 175 ? -1.783 -27.766 -2.02 1 95.06 175 GLY B C 1
ATOM 6763 O O . GLY B 1 175 ? -2.809 -28.031 -2.65 1 95.06 175 GLY B O 1
ATOM 6764 N N . ALA B 1 176 ? -0.565 -27.578 -2.57 1 97.06 176 ALA B N 1
ATOM 6765 C CA . ALA B 1 176 ? -0.458 -27.516 -4.023 1 97.06 176 ALA B CA 1
ATOM 6766 C C . ALA B 1 176 ? -0.192 -28.891 -4.625 1 97.06 176 ALA B C 1
ATOM 6768 O O . ALA B 1 176 ? -0.241 -29.062 -5.844 1 97.06 176 ALA B O 1
ATOM 6769 N N . ASN B 1 177 ? 0.031 -29.859 -3.777 1 96.75 177 ASN B N 1
ATOM 6770 C CA . ASN B 1 177 ? 0.26 -31.219 -4.254 1 96.75 177 ASN B CA 1
ATOM 6771 C C . ASN B 1 177 ? -1.046 -32 -4.371 1 96.75 177 ASN B C 1
ATOM 6773 O O . ASN B 1 177 ? -1.916 -31.891 -3.504 1 96.75 177 ASN B O 1
ATOM 6777 N N . ILE B 1 178 ? -1.115 -32.719 -5.434 1 95.06 178 ILE B N 1
ATOM 6778 C CA . ILE B 1 178 ? -2.199 -33.688 -5.609 1 95.06 178 ILE B CA 1
ATOM 6779 C C . ILE B 1 178 ? -1.628 -35.094 -5.668 1 95.06 178 ILE B C 1
ATOM 6781 O O . ILE B 1 178 ? -0.597 -35.344 -6.305 1 95.06 178 ILE B O 1
ATOM 6785 N N . SER B 1 179 ? -2.238 -36 -4.895 1 93.06 179 SER B N 1
ATOM 6786 C CA . SER B 1 179 ? -1.861 -37.406 -4.895 1 93.06 179 SER B CA 1
ATOM 6787 C C . SER B 1 179 ? -3.041 -38.281 -5.277 1 93.06 179 SER B C 1
ATOM 6789 O O . SER B 1 179 ? -4.18 -38.031 -4.879 1 93.06 179 SER B O 1
ATOM 6791 N N . MET B 1 180 ? -2.723 -39.281 -6.055 1 93.38 180 MET B N 1
ATOM 6792 C CA . MET B 1 180 ? -3.738 -40.219 -6.496 1 93.38 180 MET B CA 1
ATOM 6793 C C . MET B 1 180 ? -3.217 -41.656 -6.414 1 93.38 180 MET B C 1
ATOM 6795 O O . MET B 1 180 ? -2.055 -41.906 -6.727 1 93.38 180 MET B O 1
ATOM 6799 N N . ASN B 1 181 ? -4.059 -42.5 -5.875 1 93.38 181 ASN B N 1
ATOM 6800 C CA . ASN B 1 181 ? -3.805 -43.938 -5.984 1 93.38 181 ASN B CA 1
ATOM 6801 C C . ASN B 1 181 ? -4.457 -44.531 -7.23 1 93.38 181 ASN B C 1
ATOM 6803 O O . ASN B 1 181 ? -5.684 -44.656 -7.297 1 93.38 181 ASN B O 1
ATOM 6807 N N . LEU B 1 182 ? -3.598 -44.875 -8.141 1 93.69 182 LEU B N 1
ATOM 6808 C CA . LEU B 1 182 ? -4.09 -45.375 -9.43 1 93.69 182 LEU B CA 1
ATOM 6809 C C . LEU B 1 182 ? -4.16 -46.875 -9.461 1 93.69 182 LEU B C 1
ATOM 6811 O O . LEU B 1 182 ? -3.303 -47.562 -8.891 1 93.69 182 LEU B O 1
ATOM 6815 N N . THR B 1 183 ? -5.254 -47.375 -10.031 1 95.38 183 THR B N 1
ATOM 6816 C CA . THR B 1 183 ? -5.457 -48.812 -10.18 1 95.38 183 THR B CA 1
ATOM 6817 C C . THR B 1 183 ? -5.848 -49.156 -11.609 1 95.38 183 THR B C 1
ATOM 6819 O O . THR B 1 183 ? -6.777 -48.562 -12.164 1 95.38 183 THR B O 1
ATOM 6822 N N . CYS B 1 184 ? -5.086 -50.031 -12.18 1 94.38 184 CYS B N 1
ATOM 6823 C CA . CYS B 1 184 ? -5.438 -50.531 -13.508 1 94.38 184 CYS B CA 1
ATOM 6824 C C . CYS B 1 184 ? -6.52 -51.594 -13.43 1 94.38 184 CYS B C 1
ATOM 6826 O O . CYS B 1 184 ? -6.352 -52.594 -12.734 1 94.38 184 CYS B O 1
ATOM 6828 N N . ASN B 1 185 ? -7.508 -51.438 -14.156 1 94.38 185 ASN B N 1
ATOM 6829 C CA . ASN B 1 185 ? -8.617 -52.375 -14.102 1 94.38 185 ASN B CA 1
ATOM 6830 C C . ASN B 1 185 ? -8.336 -53.625 -14.938 1 94.38 185 ASN B C 1
ATOM 6832 O O . ASN B 1 185 ? -9 -54.656 -14.773 1 94.38 185 ASN B O 1
ATOM 6836 N N . SER B 1 186 ? -7.418 -53.562 -15.82 1 94.06 186 SER B N 1
ATOM 6837 C CA . SER B 1 186 ? -7.074 -54.688 -16.672 1 94.06 186 SER B CA 1
ATOM 6838 C C . SER B 1 186 ? -6.129 -55.656 -15.969 1 94.06 186 SER B C 1
ATOM 6840 O O . SER B 1 186 ? -6.359 -56.844 -15.961 1 94.06 186 SER B O 1
ATOM 6842 N N . CYS B 1 187 ? -5.055 -55.125 -15.336 1 95 187 CYS B N 1
ATOM 6843 C CA . CYS B 1 187 ? -4.07 -56 -14.719 1 95 187 CYS B CA 1
ATOM 6844 C C . CYS B 1 187 ? -4.102 -55.906 -13.203 1 95 187 CYS B C 1
ATOM 6846 O O . CYS B 1 187 ? -3.359 -56.594 -12.508 1 95 187 CYS B O 1
ATOM 6848 N N . GLN B 1 188 ? -4.816 -55.031 -12.625 1 93.12 188 GLN B N 1
ATOM 6849 C CA . GLN B 1 188 ? -5.062 -54.844 -11.195 1 93.12 188 GLN B CA 1
ATOM 6850 C C . GLN B 1 188 ? -3.82 -54.312 -10.492 1 93.12 188 GLN B C 1
ATOM 6852 O O . GLN B 1 188 ? -3.738 -54.312 -9.266 1 93.12 188 GLN B O 1
ATOM 6857 N N . CYS B 1 189 ? -2.912 -53.844 -11.289 1 93.88 189 CYS B N 1
ATOM 6858 C CA . CYS B 1 189 ? -1.749 -53.219 -10.703 1 93.88 189 CYS B CA 1
ATOM 6859 C C . CYS B 1 189 ? -2.127 -51.844 -10.102 1 93.88 189 CYS B C 1
ATOM 6861 O O . CYS B 1 189 ? -2.994 -51.156 -10.633 1 93.88 189 CYS B O 1
ATOM 6863 N N . THR B 1 190 ? -1.506 -51.594 -8.914 1 93.5 190 THR B N 1
ATOM 6864 C CA . THR B 1 190 ? -1.766 -50.312 -8.234 1 93.5 190 THR B CA 1
ATOM 6865 C C . THR B 1 190 ? -0.469 -49.531 -8.031 1 93.5 190 THR B C 1
ATOM 6867 O O . THR B 1 190 ? 0.583 -50.125 -7.785 1 93.5 190 THR B O 1
ATOM 6870 N N . TRP B 1 191 ? -0.438 -48.25 -8.242 1 91.31 191 TRP B N 1
ATOM 6871 C CA . TRP B 1 191 ? 0.706 -47.375 -7.957 1 91.31 191 TRP B CA 1
ATOM 6872 C C . TRP B 1 191 ? 0.249 -46 -7.504 1 91.31 191 TRP B C 1
ATOM 6874 O O . TRP B 1 191 ? -0.898 -45.625 -7.734 1 91.31 191 TRP B O 1
ATOM 6884 N N . ASN B 1 192 ? 1.082 -45.344 -6.793 1 91.69 192 ASN B N 1
ATOM 6885 C CA . ASN B 1 192 ? 0.802 -44.031 -6.281 1 91.69 192 ASN B CA 1
ATOM 6886 C C . ASN B 1 192 ? 1.458 -42.938 -7.141 1 91.69 192 ASN B C 1
ATOM 6888 O O . ASN B 1 192 ? 2.598 -43.094 -7.582 1 91.69 192 ASN B O 1
ATOM 6892 N N . TRP B 1 193 ? 0.667 -41.938 -7.438 1 93.31 193 TRP B N 1
ATOM 6893 C CA . TRP B 1 193 ? 1.191 -40.781 -8.188 1 93.31 193 TRP B CA 1
ATOM 6894 C C . TRP B 1 193 ? 1.028 -39.5 -7.391 1 93.31 193 TRP B C 1
ATOM 6896 O O . TRP B 1 193 ? -0.013 -39.281 -6.77 1 93.31 193 TRP B O 1
ATOM 6906 N N . CYS B 1 194 ? 2.104 -38.688 -7.344 1 95 194 CYS B N 1
ATOM 6907 C CA . CYS B 1 194 ? 2.088 -37.375 -6.723 1 95 194 CYS B CA 1
ATOM 6908 C C . CYS B 1 194 ? 2.555 -36.312 -7.703 1 95 194 CYS B C 1
ATOM 6910 O O . CYS B 1 194 ? 3.424 -36.562 -8.539 1 95 194 CYS B O 1
ATOM 6912 N N . SER B 1 195 ? 1.98 -35.125 -7.594 1 96.5 195 SER B N 1
ATOM 6913 C CA . SER B 1 195 ? 2.338 -34.062 -8.508 1 96.5 195 SER B CA 1
ATOM 6914 C C . SER B 1 195 ? 3.666 -33.406 -8.117 1 96.5 195 SER B C 1
ATOM 6916 O O . SER B 1 195 ? 4.254 -32.656 -8.898 1 96.5 195 SER B O 1
ATOM 6918 N N . SER B 1 196 ? 4.066 -33.656 -6.867 1 96.62 196 SER B N 1
ATOM 6919 C CA . SER B 1 196 ? 5.301 -33.031 -6.387 1 96.62 196 SER B CA 1
ATOM 6920 C C . SER B 1 196 ? 6.117 -34.031 -5.555 1 96.62 196 SER B C 1
ATOM 6922 O O . SER B 1 196 ? 5.566 -34.969 -4.992 1 96.62 196 SER B O 1
ATOM 6924 N N . GLN B 1 197 ? 7.414 -33.719 -5.559 1 93.38 197 GLN B N 1
ATOM 6925 C CA . GLN B 1 197 ? 8.328 -34.531 -4.77 1 93.38 197 GLN B CA 1
ATOM 6926 C C . GLN B 1 197 ? 8.086 -34.344 -3.273 1 93.38 197 GLN B C 1
ATOM 6928 O O . GLN B 1 197 ? 7.73 -33.25 -2.832 1 93.38 197 GLN B O 1
ATOM 6933 N N . ARG B 1 198 ? 8.25 -35.406 -2.602 1 91.12 198 ARG B N 1
ATOM 6934 C CA . ARG B 1 198 ? 8.156 -35.344 -1.146 1 91.12 198 ARG B CA 1
ATOM 6935 C C . ARG B 1 198 ? 9.438 -34.75 -0.545 1 91.12 198 ARG B C 1
ATOM 6937 O O . ARG B 1 198 ? 10.523 -34.938 -1.085 1 91.12 198 ARG B O 1
ATOM 6944 N N . MET B 1 199 ? 9.219 -34.094 0.509 1 88.38 199 MET B N 1
ATOM 6945 C CA . MET B 1 199 ? 10.367 -33.562 1.241 1 88.38 199 MET B CA 1
ATOM 6946 C C . MET B 1 199 ? 11.141 -34.688 1.918 1 88.38 199 MET B C 1
ATOM 6948 O O . MET B 1 199 ? 10.664 -35.812 1.995 1 88.38 199 MET B O 1
ATOM 6952 N N . ILE B 1 200 ? 12.289 -34.281 2.408 1 76.19 200 ILE B N 1
ATOM 6953 C CA . ILE B 1 200 ? 13.18 -35.25 3.041 1 76.19 200 ILE B CA 1
ATOM 6954 C C . ILE B 1 200 ? 12.492 -35.844 4.27 1 76.19 200 ILE B C 1
ATOM 6956 O O . ILE B 1 200 ? 12.719 -37 4.602 1 76.19 200 ILE B O 1
ATOM 6960 N N . ASP B 1 201 ? 11.578 -35.031 4.895 1 70.56 201 ASP B N 1
ATOM 6961 C CA . ASP B 1 201 ? 10.883 -35.5 6.082 1 70.56 201 ASP B CA 1
ATOM 6962 C C . ASP B 1 201 ? 9.766 -36.5 5.703 1 70.56 201 ASP B C 1
ATOM 6964 O O . ASP B 1 201 ? 9.211 -37.156 6.57 1 70.56 201 ASP B O 1
ATOM 6968 N N . GLY B 1 202 ? 9.461 -36.625 4.445 1 71.69 202 GLY B N 1
ATOM 6969 C CA . GLY B 1 202 ? 8.484 -37.562 3.936 1 71.69 202 GLY B CA 1
ATOM 6970 C C . GLY B 1 202 ? 7.047 -37.125 4.137 1 71.69 202 GLY B C 1
ATOM 6971 O O . GLY B 1 202 ? 6.117 -37.75 3.615 1 71.69 202 GLY B O 1
ATOM 6972 N N . LYS B 1 203 ? 6.859 -36.125 4.887 1 76.06 203 LYS B N 1
ATOM 6973 C CA . LYS B 1 203 ? 5.5 -35.75 5.254 1 76.06 203 LYS B CA 1
ATOM 6974 C C . LYS B 1 203 ? 5.016 -34.594 4.395 1 76.06 203 LYS B C 1
ATOM 6976 O O . LYS B 1 203 ? 3.863 -34.562 3.953 1 76.06 203 LYS B O 1
ATOM 6981 N N . SER B 1 204 ? 5.867 -33.75 4.074 1 86.44 204 SER B N 1
ATOM 6982 C CA . SER B 1 204 ? 5.473 -32.531 3.348 1 86.44 204 SER B CA 1
ATOM 6983 C C . SER B 1 204 ? 5.945 -32.594 1.898 1 86.44 204 SER B C 1
ATOM 6985 O O . SER B 1 204 ? 6.719 -33.469 1.521 1 86.44 204 SER B O 1
ATOM 6987 N N . PHE B 1 205 ? 5.348 -31.875 1.079 1 94.44 205 PHE B N 1
ATOM 6988 C CA . PHE B 1 205 ? 5.688 -31.844 -0.338 1 94.44 205 PHE B CA 1
ATOM 6989 C C . PHE B 1 205 ? 6.48 -30.578 -0.67 1 94.44 205 PHE B C 1
ATOM 6991 O O . PHE B 1 205 ? 6.188 -29.5 -0.152 1 94.44 205 PHE B O 1
ATOM 6998 N N . MET B 1 206 ? 7.426 -30.703 -1.536 1 95.44 206 MET B N 1
ATOM 6999 C CA . MET B 1 206 ? 8.391 -29.656 -1.875 1 95.44 206 MET B CA 1
ATOM 7000 C C . MET B 1 206 ? 7.68 -28.422 -2.426 1 95.44 206 MET B C 1
ATOM 7002 O O . MET B 1 206 ? 8.031 -27.297 -2.082 1 95.44 206 MET B O 1
ATOM 7006 N N . VAL B 1 207 ? 6.676 -28.625 -3.215 1 97.19 207 VAL B N 1
ATOM 7007 C CA . VAL B 1 207 ? 5.977 -27.531 -3.877 1 97.19 207 VAL B CA 1
ATOM 7008 C C . VAL B 1 207 ? 5.367 -26.594 -2.83 1 97.19 207 VAL B C 1
ATOM 7010 O O . VAL B 1 207 ? 5.336 -25.375 -3.02 1 97.19 207 VAL B O 1
ATOM 7013 N N . ASN B 1 208 ? 4.902 -27.125 -1.757 1 96.12 208 ASN B N 1
ATOM 7014 C CA . ASN B 1 208 ? 4.293 -26.328 -0.693 1 96.12 208 ASN B CA 1
ATOM 7015 C C . ASN B 1 208 ? 5.324 -25.438 0.006 1 96.12 208 ASN B C 1
ATOM 7017 O O . ASN B 1 208 ? 5.078 -24.266 0.242 1 96.12 208 ASN B O 1
ATOM 7021 N N . ARG B 1 209 ? 6.414 -26 0.247 1 95.38 209 ARG B N 1
ATOM 7022 C CA . ARG B 1 209 ? 7.504 -25.266 0.877 1 95.38 209 ARG B CA 1
ATOM 7023 C C . ARG B 1 209 ? 8.039 -24.188 -0.054 1 95.38 209 ARG B C 1
ATOM 7025 O O . ARG B 1 209 ? 8.312 -23.062 0.379 1 95.38 209 ARG B O 1
ATOM 7032 N N . ASP B 1 210 ? 8.188 -24.547 -1.218 1 97.38 210 ASP B N 1
ATOM 7033 C CA . ASP B 1 210 ? 8.727 -23.625 -2.209 1 97.38 210 ASP B CA 1
ATOM 7034 C C . ASP B 1 210 ? 7.805 -22.422 -2.389 1 97.38 210 ASP B C 1
ATOM 7036 O O . ASP B 1 210 ? 8.266 -21.281 -2.445 1 97.38 210 ASP B O 1
ATOM 7040 N N . ILE B 1 211 ? 6.504 -22.672 -2.486 1 97.69 211 ILE B N 1
ATOM 7041 C CA . ILE B 1 211 ? 5.543 -21.594 -2.688 1 97.69 211 ILE B CA 1
ATOM 7042 C C . ILE B 1 211 ? 5.566 -20.656 -1.487 1 97.69 211 ILE B C 1
ATOM 7044 O O . ILE B 1 211 ? 5.629 -19.422 -1.65 1 97.69 211 ILE B O 1
ATOM 7048 N N . SER B 1 212 ? 5.543 -21.172 -0.344 1 96.19 212 SER B N 1
ATOM 7049 C CA . SER B 1 212 ? 5.578 -20.359 0.866 1 96.19 212 SER B CA 1
ATOM 7050 C C . SER B 1 212 ? 6.863 -19.547 0.95 1 96.19 212 SER B C 1
ATOM 7052 O O . SER B 1 212 ? 6.832 -18.359 1.283 1 96.19 212 SER B O 1
ATOM 7054 N N . THR B 1 213 ? 7.945 -20.188 0.654 1 97.06 213 THR B N 1
ATOM 7055 C CA . THR B 1 213 ? 9.234 -19.516 0.685 1 97.06 213 THR B CA 1
ATOM 7056 C C . THR B 1 213 ? 9.281 -18.406 -0.355 1 97.06 213 THR B C 1
ATOM 7058 O O . THR B 1 213 ? 9.711 -17.281 -0.055 1 97.06 213 THR B O 1
ATOM 7061 N N . ALA B 1 214 ? 8.836 -18.734 -1.521 1 97.62 214 ALA B N 1
ATOM 7062 C CA . ALA B 1 214 ? 8.852 -17.75 -2.602 1 97.62 214 ALA B CA 1
ATOM 7063 C C . ALA B 1 214 ? 8.023 -16.531 -2.232 1 97.62 214 ALA B C 1
ATOM 7065 O O . ALA B 1 214 ? 8.438 -15.391 -2.486 1 97.62 214 ALA B O 1
ATOM 7066 N N . CYS B 1 215 ? 6.867 -16.719 -1.676 1 95.94 215 CYS B N 1
ATOM 7067 C CA . CYS B 1 215 ? 6.02 -15.602 -1.254 1 95.94 215 CYS B CA 1
ATOM 7068 C C . CYS B 1 215 ? 6.734 -14.734 -0.223 1 95.94 215 CYS B C 1
ATOM 7070 O O . CYS B 1 215 ? 6.699 -13.508 -0.308 1 95.94 215 CYS B O 1
ATOM 7072 N N . SER B 1 216 ? 7.43 -15.344 0.625 1 94.69 216 SER B N 1
ATOM 7073 C CA . SER B 1 216 ? 8.109 -14.617 1.692 1 94.69 216 SER B CA 1
ATOM 7074 C C . SER B 1 216 ? 9.281 -13.812 1.152 1 94.69 216 SER B C 1
ATOM 7076 O O . SER B 1 216 ? 9.406 -12.617 1.438 1 94.69 216 SER B O 1
ATOM 7078 N N . VAL B 1 217 ? 10.109 -14.43 0.354 1 96.62 217 VAL B N 1
ATOM 7079 C CA . VAL B 1 217 ? 11.359 -13.812 -0.057 1 96.62 217 VAL B CA 1
ATOM 7080 C C . VAL B 1 217 ? 11.094 -12.75 -1.121 1 96.62 217 VAL B C 1
ATOM 7082 O O . VAL B 1 217 ? 11.961 -11.922 -1.419 1 96.62 217 VAL B O 1
ATOM 7085 N N . THR B 1 218 ? 9.898 -12.773 -1.707 1 94.75 218 THR B N 1
ATOM 7086 C CA . THR B 1 218 ? 9.562 -11.766 -2.707 1 94.75 218 THR B CA 1
ATOM 7087 C C . THR B 1 218 ? 8.695 -10.664 -2.098 1 94.75 218 THR B C 1
ATOM 7089 O O . THR B 1 218 ? 8.461 -9.633 -2.729 1 94.75 218 THR B O 1
ATOM 7092 N N . GLY B 1 219 ? 8.188 -10.852 -0.948 1 91.31 219 GLY B N 1
ATOM 7093 C CA . GLY B 1 219 ? 7.309 -9.891 -0.315 1 91.31 219 GLY B CA 1
ATOM 7094 C C . GLY B 1 219 ? 5.875 -9.984 -0.803 1 91.31 219 GLY B C 1
ATOM 7095 O O . GLY B 1 219 ? 5.07 -9.078 -0.566 1 91.31 219 GLY B O 1
ATOM 7096 N N . MET B 1 220 ? 5.551 -11.07 -1.445 1 91.88 220 MET B N 1
ATOM 7097 C CA . MET B 1 220 ? 4.195 -11.297 -1.945 1 91.88 220 MET B CA 1
ATOM 7098 C C . MET B 1 220 ? 3.246 -11.648 -0.804 1 91.88 220 MET B C 1
ATOM 7100 O O . MET B 1 220 ? 3.586 -12.445 0.073 1 91.88 220 MET B O 1
ATOM 7104 N N . SER B 1 221 ? 2.09 -10.93 -0.885 1 88.12 221 SER B N 1
ATOM 7105 C CA . SER B 1 221 ? 1.047 -11.305 0.064 1 88.12 221 SER B CA 1
ATOM 7106 C C . SER B 1 221 ? 0.485 -12.688 -0.248 1 88.12 221 SER B C 1
ATOM 7108 O O . SER B 1 221 ? -0.035 -12.922 -1.342 1 88.12 221 SER B O 1
ATOM 7110 N N . TYR B 1 222 ? 0.585 -13.555 0.737 1 91.81 222 TYR B N 1
ATOM 7111 C CA . TYR B 1 222 ? 0.061 -14.898 0.518 1 91.81 222 TYR B CA 1
ATOM 7112 C C . TYR B 1 222 ? -1.454 -14.867 0.349 1 91.81 222 TYR B C 1
ATOM 7114 O O . TYR B 1 222 ? -2.014 -15.656 -0.415 1 91.81 222 TYR B O 1
ATOM 7122 N N . HIS B 1 223 ? -2.045 -13.953 0.992 1 87.19 223 HIS B N 1
ATOM 7123 C CA . HIS B 1 223 ? -3.492 -13.828 0.859 1 87.19 223 HIS B CA 1
ATOM 7124 C C . HIS B 1 223 ? -3.891 -13.5 -0.575 1 87.19 223 HIS B C 1
ATOM 7126 O O . HIS B 1 223 ? -4.824 -14.094 -1.12 1 87.19 223 HIS B O 1
ATOM 7132 N N . LYS B 1 224 ? -3.24 -12.562 -1.107 1 88.06 224 LYS B N 1
ATOM 7133 C CA . LYS B 1 224 ? -3.535 -12.188 -2.488 1 88.06 224 LYS B CA 1
ATOM 7134 C C . LYS B 1 224 ? -3.189 -13.32 -3.449 1 88.06 224 LYS B C 1
ATOM 7136 O O . LYS B 1 224 ? -3.928 -13.578 -4.402 1 88.06 224 LYS B O 1
ATOM 7141 N N . PHE B 1 225 ? -2.084 -13.93 -3.117 1 92.81 225 PHE B N 1
ATOM 7142 C CA . PHE B 1 225 ? -1.665 -15.062 -3.928 1 92.81 225 PHE B CA 1
ATOM 7143 C C . PHE B 1 225 ? -2.707 -16.172 -3.883 1 92.81 225 PHE B C 1
ATOM 7145 O O . PHE B 1 225 ? -3.08 -16.719 -4.922 1 92.81 225 PHE B O 1
ATOM 7152 N N . SER B 1 226 ? -3.16 -16.453 -2.709 1 92.56 226 SER B N 1
ATOM 7153 C CA . SER B 1 226 ? -4.137 -17.516 -2.504 1 92.56 226 SER B CA 1
ATOM 7154 C C . SER B 1 226 ? -5.465 -17.172 -3.174 1 92.56 226 SER B C 1
ATOM 7156 O O . SER B 1 226 ? -6.109 -18.047 -3.756 1 92.56 226 SER B O 1
ATOM 7158 N N . THR B 1 227 ? -5.836 -15.93 -3.125 1 91.31 227 THR B N 1
ATOM 7159 C CA . THR B 1 227 ? -7.078 -15.508 -3.766 1 91.31 227 THR B CA 1
ATOM 7160 C C . THR B 1 227 ? -6.992 -15.672 -5.277 1 91.31 227 THR B C 1
ATOM 7162 O O . THR B 1 227 ? -7.961 -16.094 -5.918 1 91.31 227 THR B O 1
ATOM 7165 N N . CYS B 1 228 ? -5.926 -15.383 -5.816 1 94.38 228 CYS B N 1
ATOM 7166 C CA . CYS B 1 228 ? -5.707 -15.57 -7.246 1 94.38 228 CYS B CA 1
ATOM 7167 C C . CYS B 1 228 ? -5.758 -17.047 -7.617 1 94.38 228 CYS B C 1
ATOM 7169 O O . CYS B 1 228 ? -6.426 -17.422 -8.578 1 94.38 228 CYS B O 1
ATOM 7171 N N . CYS B 1 229 ? -5.074 -17.875 -6.816 1 96 229 CYS B N 1
ATOM 7172 C CA . CYS B 1 229 ? -5.062 -19.312 -7.059 1 96 229 CYS B CA 1
ATOM 7173 C C . CYS B 1 229 ? -6.461 -19.906 -6.918 1 96 229 CYS B C 1
ATOM 7175 O O . CYS B 1 229 ? -6.844 -20.781 -7.684 1 96 229 CYS B O 1
ATOM 7177 N N . GLU B 1 230 ? -7.152 -19.359 -5.98 1 93.69 230 GLU B N 1
ATOM 7178 C CA . GLU B 1 230 ? -8.531 -19.812 -5.809 1 93.69 230 GLU B CA 1
ATOM 7179 C C . GLU B 1 230 ? -9.375 -19.5 -7.039 1 93.69 230 GLU B C 1
ATOM 7181 O O . GLU B 1 230 ? -10.18 -20.312 -7.477 1 93.69 230 GLU B O 1
ATOM 7186 N N . THR B 1 231 ? -9.188 -18.344 -7.531 1 95.25 231 THR B N 1
ATOM 7187 C CA . THR B 1 231 ? -9.914 -17.938 -8.734 1 95.25 231 THR B CA 1
ATOM 7188 C C . THR B 1 231 ? -9.539 -18.844 -9.914 1 95.25 231 THR B C 1
ATOM 7190 O O . THR B 1 231 ? -10.391 -19.156 -10.75 1 95.25 231 THR B O 1
ATOM 7193 N N . LEU B 1 232 ? -8.32 -19.328 -9.938 1 96.75 232 LEU B N 1
ATOM 7194 C CA . LEU B 1 232 ? -7.824 -20.203 -10.984 1 96.75 232 LEU B CA 1
ATOM 7195 C C . LEU B 1 232 ? -8.148 -21.656 -10.672 1 96.75 232 LEU B C 1
ATOM 7197 O O . LEU B 1 232 ? -7.902 -22.547 -11.5 1 96.75 232 LEU B O 1
ATOM 7201 N N . ARG B 1 233 ? -8.656 -21.891 -9.469 1 95.94 233 ARG B N 1
ATOM 7202 C CA . ARG B 1 233 ? -8.922 -23.25 -8.977 1 95.94 233 ARG B CA 1
ATOM 7203 C C . ARG B 1 233 ? -7.645 -24.078 -8.953 1 95.94 233 ARG B C 1
ATOM 7205 O O . ARG B 1 233 ? -7.629 -25.203 -9.438 1 95.94 233 ARG B O 1
ATOM 7212 N N . ILE B 1 234 ? -6.621 -23.453 -8.492 1 97 234 ILE B N 1
ATOM 7213 C CA . ILE B 1 234 ? -5.363 -24.109 -8.156 1 97 234 ILE B CA 1
ATOM 7214 C C . ILE B 1 234 ? -5.281 -24.344 -6.652 1 97 234 ILE B C 1
ATOM 7216 O O . ILE B 1 234 ? -5.316 -23.406 -5.867 1 97 234 ILE B O 1
ATOM 7220 N N . PRO B 1 235 ? -5.133 -25.547 -6.262 1 95.75 235 PRO B N 1
ATOM 7221 C CA . PRO B 1 235 ? -5.008 -25.797 -4.824 1 95.75 235 PRO B CA 1
ATOM 7222 C C . PRO B 1 235 ? -3.668 -25.328 -4.262 1 95.75 235 PRO B C 1
ATOM 7224 O O . PRO B 1 235 ? -2.633 -25.469 -4.918 1 95.75 235 PRO B O 1
ATOM 7227 N N . ILE B 1 236 ? -3.732 -24.734 -3.076 1 95.69 236 ILE B N 1
ATOM 7228 C CA . ILE B 1 236 ? -2.527 -24.328 -2.357 1 95.69 236 ILE B CA 1
ATOM 7229 C C . ILE B 1 236 ? -2.756 -24.469 -0.854 1 95.69 236 ILE B C 1
ATOM 7231 O O . ILE B 1 236 ? -3.863 -24.781 -0.413 1 95.69 236 ILE B O 1
ATOM 7235 N N . LEU B 1 237 ? -1.704 -24.219 -0.121 1 95.44 237 LEU B N 1
ATOM 7236 C CA . LEU B 1 237 ? -1.807 -24.297 1.332 1 95.44 237 LEU B CA 1
ATOM 7237 C C . LEU B 1 237 ? -2.758 -23.219 1.864 1 95.44 237 LEU B C 1
ATOM 7239 O O . LEU B 1 237 ? -2.887 -22.156 1.271 1 95.44 237 LEU B O 1
ATOM 7243 N N . THR B 1 238 ? -3.338 -23.578 2.953 1 91.06 238 THR B N 1
ATOM 7244 C CA . THR B 1 238 ? -4.09 -22.562 3.672 1 91.06 238 THR B CA 1
ATOM 7245 C C . THR B 1 238 ? -3.152 -21.5 4.262 1 91.06 238 THR B C 1
ATOM 7247 O O . THR B 1 238 ? -1.941 -21.734 4.348 1 91.06 238 THR B O 1
ATOM 7250 N N . GLU B 1 239 ? -3.723 -20.422 4.609 1 86.5 239 GLU B N 1
ATOM 7251 C CA . GLU B 1 239 ? -2.92 -19.359 5.188 1 86.5 239 GLU B CA 1
ATOM 7252 C C . GLU B 1 239 ? -2.248 -19.797 6.48 1 86.5 239 GLU B C 1
ATOM 7254 O O . GLU B 1 239 ? -1.097 -19.453 6.742 1 86.5 239 GLU B O 1
ATOM 7259 N N . SER B 1 240 ? -2.959 -20.547 7.262 1 84.88 240 SER B N 1
ATOM 7260 C CA . SER B 1 240 ? -2.404 -21.047 8.523 1 84.88 240 SER B CA 1
ATOM 7261 C C . SER B 1 240 ? -1.218 -21.969 8.281 1 84.88 240 SER B C 1
ATOM 7263 O O . SER B 1 240 ? -0.195 -21.859 8.961 1 84.88 240 SER B O 1
ATOM 7265 N N . GLU B 1 241 ? -1.391 -22.875 7.328 1 90.31 241 GLU B N 1
ATOM 7266 C CA . GLU B 1 241 ? -0.298 -23.797 6.992 1 90.31 241 GLU B CA 1
ATOM 7267 C C . GLU B 1 241 ? 0.894 -23.031 6.418 1 90.31 241 GLU B C 1
ATOM 7269 O O . GLU B 1 241 ? 2.047 -23.375 6.695 1 90.31 241 GLU B O 1
ATOM 7274 N N . HIS B 1 242 ? 0.605 -22.047 5.633 1 93.31 242 HIS B N 1
ATOM 7275 C CA . HIS B 1 242 ? 1.641 -21.156 5.109 1 93.31 242 HIS B CA 1
ATOM 7276 C C . HIS B 1 242 ? 2.426 -20.5 6.238 1 93.31 242 HIS B C 1
ATOM 7278 O O . HIS B 1 242 ? 3.66 -20.5 6.227 1 93.31 242 HIS B O 1
ATOM 7284 N N . CYS B 1 243 ? 1.743 -19.969 7.191 1 88.94 243 CYS B N 1
ATOM 7285 C CA . CYS B 1 243 ? 2.379 -19.281 8.312 1 88.94 243 CYS B CA 1
ATOM 7286 C C . CYS B 1 243 ? 3.258 -20.234 9.109 1 88.94 243 CYS B C 1
ATOM 7288 O O . CYS B 1 243 ? 4.336 -19.859 9.57 1 88.94 243 CYS B O 1
ATOM 7290 N N . LYS B 1 244 ? 2.766 -21.422 9.25 1 88 244 LYS B N 1
ATOM 7291 C CA . LYS B 1 244 ? 3.551 -22.438 9.945 1 88 244 LYS B CA 1
ATOM 7292 C C . LYS B 1 244 ? 4.848 -22.734 9.203 1 88 244 LYS B C 1
ATOM 7294 O O . LYS B 1 244 ? 5.91 -22.859 9.82 1 88 244 LYS B O 1
ATOM 7299 N N . THR B 1 245 ? 4.73 -22.875 7.945 1 91.38 245 THR B N 1
ATOM 7300 C CA . THR B 1 245 ? 5.906 -23.125 7.121 1 91.38 245 THR B CA 1
ATOM 7301 C C . THR B 1 245 ? 6.918 -21.984 7.254 1 91.38 245 THR B C 1
ATOM 7303 O O . THR B 1 245 ? 8.117 -22.234 7.367 1 91.38 245 THR B O 1
ATOM 7306 N N . ILE B 1 246 ? 6.469 -20.797 7.258 1 92.75 246 ILE B N 1
ATOM 7307 C CA . ILE B 1 246 ? 7.344 -19.641 7.363 1 92.75 246 ILE B CA 1
ATOM 7308 C C . ILE B 1 246 ? 8.047 -19.641 8.719 1 92.75 246 ILE B C 1
ATOM 7310 O O . ILE B 1 246 ? 9.266 -19.469 8.797 1 92.75 246 ILE B O 1
ATOM 7314 N N . ARG B 1 247 ? 7.363 -19.828 9.719 1 89.25 247 ARG B N 1
ATOM 7315 C CA . ARG B 1 247 ? 7.887 -19.781 11.078 1 89.25 247 ARG B CA 1
ATOM 7316 C C . ARG B 1 247 ? 8.938 -20.859 11.305 1 89.25 247 ARG B C 1
ATOM 7318 O O . ARG B 1 247 ? 9.992 -20.594 11.883 1 89.25 247 ARG B O 1
ATOM 7325 N N . ASN B 1 248 ? 8.617 -21.984 10.781 1 88.25 248 ASN B N 1
ATOM 7326 C CA . ASN B 1 248 ? 9.43 -23.156 11.125 1 88.25 248 ASN B CA 1
ATOM 7327 C C . ASN B 1 248 ? 10.625 -23.297 10.18 1 88.25 248 ASN B C 1
ATOM 7329 O O . ASN B 1 248 ? 11.672 -23.812 10.578 1 88.25 248 ASN B O 1
ATOM 7333 N N . HIS B 1 249 ? 10.422 -22.859 9.031 1 90.31 249 HIS B N 1
ATOM 7334 C CA . HIS B 1 249 ? 11.445 -23.219 8.055 1 90.31 249 HIS B CA 1
ATOM 7335 C C . HIS B 1 249 ? 12.078 -21.984 7.426 1 90.31 249 HIS B C 1
ATOM 7337 O O . HIS B 1 249 ? 13.297 -21.922 7.273 1 90.31 249 HIS B O 1
ATOM 7343 N N . VAL B 1 250 ? 11.352 -21.016 7.125 1 93.38 250 VAL B N 1
ATOM 7344 C CA . VAL B 1 250 ? 11.852 -19.906 6.32 1 93.38 250 VAL B CA 1
ATOM 7345 C C . VAL B 1 250 ? 12.484 -18.844 7.23 1 93.38 250 VAL B C 1
ATOM 7347 O O . VAL B 1 250 ? 13.578 -18.359 6.941 1 93.38 250 VAL B O 1
ATOM 7350 N N . ALA B 1 251 ? 11.859 -18.5 8.336 1 93.94 251 ALA B N 1
ATOM 7351 C CA . ALA B 1 251 ? 12.305 -17.422 9.227 1 93.94 251 ALA B CA 1
ATOM 7352 C C . ALA B 1 251 ? 13.711 -17.703 9.758 1 93.94 251 ALA B C 1
ATOM 7354 O O . ALA B 1 251 ? 14.586 -16.844 9.68 1 93.94 251 ALA B O 1
ATOM 7355 N N . PRO B 1 252 ? 13.953 -18.922 10.25 1 93.75 252 PRO B N 1
ATOM 7356 C CA . PRO B 1 252 ? 15.305 -19.203 10.734 1 93.75 252 PRO B CA 1
ATOM 7357 C C . PRO B 1 252 ? 16.359 -19.078 9.641 1 93.75 252 PRO B C 1
ATOM 7359 O O . PRO B 1 252 ? 17.453 -18.562 9.883 1 93.75 252 PRO B O 1
ATOM 7362 N N . LEU B 1 253 ? 16.047 -19.516 8.477 1 95 253 LEU B N 1
ATOM 7363 C CA . LEU B 1 253 ? 16.984 -19.484 7.367 1 95 253 LEU B CA 1
ATOM 7364 C C . LEU B 1 253 ? 17.25 -18.062 6.918 1 95 253 LEU B C 1
ATOM 7366 O O . LEU B 1 253 ? 18.391 -17.703 6.613 1 95 253 LEU B O 1
ATOM 7370 N N . ALA B 1 254 ? 16.188 -17.281 6.816 1 95.25 254 ALA B N 1
ATOM 7371 C CA . ALA B 1 254 ? 16.328 -15.883 6.465 1 95.25 254 ALA B CA 1
ATOM 7372 C C . ALA B 1 254 ? 17.203 -15.148 7.488 1 95.25 254 ALA B C 1
ATOM 7374 O O . ALA B 1 254 ? 18.016 -14.305 7.121 1 95.25 254 ALA B O 1
ATOM 7375 N N . THR B 1 255 ? 17.031 -15.453 8.742 1 95.44 255 THR B N 1
ATOM 7376 C CA . THR B 1 255 ? 17.812 -14.836 9.805 1 95.44 255 THR B CA 1
ATOM 7377 C C . THR B 1 255 ? 19.297 -15.219 9.664 1 95.44 255 THR B C 1
ATOM 7379 O O . THR B 1 255 ? 20.172 -14.375 9.828 1 95.44 255 THR B O 1
ATOM 7382 N N . GLU B 1 256 ? 19.484 -16.438 9.336 1 95.31 256 GLU B N 1
ATOM 7383 C CA . GLU B 1 256 ? 20.859 -16.891 9.125 1 95.31 256 GLU B CA 1
ATOM 7384 C C . GLU B 1 256 ? 21.5 -16.172 7.941 1 95.31 256 GLU B C 1
ATOM 7386 O O . GLU B 1 256 ? 22.656 -15.758 8.023 1 95.31 256 GLU B O 1
ATOM 7391 N N . GLU B 1 257 ? 20.781 -16.125 6.898 1 95.94 257 GLU B N 1
ATOM 7392 C CA . GLU B 1 257 ? 21.281 -15.43 5.719 1 95.94 257 GLU B CA 1
ATOM 7393 C C . GLU B 1 257 ? 21.562 -13.961 6.02 1 95.94 257 GLU B C 1
ATOM 7395 O O . GLU B 1 257 ? 22.547 -13.398 5.527 1 95.94 257 GLU B O 1
ATOM 7400 N N . TYR B 1 258 ? 20.734 -13.367 6.75 1 96.81 258 TYR B N 1
ATOM 7401 C CA . TYR B 1 258 ? 20.906 -11.984 7.184 1 96.81 258 TYR B CA 1
ATOM 7402 C C . TYR B 1 258 ? 22.188 -11.82 7.984 1 96.81 258 TYR B C 1
ATOM 7404 O O . TYR B 1 258 ? 22.969 -10.898 7.727 1 96.81 258 TYR B O 1
ATOM 7412 N N . ASP B 1 259 ? 22.359 -12.672 8.945 1 96 259 ASP B N 1
ATOM 7413 C CA . ASP B 1 259 ? 23.531 -12.586 9.812 1 96 259 ASP B CA 1
ATOM 7414 C C . ASP B 1 259 ? 24.828 -12.766 9.016 1 96 259 ASP B C 1
ATOM 7416 O O . ASP B 1 259 ? 25.812 -12.055 9.242 1 96 259 ASP B O 1
ATOM 7420 N N . LYS B 1 260 ? 24.781 -13.68 8.125 1 95.94 260 LYS B N 1
ATOM 7421 C CA . LYS B 1 260 ? 25.938 -13.906 7.262 1 95.94 260 LYS B CA 1
ATOM 7422 C C . LYS B 1 260 ? 26.234 -12.672 6.41 1 95.94 260 LYS B C 1
ATOM 7424 O O . LYS B 1 260 ? 27.391 -12.242 6.309 1 95.94 260 LYS B O 1
ATOM 7429 N N . LEU B 1 261 ? 25.219 -12.164 5.832 1 96.94 261 LEU B N 1
ATOM 7430 C CA . LEU B 1 261 ? 25.359 -10.984 4.984 1 96.94 261 LEU B CA 1
ATOM 7431 C C . LEU B 1 261 ? 25.875 -9.797 5.789 1 96.94 261 LEU B C 1
ATOM 7433 O O . LEU B 1 261 ? 26.719 -9.039 5.316 1 96.94 261 LEU B O 1
ATOM 7437 N N . GLN B 1 262 ? 25.375 -9.656 7.027 1 96.12 262 GLN B N 1
ATOM 7438 C CA . GLN B 1 262 ? 25.75 -8.523 7.859 1 96.12 262 GLN B CA 1
ATOM 7439 C C . GLN B 1 262 ? 27.234 -8.602 8.242 1 96.12 262 GLN B C 1
ATOM 7441 O O . GLN B 1 262 ? 27.891 -7.57 8.383 1 96.12 262 GLN B O 1
ATOM 7446 N N . LYS B 1 263 ? 27.734 -9.797 8.359 1 94.31 263 LYS B N 1
ATOM 7447 C CA . LYS B 1 263 ? 29.156 -9.953 8.617 1 94.31 263 LYS B CA 1
ATOM 7448 C C . LYS B 1 263 ? 29.984 -9.5 7.418 1 94.31 263 LYS B C 1
ATOM 7450 O O . LYS B 1 263 ? 30.984 -8.812 7.574 1 94.31 263 LYS B O 1
ATOM 7455 N N . GLU B 1 264 ? 29.516 -9.867 6.297 1 95.31 264 GLU B N 1
ATOM 7456 C CA . GLU B 1 264 ? 30.188 -9.445 5.074 1 95.31 264 GLU B CA 1
ATOM 7457 C C . GLU B 1 264 ? 30.141 -7.934 4.906 1 95.31 264 GLU B C 1
ATOM 7459 O O . GLU B 1 264 ? 31.141 -7.309 4.543 1 95.31 264 GLU B O 1
ATOM 7464 N N . VAL B 1 265 ? 29.031 -7.387 5.156 1 96.44 265 VAL B N 1
ATOM 7465 C CA . VAL B 1 265 ? 28.812 -5.949 5.047 1 96.44 265 VAL B CA 1
ATOM 7466 C C . VAL B 1 265 ? 29.75 -5.215 6.008 1 96.44 265 VAL B C 1
ATOM 7468 O O . VAL B 1 265 ? 30.375 -4.215 5.637 1 96.44 265 VAL B O 1
ATOM 7471 N N . LEU B 1 266 ? 29.844 -5.719 7.176 1 94.69 266 LEU B N 1
ATOM 7472 C CA . LEU B 1 266 ? 30.719 -5.09 8.164 1 94.69 266 LEU B CA 1
ATOM 7473 C C . LEU B 1 266 ? 32.156 -5.055 7.68 1 94.69 266 LEU B C 1
ATOM 7475 O O . LEU B 1 266 ? 32.844 -4.043 7.832 1 94.69 266 LEU B O 1
ATOM 7479 N N . GLU B 1 267 ? 32.562 -6.102 7.078 1 93.31 267 GLU B N 1
ATOM 7480 C CA . GLU B 1 267 ? 33.938 -6.172 6.559 1 93.31 267 GLU B CA 1
ATOM 7481 C C . GLU B 1 267 ? 34.156 -5.129 5.465 1 93.31 267 GLU B C 1
ATOM 7483 O O . GLU B 1 267 ? 35.156 -4.43 5.469 1 93.31 267 GLU B O 1
ATOM 7488 N N . ILE B 1 268 ? 33.25 -4.992 4.652 1 95.25 268 ILE B N 1
ATOM 7489 C CA . ILE B 1 268 ? 33.344 -4.066 3.527 1 95.25 268 ILE B CA 1
ATOM 7490 C C . ILE B 1 268 ? 33.344 -2.629 4.043 1 95.25 268 ILE B C 1
ATOM 7492 O O . ILE B 1 268 ? 34.156 -1.8 3.615 1 95.25 268 ILE B O 1
ATOM 7496 N N . VAL B 1 269 ? 32.438 -2.365 4.949 1 95 269 VAL B N 1
ATOM 7497 C CA . VAL B 1 269 ? 32.281 -1.019 5.484 1 95 269 VAL B CA 1
ATOM 7498 C C . VAL B 1 269 ? 33.531 -0.6 6.25 1 95 269 VAL B C 1
ATOM 7500 O O . VAL B 1 269 ? 34 0.539 6.129 1 95 269 VAL B O 1
ATOM 7503 N N . VAL B 1 270 ? 34.094 -1.523 6.973 1 93.56 270 VAL B N 1
ATOM 7504 C CA . VAL B 1 270 ? 35.281 -1.236 7.754 1 93.56 270 VAL B CA 1
ATOM 7505 C C . VAL B 1 270 ? 36.469 -0.987 6.82 1 93.56 270 VAL B C 1
ATOM 7507 O O . VAL B 1 270 ? 37.25 -0.05 7.023 1 93.56 270 VAL B O 1
ATOM 7510 N N . GLU B 1 271 ? 36.594 -1.774 5.82 1 91.94 271 GLU B N 1
ATOM 7511 C CA . GLU B 1 271 ? 37.656 -1.592 4.844 1 91.94 271 GLU B CA 1
ATOM 7512 C C . GLU B 1 271 ? 37.562 -0.232 4.16 1 91.94 271 GLU B C 1
ATOM 7514 O O . GLU B 1 271 ? 38.562 0.474 4.02 1 91.94 271 GLU B O 1
ATOM 7519 N N . GLU B 1 272 ? 36.375 0.085 3.783 1 92.69 272 GLU B N 1
ATOM 7520 C CA . GLU B 1 272 ? 36.156 1.367 3.121 1 92.69 272 GLU B CA 1
ATOM 7521 C C . GLU B 1 272 ? 36.406 2.531 4.074 1 92.69 272 GLU B C 1
ATOM 7523 O O . GLU B 1 272 ? 36.938 3.572 3.668 1 92.69 272 GLU B O 1
ATOM 7528 N N . ALA B 1 273 ? 36.031 2.361 5.27 1 91.94 273 ALA B N 1
ATOM 7529 C CA . ALA B 1 273 ? 36.219 3.396 6.281 1 91.94 273 ALA B CA 1
ATOM 7530 C C . ALA B 1 273 ? 37.719 3.623 6.547 1 91.94 273 ALA B C 1
ATOM 7532 O O . ALA B 1 273 ? 38.156 4.758 6.746 1 91.94 273 ALA B O 1
ATOM 7533 N N . GLU B 1 274 ? 38.438 2.576 6.551 1 89.81 274 GLU B N 1
ATOM 7534 C CA . GLU B 1 274 ? 39.875 2.678 6.746 1 89.81 274 GLU B CA 1
ATOM 7535 C C . GLU B 1 274 ? 40.562 3.412 5.582 1 89.81 274 GLU B C 1
ATOM 7537 O O . GLU B 1 274 ? 41.469 4.223 5.789 1 89.81 274 GLU B O 1
ATOM 7542 N N . LYS B 1 275 ? 40.062 3.143 4.477 1 88.69 275 LYS B N 1
ATOM 7543 C CA . LYS B 1 275 ? 40.594 3.803 3.291 1 88.69 275 LYS B CA 1
ATOM 7544 C C . LYS B 1 275 ? 40.25 5.289 3.289 1 88.69 275 LYS B C 1
ATOM 7546 O O . LYS B 1 275 ? 41.094 6.125 2.949 1 88.69 275 LYS B O 1
ATOM 7551 N N . ARG B 1 276 ? 39.094 5.562 3.703 1 87.44 276 ARG B N 1
ATOM 7552 C CA . ARG B 1 276 ? 38.625 6.938 3.67 1 87.44 276 ARG B CA 1
ATOM 7553 C C . ARG B 1 276 ? 39.062 7.699 4.922 1 87.44 276 ARG B C 1
ATOM 7555 O O . ARG B 1 276 ? 39.094 8.93 4.914 1 87.44 276 ARG B O 1
ATOM 7562 N N . GLY B 1 277 ? 39.25 7.004 5.965 1 87 277 GLY B N 1
ATOM 7563 C CA . GLY B 1 277 ? 39.656 7.605 7.223 1 87 277 GLY B CA 1
ATOM 7564 C C . GLY B 1 277 ? 38.5 8.031 8.086 1 87 277 GLY B C 1
ATOM 7565 O O . GLY B 1 277 ? 38.656 8.641 9.141 1 87 277 GLY B O 1
ATOM 7566 N N . SER B 1 278 ? 37.281 7.746 7.555 1 89.31 278 SER B N 1
ATOM 7567 C CA . SER B 1 278 ? 36.094 8.117 8.312 1 89.31 278 SER B CA 1
ATOM 7568 C C . SER B 1 278 ? 34.938 7.168 8.016 1 89.31 278 SER B C 1
ATOM 7570 O O . SER B 1 278 ? 34.844 6.621 6.914 1 89.31 278 SER B O 1
ATOM 7572 N N . LEU B 1 279 ? 34.125 6.934 9.039 1 94.12 279 LEU B N 1
ATOM 7573 C CA . LEU B 1 279 ? 32.875 6.195 8.875 1 94.12 279 LEU B CA 1
ATOM 7574 C C . LEU B 1 279 ? 31.672 7.109 9.102 1 94.12 279 LEU B C 1
ATOM 7576 O O . LEU B 1 279 ? 31.469 7.605 10.211 1 94.12 279 LEU B O 1
ATOM 7580 N N . ASP B 1 280 ? 30.969 7.348 8.023 1 94.19 280 ASP B N 1
ATOM 7581 C CA . ASP B 1 280 ? 29.812 8.25 8.07 1 94.19 280 ASP B CA 1
ATOM 7582 C C . ASP B 1 280 ? 28.516 7.496 7.793 1 94.19 280 ASP B C 1
ATOM 7584 O O . ASP B 1 280 ? 28.453 6.68 6.875 1 94.19 280 ASP B O 1
ATOM 7588 N N . LEU B 1 281 ? 27.547 7.781 8.625 1 96.38 281 LEU B N 1
ATOM 7589 C CA . LEU B 1 281 ? 26.266 7.074 8.531 1 96.38 281 LEU B CA 1
ATOM 7590 C C . LEU B 1 281 ? 25.141 8.039 8.188 1 96.38 281 LEU B C 1
ATOM 7592 O O . LEU B 1 281 ? 25.281 9.25 8.344 1 96.38 281 LEU B O 1
ATOM 7596 N N . SER B 1 282 ? 24.125 7.566 7.582 1 95.5 282 SER B N 1
ATOM 7597 C CA . SER B 1 282 ? 22.828 8.211 7.469 1 95.5 282 SER B CA 1
ATOM 7598 C C . SER B 1 282 ? 21.719 7.344 8.07 1 95.5 282 SER B C 1
ATOM 7600 O O . SER B 1 282 ? 21.828 6.113 8.07 1 95.5 282 SER B O 1
ATOM 7602 N N . GLY B 1 283 ? 20.734 7.941 8.719 1 94.12 283 GLY B N 1
ATOM 7603 C CA . GLY B 1 283 ? 19.672 7.191 9.375 1 94.12 283 GLY B CA 1
ATOM 7604 C C . GLY B 1 283 ? 18.312 7.871 9.273 1 94.12 283 GLY B C 1
ATOM 7605 O O . GLY B 1 283 ? 18.234 9.102 9.195 1 94.12 283 GLY B O 1
ATOM 7606 N N . ASP B 1 284 ? 17.281 7.098 9.234 1 90.88 284 ASP B N 1
ATOM 7607 C CA . ASP B 1 284 ? 15.906 7.586 9.203 1 90.88 284 ASP B CA 1
ATOM 7608 C C . ASP B 1 284 ? 14.93 6.508 9.672 1 90.88 284 ASP B C 1
ATOM 7610 O O . ASP B 1 284 ? 15.203 5.312 9.523 1 90.88 284 ASP B O 1
ATOM 7614 N N . ALA B 1 285 ? 13.922 7.039 10.289 1 88.5 285 ALA B N 1
ATOM 7615 C CA . ALA B 1 285 ? 12.875 6.133 10.75 1 88.5 285 ALA B CA 1
ATOM 7616 C C . ALA B 1 285 ? 11.695 6.105 9.773 1 88.5 285 ALA B C 1
ATOM 7618 O O . ALA B 1 285 ? 11.461 7.074 9.047 1 88.5 285 ALA B O 1
ATOM 7619 N N . GLN B 1 286 ? 11.109 4.996 9.664 1 83.81 286 GLN B N 1
ATOM 7620 C CA . GLN B 1 286 ? 9.836 4.879 8.961 1 83.81 286 GLN B CA 1
ATOM 7621 C C . GLN B 1 286 ? 8.734 4.402 9.906 1 83.81 286 GLN B C 1
ATOM 7623 O O . GLN B 1 286 ? 8.867 3.359 10.547 1 83.81 286 GLN B O 1
ATOM 7628 N N . TYR B 1 287 ? 7.785 5.262 10.125 1 74.62 287 TYR B N 1
ATOM 7629 C CA . TYR B 1 287 ? 6.602 4.961 10.922 1 74.62 287 TYR B CA 1
ATOM 7630 C C . TYR B 1 287 ? 5.336 5.449 10.234 1 74.62 287 TYR B C 1
ATOM 7632 O O . TYR B 1 287 ? 5.289 6.574 9.727 1 74.62 287 TYR B O 1
ATOM 7640 N N . ASP B 1 288 ? 4.531 4.512 9.836 1 58.75 288 ASP B N 1
ATOM 7641 C CA . ASP B 1 288 ? 3.369 4.883 9.039 1 58.75 288 ASP B CA 1
ATOM 7642 C C . ASP B 1 288 ? 2.18 5.238 9.93 1 58.75 288 ASP B C 1
ATOM 7644 O O . ASP B 1 288 ? 1.287 4.414 10.133 1 58.75 288 ASP B O 1
ATOM 7648 N N . SER B 1 289 ? 2.143 6.254 10.742 1 53.09 289 SER B N 1
ATOM 7649 C CA . SER B 1 289 ? 0.975 6.746 11.461 1 53.09 289 SER B CA 1
ATOM 7650 C C . SER B 1 289 ? 0.206 7.773 10.641 1 53.09 289 SER B C 1
ATOM 7652 O O . SER B 1 289 ? 0.783 8.75 10.156 1 53.09 289 SER B O 1
ATOM 7654 N N . PRO B 1 290 ? -1.182 7.773 10.281 1 49.88 290 PRO B N 1
ATOM 7655 C CA . PRO B 1 290 ? -2.135 6.711 10.609 1 49.88 290 PRO B CA 1
ATOM 7656 C C . PRO B 1 290 ? -2.027 5.516 9.664 1 49.88 290 PRO B C 1
ATOM 7658 O O . PRO B 1 290 ? -1.529 5.652 8.547 1 49.88 290 PRO B O 1
ATOM 7661 N N . GLY B 1 291 ? -1.917 4.367 10.055 1 52.47 291 GLY B N 1
ATOM 7662 C CA . GLY B 1 291 ? -1.933 3.158 9.242 1 52.47 291 GLY B CA 1
ATOM 7663 C C . GLY B 1 291 ? -1.858 1.887 10.07 1 52.47 291 GLY B C 1
ATOM 7664 O O . GLY B 1 291 ? -1.643 1.939 11.281 1 52.47 291 GLY B O 1
ATOM 7665 N N . PHE B 1 292 ? -2.172 0.878 9.445 1 52.59 292 PHE B N 1
ATOM 7666 C CA . PHE B 1 292 ? -2.223 -0.423 10.102 1 52.59 292 PHE B CA 1
ATOM 7667 C C . PHE B 1 292 ? -0.868 -0.778 10.703 1 52.59 292 PHE B C 1
ATOM 7669 O O . PHE B 1 292 ? -0.797 -1.451 11.734 1 52.59 292 PHE B O 1
ATOM 7676 N N . SER B 1 293 ? 0.166 -0.185 10.109 1 57.5 293 SER B N 1
ATOM 7677 C CA . SER B 1 293 ? 1.5 -0.519 10.602 1 57.5 293 SER B CA 1
ATOM 7678 C C . SER B 1 293 ? 2.066 0.599 11.469 1 57.5 293 SER B C 1
ATOM 7680 O O . SER B 1 293 ? 3.283 0.707 11.641 1 57.5 293 SER B O 1
ATOM 7682 N N . ALA B 1 294 ? 1.209 1.394 11.969 1 61.72 294 ALA B N 1
ATOM 7683 C CA . ALA B 1 294 ? 1.647 2.564 12.719 1 61.72 294 ALA B CA 1
ATOM 7684 C C . ALA B 1 294 ? 2.236 2.158 14.07 1 61.72 294 ALA B C 1
ATOM 7686 O O . ALA B 1 294 ? 2.879 2.967 14.742 1 61.72 294 ALA B O 1
ATOM 7687 N N . LEU B 1 295 ? 2.104 0.88 14.359 1 66.94 295 LEU B N 1
ATOM 7688 C CA . LEU B 1 295 ? 2.611 0.416 15.648 1 66.94 295 LEU B CA 1
ATOM 7689 C C . LEU B 1 295 ? 4.09 0.057 15.547 1 66.94 295 LEU B C 1
ATOM 7691 O O . LEU B 1 295 ? 4.773 -0.065 16.562 1 66.94 295 LEU B O 1
ATOM 7695 N N . ASN B 1 296 ? 4.504 -0.062 14.336 1 75.44 296 ASN B N 1
ATOM 7696 C CA . ASN B 1 296 ? 5.883 -0.494 14.133 1 75.44 296 ASN B CA 1
ATOM 7697 C C . ASN B 1 296 ? 6.746 0.632 13.578 1 75.44 296 ASN B C 1
ATOM 7699 O O . ASN B 1 296 ? 6.336 1.331 12.648 1 75.44 296 ASN B O 1
ATOM 7703 N N . CYS B 1 297 ? 7.848 0.89 14.297 1 84.5 297 CYS B N 1
ATOM 7704 C CA . CYS B 1 297 ? 8.836 1.854 13.82 1 84.5 297 CYS B CA 1
ATOM 7705 C C . CYS B 1 297 ? 10.125 1.154 13.414 1 84.5 297 CYS B C 1
ATOM 7707 O O . CYS B 1 297 ? 10.68 0.36 14.18 1 84.5 297 CYS B O 1
ATOM 7709 N N . ARG B 1 298 ? 10.492 1.389 12.219 1 89.62 298 ARG B N 1
ATOM 7710 C CA . ARG B 1 298 ? 11.758 0.844 11.734 1 89.62 298 ARG B CA 1
ATOM 7711 C C . ARG B 1 298 ? 12.781 1.95 11.531 1 89.62 298 ARG B C 1
ATOM 7713 O O . ARG B 1 298 ? 12.461 3.018 11.008 1 89.62 298 ARG B O 1
ATOM 7720 N N . TYR B 1 299 ? 13.953 1.742 12.016 1 92.81 299 TYR B N 1
ATOM 7721 C CA . TYR B 1 299 ? 15.062 2.666 11.812 1 92.81 299 TYR B CA 1
ATOM 7722 C C . TYR B 1 299 ? 16.203 1.985 11.078 1 92.81 299 TYR B C 1
ATOM 7724 O O . TYR B 1 299 ? 16.656 0.904 11.469 1 92.81 299 TYR B O 1
ATOM 7732 N N . ALA B 1 300 ? 16.656 2.566 10.031 1 95.94 300 ALA B N 1
ATOM 7733 C CA . ALA B 1 300 ? 17.75 1.992 9.242 1 95.94 300 ALA B CA 1
ATOM 7734 C C . ALA B 1 300 ? 18.984 2.891 9.281 1 95.94 300 ALA B C 1
ATOM 7736 O O . ALA B 1 300 ? 18.875 4.117 9.227 1 95.94 300 ALA B O 1
ATOM 7737 N N . LEU B 1 301 ? 20.125 2.297 9.453 1 96.94 301 LEU B N 1
ATOM 7738 C CA . LEU B 1 301 ? 21.422 2.955 9.367 1 96.94 301 LEU B CA 1
ATOM 7739 C C . LEU B 1 301 ? 22.172 2.512 8.117 1 96.94 301 LEU B C 1
ATOM 7741 O O . LEU B 1 301 ? 22.359 1.313 7.887 1 96.94 301 LEU B O 1
ATOM 7745 N N . ILE B 1 302 ? 22.594 3.459 7.332 1 97.06 302 ILE B N 1
ATOM 7746 C CA . ILE B 1 302 ? 23.266 3.158 6.082 1 97.06 302 ILE B CA 1
ATOM 7747 C C . ILE B 1 302 ? 24.641 3.84 6.062 1 97.06 302 ILE B C 1
ATOM 7749 O O . ILE B 1 302 ? 24.766 5 6.461 1 97.06 302 ILE B O 1
ATOM 7753 N N . ASP B 1 303 ? 25.625 3.092 5.711 1 96.31 303 ASP B N 1
ATOM 7754 C CA . ASP B 1 303 ? 26.922 3.689 5.449 1 96.31 303 ASP B CA 1
ATOM 7755 C C . ASP B 1 303 ? 26.906 4.523 4.172 1 96.31 303 ASP B C 1
ATOM 7757 O O . ASP B 1 303 ? 26.562 4.02 3.1 1 96.31 303 ASP B O 1
ATOM 7761 N N . VAL B 1 304 ? 27.297 5.707 4.328 1 92.44 304 VAL B N 1
ATOM 7762 C CA . VAL B 1 304 ? 27.141 6.652 3.23 1 92.44 304 VAL B CA 1
ATOM 7763 C C . VAL B 1 304 ? 28.094 6.289 2.092 1 92.44 304 VAL B C 1
ATOM 7765 O O . VAL B 1 304 ? 27.766 6.5 0.919 1 92.44 304 VAL B O 1
ATOM 7768 N N . ALA B 1 305 ? 29.203 5.719 2.375 1 90.88 305 ALA B N 1
ATOM 7769 C CA . ALA B 1 305 ? 30.219 5.422 1.368 1 90.88 305 ALA B CA 1
ATOM 7770 C C . ALA B 1 305 ? 29.812 4.215 0.525 1 90.88 305 ALA B C 1
ATOM 7772 O O . ALA B 1 305 ? 30.047 4.191 -0.687 1 90.88 305 ALA B O 1
ATOM 7773 N N . THR B 1 306 ? 29.281 3.279 1.169 1 94.5 306 THR B N 1
ATOM 7774 C CA . THR B 1 306 ? 29 2.023 0.484 1 94.5 306 THR B CA 1
ATOM 7775 C C . THR B 1 306 ? 27.516 1.909 0.156 1 94.5 306 THR B C 1
ATOM 7777 O O . THR B 1 306 ? 27.109 1.076 -0.661 1 94.5 306 THR B O 1
ATOM 7780 N N . ASN B 1 307 ? 26.656 2.666 0.792 1 94.38 307 ASN B N 1
ATOM 7781 C CA . ASN B 1 307 ? 25.203 2.635 0.68 1 94.38 307 ASN B CA 1
ATOM 7782 C C . ASN B 1 307 ? 24.625 1.327 1.216 1 94.38 307 ASN B C 1
ATOM 7784 O O . ASN B 1 307 ? 23.5 0.966 0.896 1 94.38 307 ASN B O 1
ATOM 7788 N N . LEU B 1 308 ? 25.469 0.604 2.004 1 97.75 308 LEU B N 1
ATOM 7789 C CA . LEU B 1 308 ? 25 -0.643 2.605 1 97.75 308 LEU B CA 1
ATOM 7790 C C . LEU B 1 308 ? 24.312 -0.379 3.939 1 97.75 308 LEU B C 1
ATOM 7792 O O . LEU B 1 308 ? 24.766 0.45 4.727 1 97.75 308 LEU B O 1
ATOM 7796 N N . VAL B 1 309 ? 23.188 -1.03 4.16 1 98.25 309 VAL B N 1
ATOM 7797 C CA . VAL B 1 309 ? 22.531 -0.979 5.465 1 98.25 309 VAL B CA 1
ATOM 7798 C C . VAL B 1 309 ? 23.375 -1.73 6.496 1 98.25 309 VAL B C 1
ATOM 7800 O O . VAL B 1 309 ? 23.594 -2.938 6.363 1 98.25 309 VAL B O 1
ATOM 7803 N N . VAL B 1 310 ? 23.812 -1.04 7.488 1 97.38 310 VAL B N 1
ATOM 7804 C CA . VAL B 1 310 ? 24.719 -1.642 8.461 1 97.38 310 VAL B CA 1
ATOM 7805 C C . VAL B 1 310 ? 23.938 -2.15 9.664 1 97.38 310 VAL B C 1
ATOM 7807 O O . VAL B 1 310 ? 24.375 -3.068 10.359 1 97.38 310 VAL B O 1
ATOM 7810 N N . ASP B 1 311 ? 22.812 -1.538 9.852 1 96 311 ASP B N 1
ATOM 7811 C CA . ASP B 1 311 ? 21.953 -1.999 10.945 1 96 311 ASP B CA 1
ATOM 7812 C C . ASP B 1 311 ? 20.516 -1.505 10.773 1 96 311 ASP B C 1
ATOM 7814 O O . ASP B 1 311 ? 20.281 -0.51 10.086 1 96 311 ASP B O 1
ATOM 7818 N N . VAL B 1 312 ? 19.641 -2.254 11.328 1 95.56 312 VAL B N 1
ATOM 7819 C CA . VAL B 1 312 ? 18.234 -1.881 11.328 1 95.56 312 VAL B CA 1
ATOM 7820 C C . VAL B 1 312 ? 17.609 -2.23 12.68 1 95.56 312 VAL B C 1
ATOM 7822 O O . VAL B 1 312 ? 17.984 -3.217 13.312 1 95.56 312 VAL B O 1
ATOM 7825 N N . GLU B 1 313 ? 16.719 -1.334 13.094 1 91.5 313 GLU B N 1
ATOM 7826 C CA . GLU B 1 313 ? 15.992 -1.581 14.336 1 91.5 313 GLU B CA 1
ATOM 7827 C C . GLU B 1 313 ? 14.484 -1.435 14.133 1 91.5 313 GLU B C 1
ATOM 7829 O O . GLU B 1 313 ? 14.039 -0.57 13.375 1 91.5 313 GLU B O 1
ATOM 7834 N N . HIS B 1 314 ? 13.859 -2.438 14.758 1 87.62 314 HIS B N 1
ATOM 7835 C CA . HIS B 1 314 ? 12.398 -2.387 14.797 1 87.62 314 HIS B CA 1
ATOM 7836 C C . HIS B 1 314 ? 11.891 -2.256 16.234 1 87.62 314 HIS B C 1
ATOM 7838 O O . HIS B 1 314 ? 12.242 -3.068 17.094 1 87.62 314 HIS B O 1
ATOM 7844 N N . VAL B 1 315 ? 11.125 -1.146 16.406 1 83.12 315 VAL B N 1
ATOM 7845 C CA . VAL B 1 315 ? 10.547 -0.948 17.734 1 83.12 315 VAL B CA 1
ATOM 7846 C C . VAL B 1 315 ? 9.023 -0.87 17.609 1 83.12 315 VAL B C 1
ATOM 7848 O O . VAL B 1 315 ? 8.492 -0.167 16.75 1 83.12 315 VAL B O 1
ATOM 7851 N N . LYS B 1 316 ? 8.398 -1.698 18.422 1 76.94 316 LYS B N 1
ATOM 7852 C CA . LYS B 1 316 ? 6.941 -1.655 18.484 1 76.94 316 LYS B CA 1
ATOM 7853 C C . LYS B 1 316 ? 6.469 -0.646 19.531 1 76.94 316 LYS B C 1
ATOM 7855 O O . LYS B 1 316 ? 7.055 -0.543 20.609 1 76.94 316 LYS B O 1
ATOM 7860 N N . LYS B 1 317 ? 5.492 0.116 19.031 1 67.69 317 LYS B N 1
ATOM 7861 C CA . LYS B 1 317 ? 4.895 1.047 19.984 1 67.69 317 LYS B CA 1
ATOM 7862 C C . LYS B 1 317 ? 4.258 0.301 21.156 1 67.69 317 LYS B C 1
ATOM 7864 O O . LYS B 1 317 ? 3.443 -0.603 20.953 1 67.69 317 LYS B O 1
ATOM 7869 N N . SER B 1 318 ? 5.133 -0.051 22.266 1 53.59 318 SER B N 1
ATOM 7870 C CA . SER B 1 318 ? 4.641 -0.821 23.406 1 53.59 318 SER B CA 1
ATOM 7871 C C . SER B 1 318 ? 3.492 -0.1 24.109 1 53.59 318 SER B C 1
ATOM 7873 O O . SER B 1 318 ? 2.533 -0.734 24.547 1 53.59 318 SER B O 1
ATOM 7875 N N . SER B 1 319 ? 3.91 1.123 24.75 1 45.81 319 SER B N 1
ATOM 7876 C CA . SER B 1 319 ? 3.023 1.723 25.75 1 45.81 319 SER B CA 1
ATOM 7877 C C . SER B 1 319 ? 2.23 2.881 25.156 1 45.81 319 SER B C 1
ATOM 7879 O O . SER B 1 319 ? 2.668 3.51 24.188 1 45.81 319 SER B O 1
ATOM 7881 N N . GLN B 1 320 ? 0.945 2.926 25.5 1 43.69 320 GLN B N 1
ATOM 7882 C CA . GLN B 1 320 ? -0.046 3.975 25.281 1 43.69 320 GLN B CA 1
ATOM 7883 C C . GLN B 1 320 ? 0.609 5.352 25.25 1 43.69 320 GLN B C 1
ATOM 7885 O O . GLN B 1 320 ? 0.159 6.242 24.516 1 43.69 320 GLN B O 1
ATOM 7890 N N . ASN B 1 321 ? 1.649 5.477 26.016 1 43.25 321 ASN B N 1
ATOM 7891 C CA . ASN B 1 321 ? 2.137 6.832 26.234 1 43.25 321 ASN B CA 1
ATOM 7892 C C . ASN B 1 321 ? 3.312 7.156 25.312 1 43.25 321 ASN B C 1
ATOM 7894 O O . ASN B 1 321 ? 3.9 8.234 25.406 1 43.25 321 ASN B O 1
ATOM 7898 N N . GLU B 1 322 ? 3.646 6.098 24.516 1 54.75 322 GLU B N 1
ATOM 7899 C CA . GLU B 1 322 ? 4.809 6.465 23.703 1 54.75 322 GLU B CA 1
ATOM 7900 C C . GLU B 1 322 ? 4.391 7.125 22.391 1 54.75 322 GLU B C 1
ATOM 7902 O O . GLU B 1 322 ? 3.562 6.586 21.656 1 54.75 322 GLU B O 1
ATOM 7907 N N . SER B 1 323 ? 4.52 8.391 22.406 1 57.88 323 SER B N 1
ATOM 7908 C CA . SER B 1 323 ? 4.238 9.156 21.203 1 57.88 323 SER B CA 1
ATOM 7909 C C . SER B 1 323 ? 5.105 8.68 20.031 1 57.88 323 SER B C 1
ATOM 7911 O O . SER B 1 323 ? 6.188 8.133 20.25 1 57.88 323 SER B O 1
ATOM 7913 N N . SER B 1 324 ? 4.586 8.539 18.875 1 60.25 324 SER B N 1
ATOM 7914 C CA . SER B 1 324 ? 5.336 8.234 17.672 1 60.25 324 SER B CA 1
ATOM 7915 C C . SER B 1 324 ? 6.637 9.031 17.594 1 60.25 324 SER B C 1
ATOM 7917 O O . SER B 1 324 ? 7.633 8.555 17.062 1 60.25 324 SER B O 1
ATOM 7919 N N . LYS B 1 325 ? 6.574 10.07 18.281 1 64.56 325 LYS B N 1
ATOM 7920 C CA . LYS B 1 325 ? 7.734 10.953 18.219 1 64.56 325 LYS B CA 1
ATOM 7921 C C . LYS B 1 325 ? 8.875 10.43 19.078 1 64.56 325 LYS B C 1
ATOM 7923 O O . LYS B 1 325 ? 10.047 10.711 18.828 1 64.56 325 LYS B O 1
ATOM 7928 N N . SER B 1 326 ? 8.453 9.625 20 1 74.94 326 SER B N 1
ATOM 7929 C CA . SER B 1 326 ? 9.492 9.133 20.891 1 74.94 326 SER B CA 1
ATOM 7930 C C . SER B 1 326 ? 10.125 7.859 20.359 1 74.94 326 SER B C 1
ATOM 7932 O O . SER B 1 326 ? 11.195 7.445 20.828 1 74.94 326 SER B O 1
ATOM 7934 N N . LEU B 1 327 ? 9.578 7.363 19.359 1 81.69 327 LEU B N 1
ATOM 7935 C CA . LEU B 1 327 ? 10.039 6.07 18.859 1 81.69 327 LEU B CA 1
ATOM 7936 C C . LEU B 1 327 ? 11.289 6.227 18 1 81.69 327 LEU B C 1
ATOM 7938 O O . LEU B 1 327 ? 12.164 5.359 18.016 1 81.69 327 LEU B O 1
ATOM 7942 N N . GLU B 1 328 ? 11.375 7.324 17.328 1 86.38 328 GLU B N 1
ATOM 7943 C CA . GLU B 1 328 ? 12.5 7.52 16.406 1 86.38 328 GLU B CA 1
ATOM 7944 C C . GLU B 1 328 ? 13.82 7.625 17.172 1 86.38 328 GLU B C 1
ATOM 7946 O O . GLU B 1 328 ? 14.766 6.895 16.875 1 86.38 328 GLU B O 1
ATOM 7951 N N . PRO B 1 329 ? 13.867 8.438 18.203 1 89.06 329 PRO B N 1
ATOM 7952 C CA . PRO B 1 329 ? 15.125 8.492 18.953 1 89.06 329 PRO B CA 1
ATOM 7953 C C . PRO B 1 329 ? 15.453 7.172 19.656 1 89.06 329 PRO B C 1
ATOM 7955 O O . PRO B 1 329 ? 16.625 6.793 19.734 1 89.06 329 PRO B O 1
ATOM 7958 N N . LYS B 1 330 ? 14.469 6.559 20.141 1 88.56 330 LYS B N 1
ATOM 7959 C CA . LYS B 1 330 ? 14.695 5.277 20.797 1 88.56 330 LYS B CA 1
ATOM 7960 C C . LYS B 1 330 ? 15.258 4.246 19.828 1 88.56 330 LYS B C 1
ATOM 7962 O O . LYS B 1 330 ? 16.203 3.525 20.141 1 88.56 330 LYS B O 1
ATOM 7967 N N . SER B 1 331 ? 14.688 4.188 18.672 1 90.81 331 SER B N 1
ATOM 7968 C CA . SER B 1 331 ? 15.141 3.236 17.656 1 90.81 331 SER B CA 1
ATOM 7969 C C . SER B 1 331 ? 16.547 3.555 17.188 1 90.81 331 SER B C 1
ATOM 7971 O O . SER B 1 331 ? 17.359 2.646 16.969 1 90.81 331 SER B O 1
ATOM 7973 N N . LEU B 1 332 ? 16.828 4.801 16.984 1 94 332 LEU B N 1
ATOM 7974 C CA . LEU B 1 332 ? 18.172 5.223 16.625 1 94 332 LEU B CA 1
ATOM 7975 C C . LEU B 1 332 ? 19.172 4.82 17.703 1 94 332 LEU B C 1
ATOM 7977 O O . LEU B 1 332 ? 20.25 4.301 17.406 1 94 332 LEU B O 1
ATOM 7981 N N . ASP B 1 333 ? 18.781 5.066 18.922 1 94.5 333 ASP B N 1
ATOM 7982 C CA . ASP B 1 333 ? 19.656 4.75 20.047 1 94.5 333 ASP B CA 1
ATOM 7983 C C . ASP B 1 333 ? 20.016 3.266 20.062 1 94.5 333 ASP B C 1
ATOM 7985 O O . ASP B 1 333 ? 21.203 2.91 20.172 1 94.5 333 ASP B O 1
ATOM 7989 N N . LEU B 1 334 ? 19.094 2.441 19.922 1 93.94 334 LEU B N 1
ATOM 7990 C CA . LEU B 1 334 ? 19.297 0.998 19.969 1 93.94 334 LEU B CA 1
ATOM 7991 C C . LEU B 1 334 ? 20.172 0.541 18.812 1 93.94 334 LEU B C 1
ATOM 7993 O O . LEU B 1 334 ? 21.125 -0.231 19 1 93.94 334 LEU B O 1
ATOM 7997 N N . SER B 1 335 ? 19.844 0.996 17.609 1 94.69 335 SER B N 1
ATOM 7998 C CA . SER B 1 335 ? 20.578 0.596 16.422 1 94.69 335 SER B CA 1
ATOM 7999 C C . SER B 1 335 ? 22.016 1.104 16.453 1 94.69 335 SER B C 1
ATOM 8001 O O . SER B 1 335 ? 22.953 0.35 16.172 1 94.69 335 SER B O 1
ATOM 8003 N N . LEU B 1 336 ? 22.188 2.363 16.766 1 95.75 336 LEU B N 1
ATOM 8004 C CA . LEU B 1 336 ? 23.5 2.975 16.797 1 95.75 336 LEU B CA 1
ATOM 8005 C C . LEU B 1 336 ? 24.375 2.355 17.891 1 95.75 336 LEU B C 1
ATOM 8007 O O . LEU B 1 336 ? 25.562 2.094 17.688 1 95.75 336 LEU B O 1
ATOM 8011 N N . ASP B 1 337 ? 23.766 2.148 19.047 1 94.88 337 ASP B N 1
ATOM 8012 C CA . ASP B 1 337 ? 24.484 1.522 20.156 1 94.88 337 ASP B CA 1
ATOM 8013 C C . ASP B 1 337 ? 25 0.134 19.766 1 94.88 337 ASP B C 1
ATOM 8015 O O . ASP B 1 337 ? 26.156 -0.206 20.016 1 94.88 337 ASP B O 1
ATOM 8019 N N . ARG B 1 338 ? 24.172 -0.619 19.188 1 94.69 338 ARG B N 1
ATOM 8020 C CA . ARG B 1 338 ? 24.547 -1.96 18.75 1 94.69 338 ARG B CA 1
ATOM 8021 C C . ARG B 1 338 ? 25.672 -1.907 17.719 1 94.69 338 ARG B C 1
ATOM 8023 O O . ARG B 1 338 ? 26.625 -2.691 17.797 1 94.69 338 ARG B O 1
ATOM 8030 N N . PHE B 1 339 ? 25.594 -1.002 16.797 1 94.75 339 PHE B N 1
ATOM 8031 C CA . PHE B 1 339 ? 26.578 -0.904 15.734 1 94.75 339 PHE B CA 1
ATOM 8032 C C . PHE B 1 339 ? 27.938 -0.456 16.297 1 94.75 339 PHE B C 1
ATOM 8034 O O . PHE B 1 339 ? 28.969 -1.017 15.938 1 94.75 339 PHE B O 1
ATOM 8041 N N . VAL B 1 340 ? 27.875 0.517 17.141 1 93.19 340 VAL B N 1
ATOM 8042 C CA . VAL B 1 340 ? 29.094 1.021 17.766 1 93.19 340 VAL B CA 1
ATOM 8043 C C . VAL B 1 340 ? 29.766 -0.093 18.562 1 93.19 340 VAL B C 1
ATOM 8045 O O . VAL B 1 340 ? 30.984 -0.262 18.5 1 93.19 340 VAL B O 1
ATOM 8048 N N . LYS B 1 341 ? 28.984 -0.861 19.219 1 90.75 341 LYS B N 1
ATOM 8049 C CA . LYS B 1 341 ? 29.516 -1.984 20 1 90.75 341 LYS B CA 1
ATOM 8050 C C . LYS B 1 341 ? 30.125 -3.043 19.078 1 90.75 341 LYS B C 1
ATOM 8052 O O . LYS B 1 341 ? 31.156 -3.631 19.391 1 90.75 341 LYS B O 1
ATOM 8057 N N . THR B 1 342 ? 29.422 -3.242 18.016 1 91.19 342 THR B N 1
ATOM 8058 C CA . THR B 1 342 ? 29.922 -4.211 17.047 1 91.19 342 THR B CA 1
ATOM 8059 C C . THR B 1 342 ? 31.281 -3.777 16.484 1 91.19 342 THR B C 1
ATOM 8061 O O . THR B 1 342 ? 32.188 -4.602 16.328 1 91.19 342 THR B O 1
ATOM 8064 N N . LEU B 1 343 ? 31.469 -2.5 16.234 1 91.06 343 LEU B N 1
ATOM 8065 C CA . LEU B 1 343 ? 32.75 -1.962 15.742 1 91.06 343 LEU B CA 1
ATOM 8066 C C . LEU B 1 343 ? 33.844 -2.088 16.797 1 91.06 343 LEU B C 1
ATOM 8068 O O . LEU B 1 343 ? 34.969 -2.465 16.484 1 91.06 343 LEU B O 1
ATOM 8072 N N . ALA B 1 344 ? 33.469 -1.826 17.969 1 86.25 344 ALA B N 1
ATOM 8073 C CA . ALA B 1 344 ? 34.438 -1.895 19.078 1 86.25 344 ALA B CA 1
ATOM 8074 C C . ALA B 1 344 ? 34.906 -3.328 19.297 1 86.25 344 ALA B C 1
ATOM 8076 O O . ALA B 1 344 ? 36.094 -3.566 19.531 1 86.25 344 ALA B O 1
ATOM 8077 N N . ASN B 1 345 ? 34 -4.184 19.203 1 82.88 345 ASN B N 1
ATOM 8078 C CA . ASN B 1 345 ? 34.281 -5.59 19.469 1 82.88 345 ASN B CA 1
ATOM 8079 C C . ASN B 1 345 ? 35.156 -6.191 18.359 1 82.88 345 ASN B C 1
ATOM 8081 O O . ASN B 1 345 ? 35.938 -7.113 18.609 1 82.88 345 ASN B O 1
ATOM 8085 N N . ALA B 1 346 ? 34.969 -5.793 17.219 1 73.06 346 ALA B N 1
ATOM 8086 C CA . ALA B 1 346 ? 35.719 -6.34 16.094 1 73.06 346 ALA B CA 1
ATOM 8087 C C . ALA B 1 346 ? 37.125 -5.77 16.062 1 73.06 346 ALA B C 1
ATOM 8089 O O . ALA B 1 346 ? 37.906 -6.102 15.164 1 73.06 346 ALA B O 1
ATOM 8090 N N . THR B 1 347 ? 37.531 -5.09 17.109 1 65.69 347 THR B N 1
ATOM 8091 C CA . THR B 1 347 ? 38.875 -4.523 17.266 1 65.69 347 THR B CA 1
ATOM 8092 C C . THR B 1 347 ? 39.281 -3.691 16.047 1 65.69 347 THR B C 1
ATOM 8094 O O . THR B 1 347 ? 40.375 -3.791 15.547 1 65.69 347 THR B O 1
ATOM 8097 N N . LEU B 1 348 ? 38.281 -3.162 15.562 1 66.69 348 LEU B N 1
ATOM 8098 C CA . LEU B 1 348 ? 38.531 -2.367 14.367 1 66.69 348 LEU B CA 1
ATOM 8099 C C . LEU B 1 348 ? 38.875 -0.93 14.727 1 66.69 348 LEU B C 1
ATOM 8101 O O . LEU B 1 348 ? 38.438 -0.41 15.75 1 66.69 348 LEU B O 1
ATOM 8105 N N . ASN B 1 349 ? 39.781 -0.427 14.203 1 74.19 349 ASN B N 1
ATOM 8106 C CA . ASN B 1 349 ? 40.219 0.953 14.422 1 74.19 349 ASN B CA 1
ATOM 8107 C C . ASN B 1 349 ? 39.312 1.938 13.688 1 74.19 349 ASN B C 1
ATOM 8109 O O . ASN B 1 349 ? 39.781 2.873 13.047 1 74.19 349 ASN B O 1
ATOM 8113 N N . VAL B 1 350 ? 38.031 1.63 13.617 1 87.44 350 VAL B N 1
ATOM 8114 C CA . VAL B 1 350 ? 37.094 2.512 12.914 1 87.44 350 VAL B CA 1
ATOM 8115 C C . VAL B 1 350 ? 35.969 2.936 13.859 1 87.44 350 VAL B C 1
ATOM 8117 O O . VAL B 1 350 ? 35.438 2.115 14.617 1 87.44 350 VAL B O 1
ATOM 8120 N N . THR B 1 351 ? 35.781 4.215 14 1 90.69 351 THR B N 1
ATOM 8121 C CA . THR B 1 351 ? 34.656 4.754 14.773 1 90.69 351 THR B CA 1
ATOM 8122 C C . THR B 1 351 ? 33.75 5.586 13.883 1 90.69 351 THR B C 1
ATOM 8124 O O . THR B 1 351 ? 34.156 6.062 12.828 1 90.69 351 THR B O 1
ATOM 8127 N N . VAL B 1 352 ? 32.562 5.652 14.297 1 94.88 352 VAL B N 1
ATOM 8128 C CA . VAL B 1 352 ? 31.594 6.465 13.547 1 94.88 352 VAL B CA 1
ATOM 8129 C C . VAL B 1 352 ? 31.938 7.945 13.719 1 94.88 352 VAL B C 1
ATOM 8131 O O . VAL B 1 352 ? 32.031 8.438 14.844 1 94.88 352 VAL B O 1
ATOM 8134 N N . SER B 1 353 ? 32.125 8.586 12.609 1 93.31 353 SER B N 1
ATOM 8135 C CA . SER B 1 353 ? 32.5 9.992 12.641 1 93.31 353 SER B CA 1
ATOM 8136 C C . SER B 1 353 ? 31.297 10.906 12.609 1 93.31 353 SER B C 1
ATOM 8138 O O . SER B 1 353 ? 31.266 11.922 13.32 1 93.31 353 SER B O 1
ATOM 8140 N N . SER B 1 354 ? 30.391 10.547 11.805 1 93.5 354 SER B N 1
ATOM 8141 C CA . SER B 1 354 ? 29.234 11.414 11.664 1 93.5 354 SER B CA 1
ATOM 8142 C C . SER B 1 354 ? 27.984 10.617 11.305 1 93.5 354 SER B C 1
ATOM 8144 O O . SER B 1 354 ? 28.078 9.477 10.844 1 93.5 354 SER B O 1
ATOM 8146 N N . ILE B 1 355 ? 26.812 11.219 11.57 1 95.31 355 ILE B N 1
ATOM 8147 C CA . ILE B 1 355 ? 25.516 10.664 11.172 1 95.31 355 ILE B CA 1
ATOM 8148 C C . ILE B 1 355 ? 24.641 11.766 10.578 1 95.31 355 ILE B C 1
ATOM 8150 O O . ILE B 1 355 ? 24.531 12.852 11.148 1 95.31 355 ILE B O 1
ATOM 8154 N N . THR B 1 356 ? 24.156 11.523 9.43 1 94 356 THR B N 1
ATOM 8155 C CA . THR B 1 356 ? 23.234 12.453 8.773 1 94 356 THR B CA 1
ATOM 8156 C C . THR B 1 356 ? 21.781 12.039 9 1 94 356 THR B C 1
ATOM 8158 O O . THR B 1 356 ? 21.406 10.891 8.742 1 94 356 THR B O 1
ATOM 8161 N N . THR B 1 357 ? 20.953 12.906 9.57 1 92.62 357 THR B N 1
ATOM 8162 C CA . THR B 1 357 ? 19.547 12.656 9.867 1 92.62 357 THR B CA 1
ATOM 8163 C C . THR B 1 357 ? 18.688 13.812 9.391 1 92.62 357 THR B C 1
ATOM 8165 O O . THR B 1 357 ? 19.203 14.828 8.906 1 92.62 357 THR B O 1
ATOM 8168 N N . ASP B 1 358 ? 17.406 13.609 9.477 1 87.38 358 ASP B N 1
ATOM 8169 C CA . ASP B 1 358 ? 16.5 14.75 9.344 1 87.38 358 ASP B CA 1
ATOM 8170 C C . ASP B 1 358 ? 16.594 15.68 10.547 1 87.38 358 ASP B C 1
ATOM 8172 O O . ASP B 1 358 ? 17.25 15.344 11.539 1 87.38 358 ASP B O 1
ATOM 8176 N N . ARG B 1 359 ? 15.922 16.781 10.422 1 87.12 359 ARG B N 1
ATOM 8177 C CA . ARG B 1 359 ? 16.016 17.797 11.477 1 87.12 359 ARG B CA 1
ATOM 8178 C C . ARG B 1 359 ? 15.031 17.5 12.602 1 87.12 359 ARG B C 1
ATOM 8180 O O . ARG B 1 359 ? 14.055 18.234 12.781 1 87.12 359 ARG B O 1
ATOM 8187 N N . ASP B 1 360 ? 15.297 16.516 13.375 1 84.31 360 ASP B N 1
ATOM 8188 C CA . ASP B 1 360 ? 14.477 16.188 14.539 1 84.31 360 ASP B CA 1
ATOM 8189 C C . ASP B 1 360 ? 15.18 16.578 15.836 1 84.31 360 ASP B C 1
ATOM 8191 O O . ASP B 1 360 ? 16.266 16.062 16.141 1 84.31 360 ASP B O 1
ATOM 8195 N N . PRO B 1 361 ? 14.562 17.422 16.547 1 85.06 361 PRO B N 1
ATOM 8196 C CA . PRO B 1 361 ? 15.211 17.906 17.766 1 85.06 361 PRO B CA 1
ATOM 8197 C C . PRO B 1 361 ? 15.469 16.797 18.781 1 85.06 361 PRO B C 1
ATOM 8199 O O . PRO B 1 361 ? 16.484 16.812 19.484 1 85.06 361 PRO B O 1
ATOM 8202 N N . ALA B 1 362 ? 14.555 15.859 18.844 1 86.5 362 ALA B N 1
ATOM 8203 C CA . ALA B 1 362 ? 14.727 14.758 19.781 1 86.5 362 ALA B CA 1
ATOM 8204 C C . ALA B 1 362 ? 15.938 13.906 19.422 1 86.5 362 ALA B C 1
ATOM 8206 O O . ALA B 1 362 ? 16.656 13.43 20.297 1 86.5 362 ALA B O 1
ATOM 8207 N N . VAL B 1 363 ? 16.141 13.703 18.172 1 91.5 363 VAL B N 1
ATOM 8208 C CA . VAL B 1 363 ? 17.297 12.961 17.672 1 91.5 363 VAL B CA 1
ATOM 8209 C C . VAL B 1 363 ? 18.562 13.742 17.984 1 91.5 363 VAL B C 1
ATOM 8211 O O . VAL B 1 363 ? 19.562 13.164 18.438 1 91.5 363 VAL B O 1
ATOM 8214 N N . GLY B 1 364 ? 18.469 15.047 17.781 1 90.38 364 GLY B N 1
ATOM 8215 C CA . GLY B 1 364 ? 19.609 15.891 18.078 1 90.38 364 GLY B CA 1
ATOM 8216 C C . GLY B 1 364 ? 20 15.852 19.547 1 90.38 364 GLY B C 1
ATOM 8217 O O . GLY B 1 364 ? 21.188 15.75 19.875 1 90.38 364 GLY B O 1
ATOM 8218 N N . LYS B 1 365 ? 19.016 15.922 20.359 1 91.06 365 LYS B N 1
ATOM 8219 C CA . LYS B 1 365 ? 19.266 15.867 21.797 1 91.06 365 LYS B CA 1
ATOM 8220 C C . LYS B 1 365 ? 19.891 14.539 22.203 1 91.06 365 LYS B C 1
ATOM 8222 O O . LYS B 1 365 ? 20.828 14.508 23 1 91.06 365 LYS B O 1
ATOM 8227 N N . LEU B 1 366 ? 19.406 13.492 21.656 1 93.56 366 LEU B N 1
ATOM 8228 C CA . LEU B 1 366 ? 19.922 12.156 21.938 1 93.56 366 LEU B CA 1
ATOM 8229 C C . LEU B 1 366 ? 21.391 12.047 21.531 1 93.56 366 LEU B C 1
ATOM 8231 O O . LEU B 1 366 ? 22.219 11.57 22.312 1 93.56 366 LEU B O 1
ATOM 8235 N N . LEU B 1 367 ? 21.703 12.469 20.375 1 94.56 367 LEU B N 1
ATOM 8236 C CA . LEU B 1 367 ? 23.047 12.344 19.844 1 94.56 367 LEU B CA 1
ATOM 8237 C C . LEU B 1 367 ? 24.031 13.211 20.625 1 94.56 367 LEU B C 1
ATOM 8239 O O . LEU B 1 367 ? 25.141 12.789 20.922 1 94.56 367 LEU B O 1
ATOM 8243 N N . ALA B 1 368 ? 23.609 14.383 21 1 93.38 368 ALA B N 1
ATOM 8244 C CA . ALA B 1 368 ? 24.453 15.289 21.766 1 93.38 368 ALA B CA 1
ATOM 8245 C C . ALA B 1 368 ? 24.75 14.727 23.156 1 93.38 368 ALA B C 1
ATOM 8247 O O . ALA B 1 368 ? 25.859 14.867 23.656 1 93.38 368 ALA B O 1
ATOM 8248 N N . LYS B 1 369 ? 23.812 14.086 23.75 1 94.62 369 LYS B N 1
ATOM 8249 C CA . LYS B 1 369 ? 23.922 13.602 25.125 1 94.62 369 LYS B CA 1
ATOM 8250 C C . LYS B 1 369 ? 24.656 12.266 25.172 1 94.62 369 LYS B C 1
ATOM 8252 O O . LYS B 1 369 ? 25.594 12.102 25.969 1 94.62 369 LYS B O 1
ATOM 8257 N N . LYS B 1 370 ? 24.297 11.352 24.391 1 94.56 370 LYS B N 1
ATOM 8258 C CA . LYS B 1 370 ? 24.781 9.977 24.531 1 94.56 370 LYS B CA 1
ATOM 8259 C C . LYS B 1 370 ? 25.969 9.711 23.625 1 94.56 370 LYS B C 1
ATOM 8261 O O . LYS B 1 370 ? 26.797 8.844 23.906 1 94.56 370 LYS B O 1
ATOM 8266 N N . TYR B 1 371 ? 26.016 10.438 22.484 1 95.44 371 TYR B N 1
ATOM 8267 C CA . TYR B 1 371 ? 27.078 10.211 21.516 1 95.44 371 TYR B CA 1
ATOM 8268 C C . TYR B 1 371 ? 27.766 11.523 21.156 1 95.44 371 TYR B C 1
ATOM 8270 O O . TYR B 1 371 ? 27.828 11.898 19.984 1 95.44 371 TYR B O 1
ATOM 8278 N N . PRO B 1 372 ? 28.406 12.133 22.031 1 93.31 372 PRO B N 1
ATOM 8279 C CA . PRO B 1 372 ? 29 13.453 21.797 1 93.31 372 PRO B CA 1
ATOM 8280 C C . PRO B 1 372 ? 30.125 13.414 20.766 1 93.31 372 PRO B C 1
ATOM 8282 O O . PRO B 1 372 ? 30.422 14.43 20.141 1 93.31 372 PRO B O 1
ATOM 8285 N N . ASN B 1 373 ? 30.719 12.297 20.562 1 92.06 373 ASN B N 1
ATOM 8286 C CA . ASN B 1 373 ? 31.844 12.188 19.641 1 92.06 373 ASN B CA 1
ATOM 8287 C C . ASN B 1 373 ? 31.375 12 18.203 1 92.06 373 ASN B C 1
ATOM 8289 O O . ASN B 1 373 ? 32.188 12.031 17.266 1 92.06 373 ASN B O 1
ATOM 8293 N N . ILE B 1 374 ? 30.172 11.758 17.984 1 94.81 374 ILE B N 1
ATOM 8294 C CA . ILE B 1 374 ? 29.625 11.586 16.641 1 94.81 374 ILE B CA 1
ATOM 8295 C C . ILE B 1 374 ? 28.984 12.898 16.188 1 94.81 374 ILE B C 1
ATOM 8297 O O . ILE B 1 374 ? 28.047 13.391 16.797 1 94.81 374 ILE B O 1
ATOM 8301 N N . LYS B 1 375 ? 29.438 13.43 15.141 1 91.38 375 LYS B N 1
ATOM 8302 C CA . LYS B 1 375 ? 28.906 14.688 14.602 1 91.38 375 LYS B CA 1
ATOM 8303 C C . LYS B 1 375 ? 27.578 14.469 13.891 1 91.38 375 LYS B C 1
ATOM 8305 O O . LYS B 1 375 ? 27.469 13.625 12.992 1 91.38 375 LYS B O 1
ATOM 8310 N N . GLN B 1 376 ? 26.594 15.164 14.289 1 92.69 376 GLN B N 1
ATOM 8311 C CA . GLN B 1 376 ? 25.312 15.086 13.578 1 92.69 376 GLN B CA 1
ATOM 8312 C C . GLN B 1 376 ? 25.266 16.078 12.422 1 92.69 376 GLN B C 1
ATOM 8314 O O . GLN B 1 376 ? 25.656 17.25 12.578 1 92.69 376 GLN B O 1
ATOM 8319 N N . MET B 1 377 ? 24.844 15.641 11.359 1 91.81 377 MET B N 1
ATOM 8320 C CA . MET B 1 377 ? 24.609 16.5 10.203 1 91.81 377 MET B CA 1
ATOM 8321 C C . MET B 1 377 ? 23.156 16.375 9.742 1 91.81 377 MET B C 1
ATOM 8323 O O . MET B 1 377 ? 22.5 15.367 9.977 1 91.81 377 MET B O 1
ATOM 8327 N N . TYR B 1 378 ? 22.719 17.422 9.094 1 92.38 378 TYR B N 1
ATOM 8328 C CA . TYR B 1 378 ? 21.344 17.406 8.57 1 92.38 378 TYR B CA 1
ATOM 8329 C C . TYR B 1 378 ? 21.344 17.172 7.066 1 92.38 378 TYR B C 1
ATOM 8331 O O . TYR B 1 378 ? 22.266 17.578 6.367 1 92.38 378 TYR B O 1
ATOM 8339 N N . ASP B 1 379 ? 20.266 16.531 6.656 1 88.94 379 ASP B N 1
ATOM 8340 C CA . ASP B 1 379 ? 20.062 16.266 5.23 1 88.94 379 ASP B CA 1
ATOM 8341 C C . ASP B 1 379 ? 19.812 17.562 4.465 1 88.94 379 ASP B C 1
ATOM 8343 O O . ASP B 1 379 ? 18.844 18.266 4.73 1 88.94 379 ASP B O 1
ATOM 8347 N N . GLY B 1 380 ? 20.625 17.828 3.5 1 83.94 380 GLY B N 1
ATOM 8348 C CA . GLY B 1 380 ? 20.531 19.062 2.732 1 83.94 380 GLY B CA 1
ATOM 8349 C C . GLY B 1 380 ? 19.281 19.141 1.882 1 83.94 380 GLY B C 1
ATOM 8350 O O . GLY B 1 380 ? 18.688 20.203 1.743 1 83.94 380 GLY B O 1
ATOM 8351 N N . TRP B 1 381 ? 18.906 18.062 1.438 1 80.31 381 TRP B N 1
ATOM 8352 C CA . TRP B 1 381 ? 17.719 18.031 0.585 1 80.31 381 TRP B CA 1
ATOM 8353 C C . TRP B 1 381 ? 16.469 18.359 1.388 1 80.31 381 TRP B C 1
ATOM 8355 O O . TRP B 1 381 ? 15.633 19.156 0.96 1 80.31 381 TRP B O 1
ATOM 8365 N N . HIS B 1 382 ? 16.328 17.688 2.455 1 84.44 382 HIS B N 1
ATOM 8366 C CA . HIS B 1 382 ? 15.172 17.938 3.303 1 84.44 382 HIS B CA 1
ATOM 8367 C C . HIS B 1 382 ? 15.148 19.391 3.781 1 84.44 382 HIS B C 1
ATOM 8369 O O . HIS B 1 382 ? 14.078 19.984 3.912 1 84.44 382 HIS B O 1
ATOM 8375 N N . PHE B 1 383 ? 16.266 19.828 3.988 1 88.12 383 PHE B N 1
ATOM 8376 C CA . PHE B 1 383 ? 16.375 21.219 4.426 1 88.12 383 PHE B CA 1
ATOM 8377 C C . PHE B 1 383 ? 15.906 22.172 3.334 1 88.12 383 PHE B C 1
ATOM 8379 O O . PHE B 1 383 ? 15.086 23.062 3.586 1 88.12 383 PHE B O 1
ATOM 8386 N N . ALA B 1 384 ? 16.391 22 2.197 1 84.56 384 ALA B N 1
ATOM 8387 C CA . ALA B 1 384 ? 16.031 22.859 1.066 1 84.56 384 ALA B CA 1
ATOM 8388 C C . ALA B 1 384 ? 14.555 22.719 0.724 1 84.56 384 ALA B C 1
ATOM 8390 O O . ALA B 1 384 ? 13.891 23.703 0.398 1 84.56 384 ALA B O 1
ATOM 8391 N N . ARG B 1 385 ? 14.133 21.547 0.844 1 81.19 385 ARG B N 1
ATOM 8392 C CA . ARG B 1 385 ? 12.734 21.281 0.542 1 81.19 385 ARG B CA 1
ATOM 8393 C C . ARG B 1 385 ? 11.812 22 1.528 1 81.19 385 ARG B C 1
ATOM 8395 O O . ARG B 1 385 ? 10.742 22.469 1.152 1 81.19 385 ARG B O 1
ATOM 8402 N N . ASN B 1 386 ? 12.156 21.984 2.713 1 85 386 ASN B N 1
ATOM 8403 C CA . ASN B 1 386 ? 11.375 22.672 3.727 1 85 386 ASN B CA 1
ATOM 8404 C C . ASN B 1 386 ? 11.234 24.172 3.41 1 85 386 ASN B C 1
ATOM 8406 O O . ASN B 1 386 ? 10.141 24.719 3.508 1 85 386 ASN B O 1
ATOM 8410 N N . LEU B 1 387 ? 12.281 24.766 3.029 1 87.38 387 LEU B N 1
ATOM 8411 C CA . LEU B 1 387 ? 12.242 26.172 2.656 1 87.38 387 LEU B CA 1
ATOM 8412 C C . LEU B 1 387 ? 11.375 26.375 1.417 1 87.38 387 LEU B C 1
ATOM 8414 O O . LEU B 1 387 ? 10.57 27.312 1.365 1 87.38 387 LEU B O 1
ATOM 8418 N N . GLN B 1 388 ? 11.531 25.516 0.558 1 83.75 388 GLN B N 1
ATOM 8419 C CA . GLN B 1 388 ? 10.773 25.609 -0.684 1 83.75 388 GLN B CA 1
ATOM 8420 C C . GLN B 1 388 ? 9.273 25.516 -0.418 1 83.75 388 GLN B C 1
ATOM 8422 O O . GLN B 1 388 ? 8.484 26.234 -1.026 1 83.75 388 GLN B O 1
ATOM 8427 N N . LYS B 1 389 ? 8.938 24.625 0.406 1 79.19 389 LYS B N 1
ATOM 8428 C CA . LYS B 1 389 ? 7.527 24.469 0.742 1 79.19 389 LYS B CA 1
ATOM 8429 C C . LYS B 1 389 ? 6.949 25.75 1.331 1 79.19 389 LYS B C 1
ATOM 8431 O O . LYS B 1 389 ? 5.832 26.141 0.988 1 79.19 389 LYS B O 1
ATOM 8436 N N . ILE B 1 390 ? 7.664 26.359 2.127 1 84.94 390 ILE B N 1
ATOM 8437 C CA . ILE B 1 390 ? 7.234 27.609 2.764 1 84.94 390 ILE B CA 1
ATOM 8438 C C . ILE B 1 390 ? 7.078 28.703 1.708 1 84.94 390 ILE B C 1
ATOM 8440 O O . ILE B 1 390 ? 6.094 29.438 1.717 1 84.94 390 ILE B O 1
ATOM 8444 N N . LEU B 1 391 ? 7.973 28.75 0.814 1 86.12 391 LEU B N 1
ATOM 8445 C CA . LEU B 1 391 ? 7.973 29.766 -0.228 1 86.12 391 LEU B CA 1
ATOM 8446 C C . LEU B 1 391 ? 6.824 29.547 -1.206 1 86.12 391 LEU B C 1
ATOM 8448 O O . LEU B 1 391 ? 6.164 30.5 -1.62 1 86.12 391 LEU B O 1
ATOM 8452 N N . TRP B 1 392 ? 6.613 28.312 -1.415 1 75.94 392 TRP B N 1
ATOM 8453 C CA . TRP B 1 392 ? 5.555 27.984 -2.367 1 75.94 392 TRP B CA 1
ATOM 8454 C C . TRP B 1 392 ? 4.184 28.312 -1.792 1 75.94 392 TRP B C 1
ATOM 8456 O O . TRP B 1 392 ? 3.273 28.719 -2.525 1 75.94 392 TRP B O 1
ATOM 8466 N N . LYS B 1 393 ? 4.047 28.078 -0.599 1 75.38 393 LYS B N 1
ATOM 8467 C CA . LYS B 1 393 ? 2.783 28.406 0.055 1 75.38 393 LYS B CA 1
ATOM 8468 C C . LYS B 1 393 ? 2.496 29.906 -0.002 1 75.38 393 LYS B C 1
ATOM 8470 O O . LYS B 1 393 ? 1.337 30.312 -0.078 1 75.38 393 LYS B O 1
ATOM 8475 N N . LYS B 1 394 ? 3.498 30.703 -0.137 1 81.5 394 LYS B N 1
ATOM 8476 C CA . LYS B 1 394 ? 3.334 32.156 -0.034 1 81.5 394 LYS B CA 1
ATOM 8477 C C . LYS B 1 394 ? 3.508 32.812 -1.394 1 81.5 394 LYS B C 1
ATOM 8479 O O . LYS B 1 394 ? 3.121 33.969 -1.574 1 81.5 394 LYS B O 1
ATOM 8484 N N . GLN B 1 395 ? 3.998 32.156 -2.279 1 76.94 395 GLN B N 1
ATOM 8485 C CA . GLN B 1 395 ? 4.426 32.75 -3.543 1 76.94 395 GLN B CA 1
ATOM 8486 C C . GLN B 1 395 ? 3.244 33.344 -4.301 1 76.94 395 GLN B C 1
ATOM 8488 O O . GLN B 1 395 ? 3.414 34.25 -5.098 1 76.94 395 GLN B O 1
ATOM 8493 N N . ASP B 1 396 ? 2.1 32.812 -4.039 1 73.62 396 ASP B N 1
ATOM 8494 C CA . ASP B 1 396 ? 0.961 33.281 -4.824 1 73.62 396 ASP B CA 1
ATOM 8495 C C . ASP B 1 396 ? 0.295 34.5 -4.168 1 73.62 396 ASP B C 1
ATOM 8497 O O . ASP B 1 396 ? -0.635 35.094 -4.727 1 73.62 396 ASP B O 1
ATOM 8501 N N . GLN B 1 397 ? 0.827 34.906 -3.119 1 81.25 397 GLN B N 1
ATOM 8502 C CA . GLN B 1 397 ? 0.341 36.125 -2.494 1 81.25 397 GLN B CA 1
ATOM 8503 C C . GLN B 1 397 ? 0.747 37.344 -3.305 1 81.25 397 GLN B C 1
ATOM 8505 O O . GLN B 1 397 ? 1.835 37.406 -3.883 1 81.25 397 GLN B O 1
ATOM 8510 N N . VAL B 1 398 ? -0.184 38.281 -3.375 1 82 398 VAL B N 1
ATOM 8511 C CA . VAL B 1 398 ? 0.004 39.469 -4.184 1 82 398 VAL B CA 1
ATOM 8512 C C . VAL B 1 398 ? 1.296 40.188 -3.775 1 82 398 VAL B C 1
ATOM 8514 O O . VAL B 1 398 ? 2.039 40.688 -4.629 1 82 398 VAL B O 1
ATOM 8517 N N . GLN B 1 399 ? 1.597 40.188 -2.564 1 86.81 399 GLN B N 1
ATOM 8518 C CA . GLN B 1 399 ? 2.758 40.875 -2.035 1 86.81 399 GLN B CA 1
ATOM 8519 C C . GLN B 1 399 ? 4.059 40.219 -2.469 1 86.81 399 GLN B C 1
ATOM 8521 O O . GLN B 1 399 ? 5.125 40.844 -2.428 1 86.81 399 GLN B O 1
ATOM 8526 N N . MET B 1 400 ? 3.963 39.031 -2.963 1 90.5 400 MET B N 1
ATOM 8527 C CA . MET B 1 400 ? 5.164 38.25 -3.27 1 90.5 400 MET B CA 1
ATOM 8528 C C . MET B 1 400 ? 5.402 38.188 -4.773 1 90.5 400 MET B C 1
ATOM 8530 O O . MET B 1 400 ? 6.383 37.594 -5.23 1 90.5 400 MET B O 1
ATOM 8534 N N . LYS B 1 401 ? 4.625 38.781 -5.512 1 86.94 401 LYS B N 1
ATOM 8535 C CA . LYS B 1 401 ? 4.688 38.688 -6.969 1 86.94 401 LYS B CA 1
ATOM 8536 C C . LYS B 1 401 ? 6.062 39.125 -7.484 1 86.94 401 LYS B C 1
ATOM 8538 O O . LYS B 1 401 ? 6.648 38.438 -8.328 1 86.94 401 LYS B O 1
ATOM 8543 N N . PRO B 1 402 ? 6.613 40.219 -6.926 1 87.31 402 PRO B N 1
ATOM 8544 C CA . PRO B 1 402 ? 7.938 40.625 -7.414 1 87.31 402 PRO B CA 1
ATOM 8545 C C . PRO B 1 402 ? 9.023 39.625 -7.055 1 87.31 402 PRO B C 1
ATOM 8547 O O . PRO B 1 402 ? 10.078 39.594 -7.691 1 87.31 402 PRO B O 1
ATOM 8550 N N . ALA B 1 403 ? 8.727 38.844 -6.055 1 91.06 403 ALA B N 1
ATOM 8551 C CA . ALA B 1 403 ? 9.734 37.906 -5.562 1 91.06 403 ALA B CA 1
ATOM 8552 C C . ALA B 1 403 ? 9.625 36.562 -6.262 1 91.06 403 ALA B C 1
ATOM 8554 O O . ALA B 1 403 ? 10.531 35.719 -6.156 1 91.06 403 ALA B O 1
ATOM 8555 N N . LYS B 1 404 ? 8.625 36.312 -6.988 1 86.5 404 LYS B N 1
ATOM 8556 C CA . LYS B 1 404 ? 8.328 35 -7.59 1 86.5 404 LYS B CA 1
ATOM 8557 C C . LYS B 1 404 ? 9.484 34.531 -8.461 1 86.5 404 LYS B C 1
ATOM 8559 O O . LYS B 1 404 ? 9.844 33.344 -8.422 1 86.5 404 LYS B O 1
ATOM 8564 N N . ARG B 1 405 ? 10.094 35.375 -9.148 1 83.75 405 ARG B N 1
ATOM 8565 C CA . ARG B 1 405 ? 11.164 35 -10.078 1 83.75 405 ARG B CA 1
ATOM 8566 C C . ARG B 1 405 ? 12.414 34.594 -9.32 1 83.75 405 ARG B C 1
ATOM 8568 O O . ARG B 1 405 ? 13.281 33.906 -9.883 1 83.75 405 ARG B O 1
ATOM 8575 N N . TRP B 1 406 ? 12.523 35.031 -8.102 1 89.31 406 TRP B N 1
ATOM 8576 C CA . TRP B 1 406 ? 13.742 34.781 -7.34 1 89.31 406 TRP B CA 1
ATOM 8577 C C . TRP B 1 406 ? 13.625 33.531 -6.5 1 89.31 406 TRP B C 1
ATOM 8579 O O . TRP B 1 406 ? 14.594 33.094 -5.891 1 89.31 406 TRP B O 1
ATOM 8589 N N . ILE B 1 407 ? 12.531 32.875 -6.461 1 87.25 407 ILE B N 1
ATOM 8590 C CA . ILE B 1 407 ? 12.297 31.734 -5.582 1 87.25 407 ILE B CA 1
ATOM 8591 C C . ILE B 1 407 ? 13.156 30.562 -6.027 1 87.25 407 ILE B C 1
ATOM 8593 O O . ILE B 1 407 ? 13.867 29.953 -5.219 1 87.25 407 ILE B O 1
ATOM 8597 N N . GLU B 1 408 ? 13.18 30.219 -7.234 1 81.88 408 GLU B N 1
ATOM 8598 C CA . GLU B 1 408 ? 13.977 29.109 -7.742 1 81.88 408 GLU B CA 1
ATOM 8599 C C . GLU B 1 408 ? 15.469 29.406 -7.629 1 81.88 408 GLU B C 1
ATOM 8601 O O . GLU B 1 408 ? 16.234 28.562 -7.168 1 81.88 408 GLU B O 1
ATOM 8606 N N . PRO B 1 409 ? 15.859 30.578 -7.957 1 85.31 409 PRO B N 1
ATOM 8607 C CA . PRO B 1 409 ? 17.281 30.906 -7.773 1 85.31 409 PRO B CA 1
ATOM 8608 C C . PRO B 1 409 ? 17.703 30.844 -6.312 1 85.31 409 PRO B C 1
ATOM 8610 O O . PRO B 1 409 ? 18.859 30.484 -6.016 1 85.31 409 PRO B O 1
ATOM 8613 N N . LEU B 1 410 ? 16.859 31.219 -5.492 1 90.31 410 LEU B N 1
ATOM 8614 C CA . LEU B 1 410 ? 17.172 31.141 -4.066 1 90.31 410 LEU B CA 1
ATOM 8615 C C . LEU B 1 410 ? 17.438 29.703 -3.641 1 90.31 410 LEU B C 1
ATOM 8617 O O . LEU B 1 410 ? 18.391 29.438 -2.906 1 90.31 410 LEU B O 1
ATOM 8621 N N . ARG B 1 411 ? 16.625 28.828 -4.094 1 87.19 411 ARG B N 1
ATOM 8622 C CA . ARG B 1 411 ? 16.812 27.406 -3.791 1 87.19 411 ARG B CA 1
ATOM 8623 C C . ARG B 1 411 ? 18.141 26.891 -4.336 1 87.19 411 ARG B C 1
ATOM 8625 O O . ARG B 1 411 ? 18.859 26.188 -3.639 1 87.19 411 ARG B O 1
ATOM 8632 N N . ASN B 1 412 ? 18.453 27.266 -5.512 1 83.81 412 ASN B N 1
ATOM 8633 C CA . ASN B 1 412 ? 19.703 26.844 -6.129 1 83.81 412 ASN B CA 1
ATOM 8634 C C . ASN B 1 412 ? 20.906 27.406 -5.379 1 83.81 412 ASN B C 1
ATOM 8636 O O . ASN B 1 412 ? 21.922 26.719 -5.207 1 83.81 412 ASN B O 1
ATOM 8640 N N . HIS B 1 413 ? 20.719 28.609 -5.043 1 89.62 413 HIS B N 1
ATOM 8641 C CA . HIS B 1 413 ? 21.781 29.266 -4.293 1 89.62 413 HIS B CA 1
ATOM 8642 C C . HIS B 1 413 ? 22 28.578 -2.949 1 89.62 413 HIS B C 1
ATOM 8644 O O . HIS B 1 413 ? 23.141 28.5 -2.471 1 89.62 413 HIS B O 1
ATOM 8650 N N . LEU B 1 414 ? 20.922 28.156 -2.404 1 91.12 414 LEU B N 1
ATOM 8651 C CA . LEU B 1 414 ? 21.031 27.422 -1.15 1 91.12 414 LEU B CA 1
ATOM 8652 C C . LEU B 1 414 ? 21.844 26.141 -1.339 1 91.12 414 LEU B C 1
ATOM 8654 O O . LEU B 1 414 ? 22.766 25.859 -0.559 1 91.12 414 LEU B O 1
ATOM 8658 N N . TYR B 1 415 ? 21.578 25.453 -2.34 1 84.75 415 TYR B N 1
ATOM 8659 C CA . TYR B 1 415 ? 22.328 24.234 -2.645 1 84.75 415 TYR B CA 1
ATOM 8660 C C . TYR B 1 415 ? 23.797 24.547 -2.891 1 84.75 415 TYR B C 1
ATOM 8662 O O . TYR B 1 415 ? 24.672 23.828 -2.396 1 84.75 415 TYR B O 1
ATOM 8670 N N . TRP B 1 416 ? 23.953 25.547 -3.629 1 85.5 416 TRP B N 1
ATOM 8671 C CA . TRP B 1 416 ? 25.328 25.984 -3.918 1 85.5 416 TRP B CA 1
ATOM 8672 C C . TRP B 1 416 ? 26.062 26.359 -2.635 1 85.5 416 TRP B C 1
ATOM 8674 O O . TRP B 1 416 ? 27.219 26.016 -2.457 1 85.5 416 TRP B O 1
ATOM 8684 N N . SER B 1 417 ? 25.391 27.062 -1.842 1 90.19 417 SER B N 1
ATOM 8685 C CA . SER B 1 417 ? 25.984 27.5 -0.584 1 90.19 417 SER B CA 1
ATOM 8686 C C . SER B 1 417 ? 26.391 26.297 0.271 1 90.19 417 SER B C 1
ATOM 8688 O O . SER B 1 417 ? 27.5 26.281 0.833 1 90.19 417 SER B O 1
ATOM 8690 N N . ILE B 1 418 ? 25.562 25.312 0.325 1 88.31 418 ILE B N 1
ATOM 8691 C CA . ILE B 1 418 ? 25.828 24.109 1.104 1 88.31 418 ILE B CA 1
ATOM 8692 C C . ILE B 1 418 ? 26.969 23.328 0.469 1 88.31 418 ILE B C 1
ATOM 8694 O O . ILE B 1 418 ? 27.938 22.969 1.149 1 88.31 418 ILE B O 1
ATOM 8698 N N . GLY B 1 419 ? 26.969 23.141 -0.733 1 84 419 GLY B N 1
ATOM 8699 C CA . GLY B 1 419 ? 27.922 22.312 -1.453 1 84 419 GLY B CA 1
ATOM 8700 C C . GLY B 1 419 ? 29.328 22.906 -1.466 1 84 419 GLY B C 1
ATOM 8701 O O . GLY B 1 419 ? 30.312 22.172 -1.355 1 84 419 GLY B O 1
ATOM 8702 N N . THR B 1 420 ? 29.453 24.156 -1.523 1 84.88 420 THR B N 1
ATOM 8703 C CA . THR B 1 420 ? 30.75 24.812 -1.721 1 84.88 420 THR B CA 1
ATOM 8704 C C . THR B 1 420 ? 31.359 25.219 -0.384 1 84.88 420 THR B C 1
ATOM 8706 O O . THR B 1 420 ? 32.469 25.719 -0.336 1 84.88 420 THR B O 1
ATOM 8709 N N . SER B 1 421 ? 30.656 25 0.645 1 87.25 421 SER B N 1
ATOM 8710 C CA . SER B 1 421 ? 31.172 25.406 1.954 1 87.25 421 SER B CA 1
ATOM 8711 C C . SER B 1 421 ? 31.984 24.281 2.6 1 87.25 421 SER B C 1
ATOM 8713 O O . SER B 1 421 ? 32.594 24.484 3.66 1 87.25 421 SER B O 1
ATOM 8715 N N . GLY B 1 422 ? 32 23.141 2.029 1 76 422 GLY B N 1
ATOM 8716 C CA . GLY B 1 422 ? 32.844 22.047 2.48 1 76 422 GLY B CA 1
ATOM 8717 C C . GLY B 1 422 ? 32.594 21.641 3.922 1 76 422 GLY B C 1
ATOM 8718 O O . GLY B 1 422 ? 33.531 21.312 4.656 1 76 422 GLY B O 1
ATOM 8719 N N . GLY B 1 423 ? 31.469 21.938 4.445 1 78.56 423 GLY B N 1
ATOM 8720 C CA . GLY B 1 423 ? 31.141 21.547 5.805 1 78.56 423 GLY B CA 1
ATOM 8721 C C . GLY B 1 423 ? 31.266 22.672 6.812 1 78.56 423 GLY B C 1
ATOM 8722 O O . GLY B 1 423 ? 30.922 22.5 7.984 1 78.56 423 GLY B O 1
ATOM 8723 N N . ASN B 1 424 ? 31.828 23.766 6.355 1 87 424 ASN B N 1
ATOM 8724 C CA . ASN B 1 424 ? 31.891 24.953 7.207 1 87 424 ASN B CA 1
ATOM 8725 C C . ASN B 1 424 ? 30.531 25.625 7.312 1 87 424 ASN B C 1
ATOM 8727 O O . ASN B 1 424 ? 30.109 26.344 6.395 1 87 424 ASN B O 1
ATOM 8731 N N . GLY B 1 425 ? 29.922 25.484 8.445 1 89.56 425 GLY B N 1
ATOM 8732 C CA . GLY B 1 425 ? 28.562 25.953 8.648 1 89.56 425 GLY B CA 1
ATOM 8733 C C . GLY B 1 425 ? 28.438 27.469 8.531 1 89.56 425 GLY B C 1
ATOM 8734 O O . GLY B 1 425 ? 27.516 27.953 7.883 1 89.56 425 GLY B O 1
ATOM 8735 N N . LYS B 1 426 ? 29.312 28.172 9.102 1 91.31 426 LYS B N 1
ATOM 8736 C CA . LYS B 1 426 ? 29.281 29.641 9.055 1 91.31 426 LYS B CA 1
ATOM 8737 C C . LYS B 1 426 ? 29.438 30.141 7.625 1 91.31 426 LYS B C 1
ATOM 8739 O O . LYS B 1 426 ? 28.75 31.078 7.215 1 91.31 426 LYS B O 1
ATOM 8744 N N . LEU B 1 427 ? 30.312 29.5 6.945 1 93.19 427 LEU B N 1
ATOM 8745 C CA . LEU B 1 427 ? 30.531 29.859 5.547 1 93.19 427 LEU B CA 1
ATOM 8746 C C . LEU B 1 427 ? 29.281 29.609 4.723 1 93.19 427 LEU B C 1
ATOM 8748 O O . LEU B 1 427 ? 28.922 30.406 3.852 1 93.19 427 LEU B O 1
ATOM 8752 N N . ALA B 1 428 ? 28.641 28.547 4.992 1 93.5 428 ALA B N 1
ATOM 8753 C CA . ALA B 1 428 ? 27.422 28.203 4.266 1 93.5 428 ALA B CA 1
ATOM 8754 C C . ALA B 1 428 ? 26.344 29.266 4.492 1 93.5 428 ALA B C 1
ATOM 8756 O O . ALA B 1 428 ? 25.656 29.656 3.551 1 93.5 428 ALA B O 1
ATOM 8757 N N . VAL B 1 429 ? 26.234 29.734 5.688 1 95.06 429 VAL B N 1
ATOM 8758 C CA . VAL B 1 429 ? 25.234 30.734 6.02 1 95.06 429 VAL B CA 1
ATOM 8759 C C . VAL B 1 429 ? 25.547 32.031 5.297 1 95.06 429 VAL B C 1
ATOM 8761 O O . VAL B 1 429 ? 24.656 32.656 4.707 1 95.06 429 VAL B O 1
ATOM 8764 N N . GLU B 1 430 ? 26.766 32.438 5.344 1 94.81 430 GLU B N 1
ATOM 8765 C CA . GLU B 1 430 ? 27.156 33.688 4.715 1 94.81 430 GLU B CA 1
ATOM 8766 C C . GLU B 1 430 ? 26.969 33.625 3.201 1 94.81 430 GLU B C 1
ATOM 8768 O O . GLU B 1 430 ? 26.484 34.594 2.594 1 94.81 430 GLU B O 1
ATOM 8773 N N . LYS B 1 431 ? 27.344 32.5 2.674 1 93.31 431 LYS B N 1
ATOM 8774 C CA . LYS B 1 431 ? 27.141 32.344 1.239 1 93.31 431 LYS B CA 1
ATOM 8775 C C . LYS B 1 431 ? 25.656 32.406 0.895 1 93.31 431 LYS B C 1
ATOM 8777 O O . LYS B 1 431 ? 25.266 33.031 -0.091 1 93.31 431 LYS B O 1
ATOM 8782 N N . PHE B 1 432 ? 24.953 31.766 1.71 1 94.44 432 PHE B N 1
ATOM 8783 C CA . PHE B 1 432 ? 23.516 31.75 1.479 1 94.44 432 PHE B CA 1
ATOM 8784 C C . PHE B 1 432 ? 22.922 33.156 1.558 1 94.44 432 PHE B C 1
ATOM 8786 O O . PHE B 1 432 ? 22.172 33.562 0.675 1 94.44 432 PHE B O 1
ATOM 8793 N N . LEU B 1 433 ? 23.328 33.906 2.488 1 95.25 433 LEU B N 1
ATOM 8794 C CA . LEU B 1 433 ? 22.766 35.25 2.73 1 95.25 433 LEU B CA 1
ATOM 8795 C C . LEU B 1 433 ? 23.281 36.25 1.694 1 95.25 433 LEU B C 1
ATOM 8797 O O . LEU B 1 433 ? 22.656 37.281 1.479 1 95.25 433 LEU B O 1
ATOM 8801 N N . SER B 1 434 ? 24.328 35.969 1.038 1 93.69 434 SER B N 1
ATOM 8802 C CA . SER B 1 434 ? 24.844 36.844 0.002 1 93.69 434 SER B CA 1
ATOM 8803 C C . SER B 1 434 ? 23.875 36.969 -1.159 1 93.69 434 SER B C 1
ATOM 8805 O O . SER B 1 434 ? 23.922 37.938 -1.922 1 93.69 434 SER B O 1
ATOM 8807 N N . PHE B 1 435 ? 23.062 35.969 -1.251 1 93.5 435 PHE B N 1
ATOM 8808 C CA . PHE B 1 435 ? 22.031 35.969 -2.277 1 93.5 435 PHE B CA 1
ATOM 8809 C C . PHE B 1 435 ? 21.219 37.25 -2.217 1 93.5 435 PHE B C 1
ATOM 8811 O O . PHE B 1 435 ? 20.875 37.844 -3.254 1 93.5 435 PHE B O 1
ATOM 8818 N N . PHE B 1 436 ? 20.969 37.719 -1.094 1 94 436 PHE B N 1
ATOM 8819 C CA . PHE B 1 436 ? 20.031 38.844 -0.916 1 94 436 PHE B CA 1
ATOM 8820 C C . PHE B 1 436 ? 20.703 40.156 -1.29 1 94 436 PHE B C 1
ATOM 8822 O O . PHE B 1 436 ? 20.031 41.094 -1.703 1 94 436 PHE B O 1
ATOM 8829 N N . TYR B 1 437 ? 21.953 40.25 -1.188 1 91.62 437 TYR B N 1
ATOM 8830 C CA . TYR B 1 437 ? 22.672 41.375 -1.768 1 91.62 437 TYR B CA 1
ATOM 8831 C C . TYR B 1 437 ? 22.609 41.344 -3.289 1 91.62 437 TYR B C 1
ATOM 8833 O O . TYR B 1 437 ? 22.312 42.375 -3.928 1 91.62 437 TYR B O 1
ATOM 8841 N N . HIS B 1 438 ? 22.797 40.156 -3.719 1 90 438 HIS B N 1
ATOM 8842 C CA . HIS B 1 438 ? 22.781 39.969 -5.164 1 90 438 HIS B CA 1
ATOM 8843 C C . HIS B 1 438 ? 21.422 40.375 -5.758 1 90 438 HIS B C 1
ATOM 8845 O O . HIS B 1 438 ? 21.375 40.969 -6.832 1 90 438 HIS B O 1
ATOM 8851 N N . THR B 1 439 ? 20.359 40.062 -5.133 1 92 439 THR B N 1
ATOM 8852 C CA . THR B 1 439 ? 19.031 40.344 -5.645 1 92 439 THR B CA 1
ATOM 8853 C C . THR B 1 439 ? 18.797 41.844 -5.719 1 92 439 THR B C 1
ATOM 8855 O O . THR B 1 439 ? 17.859 42.312 -6.375 1 92 439 THR B O 1
ATOM 8858 N N . GLN B 1 440 ? 19.594 42.656 -5.039 1 90.56 440 GLN B N 1
ATOM 8859 C CA . GLN B 1 440 ? 19.516 44.125 -5.066 1 90.56 440 GLN B CA 1
ATOM 8860 C C . GLN B 1 440 ? 20.578 44.719 -5.969 1 90.56 440 GLN B C 1
ATOM 8862 O O . GLN B 1 440 ? 20.828 45.906 -5.941 1 90.56 440 GLN B O 1
ATOM 8867 N N . ASN B 1 441 ? 21.266 43.906 -6.668 1 89.06 441 ASN B N 1
ATOM 8868 C CA . ASN B 1 441 ? 22.344 44.281 -7.574 1 89.06 441 ASN B CA 1
ATOM 8869 C C . ASN B 1 441 ? 23.547 44.812 -6.812 1 89.06 441 ASN B C 1
ATOM 8871 O O . ASN B 1 441 ? 24.219 45.75 -7.277 1 89.06 441 ASN B O 1
ATOM 8875 N N . ILE B 1 442 ? 23.719 44.375 -5.672 1 90.38 442 ILE B N 1
ATOM 8876 C CA . ILE B 1 442 ? 24.891 44.656 -4.863 1 90.38 442 ILE B CA 1
ATOM 8877 C C . ILE B 1 442 ? 25.828 43.438 -4.875 1 90.38 442 ILE B C 1
ATOM 8879 O O . ILE B 1 442 ? 25.453 42.344 -4.465 1 90.38 442 ILE B O 1
ATOM 8883 N N . HIS B 1 443 ? 27.078 43.562 -5.273 1 90.38 443 HIS B N 1
ATOM 8884 C CA . HIS B 1 443 ? 27.922 42.375 -5.52 1 90.38 443 HIS B CA 1
ATOM 8885 C C . HIS B 1 443 ? 29.203 42.438 -4.695 1 90.38 443 HIS B C 1
ATOM 8887 O O . HIS B 1 443 ? 30.047 41.562 -4.793 1 90.38 443 HIS B O 1
ATOM 8893 N N . ASP B 1 444 ? 29.297 43.531 -3.959 1 89.5 444 ASP B N 1
ATOM 8894 C CA . ASP B 1 444 ? 30.516 43.656 -3.156 1 89.5 444 ASP B CA 1
ATOM 8895 C C . ASP B 1 444 ? 30.234 44.406 -1.85 1 89.5 444 ASP B C 1
ATOM 8897 O O . ASP B 1 444 ? 29.125 44.906 -1.635 1 89.5 444 ASP B O 1
ATOM 8901 N N . ASN B 1 445 ? 31.25 44.312 -0.888 1 91.31 445 ASN B N 1
ATOM 8902 C CA . ASN B 1 445 ? 31.219 45.031 0.378 1 91.31 445 ASN B CA 1
ATOM 8903 C C . ASN B 1 445 ? 30.031 44.594 1.244 1 91.31 445 ASN B C 1
ATOM 8905 O O . ASN B 1 445 ? 29.266 45.438 1.723 1 91.31 445 ASN B O 1
ATOM 8909 N N . PHE B 1 446 ? 29.906 43.25 1.301 1 93.44 446 PHE B N 1
ATOM 8910 C CA . PHE B 1 446 ? 28.844 42.719 2.139 1 93.44 446 PHE B CA 1
ATOM 8911 C C . PHE B 1 446 ? 29.141 42.969 3.613 1 93.44 446 PHE B C 1
ATOM 8913 O O . PHE B 1 446 ? 30.25 42.625 4.086 1 93.44 446 PHE B O 1
ATOM 8920 N N . LYS B 1 447 ? 28.297 43.5 4.363 1 91.81 447 LYS B N 1
ATOM 8921 C CA . LYS B 1 447 ? 28.5 43.812 5.777 1 91.81 447 LYS B CA 1
ATOM 8922 C C . LYS B 1 447 ? 27.484 43.062 6.645 1 91.81 447 LYS B C 1
ATOM 8924 O O . LYS B 1 447 ? 27.812 42.094 7.309 1 91.81 447 LYS B O 1
ATOM 8929 N N . GLU B 1 448 ? 26.25 43.531 6.539 1 92.81 448 GLU B N 1
ATOM 8930 C CA . GLU B 1 448 ? 25.203 42.938 7.371 1 92.81 448 GLU B CA 1
ATOM 8931 C C . GLU B 1 448 ? 23.891 42.812 6.59 1 92.81 448 GLU B C 1
ATOM 8933 O O . GLU B 1 448 ? 23.562 43.688 5.781 1 92.81 448 GLU B O 1
ATOM 8938 N N . ILE B 1 449 ? 23.219 41.688 6.824 1 90.25 449 ILE B N 1
ATOM 8939 C CA . ILE B 1 449 ? 21.906 41.5 6.242 1 90.25 449 ILE B CA 1
ATOM 8940 C C . ILE B 1 449 ? 21 40.781 7.242 1 90.25 449 ILE B C 1
ATOM 8942 O O . ILE B 1 449 ? 21.391 39.781 7.832 1 90.25 449 ILE B O 1
ATOM 8946 N N . GLY B 1 450 ? 19.734 41.281 7.465 1 82 450 GLY B N 1
ATOM 8947 C CA . GLY B 1 450 ? 18.781 40.656 8.352 1 82 450 GLY B CA 1
ATOM 8948 C C . GLY B 1 450 ? 19.312 40.406 9.75 1 82 450 GLY B C 1
ATOM 8949 O O . GLY B 1 450 ? 19.016 39.375 10.367 1 82 450 GLY B O 1
ATOM 8950 N N . GLY B 1 451 ? 20.281 41.094 10.242 1 81.62 451 GLY B N 1
ATOM 8951 C CA . GLY B 1 451 ? 20.859 40.969 11.578 1 81.62 451 GLY B CA 1
ATOM 8952 C C . GLY B 1 451 ? 22.094 40.094 11.609 1 81.62 451 GLY B C 1
ATOM 8953 O O . GLY B 1 451 ? 22.719 39.938 12.664 1 81.62 451 GLY B O 1
ATOM 8954 N N . TYR B 1 452 ? 22.438 39.531 10.445 1 90.38 452 TYR B N 1
ATOM 8955 C CA . TYR B 1 452 ? 23.609 38.656 10.391 1 90.38 452 TYR B CA 1
ATOM 8956 C C . TYR B 1 452 ? 24.844 39.406 9.914 1 90.38 452 TYR B C 1
ATOM 8958 O O . TYR B 1 452 ? 24.797 40.094 8.875 1 90.38 452 TYR B O 1
ATOM 8966 N N . GLN B 1 453 ? 25.984 39.281 10.594 1 92.31 453 GLN B N 1
ATOM 8967 C CA . GLN B 1 453 ? 27.234 39.969 10.242 1 92.31 453 GLN B CA 1
ATOM 8968 C C . GLN B 1 453 ? 28.141 39.031 9.422 1 92.31 453 GLN B C 1
ATOM 8970 O O . GLN B 1 453 ? 28.453 37.938 9.836 1 92.31 453 GLN B O 1
ATOM 8975 N N . PHE B 1 454 ? 28.516 39.562 8.281 1 94.38 454 PHE B N 1
ATOM 8976 C CA . PHE B 1 454 ? 29.422 38.812 7.426 1 94.38 454 PHE B CA 1
ATOM 8977 C C . PHE B 1 454 ? 30.844 38.906 7.945 1 94.38 454 PHE B C 1
ATOM 8979 O O . PHE B 1 454 ? 31.281 39.938 8.43 1 94.38 454 PHE B O 1
ATOM 8986 N N . SER B 1 455 ? 31.547 37.812 7.852 1 93.06 455 SER B N 1
ATOM 8987 C CA . SER B 1 455 ? 32.938 37.812 8.336 1 93.06 455 SER B CA 1
ATOM 8988 C C . SER B 1 455 ? 33.875 37.188 7.324 1 93.06 455 SER B C 1
ATOM 8990 O O . SER B 1 455 ? 35.094 37.406 7.375 1 93.06 455 SER B O 1
ATOM 8992 N N . THR B 1 456 ? 33.375 36.438 6.391 1 92 456 THR B N 1
ATOM 8993 C CA . THR B 1 456 ? 34.25 35.719 5.492 1 92 456 THR B CA 1
ATOM 8994 C C . THR B 1 456 ? 33.906 36 4.035 1 92 456 THR B C 1
ATOM 8996 O O . THR B 1 456 ? 34.781 36.062 3.184 1 92 456 THR B O 1
ATOM 8999 N N . VAL B 1 457 ? 32.625 36.188 3.754 1 93.75 457 VAL B N 1
ATOM 9000 C CA . VAL B 1 457 ? 32.188 36.406 2.385 1 93.75 457 VAL B CA 1
ATOM 9001 C C . VAL B 1 457 ? 31.859 37.875 2.17 1 93.75 457 VAL B C 1
ATOM 9003 O O . VAL B 1 457 ? 30.891 38.406 2.736 1 93.75 457 VAL B O 1
ATOM 9006 N N . PHE B 1 458 ? 32.594 38.469 1.253 1 93.31 458 PHE B N 1
ATOM 9007 C CA . PHE B 1 458 ? 32.406 39.906 1.134 1 93.31 458 PHE B CA 1
ATOM 9008 C C . PHE B 1 458 ? 32.062 40.312 -0.299 1 93.31 458 PHE B C 1
ATOM 9010 O O . PHE B 1 458 ? 31.797 41.469 -0.583 1 93.31 458 PHE B O 1
ATOM 9017 N N . HIS B 1 459 ? 32.125 39.312 -1.218 1 90.69 459 HIS B N 1
ATOM 9018 C CA . HIS B 1 459 ? 31.781 39.594 -2.611 1 90.69 459 HIS B CA 1
ATOM 9019 C C . HIS B 1 459 ? 31.141 38.375 -3.275 1 90.69 459 HIS B C 1
ATOM 9021 O O . HIS B 1 459 ? 31.266 37.25 -2.768 1 90.69 459 HIS B O 1
ATOM 9027 N N . CYS B 1 460 ? 30.328 38.531 -4.336 1 86.5 460 CYS B N 1
ATOM 9028 C CA . CYS B 1 460 ? 29.75 37.438 -5.109 1 86.5 460 CYS B CA 1
ATOM 9029 C C . CYS B 1 460 ? 30.828 36.688 -5.891 1 86.5 460 CYS B C 1
ATOM 9031 O O . CYS B 1 460 ? 31.844 37.281 -6.277 1 86.5 460 CYS B O 1
ATOM 9033 N N . ASP B 1 461 ? 30.656 35.312 -6 1 75.69 461 ASP B N 1
ATOM 9034 C CA . ASP B 1 461 ? 31.594 34.438 -6.707 1 75.69 461 ASP B CA 1
ATOM 9035 C C . ASP B 1 461 ? 31.266 34.375 -8.195 1 75.69 461 ASP B C 1
ATOM 9037 O O . ASP B 1 461 ? 31.172 33.281 -8.758 1 75.69 461 ASP B O 1
ATOM 9041 N N . HIS B 1 462 ? 30.734 35.312 -8.773 1 67.44 462 HIS B N 1
ATOM 9042 C CA . HIS B 1 462 ? 30.469 35.281 -10.211 1 67.44 462 HIS B CA 1
ATOM 9043 C C . HIS B 1 462 ? 31.078 36.5 -10.898 1 67.44 462 HIS B C 1
ATOM 9045 O O . HIS B 1 462 ? 31.438 37.5 -10.242 1 67.44 462 HIS B O 1
ATOM 9051 N N . GLY B 1 463 ? 31.422 36.312 -12.18 1 58.59 463 GLY B N 1
ATOM 9052 C CA . GLY B 1 463 ? 31.906 37.438 -12.969 1 58.59 463 GLY B CA 1
ATOM 9053 C C . GLY B 1 463 ? 30.828 38.469 -13.266 1 58.59 463 GLY B C 1
ATOM 9054 O O . GLY B 1 463 ? 29.859 38.594 -12.523 1 58.59 463 GLY B O 1
ATOM 9055 N N . ASN B 1 464 ? 30.922 39.344 -14.352 1 53.72 464 ASN B N 1
ATOM 9056 C CA . ASN B 1 464 ? 29.984 40.406 -14.773 1 53.72 464 ASN B CA 1
ATOM 9057 C C . ASN B 1 464 ? 28.656 39.812 -15.242 1 53.72 464 ASN B C 1
ATOM 9059 O O . ASN B 1 464 ? 28.641 38.969 -16.125 1 53.72 464 ASN B O 1
ATOM 9063 N N . ILE B 1 465 ? 27.609 39.812 -14.383 1 56.53 465 ILE B N 1
ATOM 9064 C CA . ILE B 1 465 ? 26.312 39.312 -14.82 1 56.53 465 ILE B CA 1
ATOM 9065 C C . ILE B 1 465 ? 25.469 40.469 -15.352 1 56.53 465 ILE B C 1
ATOM 9067 O O . ILE B 1 465 ? 25.391 41.531 -14.727 1 56.53 465 ILE B O 1
ATOM 9071 N N . ASN B 1 466 ? 25.172 40.469 -16.594 1 52.34 466 ASN B N 1
ATOM 9072 C CA . ASN B 1 466 ? 24.156 41.375 -17.141 1 52.34 466 ASN B CA 1
ATOM 9073 C C . ASN B 1 466 ? 22.75 40.969 -16.703 1 52.34 466 ASN B C 1
ATOM 9075 O O . ASN B 1 466 ? 22.125 40.094 -17.328 1 52.34 466 ASN B O 1
ATOM 9079 N N . GLY B 1 467 ? 22.453 41.062 -15.445 1 60.72 467 GLY B N 1
ATOM 9080 C CA . GLY B 1 467 ? 21.141 40.562 -15.039 1 60.72 467 GLY B CA 1
ATOM 9081 C C . GLY B 1 467 ? 20.094 41.625 -14.922 1 60.72 467 GLY B C 1
ATOM 9082 O O . GLY B 1 467 ? 20.406 42.812 -14.859 1 60.72 467 GLY B O 1
ATOM 9083 N N . SER B 1 468 ? 18.812 41.438 -15.367 1 66.06 468 SER B N 1
ATOM 9084 C CA . SER B 1 468 ? 17.625 42.312 -15.195 1 66.06 468 SER B CA 1
ATOM 9085 C C . SER B 1 468 ? 16.672 41.719 -14.172 1 66.06 468 SER B C 1
ATOM 9087 O O . SER B 1 468 ? 16.828 40.562 -13.742 1 66.06 468 SER B O 1
ATOM 9089 N N . GLY B 1 469 ? 15.852 42.562 -13.492 1 78.31 469 GLY B N 1
ATOM 9090 C CA . GLY B 1 469 ? 14.742 42.156 -12.648 1 78.31 469 GLY B CA 1
ATOM 9091 C C . GLY B 1 469 ? 15.078 42.188 -11.164 1 78.31 469 GLY B C 1
ATOM 9092 O O . GLY B 1 469 ? 14.453 41.469 -10.367 1 78.31 469 GLY B O 1
ATOM 9093 N N . TYR B 1 470 ? 16.172 43.031 -10.898 1 88.94 470 TYR B N 1
ATOM 9094 C CA . TYR B 1 470 ? 16.531 43.188 -9.492 1 88.94 470 TYR B CA 1
ATOM 9095 C C . TYR B 1 470 ? 15.438 43.906 -8.711 1 88.94 470 TYR B C 1
ATOM 9097 O O . TYR B 1 470 ? 14.594 44.562 -9.297 1 88.94 470 TYR B O 1
ATOM 9105 N N . PHE B 1 471 ? 15.562 43.625 -7.402 1 91.38 471 PHE B N 1
ATOM 9106 C CA . PHE B 1 471 ? 14.648 44.375 -6.547 1 91.38 471 PHE B CA 1
ATOM 9107 C C . PHE B 1 471 ? 15.039 45.844 -6.484 1 91.38 471 PHE B C 1
ATOM 9109 O O . PHE B 1 471 ? 16.203 46.188 -6.242 1 91.38 471 PHE B O 1
ATOM 9116 N N . ASP B 1 472 ? 14 46.656 -6.816 1 89.25 472 ASP B N 1
ATOM 9117 C CA . ASP B 1 472 ? 14.148 48.094 -6.555 1 89.25 472 ASP B CA 1
ATOM 9118 C C . ASP B 1 472 ? 13.617 48.438 -5.172 1 89.25 472 ASP B C 1
ATOM 9120 O O . ASP B 1 472 ? 12.406 48.562 -4.973 1 89.25 472 ASP B O 1
ATOM 9124 N N . ILE B 1 473 ? 14.523 48.75 -4.266 1 89.12 473 ILE B N 1
ATOM 9125 C CA . ILE B 1 473 ? 14.148 48.938 -2.871 1 89.12 473 ILE B CA 1
ATOM 9126 C C . ILE B 1 473 ? 13.406 50.25 -2.719 1 89.12 473 ILE B C 1
ATOM 9128 O O . ILE B 1 473 ? 12.695 50.469 -1.735 1 89.12 473 ILE B O 1
ATOM 9132 N N . ALA B 1 474 ? 13.539 51.125 -3.752 1 89.69 474 ALA B N 1
ATOM 9133 C CA . ALA B 1 474 ? 12.781 52.375 -3.723 1 89.69 474 ALA B CA 1
ATOM 9134 C C . ALA B 1 474 ? 11.305 52.125 -4.02 1 89.69 474 ALA B C 1
ATOM 9136 O O . ALA B 1 474 ? 10.453 52.938 -3.645 1 89.69 474 ALA B O 1
ATOM 9137 N N . ASN B 1 475 ? 11.055 51.125 -4.672 1 91.38 475 ASN B N 1
ATOM 9138 C CA . ASN B 1 475 ? 9.688 50.688 -4.949 1 91.38 475 ASN B CA 1
ATOM 9139 C C . ASN B 1 475 ? 9.094 49.938 -3.771 1 91.38 475 ASN B C 1
ATOM 9141 O O . ASN B 1 475 ? 9.578 48.875 -3.408 1 91.38 475 ASN B O 1
ATOM 9145 N N . PRO B 1 476 ? 8.055 50.469 -3.174 1 91 476 PRO B N 1
ATOM 9146 C CA . PRO B 1 476 ? 7.484 49.875 -1.971 1 91 476 PRO B CA 1
ATOM 9147 C C . PRO B 1 476 ? 7.059 48.406 -2.193 1 91 476 PRO B C 1
ATOM 9149 O O . PRO B 1 476 ? 7.16 47.594 -1.28 1 91 476 PRO B O 1
ATOM 9152 N N . HIS B 1 477 ? 6.648 48.125 -3.326 1 89.94 477 HIS B N 1
ATOM 9153 C CA . HIS B 1 477 ? 6.234 46.75 -3.617 1 89.94 477 HIS B CA 1
ATOM 9154 C C . HIS B 1 477 ? 7.434 45.812 -3.672 1 89.94 477 HIS B C 1
ATOM 9156 O O . HIS B 1 477 ? 7.359 44.688 -3.193 1 89.94 477 HIS B O 1
ATOM 9162 N N . HIS B 1 478 ? 8.43 46.281 -4.215 1 92.94 478 HIS B N 1
ATOM 9163 C CA . HIS B 1 478 ? 9.664 45.5 -4.266 1 92.94 478 HIS B CA 1
ATOM 9164 C C . HIS B 1 478 ? 10.273 45.344 -2.877 1 92.94 478 HIS B C 1
ATOM 9166 O O . HIS B 1 478 ? 10.75 44.281 -2.518 1 92.94 478 HIS B O 1
ATOM 9172 N N . LYS B 1 479 ? 10.211 46.406 -2.211 1 93.06 479 LYS B N 1
ATOM 9173 C CA . LYS B 1 479 ? 10.781 46.406 -0.866 1 93.06 479 LYS B CA 1
ATOM 9174 C C . LYS B 1 479 ? 10.055 45.406 0.026 1 93.06 479 LYS B C 1
ATOM 9176 O O . LYS B 1 479 ? 10.68 44.594 0.718 1 93.06 479 LYS B O 1
ATOM 9181 N N . LYS B 1 480 ? 8.82 45.469 -0.026 1 93.12 480 LYS B N 1
ATOM 9182 C CA . LYS B 1 480 ? 8.016 44.562 0.797 1 93.12 480 LYS B CA 1
ATOM 9183 C C . LYS B 1 480 ? 8.242 43.125 0.407 1 93.12 480 LYS B C 1
ATOM 9185 O O . LYS B 1 480 ? 8.391 42.25 1.273 1 93.12 480 LYS B O 1
ATOM 9190 N N . ALA B 1 481 ? 8.242 42.844 -0.863 1 93.31 481 ALA B N 1
ATOM 9191 C CA . ALA B 1 481 ? 8.484 41.469 -1.354 1 93.31 481 ALA B CA 1
ATOM 9192 C C . ALA B 1 481 ? 9.859 40.969 -0.923 1 93.31 481 ALA B C 1
ATOM 9194 O O . ALA B 1 481 ? 10 39.844 -0.497 1 93.31 481 ALA B O 1
ATOM 9195 N N . TRP B 1 482 ? 10.773 41.812 -1.02 1 94.38 482 TRP B N 1
ATOM 9196 C CA . TRP B 1 482 ? 12.141 41.5 -0.639 1 94.38 482 TRP B CA 1
ATOM 9197 C C . TRP B 1 482 ? 12.234 41.188 0.854 1 94.38 482 TRP B C 1
ATOM 9199 O O . TRP B 1 482 ? 12.875 40.219 1.26 1 94.38 482 TRP B O 1
ATOM 9209 N N . GLU B 1 483 ? 11.625 41.969 1.649 1 93.31 483 GLU B N 1
ATOM 9210 C CA . GLU B 1 483 ? 11.648 41.781 3.098 1 93.31 483 GLU B CA 1
ATOM 9211 C C . GLU B 1 483 ? 10.969 40.5 3.502 1 93.31 483 GLU B C 1
ATOM 9213 O O . GLU B 1 483 ? 11.445 39.781 4.398 1 93.31 483 GLU B O 1
ATOM 9218 N N . LEU B 1 484 ? 9.945 40.219 2.859 1 92.06 484 LEU B N 1
ATOM 9219 C CA . LEU B 1 484 ? 9.242 38.969 3.148 1 92.06 484 LEU B CA 1
ATOM 9220 C C . LEU B 1 484 ? 10.094 37.75 2.785 1 92.06 484 LEU B C 1
ATOM 9222 O O . LEU B 1 484 ? 10.148 36.781 3.535 1 92.06 484 LEU B O 1
ATOM 9226 N N . LEU B 1 485 ? 10.664 37.844 1.666 1 93.44 485 LEU B N 1
ATOM 9227 C CA . LEU B 1 485 ? 11.555 36.75 1.227 1 93.44 485 LEU B CA 1
ATOM 9228 C C . LEU B 1 485 ? 12.711 36.594 2.203 1 93.44 485 LEU B C 1
ATOM 9230 O O . LEU B 1 485 ? 13.062 35.469 2.561 1 93.44 485 LEU B O 1
ATOM 9234 N N . LEU B 1 486 ? 13.273 37.688 2.576 1 93.25 486 LEU B N 1
ATOM 9235 C CA . LEU B 1 486 ? 14.383 37.688 3.527 1 93.25 486 LEU B CA 1
ATOM 9236 C C . LEU B 1 486 ? 13.945 37.094 4.863 1 93.25 486 LEU B C 1
ATOM 9238 O O . LEU B 1 486 ? 14.664 36.281 5.449 1 93.25 486 LEU B O 1
ATOM 9242 N N . ASP B 1 487 ? 12.805 37.438 5.297 1 91.31 487 ASP B N 1
ATOM 9243 C CA . ASP B 1 487 ? 12.289 36.969 6.578 1 91.31 487 ASP B CA 1
ATOM 9244 C C . ASP B 1 487 ? 12.094 35.438 6.566 1 91.31 487 ASP B C 1
ATOM 9246 O O . ASP B 1 487 ? 12.414 34.781 7.543 1 91.31 487 ASP B O 1
ATOM 9250 N N . MET B 1 488 ? 11.625 35 5.512 1 91 488 MET B N 1
ATOM 9251 C CA . MET B 1 488 ? 11.391 33.562 5.398 1 91 488 MET B CA 1
ATOM 9252 C C . MET B 1 488 ? 12.711 32.781 5.344 1 91 488 MET B C 1
ATOM 9254 O O . MET B 1 488 ? 12.82 31.703 5.906 1 91 488 MET B O 1
ATOM 9258 N N . ALA B 1 489 ? 13.617 33.344 4.742 1 91 489 ALA B N 1
ATOM 9259 C CA . ALA B 1 489 ? 14.906 32.688 4.559 1 91 489 ALA B CA 1
ATOM 9260 C C . ALA B 1 489 ? 15.766 32.812 5.816 1 91 489 ALA B C 1
ATOM 9262 O O . ALA B 1 489 ? 16.625 31.969 6.062 1 91 489 ALA B O 1
ATOM 9263 N N . THR B 1 490 ? 15.547 33.875 6.621 1 90 490 THR B N 1
ATOM 9264 C CA . THR B 1 490 ? 16.484 34.188 7.707 1 90 490 THR B CA 1
ATOM 9265 C C . THR B 1 490 ? 15.859 33.844 9.062 1 90 490 THR B C 1
ATOM 9267 O O . THR B 1 490 ? 16.203 34.469 10.07 1 90 490 THR B O 1
ATOM 9270 N N . GLU B 1 491 ? 14.922 33 9.023 1 89.19 491 GLU B N 1
ATOM 9271 C CA . GLU B 1 491 ? 14.43 32.531 10.312 1 89.19 491 GLU B CA 1
ATOM 9272 C C . GLU B 1 491 ? 15.57 32 11.18 1 89.19 491 GLU B C 1
ATOM 9274 O O . GLU B 1 491 ? 16.406 31.25 10.703 1 89.19 491 GLU B O 1
ATOM 9279 N N . LYS B 1 492 ? 15.711 32.406 12.398 1 86.44 492 LYS B N 1
ATOM 9280 C CA . LYS B 1 492 ? 16.859 32.156 13.266 1 86.44 492 LYS B CA 1
ATOM 9281 C C . LYS B 1 492 ? 17.156 30.656 13.344 1 86.44 492 LYS B C 1
ATOM 9283 O O . LYS B 1 492 ? 18.297 30.234 13.195 1 86.44 492 LYS B O 1
ATOM 9288 N N . LYS B 1 493 ? 16.156 29.922 13.578 1 87.81 493 LYS B N 1
ATOM 9289 C CA . LYS B 1 493 ? 16.344 28.469 13.688 1 87.81 493 LYS B CA 1
ATOM 9290 C C . LYS B 1 493 ? 16.844 27.891 12.375 1 87.81 493 LYS B C 1
ATOM 9292 O O . LYS B 1 493 ? 17.688 26.984 12.375 1 87.81 493 LYS B O 1
ATOM 9297 N N . ARG B 1 494 ? 16.375 28.375 11.328 1 91.38 494 ARG B N 1
ATOM 9298 C CA . ARG B 1 494 ? 16.781 27.891 10.008 1 91.38 494 ARG B CA 1
ATOM 9299 C C . ARG B 1 494 ? 18.25 28.172 9.75 1 91.38 494 ARG B C 1
ATOM 9301 O O . ARG B 1 494 ? 18.969 27.312 9.234 1 91.38 494 ARG B O 1
ATOM 9308 N N . LEU B 1 495 ? 18.688 29.344 10.07 1 91.56 495 LEU B N 1
ATOM 9309 C CA . LEU B 1 495 ? 20.078 29.688 9.852 1 91.56 495 LEU B CA 1
ATOM 9310 C C . LEU B 1 495 ? 21 28.859 10.75 1 91.56 495 LEU B C 1
ATOM 9312 O O . LEU B 1 495 ? 22.078 28.438 10.32 1 91.56 495 LEU B O 1
ATOM 9316 N N . LYS B 1 496 ? 20.547 28.656 11.945 1 90.38 496 LYS B N 1
ATOM 9317 C CA . LYS B 1 496 ? 21.328 27.797 12.844 1 90.38 496 LYS B CA 1
ATOM 9318 C C . LYS B 1 496 ? 21.422 26.375 12.305 1 90.38 496 LYS B C 1
ATOM 9320 O O . LYS B 1 496 ? 22.484 25.75 12.375 1 90.38 496 LYS B O 1
ATOM 9325 N N . ASP B 1 497 ? 20.328 25.875 11.797 1 91.5 497 ASP B N 1
ATOM 9326 C CA . ASP B 1 497 ? 20.297 24.531 11.234 1 91.5 497 ASP B CA 1
ATOM 9327 C C . ASP B 1 497 ? 21.172 24.438 9.984 1 91.5 497 ASP B C 1
ATOM 9329 O O . ASP B 1 497 ? 21.781 23.391 9.734 1 91.5 497 ASP B O 1
ATOM 9333 N N . LEU B 1 498 ? 21.141 25.5 9.234 1 92.94 498 LEU B N 1
ATOM 9334 C CA . LEU B 1 498 ? 21.953 25.516 8.016 1 92.94 498 LEU B CA 1
ATOM 9335 C C . LEU B 1 498 ? 23.422 25.281 8.32 1 92.94 498 LEU B C 1
ATOM 9337 O O . LEU B 1 498 ? 24.141 24.688 7.52 1 92.94 498 LEU B O 1
ATOM 9341 N N . GLU B 1 499 ? 23.859 25.641 9.453 1 91.5 499 GLU B N 1
ATOM 9342 C CA . GLU B 1 499 ? 25.234 25.453 9.867 1 91.5 499 GLU B CA 1
ATOM 9343 C C . GLU B 1 499 ? 25.578 23.969 10.008 1 91.5 499 GLU B C 1
ATOM 9345 O O . GLU B 1 499 ? 26.75 23.578 9.969 1 91.5 499 GLU B O 1
ATOM 9350 N N . HIS B 1 500 ? 24.516 23.188 10.125 1 90.69 500 HIS B N 1
ATOM 9351 C CA . HIS B 1 500 ? 24.734 21.766 10.406 1 90.69 500 HIS B CA 1
ATOM 9352 C C . HIS B 1 500 ? 24.328 20.906 9.227 1 90.69 500 HIS B C 1
ATOM 9354 O O . HIS B 1 500 ? 24.297 19.672 9.328 1 90.69 500 HIS B O 1
ATOM 9360 N N . VAL B 1 501 ? 24 21.516 8.133 1 91.5 501 VAL B N 1
ATOM 9361 C CA . VAL B 1 501 ? 23.594 20.75 6.961 1 91.5 501 VAL B CA 1
ATOM 9362 C C . VAL B 1 501 ? 24.812 20.109 6.301 1 91.5 501 VAL B C 1
ATOM 9364 O O . VAL B 1 501 ? 25.859 20.75 6.164 1 91.5 501 VAL B O 1
ATOM 9367 N N . SER B 1 502 ? 24.672 18.875 6.027 1 85.06 502 SER B N 1
ATOM 9368 C CA . SER B 1 502 ? 25.766 18.156 5.398 1 85.06 502 SER B CA 1
ATOM 9369 C C . SER B 1 502 ? 25.953 18.578 3.945 1 85.06 502 SER B C 1
ATOM 9371 O O . SER B 1 502 ? 24.984 18.594 3.174 1 85.06 502 SER B O 1
ATOM 9373 N N . PRO B 1 503 ? 27.109 18.922 3.623 1 77.62 503 PRO B N 1
ATOM 9374 C CA . PRO B 1 503 ? 27.359 19.203 2.205 1 77.62 503 PRO B CA 1
ATOM 9375 C C . PRO B 1 503 ? 27.5 17.938 1.369 1 77.62 503 PRO B C 1
ATOM 9377 O O . PRO B 1 503 ? 27.469 18 0.138 1 77.62 503 PRO B O 1
ATOM 9380 N N . PHE B 1 504 ? 27.656 16.828 2.119 1 69.81 504 PHE B N 1
ATOM 9381 C CA . PHE B 1 504 ? 28.109 15.648 1.401 1 69.81 504 PHE B CA 1
ATOM 9382 C C . PHE B 1 504 ? 27.047 14.562 1.421 1 69.81 504 PHE B C 1
ATOM 9384 O O . PHE B 1 504 ? 26.938 13.773 0.48 1 69.81 504 PHE B O 1
ATOM 9391 N N . PHE B 1 505 ? 26.312 14.609 2.422 1 73.06 505 PHE B N 1
ATOM 9392 C CA . PHE B 1 505 ? 25.531 13.398 2.678 1 73.06 505 PHE B CA 1
ATOM 9393 C C . PHE B 1 505 ? 24.047 13.719 2.719 1 73.06 505 PHE B C 1
ATOM 9395 O O . PHE B 1 505 ? 23.656 14.844 3.051 1 73.06 505 PHE B O 1
ATOM 9402 N N . SER B 1 506 ? 23.25 12.812 2.15 1 76.75 506 SER B N 1
ATOM 9403 C CA . SER B 1 506 ? 21.797 12.922 2.211 1 76.75 506 SER B CA 1
ATOM 9404 C C . SER B 1 506 ? 21.172 11.625 2.723 1 76.75 506 SER B C 1
ATOM 9406 O O . SER B 1 506 ? 21.859 10.625 2.895 1 76.75 506 SER B O 1
ATOM 9408 N N . THR B 1 507 ? 19.953 11.703 3.078 1 80.19 507 THR B N 1
ATOM 9409 C CA . THR B 1 507 ? 19.203 10.539 3.535 1 80.19 507 THR B CA 1
ATOM 9410 C C . THR B 1 507 ? 18.484 9.867 2.371 1 80.19 507 THR B C 1
ATOM 9412 O O . THR B 1 507 ? 17.594 9.031 2.58 1 80.19 507 THR B O 1
ATOM 9415 N N . SER B 1 508 ? 18.891 10.188 1.153 1 80.69 508 SER B N 1
ATOM 9416 C CA . SER B 1 508 ? 18.219 9.68 -0.038 1 80.69 508 SER B CA 1
ATOM 9417 C C . SER B 1 508 ? 18.297 8.164 -0.12 1 80.69 508 SER B C 1
ATOM 9419 O O . SER B 1 508 ? 17.328 7.5 -0.483 1 80.69 508 SER B O 1
ATOM 9421 N N . GLN B 1 509 ? 19.469 7.648 0.285 1 86.5 509 GLN B N 1
ATOM 9422 C CA . GLN B 1 509 ? 19.641 6.199 0.23 1 86.5 509 GLN B CA 1
ATOM 9423 C C . GLN B 1 509 ? 18.766 5.5 1.267 1 86.5 509 GLN B C 1
ATOM 9425 O O . GLN B 1 509 ? 18.266 4.402 1.023 1 86.5 509 GLN B O 1
ATOM 9430 N N . VAL B 1 510 ? 18.594 6.148 2.363 1 92.25 510 VAL B N 1
ATOM 9431 C CA . VAL B 1 510 ? 17.734 5.582 3.393 1 92.25 510 VAL B CA 1
ATOM 9432 C C . VAL B 1 510 ? 16.281 5.566 2.9 1 92.25 510 VAL B C 1
ATOM 9434 O O . VAL B 1 510 ? 15.562 4.594 3.115 1 92.25 510 VAL B O 1
ATOM 9437 N N . GLU B 1 511 ? 15.875 6.613 2.268 1 84.5 511 GLU B N 1
ATOM 9438 C CA . GLU B 1 511 ? 14.531 6.676 1.704 1 84.5 511 GLU B CA 1
ATOM 9439 C C . GLU B 1 511 ? 14.328 5.602 0.64 1 84.5 511 GLU B C 1
ATOM 9441 O O . GLU B 1 511 ? 13.258 4.996 0.562 1 84.5 511 GLU B O 1
ATOM 9446 N N . SER B 1 512 ? 15.359 5.43 -0.181 1 85.56 512 SER B N 1
ATOM 9447 C CA . SER B 1 512 ? 15.289 4.379 -1.192 1 85.56 512 SER B CA 1
ATOM 9448 C C . SER B 1 512 ? 15.164 3.002 -0.552 1 85.56 512 SER B C 1
ATOM 9450 O O . SER B 1 512 ? 14.391 2.162 -1.022 1 85.56 512 SER B O 1
ATOM 9452 N N . PHE B 1 513 ? 15.93 2.793 0.477 1 93.81 513 PHE B N 1
ATOM 9453 C CA . PHE B 1 513 ? 15.812 1.535 1.205 1 93.81 513 PHE B CA 1
ATOM 9454 C C . PHE B 1 513 ? 14.406 1.371 1.771 1 93.81 513 PHE B C 1
ATOM 9456 O O . PHE B 1 513 ? 13.836 0.277 1.73 1 93.81 513 PHE B O 1
ATOM 9463 N N . ASN B 1 514 ? 13.914 2.426 2.34 1 87.19 514 ASN B N 1
ATOM 9464 C CA . ASN B 1 514 ? 12.57 2.371 2.902 1 87.19 514 ASN B CA 1
ATOM 9465 C C . ASN B 1 514 ? 11.539 1.959 1.855 1 87.19 514 ASN B C 1
ATOM 9467 O O . ASN B 1 514 ? 10.602 1.221 2.158 1 87.19 514 ASN B O 1
ATOM 9471 N N . ASN B 1 515 ? 11.734 2.428 0.703 1 83.56 515 ASN B N 1
ATOM 9472 C CA . ASN B 1 515 ? 10.844 2.037 -0.38 1 83.56 515 ASN B CA 1
ATOM 9473 C C . ASN B 1 515 ? 10.938 0.543 -0.676 1 83.56 515 ASN B C 1
ATOM 9475 O O . ASN B 1 515 ? 9.922 -0.113 -0.92 1 83.56 515 ASN B O 1
ATOM 9479 N N . VAL B 1 516 ? 12.172 0.028 -0.653 1 90 516 VAL B N 1
ATOM 9480 C CA . VAL B 1 516 ? 12.375 -1.403 -0.853 1 90 516 VAL B CA 1
ATOM 9481 C C . VAL B 1 516 ? 11.711 -2.184 0.276 1 90 516 VAL B C 1
ATOM 9483 O O . VAL B 1 516 ? 11.078 -3.219 0.036 1 90 516 VAL B O 1
ATOM 9486 N N . ALA B 1 517 ? 11.852 -1.629 1.41 1 91.62 517 ALA B N 1
ATOM 9487 C CA . ALA B 1 517 ? 11.289 -2.305 2.58 1 91.62 517 ALA B CA 1
ATOM 9488 C C . ALA B 1 517 ? 9.773 -2.4 2.486 1 91.62 517 ALA B C 1
ATOM 9490 O O . ALA B 1 517 ? 9.172 -3.371 2.959 1 91.62 517 ALA B O 1
ATOM 9491 N N . LEU B 1 518 ? 9.156 -1.484 1.857 1 86.38 518 LEU B N 1
ATOM 9492 C CA . LEU B 1 518 ? 7.707 -1.466 1.729 1 86.38 518 LEU B CA 1
ATOM 9493 C C . LEU B 1 518 ? 7.227 -2.592 0.816 1 86.38 518 LEU B C 1
ATOM 9495 O O . LEU B 1 518 ? 6.051 -2.959 0.844 1 86.38 518 LEU B O 1
ATOM 9499 N N . THR B 1 519 ? 8.094 -3.131 0.041 1 86.62 519 THR B N 1
ATOM 9500 C CA . THR B 1 519 ? 7.754 -4.305 -0.757 1 86.62 519 THR B CA 1
ATOM 9501 C C . THR B 1 519 ? 7.43 -5.496 0.14 1 86.62 519 THR B C 1
ATOM 9503 O O . THR B 1 519 ? 6.59 -6.328 -0.204 1 86.62 519 THR B O 1
ATOM 9506 N N . TYR B 1 520 ? 8.062 -5.473 1.247 1 90.75 520 TYR B N 1
ATOM 9507 C CA . TYR B 1 520 ? 7.922 -6.613 2.143 1 90.75 520 TYR B CA 1
ATOM 9508 C C . TYR B 1 520 ? 6.898 -6.328 3.236 1 90.75 520 TYR B C 1
ATOM 9510 O O . TYR B 1 520 ? 6.215 -7.242 3.707 1 90.75 520 TYR B O 1
ATOM 9518 N N . HIS B 1 521 ? 6.805 -5.125 3.627 1 86.81 521 HIS B N 1
ATOM 9519 C CA . HIS B 1 521 ? 5.824 -4.754 4.637 1 86.81 521 HIS B CA 1
ATOM 9520 C C . HIS B 1 521 ? 5.105 -3.463 4.258 1 86.81 521 HIS B C 1
ATOM 9522 O O . HIS B 1 521 ? 5.414 -2.395 4.793 1 86.81 521 HIS B O 1
ATOM 9528 N N . PRO B 1 522 ? 4.168 -3.613 3.391 1 77.81 522 PRO B N 1
ATOM 9529 C CA . PRO B 1 522 ? 3.41 -2.438 2.953 1 77.81 522 PRO B CA 1
ATOM 9530 C C . PRO B 1 522 ? 2.717 -1.718 4.105 1 77.81 522 PRO B C 1
ATOM 9532 O O . PRO B 1 522 ? 2.393 -2.34 5.121 1 77.81 522 PRO B O 1
ATOM 9535 N N . LYS B 1 523 ? 2.434 -0.457 3.934 1 70.44 523 LYS B N 1
ATOM 9536 C CA . LYS B 1 523 ? 1.898 0.41 4.98 1 70.44 523 LYS B CA 1
ATOM 9537 C C . LYS B 1 523 ? 0.461 0.031 5.324 1 70.44 523 LYS B C 1
ATOM 9539 O O . LYS B 1 523 ? 0.007 0.259 6.449 1 70.44 523 LYS B O 1
ATOM 9544 N N . ASN B 1 524 ? -0.269 -0.551 4.43 1 65.25 524 ASN B N 1
ATOM 9545 C CA . ASN B 1 524 ? -1.7 -0.781 4.602 1 65.25 524 ASN B CA 1
ATOM 9546 C C . ASN B 1 524 ? -1.98 -2.17 5.168 1 65.25 524 ASN B C 1
ATOM 9548 O O . ASN B 1 524 ? -3.131 -2.613 5.195 1 65.25 524 ASN B O 1
ATOM 9552 N N . THR B 1 525 ? -0.912 -2.809 5.543 1 71.62 525 THR B N 1
ATOM 9553 C CA . THR B 1 525 ? -1.074 -4.148 6.094 1 71.62 525 THR B CA 1
ATOM 9554 C C . THR B 1 525 ? -0.503 -4.223 7.508 1 71.62 525 THR B C 1
ATOM 9556 O O . THR B 1 525 ? 0.566 -3.674 7.781 1 71.62 525 THR B O 1
ATOM 9559 N N . PHE B 1 526 ? -1.256 -4.867 8.344 1 69.81 526 PHE B N 1
ATOM 9560 C CA . PHE B 1 526 ? -0.794 -5.055 9.711 1 69.81 526 PHE B CA 1
ATOM 9561 C C . PHE B 1 526 ? 0.094 -6.289 9.82 1 69.81 526 PHE B C 1
ATOM 9563 O O . PHE B 1 526 ? -0.218 -7.336 9.242 1 69.81 526 PHE B O 1
ATOM 9570 N N . PHE B 1 527 ? 1.188 -6.078 10.461 1 77.06 527 PHE B N 1
ATOM 9571 C CA . PHE B 1 527 ? 2.09 -7.195 10.719 1 77.06 527 PHE B CA 1
ATOM 9572 C C . PHE B 1 527 ? 2.375 -7.328 12.211 1 77.06 527 PHE B C 1
ATOM 9574 O O . PHE B 1 527 ? 2.539 -6.324 12.906 1 77.06 527 PHE B O 1
ATOM 9581 N N . ARG B 1 528 ? 2.434 -8.469 12.617 1 73.62 528 ARG B N 1
ATOM 9582 C CA . ARG B 1 528 ? 2.914 -8.711 13.977 1 73.62 528 ARG B CA 1
ATOM 9583 C C . ARG B 1 528 ? 4.414 -8.461 14.078 1 73.62 528 ARG B C 1
ATOM 9585 O O . ARG B 1 528 ? 5.113 -8.422 13.062 1 73.62 528 ARG B O 1
ATOM 9592 N N . ALA B 1 529 ? 4.879 -8.312 15.297 1 78.44 529 ALA B N 1
ATOM 9593 C CA . ALA B 1 529 ? 6.258 -7.887 15.531 1 78.44 529 ALA B CA 1
ATOM 9594 C C . ALA B 1 529 ? 7.246 -8.867 14.914 1 78.44 529 ALA B C 1
ATOM 9596 O O . ALA B 1 529 ? 8.18 -8.461 14.211 1 78.44 529 ALA B O 1
ATOM 9597 N N . LYS B 1 530 ? 7.023 -10.156 15.117 1 81.44 530 LYS B N 1
ATOM 9598 C CA . LYS B 1 530 ? 7.961 -11.156 14.617 1 81.44 530 LYS B CA 1
ATOM 9599 C C . LYS B 1 530 ? 7.949 -11.203 13.094 1 81.44 530 LYS B C 1
ATOM 9601 O O . LYS B 1 530 ? 9.008 -11.297 12.461 1 81.44 530 LYS B O 1
ATOM 9606 N N . SER B 1 531 ? 6.73 -11.18 12.578 1 85.31 531 SER B N 1
ATOM 9607 C CA . SER B 1 531 ? 6.598 -11.172 11.125 1 85.31 531 SER B CA 1
ATOM 9608 C C . SER B 1 531 ? 7.207 -9.914 10.523 1 85.31 531 SER B C 1
ATOM 9610 O O . SER B 1 531 ? 7.824 -9.969 9.453 1 85.31 531 SER B O 1
ATOM 9612 N N . PHE B 1 532 ? 7.008 -8.859 11.266 1 87.25 532 PHE B N 1
ATOM 9613 C CA . PHE B 1 532 ? 7.578 -7.602 10.805 1 87.25 532 PHE B CA 1
ATOM 9614 C C . PHE B 1 532 ? 9.102 -7.66 10.805 1 87.25 532 PHE B C 1
ATOM 9616 O O . PHE B 1 532 ? 9.742 -7.223 9.852 1 87.25 532 PHE B O 1
ATOM 9623 N N . SER B 1 533 ? 9.594 -8.195 11.844 1 89.06 533 SER B N 1
ATOM 9624 C CA . SER B 1 533 ? 11.047 -8.312 11.969 1 89.06 533 SER B CA 1
ATOM 9625 C C . SER B 1 533 ? 11.633 -9.148 10.836 1 89.06 533 SER B C 1
ATOM 9627 O O . SER B 1 533 ? 12.68 -8.812 10.289 1 89.06 533 SER B O 1
ATOM 9629 N N . LEU B 1 534 ? 11.016 -10.227 10.516 1 92.94 534 LEU B N 1
ATOM 9630 C CA . LEU B 1 534 ? 11.461 -11.07 9.414 1 92.94 534 LEU B CA 1
ATOM 9631 C C . LEU B 1 534 ? 11.477 -10.281 8.102 1 92.94 534 LEU B C 1
ATOM 9633 O O . LEU B 1 534 ? 12.445 -10.359 7.34 1 92.94 534 LEU B O 1
ATOM 9637 N N . ARG B 1 535 ? 10.453 -9.547 7.883 1 93.5 535 ARG B N 1
ATOM 9638 C CA . ARG B 1 535 ? 10.312 -8.773 6.648 1 93.5 535 ARG B CA 1
ATOM 9639 C C . ARG B 1 535 ? 11.359 -7.668 6.578 1 93.5 535 ARG B C 1
ATOM 9641 O O . ARG B 1 535 ? 11.836 -7.332 5.492 1 93.5 535 ARG B O 1
ATOM 9648 N N . VAL B 1 536 ? 11.695 -7.145 7.727 1 93.56 536 VAL B N 1
ATOM 9649 C CA . VAL B 1 536 ? 12.766 -6.152 7.777 1 93.56 536 VAL B CA 1
ATOM 9650 C C . VAL B 1 536 ? 14.086 -6.797 7.383 1 93.56 536 VAL B C 1
ATOM 9652 O O . VAL B 1 536 ? 14.836 -6.242 6.574 1 93.56 536 VAL B O 1
ATOM 9655 N N . LYS B 1 537 ? 14.336 -7.945 7.902 1 95.75 537 LYS B N 1
ATOM 9656 C CA . LYS B 1 537 ? 15.562 -8.656 7.551 1 95.75 537 LYS B CA 1
ATOM 9657 C C . LYS B 1 537 ? 15.609 -8.961 6.055 1 95.75 537 LYS B C 1
ATOM 9659 O O . LYS B 1 537 ? 16.656 -8.781 5.414 1 95.75 537 LYS B O 1
ATOM 9664 N N . LEU B 1 538 ? 14.523 -9.383 5.543 1 96.81 538 LEU B N 1
ATOM 9665 C CA . LEU B 1 538 ? 14.453 -9.672 4.117 1 96.81 538 LEU B CA 1
ATOM 9666 C C . LEU B 1 538 ? 14.695 -8.414 3.289 1 96.81 538 LEU B C 1
ATOM 9668 O O . LEU B 1 538 ? 15.328 -8.477 2.236 1 96.81 538 LEU B O 1
ATOM 9672 N N . SER B 1 539 ? 14.195 -7.273 3.762 1 96.31 539 SER B N 1
ATOM 9673 C CA . SER B 1 539 ? 14.422 -6.008 3.072 1 96.31 539 SER B CA 1
ATOM 9674 C C . SER B 1 539 ? 15.898 -5.656 3.033 1 96.31 539 SER B C 1
ATOM 9676 O O . SER B 1 539 ? 16.406 -5.156 2.023 1 96.31 539 SER B O 1
ATOM 9678 N N . VAL B 1 540 ? 16.531 -5.91 4.129 1 97.62 540 VAL B N 1
ATOM 9679 C CA . VAL B 1 540 ? 17.969 -5.617 4.207 1 97.62 540 VAL B CA 1
ATOM 9680 C C . VAL B 1 540 ? 18.734 -6.535 3.264 1 97.62 540 VAL B C 1
ATOM 9682 O O . VAL B 1 540 ? 19.625 -6.086 2.535 1 97.62 540 VAL B O 1
ATOM 9685 N N . ILE B 1 541 ? 18.375 -7.812 3.268 1 97.5 541 ILE B N 1
ATOM 9686 C CA . ILE B 1 541 ? 19.016 -8.766 2.365 1 97.5 541 ILE B CA 1
ATOM 9687 C C . ILE B 1 541 ? 18.828 -8.305 0.92 1 97.5 541 ILE B C 1
ATOM 9689 O O . ILE B 1 541 ? 19.797 -8.297 0.141 1 97.5 541 ILE B O 1
ATOM 9693 N N . HIS B 1 542 ? 17.656 -7.93 0.614 1 96.44 542 HIS B N 1
ATOM 9694 C CA . HIS B 1 542 ? 17.328 -7.449 -0.724 1 96.44 542 HIS B CA 1
ATOM 9695 C C . HIS B 1 542 ? 18.188 -6.234 -1.093 1 96.44 542 HIS B C 1
ATOM 9697 O O . HIS B 1 542 ? 18.875 -6.238 -2.117 1 96.44 542 HIS B O 1
ATOM 9703 N N . TRP B 1 543 ? 18.219 -5.27 -0.249 1 96.81 543 TRP B N 1
ATOM 9704 C CA . TRP B 1 543 ? 18.891 -4.008 -0.519 1 96.81 543 TRP B CA 1
ATOM 9705 C C . TRP B 1 543 ? 20.406 -4.219 -0.61 1 96.81 543 TRP B C 1
ATOM 9707 O O . TRP B 1 543 ? 21.031 -3.803 -1.583 1 96.81 543 TRP B O 1
ATOM 9717 N N . ASN B 1 544 ? 20.953 -4.824 0.397 1 97.31 544 ASN B N 1
ATOM 9718 C CA . ASN B 1 544 ? 22.406 -5 0.451 1 97.31 544 ASN B CA 1
ATOM 9719 C C . ASN B 1 544 ? 22.906 -5.84 -0.719 1 97.31 544 ASN B C 1
ATOM 9721 O O . ASN B 1 544 ? 24 -5.594 -1.237 1 97.31 544 ASN B O 1
ATOM 9725 N N . ASN B 1 545 ? 22.141 -6.797 -1.126 1 95.06 545 ASN B N 1
ATOM 9726 C CA . ASN B 1 545 ? 22.562 -7.566 -2.295 1 95.06 545 ASN B CA 1
ATOM 9727 C C . ASN B 1 545 ? 22.547 -6.711 -3.559 1 95.06 545 ASN B C 1
ATOM 9729 O O . ASN B 1 545 ? 23.438 -6.848 -4.406 1 95.06 545 ASN B O 1
ATOM 9733 N N . LEU B 1 546 ? 21.578 -5.863 -3.695 1 93.5 546 LEU B N 1
ATOM 9734 C CA . LEU B 1 546 ? 21.547 -4.953 -4.836 1 93.5 546 LEU B CA 1
ATOM 9735 C C . LEU B 1 546 ? 22.781 -4.059 -4.852 1 93.5 546 LEU B C 1
ATOM 9737 O O . LEU B 1 546 ? 23.406 -3.887 -5.895 1 93.5 546 LEU B O 1
ATOM 9741 N N . LYS B 1 547 ? 23.094 -3.549 -3.711 1 94.06 547 LYS B N 1
ATOM 9742 C CA . LYS B 1 547 ? 24.234 -2.637 -3.609 1 94.06 547 LYS B CA 1
ATOM 9743 C C . LYS B 1 547 ? 25.547 -3.377 -3.812 1 94.06 547 LYS B C 1
ATOM 9745 O O . LYS B 1 547 ? 26.484 -2.84 -4.414 1 94.06 547 LYS B O 1
ATOM 9750 N N . LEU B 1 548 ? 25.594 -4.562 -3.293 1 94.31 548 LEU B N 1
ATOM 9751 C CA . LEU B 1 548 ? 26.797 -5.371 -3.504 1 94.31 548 LEU B CA 1
ATOM 9752 C C . LEU B 1 548 ? 26.969 -5.691 -4.984 1 94.31 548 LEU B C 1
ATOM 9754 O O . LEU B 1 548 ? 28.094 -5.637 -5.5 1 94.31 548 LEU B O 1
ATOM 9758 N N . GLU B 1 549 ? 25.906 -5.969 -5.668 1 91.81 549 GLU B N 1
ATOM 9759 C CA . GLU B 1 549 ? 25.984 -6.238 -7.102 1 91.81 549 GLU B CA 1
ATOM 9760 C C . GLU B 1 549 ? 26.406 -5 -7.875 1 91.81 549 GLU B C 1
ATOM 9762 O O . GLU B 1 549 ? 27.109 -5.105 -8.883 1 91.81 549 GLU B O 1
ATOM 9767 N N . GLU B 1 550 ? 26 -3.904 -7.402 1 88.75 550 GLU B N 1
ATOM 9768 C CA . GLU B 1 550 ? 26.422 -2.652 -8.016 1 88.75 550 GLU B CA 1
ATOM 9769 C C . GLU B 1 550 ? 27.922 -2.432 -7.828 1 88.75 550 GLU B C 1
ATOM 9771 O O . GLU B 1 550 ? 28.625 -2.068 -8.773 1 88.75 550 GLU B O 1
ATOM 9776 N N . ARG B 1 551 ? 28.391 -2.73 -6.668 1 89.81 551 ARG B N 1
ATOM 9777 C CA . ARG B 1 551 ? 29.797 -2.547 -6.332 1 89.81 551 ARG B CA 1
ATOM 9778 C C . ARG B 1 551 ? 30.672 -3.52 -7.109 1 89.81 551 ARG B C 1
ATOM 9780 O O . ARG B 1 551 ? 31.812 -3.193 -7.465 1 89.81 551 ARG B O 1
ATOM 9787 N N . MET B 1 552 ? 30.094 -4.648 -7.391 1 90.31 552 MET B N 1
ATOM 9788 C CA . MET B 1 552 ? 30.844 -5.676 -8.109 1 90.31 552 MET B CA 1
ATOM 9789 C C . MET B 1 552 ? 30.766 -5.457 -9.617 1 90.31 552 MET B C 1
ATOM 9791 O O . MET B 1 552 ? 31.406 -6.168 -10.383 1 90.31 552 MET B O 1
ATOM 9795 N N . GLY B 1 553 ? 29.891 -4.586 -10.039 1 84.44 553 GLY B N 1
ATOM 9796 C CA . GLY B 1 553 ? 29.781 -4.285 -11.453 1 84.44 553 GLY B CA 1
ATOM 9797 C C . GLY B 1 553 ? 28.781 -5.188 -12.172 1 84.44 553 GLY B C 1
ATOM 9798 O O . GLY B 1 553 ? 28.703 -5.172 -13.398 1 84.44 553 GLY B O 1
ATOM 9799 N N . ILE B 1 554 ? 28.125 -5.945 -11.398 1 84.56 554 ILE B N 1
ATOM 9800 C CA . ILE B 1 554 ? 27.109 -6.82 -11.984 1 84.56 554 ILE B CA 1
ATOM 9801 C C . ILE B 1 554 ? 25.875 -6 -12.375 1 84.56 554 ILE B C 1
ATOM 9803 O O . ILE B 1 554 ? 25.375 -6.121 -13.5 1 84.56 554 ILE B O 1
ATOM 9807 N N . ARG B 1 555 ? 25.438 -5.215 -11.43 1 83.44 555 ARG B N 1
ATOM 9808 C CA . ARG B 1 555 ? 24.359 -4.273 -11.68 1 83.44 555 ARG B CA 1
ATOM 9809 C C . ARG B 1 555 ? 24.906 -2.934 -12.164 1 83.44 555 ARG B C 1
ATOM 9811 O O . ARG B 1 555 ? 25.656 -2.268 -11.453 1 83.44 555 ARG B O 1
ATOM 9818 N N . GLN B 1 556 ? 24.453 -2.662 -13.398 1 78.19 556 GLN B N 1
ATOM 9819 C CA . GLN B 1 556 ? 25.031 -1.469 -14.016 1 78.19 556 GLN B CA 1
ATOM 9820 C C . GLN B 1 556 ? 23.938 -0.551 -14.555 1 78.19 556 GLN B C 1
ATOM 9822 O O . GLN B 1 556 ? 22.781 -0.957 -14.664 1 78.19 556 GLN B O 1
ATOM 9827 N N . VAL B 1 557 ? 24.344 0.684 -14.812 1 71.75 557 VAL B N 1
ATOM 9828 C CA . VAL B 1 557 ? 23.422 1.643 -15.398 1 71.75 557 VAL B CA 1
ATOM 9829 C C . VAL B 1 557 ? 23 1.169 -16.781 1 71.75 557 VAL B C 1
ATOM 9831 O O . VAL B 1 557 ? 23.844 0.981 -17.672 1 71.75 557 VAL B O 1
ATOM 9834 N N . ALA B 1 558 ? 21.781 0.83 -16.906 1 64.88 558 ALA B N 1
ATOM 9835 C CA . ALA B 1 558 ? 21.25 0.288 -18.141 1 64.88 558 ALA B CA 1
ATOM 9836 C C . ALA B 1 558 ? 20.812 1.406 -19.094 1 64.88 558 ALA B C 1
ATOM 9838 O O . ALA B 1 558 ? 20.781 1.228 -20.312 1 64.88 558 ALA B O 1
ATOM 9839 N N . GLY B 1 559 ? 20.344 2.523 -18.469 1 61.69 559 GLY B N 1
ATOM 9840 C CA . GLY B 1 559 ? 19.891 3.625 -19.297 1 61.69 559 GLY B CA 1
ATOM 9841 C C . GLY B 1 559 ? 19.391 4.812 -18.5 1 61.69 559 GLY B C 1
ATOM 9842 O O . GLY B 1 559 ? 19.594 4.883 -17.297 1 61.69 559 GLY B O 1
ATOM 9843 N N . LYS B 1 560 ? 19.031 5.938 -19.25 1 60.72 560 LYS B N 1
ATOM 9844 C CA . LYS B 1 560 ? 18.453 7.133 -18.641 1 60.72 560 LYS B CA 1
ATOM 9845 C C . LYS B 1 560 ? 17.016 7.336 -19.078 1 60.72 560 LYS B C 1
ATOM 9847 O O . LYS B 1 560 ? 16.672 7.07 -20.234 1 60.72 560 LYS B O 1
ATOM 9852 N N . LYS B 1 561 ? 16.141 7.363 -18.109 1 56.41 561 LYS B N 1
ATOM 9853 C CA . LYS B 1 561 ? 14.734 7.641 -18.422 1 56.41 561 LYS B CA 1
ATOM 9854 C C . LYS B 1 561 ? 14.383 9.086 -18.078 1 56.41 561 LYS B C 1
ATOM 9856 O O . LYS B 1 561 ? 14.852 9.633 -17.078 1 56.41 561 LYS B O 1
ATOM 9861 N N . SER B 1 562 ? 13.656 9.719 -19.062 1 52.22 562 SER B N 1
ATOM 9862 C CA . SER B 1 562 ? 13.195 11.086 -18.828 1 52.22 562 SER B CA 1
ATOM 9863 C C . SER B 1 562 ? 11.945 11.109 -17.953 1 52.22 562 SER B C 1
ATOM 9865 O O . SER B 1 562 ? 11.07 10.258 -18.094 1 52.22 562 SER B O 1
ATOM 9867 N N . HIS B 1 563 ? 12.086 11.789 -16.812 1 50.66 563 HIS B N 1
ATOM 9868 C CA . HIS B 1 563 ? 10.938 11.945 -15.922 1 50.66 563 HIS B CA 1
ATOM 9869 C C . HIS B 1 563 ? 10.562 13.422 -15.766 1 50.66 563 HIS B C 1
ATOM 9871 O O . HIS B 1 563 ? 11.445 14.281 -15.656 1 50.66 563 HIS B O 1
ATOM 9877 N N . PHE B 1 564 ? 9.266 13.656 -16.031 1 44.47 564 PHE B N 1
ATOM 9878 C CA . PHE B 1 564 ? 8.797 15.008 -15.781 1 44.47 564 PHE B CA 1
ATOM 9879 C C . PHE B 1 564 ? 8.641 15.25 -14.281 1 44.47 564 PHE B C 1
ATOM 9881 O O . PHE B 1 564 ? 7.863 14.562 -13.617 1 44.47 564 PHE B O 1
ATOM 9888 N N . ASN B 1 565 ? 9.531 16.062 -13.758 1 47.16 565 ASN B N 1
ATOM 9889 C CA . ASN B 1 565 ? 9.445 16.453 -12.352 1 47.16 565 ASN B CA 1
ATOM 9890 C C . ASN B 1 565 ? 8.383 17.516 -12.125 1 47.16 565 ASN B C 1
ATOM 9892 O O . ASN B 1 565 ? 8.555 18.672 -12.531 1 47.16 565 ASN B O 1
ATOM 9896 N N . LYS B 1 566 ? 7.336 17.047 -11.516 1 45.81 566 LYS B N 1
ATOM 9897 C CA . LYS B 1 566 ? 6.188 17.938 -11.336 1 45.81 566 LYS B CA 1
ATOM 9898 C C . LYS B 1 566 ? 6.562 19.156 -10.508 1 45.81 566 LYS B C 1
ATOM 9900 O O . LYS B 1 566 ? 6.098 20.266 -10.781 1 45.81 566 LYS B O 1
ATOM 9905 N N . SER B 1 567 ? 7.363 18.844 -9.555 1 45.09 567 SER B N 1
ATOM 9906 C CA . SER B 1 567 ? 7.742 19.953 -8.672 1 45.09 567 SER B CA 1
ATOM 9907 C C . SER B 1 567 ? 8.602 20.969 -9.406 1 45.09 567 SER B C 1
ATOM 9909 O O . SER B 1 567 ? 8.445 22.188 -9.203 1 45.09 567 SER B O 1
ATOM 9911 N N . LEU B 1 568 ? 9.32 20.391 -10.328 1 47.84 568 LEU B N 1
ATOM 9912 C CA . LEU B 1 568 ? 10.258 21.266 -11.031 1 47.84 568 LEU B CA 1
ATOM 9913 C C . LEU B 1 568 ? 9.719 21.656 -12.406 1 47.84 568 LEU B C 1
ATOM 9915 O O . LEU B 1 568 ? 10.258 22.547 -13.062 1 47.84 568 LEU B O 1
ATOM 9919 N N . LYS B 1 569 ? 8.516 20.984 -12.656 1 45.16 569 LYS B N 1
ATOM 9920 C CA . LYS B 1 569 ? 7.918 21.188 -13.977 1 45.16 569 LYS B CA 1
ATOM 9921 C C . LYS B 1 569 ? 8.961 21.031 -15.086 1 45.16 569 LYS B C 1
ATOM 9923 O O . LYS B 1 569 ? 9.008 21.828 -16.016 1 45.16 569 LYS B O 1
ATOM 9928 N N . LYS B 1 570 ? 9.969 20.266 -14.766 1 48.88 570 LYS B N 1
ATOM 9929 C CA . LYS B 1 570 ? 11.055 20 -15.711 1 48.88 570 LYS B CA 1
ATOM 9930 C C . LYS B 1 570 ? 11.25 18.5 -15.898 1 48.88 570 LYS B C 1
ATOM 9932 O O . LYS B 1 570 ? 10.859 17.703 -15.039 1 48.88 570 LYS B O 1
ATOM 9937 N N . VAL B 1 571 ? 11.75 18.203 -17.172 1 51.78 571 VAL B N 1
ATOM 9938 C CA . VAL B 1 571 ? 12.078 16.812 -17.453 1 51.78 571 VAL B CA 1
ATOM 9939 C C . VAL B 1 571 ? 13.453 16.469 -16.891 1 51.78 571 VAL B C 1
ATOM 9941 O O . VAL B 1 571 ? 14.422 17.203 -17.109 1 51.78 571 VAL B O 1
ATOM 9944 N N . THR B 1 572 ? 13.492 15.734 -15.984 1 56.84 572 THR B N 1
ATOM 9945 C CA . THR B 1 572 ? 14.75 15.25 -15.43 1 56.84 572 THR B CA 1
ATOM 9946 C C . THR B 1 572 ? 15.055 13.836 -15.914 1 56.84 572 THR B C 1
ATOM 9948 O O . THR B 1 572 ? 14.141 13.086 -16.266 1 56.84 572 THR B O 1
ATOM 9951 N N . HIS B 1 573 ? 16.328 13.617 -16.188 1 55.44 573 HIS B N 1
ATOM 9952 C CA . HIS B 1 573 ? 16.75 12.281 -16.609 1 55.44 573 HIS B CA 1
ATOM 9953 C C . HIS B 1 573 ? 17.266 11.461 -15.43 1 55.44 573 HIS B C 1
ATOM 9955 O O . HIS B 1 573 ? 18.062 11.961 -14.625 1 55.44 573 HIS B O 1
ATOM 9961 N N . ARG B 1 574 ? 16.656 10.367 -15.344 1 58.84 574 ARG B N 1
ATOM 9962 C CA . ARG B 1 574 ? 17.094 9.484 -14.266 1 58.84 574 ARG B CA 1
ATOM 9963 C C . ARG B 1 574 ? 17.734 8.211 -14.82 1 58.84 574 ARG B C 1
ATOM 9965 O O . ARG B 1 574 ? 17.25 7.656 -15.812 1 58.84 574 ARG B O 1
ATOM 9972 N N . LYS B 1 575 ? 18.922 7.953 -14.25 1 62.09 575 LYS B N 1
ATOM 9973 C CA . LYS B 1 575 ? 19.578 6.703 -14.602 1 62.09 575 LYS B CA 1
ATOM 9974 C C . LYS B 1 575 ? 18.844 5.504 -14.008 1 62.09 575 LYS B C 1
ATOM 9976 O O . LYS B 1 575 ? 18.25 5.605 -12.93 1 62.09 575 LYS B O 1
ATOM 9981 N N . PHE B 1 576 ? 18.688 4.484 -14.914 1 68.75 576 PHE B N 1
ATOM 9982 C CA . PHE B 1 576 ? 18.125 3.264 -14.344 1 68.75 576 PHE B CA 1
ATOM 9983 C C . PHE B 1 576 ? 19.141 2.129 -14.398 1 68.75 576 PHE B C 1
ATOM 9985 O O . PHE B 1 576 ? 19.938 2.043 -15.344 1 68.75 576 PHE B O 1
ATOM 9992 N N . LEU B 1 577 ? 19.188 1.372 -13.375 1 74.12 577 LEU B N 1
ATOM 9993 C CA . LEU B 1 577 ? 20.125 0.263 -13.234 1 74.12 577 LEU B CA 1
ATOM 9994 C C . LEU B 1 577 ? 19.516 -1.034 -13.75 1 74.12 577 LEU B C 1
ATOM 9996 O O . LEU B 1 577 ? 18.281 -1.168 -13.805 1 74.12 577 LEU B O 1
ATOM 10000 N N . SER B 1 578 ? 20.406 -1.916 -14.242 1 76.5 578 SER B N 1
ATOM 10001 C CA . SER B 1 578 ? 19.969 -3.262 -14.586 1 76.5 578 SER B CA 1
ATOM 10002 C C . SER B 1 578 ? 19.359 -3.975 -13.391 1 76.5 578 SER B C 1
ATOM 10004 O O . SER B 1 578 ? 19.672 -3.65 -12.242 1 76.5 578 SER B O 1
ATOM 10006 N N . PRO B 1 579 ? 18.453 -4.91 -13.711 1 77.56 579 PRO B N 1
ATOM 10007 C CA . PRO B 1 579 ? 17.812 -5.625 -12.609 1 77.56 579 PRO B CA 1
ATOM 10008 C C . PRO B 1 579 ? 18.812 -6.453 -11.789 1 77.56 579 PRO B C 1
ATOM 10010 O O . PRO B 1 579 ? 19.844 -6.867 -12.312 1 77.56 579 PRO B O 1
ATOM 10013 N N . GLY B 1 580 ? 18.5 -6.535 -10.547 1 81.75 580 GLY B N 1
ATOM 10014 C CA . GLY B 1 580 ? 19.297 -7.398 -9.695 1 81.75 580 GLY B CA 1
ATOM 10015 C C . GLY B 1 580 ? 19.141 -8.867 -10.023 1 81.75 580 GLY B C 1
ATOM 10016 O O . GLY B 1 580 ? 18.188 -9.266 -10.688 1 81.75 580 GLY B O 1
ATOM 10017 N N . SER B 1 581 ? 20.109 -9.703 -9.695 1 79.81 581 SER B N 1
ATOM 10018 C CA . SER B 1 581 ? 20.062 -11.141 -9.938 1 79.81 581 SER B CA 1
ATOM 10019 C C . SER B 1 581 ? 19.062 -11.82 -9.008 1 79.81 581 SER B C 1
ATOM 10021 O O . SER B 1 581 ? 18.391 -12.773 -9.406 1 79.81 581 SER B O 1
ATOM 10023 N N . PHE B 1 582 ? 18.922 -11.32 -7.805 1 87.19 582 PHE B N 1
ATOM 10024 C CA . PHE B 1 582 ? 18.062 -11.836 -6.746 1 87.19 582 PHE B CA 1
ATOM 10025 C C . PHE B 1 582 ? 18.359 -13.305 -6.477 1 87.19 582 PHE B C 1
ATOM 10027 O O . PHE B 1 582 ? 17.453 -14.078 -6.172 1 87.19 582 PHE B O 1
ATOM 10034 N N . ASP B 1 583 ? 19.578 -13.719 -6.617 1 90.44 583 ASP B N 1
ATOM 10035 C CA . ASP B 1 583 ? 20.031 -15.086 -6.387 1 90.44 583 ASP B CA 1
ATOM 10036 C C . ASP B 1 583 ? 19.797 -15.5 -4.938 1 90.44 583 ASP B C 1
ATOM 10038 O O . ASP B 1 583 ? 19.594 -16.688 -4.648 1 90.44 583 ASP B O 1
ATOM 10042 N N . TRP B 1 584 ? 19.828 -14.477 -4.137 1 94.06 584 TRP B N 1
ATOM 10043 C CA . TRP B 1 584 ? 19.656 -14.766 -2.715 1 94.06 584 TRP B CA 1
ATOM 10044 C C . TRP B 1 584 ? 18.281 -15.367 -2.441 1 94.06 584 TRP B C 1
ATOM 10046 O O . TRP B 1 584 ? 18.125 -16.172 -1.517 1 94.06 584 TRP B O 1
ATOM 10056 N N . ARG B 1 585 ? 17.281 -15.031 -3.221 1 95.81 585 ARG B N 1
ATOM 10057 C CA . ARG B 1 585 ? 15.945 -15.617 -3.066 1 95.81 585 ARG B CA 1
ATOM 10058 C C . ARG B 1 585 ? 15.977 -17.125 -3.311 1 95.81 585 ARG B C 1
ATOM 10060 O O . ARG B 1 585 ? 15.445 -17.891 -2.516 1 95.81 585 ARG B O 1
ATOM 10067 N N . ARG B 1 586 ? 16.641 -17.469 -4.371 1 93.44 586 ARG B N 1
ATOM 10068 C CA . ARG B 1 586 ? 16.766 -18.875 -4.742 1 93.44 586 ARG B CA 1
ATOM 10069 C C . ARG B 1 586 ? 17.594 -19.641 -3.715 1 93.44 586 ARG B C 1
ATOM 10071 O O . ARG B 1 586 ? 17.297 -20.812 -3.424 1 93.44 586 ARG B O 1
ATOM 10078 N N . ARG B 1 587 ? 18.562 -19 -3.27 1 94.31 587 ARG B N 1
ATOM 10079 C CA . ARG B 1 587 ? 19.391 -19.656 -2.258 1 94.31 587 ARG B CA 1
ATOM 10080 C C . ARG B 1 587 ? 18.578 -20 -1.02 1 94.31 587 ARG B C 1
ATOM 10082 O O . ARG B 1 587 ? 18.672 -21.109 -0.492 1 94.31 587 ARG B O 1
ATOM 10089 N N . ILE B 1 588 ? 17.75 -19.094 -0.575 1 95.75 588 ILE B N 1
ATOM 10090 C CA . ILE B 1 588 ? 16.922 -19.359 0.597 1 95.75 588 ILE B CA 1
ATOM 10091 C C . ILE B 1 588 ? 15.922 -20.453 0.283 1 95.75 588 ILE B C 1
ATOM 10093 O O . ILE B 1 588 ? 15.656 -21.328 1.126 1 95.75 588 ILE B O 1
ATOM 10097 N N . LEU B 1 589 ? 15.391 -20.422 -0.91 1 95.81 589 LEU B N 1
ATOM 10098 C CA . LEU B 1 589 ? 14.445 -21.453 -1.333 1 95.81 589 LEU B CA 1
ATOM 10099 C C . LEU B 1 589 ? 15.102 -22.828 -1.318 1 95.81 589 LEU B C 1
ATOM 10101 O O . LEU B 1 589 ? 14.523 -23.781 -0.804 1 95.81 589 LEU B O 1
ATOM 10105 N N . GLU B 1 590 ? 16.312 -22.953 -1.79 1 93.75 590 GLU B N 1
ATOM 10106 C CA . GLU B 1 590 ? 17.047 -24.219 -1.824 1 93.75 590 GLU B CA 1
ATOM 10107 C C . GLU B 1 590 ? 17.391 -24.688 -0.416 1 93.75 590 GLU B C 1
ATOM 10109 O O . GLU B 1 590 ? 17.281 -25.891 -0.116 1 93.75 590 GLU B O 1
ATOM 10114 N N . LEU B 1 591 ? 17.734 -23.734 0.413 1 94 591 LEU B N 1
ATOM 10115 C CA . LEU B 1 591 ? 18.031 -24.094 1.798 1 94 591 LEU B CA 1
ATOM 10116 C C . LEU B 1 591 ? 16.781 -24.578 2.514 1 94 591 LEU B C 1
ATOM 10118 O O . LEU B 1 591 ? 16.844 -25.484 3.35 1 94 591 LEU B O 1
ATOM 10122 N N . ALA B 1 592 ? 15.695 -24 2.17 1 93.5 592 ALA B N 1
ATOM 10123 C CA . ALA B 1 592 ? 14.438 -24.359 2.805 1 93.5 592 ALA B CA 1
ATOM 10124 C C . ALA B 1 592 ? 14.023 -25.781 2.432 1 93.5 592 ALA B C 1
ATOM 10126 O O . ALA B 1 592 ? 13.375 -26.469 3.215 1 93.5 592 ALA B O 1
ATOM 10127 N N . ARG B 1 593 ? 14.43 -26.234 1.269 1 91.06 593 ARG B N 1
ATOM 10128 C CA . ARG B 1 593 ? 14.133 -27.594 0.82 1 91.06 593 ARG B CA 1
ATOM 10129 C C . ARG B 1 593 ? 14.797 -28.625 1.729 1 91.06 593 ARG B C 1
ATOM 10131 O O . ARG B 1 593 ? 14.281 -29.734 1.889 1 91.06 593 ARG B O 1
ATOM 10138 N N . GLU B 1 594 ? 15.875 -28.156 2.322 1 87.06 594 GLU B N 1
ATOM 10139 C CA . GLU B 1 594 ? 16.672 -29.109 3.1 1 87.06 594 GLU B CA 1
ATOM 10140 C C . GLU B 1 594 ? 16.484 -28.891 4.598 1 87.06 594 GLU B C 1
ATOM 10142 O O . GLU B 1 594 ? 16.906 -29.719 5.41 1 87.06 594 GLU B O 1
ATOM 10147 N N . HIS B 1 595 ? 15.805 -27.875 4.918 1 88.5 595 HIS B N 1
ATOM 10148 C CA . HIS B 1 595 ? 15.734 -27.469 6.32 1 88.5 595 HIS B CA 1
ATOM 10149 C C . HIS B 1 595 ? 14.789 -28.391 7.098 1 88.5 595 HIS B C 1
ATOM 10151 O O . HIS B 1 595 ? 13.68 -28.688 6.633 1 88.5 595 HIS B O 1
ATOM 10157 N N . ARG B 1 596 ? 15.25 -28.875 8.242 1 78.5 596 ARG B N 1
ATOM 10158 C CA . ARG B 1 596 ? 14.43 -29.672 9.148 1 78.5 596 ARG B CA 1
ATOM 10159 C C . ARG B 1 596 ? 14.047 -28.875 10.391 1 78.5 596 ARG B C 1
ATOM 10161 O O . ARG B 1 596 ? 14.898 -28.203 10.992 1 78.5 596 ARG B O 1
ATOM 10168 N N . ALA B 1 597 ? 12.742 -28.75 10.57 1 69.25 597 ALA B N 1
ATOM 10169 C CA . ALA B 1 597 ? 12.289 -27.984 11.727 1 69.25 597 ALA B CA 1
ATOM 10170 C C . ALA B 1 597 ? 12.859 -28.547 13.023 1 69.25 597 ALA B C 1
ATOM 10172 O O . ALA B 1 597 ? 12.984 -29.75 13.18 1 69.25 597 ALA B O 1
ATOM 10173 N N . GLU B 1 598 ? 13.562 -27.781 13.859 1 57.5 598 GLU B N 1
ATOM 10174 C CA . GLU B 1 598 ? 14.039 -28.234 15.156 1 57.5 598 GLU B CA 1
ATOM 10175 C C . GLU B 1 598 ? 12.875 -28.594 16.078 1 57.5 598 GLU B C 1
ATOM 10177 O O . GLU B 1 598 ? 11.93 -27.812 16.234 1 57.5 598 GLU B O 1
ATOM 10182 N N . THR B 1 599 ? 12.508 -29.875 16.078 1 50.56 599 THR B N 1
ATOM 10183 C CA . THR B 1 599 ? 11.547 -30.359 17.062 1 50.56 599 THR B CA 1
ATOM 10184 C C . THR B 1 599 ? 11.922 -29.875 18.469 1 50.56 599 THR B C 1
ATOM 10186 O O . THR B 1 599 ? 12.852 -30.406 19.078 1 50.56 599 THR B O 1
ATOM 10189 N N . ASN B 1 600 ? 12.188 -28.844 18.844 1 37.56 600 ASN B N 1
ATOM 10190 C CA . ASN B 1 600 ? 12.297 -28.703 20.297 1 37.56 600 ASN B CA 1
ATOM 10191 C C . ASN B 1 600 ? 11.039 -29.188 21.016 1 37.56 600 ASN B C 1
ATOM 10193 O O . ASN B 1 600 ? 9.961 -28.625 20.828 1 37.56 600 ASN B O 1
ATOM 10197 N N . LYS B 1 601 ? 10.875 -30.5 21.391 1 37.56 601 LYS B N 1
ATOM 10198 C CA . LYS B 1 601 ? 9.875 -31.109 22.266 1 37.56 601 LYS B CA 1
ATOM 10199 C C . LYS B 1 601 ? 9.5 -30.172 23.406 1 37.56 601 LYS B C 1
ATOM 10201 O O . LYS B 1 601 ? 8.414 -30.281 23.984 1 37.56 601 LYS B O 1
ATOM 10206 N N . GLU B 1 602 ? 10.484 -29.688 24.25 1 34.91 602 GLU B N 1
ATOM 10207 C CA . GLU B 1 602 ? 10.117 -29.078 25.531 1 34.91 602 GLU B CA 1
ATOM 10208 C C . GLU B 1 602 ? 9.203 -27.875 25.312 1 34.91 602 GLU B C 1
ATOM 10210 O O . GLU B 1 602 ? 8.328 -27.609 26.141 1 34.91 602 GLU B O 1
ATOM 10215 N N . GLU B 1 603 ? 9.617 -26.859 24.516 1 34.47 603 GLU B N 1
ATOM 10216 C CA . GLU B 1 603 ? 8.914 -25.578 24.578 1 34.47 603 GLU B CA 1
ATOM 10217 C C . GLU B 1 603 ? 7.641 -25.594 23.734 1 34.47 603 GLU B C 1
ATOM 10219 O O . GLU B 1 603 ? 7.059 -24.547 23.469 1 34.47 603 GLU B O 1
ATOM 10224 N N . GLU B 1 604 ? 7.168 -26.672 23.25 1 34.94 604 GLU B N 1
ATOM 10225 C CA . GLU B 1 604 ? 5.922 -26.797 22.5 1 34.94 604 GLU B CA 1
ATOM 10226 C C . GLU B 1 604 ? 4.73 -26.312 23.328 1 34.94 604 GLU B C 1
ATOM 10228 O O . GLU B 1 604 ? 3.652 -26.062 22.797 1 34.94 604 GLU B O 1
ATOM 10233 N N . GLU B 1 605 ? 4.711 -26.75 24.625 1 33.44 605 GLU B N 1
ATOM 10234 C CA . GLU B 1 605 ? 3.486 -26.609 25.406 1 33.44 605 GLU B CA 1
ATOM 10235 C C . GLU B 1 605 ? 3.078 -25.141 25.531 1 33.44 605 GLU B C 1
ATOM 10237 O O . GLU B 1 605 ? 1.894 -24.812 25.438 1 33.44 605 GLU B O 1
ATOM 10242 N N . GLU B 1 606 ? 3.941 -24.359 26.344 1 33.22 606 GLU B N 1
ATOM 10243 C CA . GLU B 1 606 ? 3.463 -23.109 26.906 1 33.22 606 GLU B CA 1
ATOM 10244 C C . GLU B 1 606 ? 3.377 -22.016 25.844 1 33.22 606 GLU B C 1
ATOM 10246 O O . GLU B 1 606 ? 2.451 -21.188 25.859 1 33.22 606 GLU B O 1
ATOM 10251 N N . GLU B 1 607 ? 4.492 -21.75 25.078 1 33.44 607 GLU B N 1
ATOM 10252 C CA . GLU B 1 607 ? 4.75 -20.531 24.312 1 33.44 607 GLU B CA 1
ATOM 10253 C C . GLU B 1 607 ? 4.152 -20.625 22.922 1 33.44 607 GLU B C 1
ATOM 10255 O O . GLU B 1 607 ? 4.32 -19.703 22.109 1 33.44 607 GLU B O 1
ATOM 10260 N N . GLU B 1 608 ? 3.764 -21.641 22.5 1 34.06 608 GLU B N 1
ATOM 10261 C CA . GLU B 1 608 ? 3.357 -21.938 21.125 1 34.06 608 GLU B CA 1
ATOM 10262 C C . GLU B 1 608 ? 2.17 -21.078 20.703 1 34.06 608 GLU B C 1
ATOM 10264 O O . GLU B 1 608 ? 2.062 -20.688 19.547 1 34.06 608 GLU B O 1
ATOM 10269 N N . ASP B 1 609 ? 1.184 -21.031 21.516 1 33.75 609 ASP B N 1
ATOM 10270 C CA . ASP B 1 609 ? -0.104 -20.406 21.203 1 33.75 609 ASP B CA 1
ATOM 10271 C C . ASP B 1 609 ? 0.055 -18.922 20.906 1 33.75 609 ASP B C 1
ATOM 10273 O O . ASP B 1 609 ? -0.637 -18.375 20.047 1 33.75 609 ASP B O 1
ATOM 10277 N N . ASP B 1 610 ? 0.93 -18.25 21.688 1 34.06 610 ASP B N 1
ATOM 10278 C CA . ASP B 1 610 ? 1.151 -16.812 21.672 1 34.06 610 ASP B CA 1
ATOM 10279 C C . ASP B 1 610 ? 2 -16.391 20.484 1 34.06 610 ASP B C 1
ATOM 10281 O O . ASP B 1 610 ? 1.777 -15.32 19.891 1 34.06 610 ASP B O 1
ATOM 10285 N N . GLU B 1 611 ? 3.016 -17.172 20.062 1 35.38 611 GLU B N 1
ATOM 10286 C CA . GLU B 1 611 ? 4.043 -16.844 19.078 1 35.38 611 GLU B CA 1
ATOM 10287 C C . GLU B 1 611 ? 3.559 -17.125 17.656 1 35.38 611 GLU B C 1
ATOM 10289 O O . GLU B 1 611 ? 4.023 -16.5 16.703 1 35.38 611 GLU B O 1
ATOM 10294 N N . GLN B 1 612 ? 2.928 -18.156 17.375 1 34.5 612 GLN B N 1
ATOM 10295 C CA . GLN B 1 612 ? 2.486 -18.609 16.062 1 34.5 612 GLN B CA 1
ATOM 10296 C C . GLN B 1 612 ? 1.706 -17.516 15.336 1 34.5 612 GLN B C 1
ATOM 10298 O O . GLN B 1 612 ? 1.851 -17.344 14.125 1 34.5 612 GLN B O 1
ATOM 10303 N N . GLU B 1 613 ? 0.696 -16.875 16.016 1 36.53 613 GLU B N 1
ATOM 10304 C CA . GLU B 1 613 ? -0.187 -15.867 15.422 1 36.53 613 GLU B CA 1
ATOM 10305 C C . GLU B 1 613 ? 0.589 -14.617 15.023 1 36.53 613 GLU B C 1
ATOM 10307 O O . GLU B 1 613 ? 0.122 -13.828 14.195 1 36.53 613 GLU B O 1
ATOM 10312 N N . GLU B 1 614 ? 1.776 -14.562 15.438 1 37.88 614 GLU B N 1
ATOM 10313 C CA . GLU B 1 614 ? 2.486 -13.289 15.406 1 37.88 614 GLU B CA 1
ATOM 10314 C C . GLU B 1 614 ? 3.094 -13.023 14.031 1 37.88 614 GLU B C 1
ATOM 10316 O O . GLU B 1 614 ? 3.232 -11.875 13.617 1 37.88 614 GLU B O 1
ATOM 10321 N N . ILE B 1 615 ? 3.562 -14.094 13.438 1 36.62 615 ILE B N 1
ATOM 10322 C CA . ILE B 1 615 ? 4.363 -13.711 12.281 1 36.62 615 ILE B CA 1
ATOM 10323 C C . ILE B 1 615 ? 3.447 -13.43 11.094 1 36.62 615 ILE B C 1
ATOM 10325 O O . ILE B 1 615 ? 3.773 -12.609 10.227 1 36.62 615 ILE B O 1
ATOM 10329 N N . CYS B 1 616 ? 2.346 -14.188 10.938 1 40.97 616 CYS B N 1
ATOM 10330 C CA . CYS B 1 616 ? 1.7 -14.07 9.633 1 40.97 616 CYS B CA 1
ATOM 10331 C C . CYS B 1 616 ? 0.361 -13.352 9.75 1 40.97 616 CYS B C 1
ATOM 10333 O O . CYS B 1 616 ? -0.692 -13.992 9.773 1 40.97 616 CYS B O 1
ATOM 10335 N N . ILE B 1 617 ? 0.171 -12.375 10.539 1 35.44 617 ILE B N 1
ATOM 10336 C CA . ILE B 1 617 ? -1.165 -11.797 10.672 1 35.44 617 ILE B CA 1
ATOM 10337 C C . ILE B 1 617 ? -1.567 -11.117 9.367 1 35.44 617 ILE B C 1
ATOM 10339 O O . ILE B 1 617 ? -1.509 -9.891 9.25 1 35.44 617 ILE B O 1
ATOM 10343 N N . ASP B 1 618 ? -0.957 -11.484 8.266 1 37.75 618 ASP B N 1
ATOM 10344 C CA . ASP B 1 618 ? -1.487 -10.727 7.133 1 37.75 618 ASP B CA 1
ATOM 10345 C C . ASP B 1 618 ? -3.014 -10.766 7.113 1 37.75 618 ASP B C 1
ATOM 10347 O O . ASP B 1 618 ? -3.646 -10.133 6.266 1 37.75 618 ASP B O 1
ATOM 10351 N N . PHE B 1 619 ? -3.504 -11.727 7.922 1 32.5 619 PHE B N 1
ATOM 10352 C CA . PHE B 1 619 ? -4.895 -12.086 7.664 1 32.5 619 PHE B CA 1
ATOM 10353 C C . PHE B 1 619 ? -5.828 -10.945 8.055 1 32.5 619 PHE B C 1
ATOM 10355 O O . PHE B 1 619 ? -6.914 -10.805 7.492 1 32.5 619 PHE B O 1
ATOM 10362 N N . LEU B 1 620 ? -5.363 -10.336 9.094 1 32.34 620 LEU B N 1
ATOM 10363 C CA . LEU B 1 620 ? -6.453 -9.5 9.586 1 32.34 620 LEU B CA 1
ATOM 10364 C C . LEU B 1 620 ? -6.82 -8.43 8.57 1 32.34 620 LEU B C 1
ATOM 10366 O O . LEU B 1 620 ? -7.992 -8.078 8.43 1 32.34 620 LEU B O 1
ATOM 10370 N N . ASN B 1 621 ? -5.738 -7.961 7.906 1 33.59 621 ASN B N 1
ATOM 10371 C CA . ASN B 1 621 ? -6.031 -6.789 7.086 1 33.59 621 ASN B CA 1
ATOM 10372 C C . ASN B 1 621 ? -6.645 -7.188 5.746 1 33.59 621 ASN B C 1
ATOM 10374 O O . ASN B 1 621 ? -7.453 -6.445 5.184 1 33.59 621 ASN B O 1
ATOM 10378 N N . SER B 1 622 ? -6.078 -8.289 5.129 1 32.94 622 SER B N 1
ATOM 10379 C CA . SER B 1 622 ? -6.527 -8.617 3.779 1 32.94 622 SER B CA 1
ATOM 10380 C C . SER B 1 622 ? -7.988 -9.055 3.773 1 32.94 622 SER B C 1
ATOM 10382 O O . SER B 1 622 ? -8.703 -8.82 2.799 1 32.94 622 SER B O 1
ATOM 10384 N N . TYR B 1 623 ? -8.234 -10.062 4.621 1 31.81 623 TYR B N 1
ATOM 10385 C CA . TYR B 1 623 ? -9.648 -10.414 4.73 1 31.81 623 TYR B CA 1
ATOM 10386 C C . TYR B 1 623 ? -10.5 -9.164 4.926 1 31.81 623 TYR B C 1
ATOM 10388 O O . TYR B 1 623 ? -11.688 -9.164 4.59 1 31.81 623 TYR B O 1
ATOM 10396 N N . ASN B 1 624 ? -9.867 -8.312 5.504 1 32.75 624 ASN B N 1
ATOM 10397 C CA . ASN B 1 624 ? -10.664 -7.117 5.738 1 32.75 624 ASN B CA 1
ATOM 10398 C C . ASN B 1 624 ? -11.016 -6.414 4.43 1 32.75 624 ASN B C 1
ATOM 10400 O O . ASN B 1 624 ? -12.031 -5.723 4.344 1 32.75 624 ASN B O 1
ATOM 10404 N N . ALA B 1 625 ? -10.102 -6.465 3.521 1 32.66 625 ALA B N 1
ATOM 10405 C CA . ALA B 1 625 ? -10.516 -5.82 2.277 1 32.66 625 ALA B CA 1
ATOM 10406 C C . ALA B 1 625 ? -11.609 -6.625 1.582 1 32.66 625 ALA B C 1
ATOM 10408 O O . ALA B 1 625 ? -12.539 -6.055 1.005 1 32.66 625 ALA B O 1
ATOM 10409 N N . ASP B 1 626 ? -11.383 -7.949 1.22 1 31.73 626 ASP B N 1
ATOM 10410 C CA . ASP B 1 626 ? -12.508 -8.695 0.667 1 31.73 626 ASP B CA 1
ATOM 10411 C C . ASP B 1 626 ? -13.664 -8.75 1.658 1 31.73 626 ASP B C 1
ATOM 10413 O O . ASP B 1 626 ? -14.836 -8.773 1.257 1 31.73 626 ASP B O 1
ATOM 10417 N N . LEU B 1 627 ? -13.484 -9.203 2.807 1 28.81 627 LEU B N 1
ATOM 10418 C CA . LEU B 1 627 ? -14.523 -9.32 3.824 1 28.81 627 LEU B CA 1
ATOM 10419 C C . LEU B 1 627 ? -14.766 -7.977 4.512 1 28.81 627 LEU B C 1
ATOM 10421 O O . LEU B 1 627 ? -15.852 -7.727 5.027 1 28.81 627 LEU B O 1
ATOM 10425 N N . ARG B 1 628 ? -13.617 -7.273 5 1 30 628 ARG B N 1
ATOM 10426 C CA . ARG B 1 628 ? -13.93 -6.137 5.859 1 30 628 ARG B CA 1
ATOM 10427 C C . ARG B 1 628 ? -14.57 -5.004 5.055 1 30 628 ARG B C 1
ATOM 10429 O O . ARG B 1 628 ? -13.867 -4.25 4.375 1 30 628 ARG B O 1
ATOM 10436 N N . VAL B 1 629 ? -15.297 -5.121 4.367 1 28.12 629 VAL B N 1
ATOM 10437 C CA . VAL B 1 629 ? -16.078 -3.904 4.52 1 28.12 629 VAL B CA 1
ATOM 10438 C C . VAL B 1 629 ? -16 -3.412 5.965 1 28.12 629 VAL B C 1
ATOM 10440 O O . VAL B 1 629 ? -16.641 -3.969 6.855 1 28.12 629 VAL B O 1
ATOM 10443 N N . TRP B 1 630 ? -14.805 -3.383 6.473 1 26.78 630 TRP B N 1
ATOM 10444 C CA . TRP B 1 630 ? -14.922 -2.625 7.715 1 26.78 630 TRP B CA 1
ATOM 10445 C C . TRP B 1 630 ? -15.812 -1.402 7.527 1 26.78 630 TRP B C 1
ATOM 10447 O O . TRP B 1 630 ? -15.594 -0.607 6.609 1 26.78 630 TRP B O 1
ATOM 10457 N N . GLU B 1 631 ? -16.812 -1.534 7.703 1 26.39 631 GLU B N 1
ATOM 10458 C CA . GLU B 1 631 ? -17.438 -0.253 8.016 1 26.39 631 GLU B CA 1
ATOM 10459 C C . GLU B 1 631 ? -16.5 0.634 8.828 1 26.39 631 GLU B C 1
ATOM 10461 O O . GLU B 1 631 ? -15.992 0.218 9.875 1 26.39 631 GLU B O 1
ATOM 10466 N N . LYS B 1 632 ? -15.625 1.369 8.133 1 27.67 632 LYS B N 1
ATOM 10467 C CA . LYS B 1 632 ? -14.984 2.439 8.891 1 27.67 632 LYS B CA 1
ATOM 10468 C C . LYS B 1 632 ? -15.812 2.822 10.117 1 27.67 632 LYS B C 1
ATOM 10470 O O . LYS B 1 632 ? -16.797 3.566 10 1 27.67 632 LYS B O 1
ATOM 10475 N N . ARG B 1 633 ? -16.172 2.023 10.883 1 26.97 633 ARG B N 1
ATOM 10476 C CA . ARG B 1 633 ? -16.672 2.682 12.086 1 26.97 633 ARG B CA 1
ATOM 10477 C C . ARG B 1 633 ? -15.602 3.553 12.727 1 26.97 633 ARG B C 1
ATOM 10479 O O . ARG B 1 633 ? -14.406 3.332 12.508 1 26.97 633 ARG B O 1
ATOM 10486 N N . ASP B 1 634 ? -15.984 4.473 13.625 1 25.02 634 ASP B N 1
ATOM 10487 C CA . ASP B 1 634 ? -15.375 5.531 14.43 1 25.02 634 ASP B CA 1
ATOM 10488 C C . ASP B 1 634 ? -14.102 5.043 15.109 1 25.02 634 ASP B C 1
ATOM 10490 O O . ASP B 1 634 ? -13.289 5.848 15.57 1 25.02 634 ASP B O 1
ATOM 10494 N N . ASP B 1 635 ? -13.938 3.697 15.5 1 24.45 635 ASP B N 1
ATOM 10495 C CA . ASP B 1 635 ? -12.953 3.441 16.547 1 24.45 635 ASP B CA 1
ATOM 10496 C C . ASP B 1 635 ? -11.562 3.201 15.945 1 24.45 635 ASP B C 1
ATOM 10498 O O . ASP B 1 635 ? -10.633 2.814 16.656 1 24.45 635 ASP B O 1
ATOM 10502 N N . CYS B 1 636 ? -11.469 2.811 14.82 1 27.14 636 CYS B N 1
ATOM 10503 C CA . CYS B 1 636 ? -10.047 2.768 14.516 1 27.14 636 CYS B CA 1
ATOM 10504 C C . CYS B 1 636 ? -9.445 4.172 14.5 1 27.14 636 CYS B C 1
ATOM 10506 O O . CYS B 1 636 ? -9.734 4.957 13.594 1 27.14 636 CYS B O 1
ATOM 10508 N N . ASP B 1 637 ? -9.297 4.719 15.664 1 25.23 637 ASP B N 1
ATOM 10509 C CA . ASP B 1 637 ? -8.484 5.883 16.016 1 25.23 637 ASP B CA 1
ATOM 10510 C C . ASP B 1 637 ? -7.105 5.812 15.375 1 25.23 637 ASP B C 1
ATOM 10512 O O . ASP B 1 637 ? -6.188 5.207 15.93 1 25.23 637 ASP B O 1
ATOM 10516 N N . PHE B 1 638 ? -6.949 5.402 14.242 1 26.58 638 PHE B N 1
ATOM 10517 C CA . PHE B 1 638 ? -5.637 5.816 13.758 1 26.58 638 PHE B CA 1
ATOM 10518 C C . PHE B 1 638 ? -5.348 7.262 14.141 1 26.58 638 PHE B C 1
ATOM 10520 O O . PHE B 1 638 ? -5.953 8.188 13.594 1 26.58 638 PHE B O 1
ATOM 10527 N N . SER B 1 639 ? -5.109 7.41 15.398 1 24.08 639 SER B N 1
ATOM 10528 C CA . SER B 1 639 ? -4.613 8.695 15.875 1 24.08 639 SER B CA 1
ATOM 10529 C C . SER B 1 639 ? -3.6 9.297 14.906 1 24.08 639 SER B C 1
ATOM 10531 O O . SER B 1 639 ? -2.611 8.648 14.555 1 24.08 639 SER B O 1
ATOM 10533 N N . ASP B 1 640 ? -4.008 9.938 13.961 1 25.61 640 ASP B N 1
ATOM 10534 C CA . ASP B 1 640 ? -3.213 11.023 13.406 1 25.61 640 ASP B CA 1
ATOM 10535 C C . ASP B 1 640 ? -2.402 11.727 14.492 1 25.61 640 ASP B C 1
ATOM 10537 O O . ASP B 1 640 ? -2.939 12.547 15.242 1 25.61 640 ASP B O 1
ATOM 10541 N N . GLU B 1 641 ? -1.712 11.078 15.375 1 24.31 641 GLU B N 1
ATOM 10542 C CA . GLU B 1 641 ? -0.801 11.984 16.062 1 24.31 641 GLU B CA 1
ATOM 10543 C C . GLU B 1 641 ? -0.189 12.992 15.094 1 24.31 641 GLU B C 1
ATOM 10545 O O . GLU B 1 641 ? 0.365 12.609 14.055 1 24.31 641 GLU B O 1
ATOM 10550 N N . PHE B 1 642 ? -0.844 14.117 15.102 1 24.11 642 PHE B N 1
ATOM 10551 C CA . PHE B 1 642 ? -0.495 15.453 14.633 1 24.11 642 PHE B CA 1
ATOM 10552 C C . PHE B 1 642 ? 0.968 15.766 14.93 1 24.11 642 PHE B C 1
ATOM 10554 O O . PHE B 1 642 ? 1.34 15.984 16.094 1 24.11 642 PHE B O 1
ATOM 10561 N N . ASP B 1 643 ? 1.873 15.016 14.523 1 22.33 643 ASP B N 1
ATOM 10562 C CA . ASP B 1 643 ? 3.174 15.672 14.633 1 22.33 643 ASP B CA 1
ATOM 10563 C C . ASP B 1 643 ? 3.123 17.078 14.055 1 22.33 643 ASP B C 1
ATOM 10565 O O . ASP B 1 643 ? 3.193 17.266 12.836 1 22.33 643 ASP B O 1
ATOM 10569 N N . ASP B 1 644 ? 2.105 17.859 14.477 1 23.7 644 ASP B N 1
ATOM 10570 C CA . ASP B 1 644 ? 2.301 19.297 14.32 1 23.7 644 ASP B CA 1
ATOM 10571 C C . ASP B 1 644 ? 3.59 19.75 15 1 23.7 644 ASP B C 1
ATOM 10573 O O . ASP B 1 644 ? 3.645 19.875 16.219 1 23.7 644 ASP B O 1
ATOM 10577 N N . SER B 1 645 ? 4.715 19.203 14.883 1 22.5 645 SER B N 1
ATOM 10578 C CA . SER B 1 645 ? 5.797 20.109 15.258 1 22.5 645 SER B CA 1
ATOM 10579 C C . SER B 1 645 ? 5.559 21.516 14.711 1 22.5 645 SER B C 1
ATOM 10581 O O . SER B 1 645 ? 5.652 21.734 13.5 1 22.5 645 SER B O 1
ATOM 10583 N N . TYR B 1 646 ? 4.441 22.125 15.102 1 21.11 646 TYR B N 1
ATOM 10584 C CA . TYR B 1 646 ? 4.445 23.594 15.109 1 21.11 646 TYR B CA 1
ATOM 10585 C C . TYR B 1 646 ? 5.75 24.125 15.68 1 21.11 646 TYR B C 1
ATOM 10587 O O . TYR B 1 646 ? 6.18 23.719 16.75 1 21.11 646 TYR B O 1
ATOM 10595 N N . ASP B 1 647 ? 6.59 24.594 14.852 1 20.59 647 ASP B N 1
ATOM 10596 C CA . ASP B 1 647 ? 7.566 25.625 15.172 1 20.59 647 ASP B CA 1
ATOM 10597 C C . ASP B 1 647 ? 6.945 26.719 16.031 1 20.59 647 ASP B C 1
ATOM 10599 O O . ASP B 1 647 ? 6.066 27.453 15.578 1 20.59 647 ASP B O 1
ATOM 10603 N N . GLU B 1 648 ? 6.473 26.5 17.234 1 22.19 648 GLU B N 1
ATOM 10604 C CA . GLU B 1 648 ? 6.418 27.578 18.203 1 22.19 648 GLU B CA 1
ATOM 10605 C C . GLU B 1 648 ? 7.621 28.516 18.062 1 22.19 648 GLU B C 1
ATOM 10607 O O . GLU B 1 648 ? 8.766 28.078 18.188 1 22.19 648 GLU B O 1
ATOM 10612 N N . GLY B 1 649 ? 7.555 29.453 17.094 1 19.45 649 GLY B N 1
ATOM 10613 C CA . GLY B 1 649 ? 8.273 30.703 17.297 1 19.45 649 GLY B CA 1
ATOM 10614 C C . GLY B 1 649 ? 8.219 31.203 18.734 1 19.45 649 GLY B C 1
ATOM 10615 O O . GLY B 1 649 ? 7.145 31.219 19.344 1 19.45 649 GLY B O 1
ATOM 10616 N N . THR B 1 650 ? 9.117 30.844 19.609 1 19.53 650 THR B N 1
ATOM 10617 C CA . THR B 1 650 ? 9.617 31.578 20.766 1 19.53 650 THR B CA 1
ATOM 10618 C C . THR B 1 650 ? 9.578 33.094 20.516 1 19.53 650 THR B C 1
ATOM 10620 O O . THR B 1 650 ? 10.234 33.562 19.594 1 19.53 650 THR B O 1
ATOM 10623 N N . ASP B 1 651 ? 8.438 33.781 20.609 1 17.2 651 ASP B N 1
ATOM 10624 C CA . ASP B 1 651 ? 8.508 35.188 20.969 1 17.2 651 ASP B CA 1
ATOM 10625 C C . ASP B 1 651 ? 9.414 35.406 22.188 1 17.2 651 ASP B C 1
ATOM 10627 O O . ASP B 1 651 ? 9.203 34.781 23.234 1 17.2 651 ASP B O 1
ATOM 10631 N N . ASN B 1 652 ? 10.719 35.625 21.984 1 16.86 652 ASN B N 1
ATOM 10632 C CA . ASN B 1 652 ? 11.625 36.469 22.766 1 16.86 652 ASN B CA 1
ATOM 10633 C C . ASN B 1 652 ? 10.945 37.719 23.25 1 16.86 652 ASN B C 1
ATOM 10635 O O . ASN B 1 652 ? 10.648 38.625 22.453 1 16.86 652 ASN B O 1
ATOM 10639 N N . ALA B 1 653 ? 9.898 37.719 24 1 17.23 653 ALA B N 1
ATOM 10640 C CA . ALA B 1 653 ? 9.719 38.844 24.922 1 17.23 653 ALA B CA 1
ATOM 10641 C C . ALA B 1 653 ? 10.984 39.094 25.734 1 17.23 653 ALA B C 1
ATOM 10643 O O . ALA B 1 653 ? 11.57 38.156 26.297 1 17.23 653 ALA B O 1
ATOM 10644 N N . THR B 1 654 ? 11.547 40.281 25.438 1 16.61 654 THR B N 1
ATOM 10645 C CA . THR B 1 654 ? 11.727 41.312 26.453 1 16.61 654 THR B CA 1
ATOM 10646 C C . THR B 1 654 ? 10.406 41.625 27.156 1 16.61 654 THR B C 1
ATOM 10648 O O . THR B 1 654 ? 9.352 41.656 26.516 1 16.61 654 THR B O 1
#

Nearest PDB structures (foldseek):
  6ozi-assembly1_B  TM=5.024E-01  e=2.027E-01  Ciona intestinalis
  6ozo-assembly1_A  TM=4.953E-01  e=4.489E-01  Mus musculus
  4nsp-assembly1_A  TM=4.408E-01  e=4.064E-01  Homo sapiens
  6oze-assembly1_A  TM=4.611E-01  e=5.477E-01  Homo sapiens
  6ozi-assembly1_B  TM=4.962E-01  e=1.231E-01  Ciona intestinalis

Sequence (1308 aa):
MPRSKCAYCLDIRKQSDMTRVPRNNESLQIWFRTLGIDFQQRVLGATSRLFICREHVPKAAPRRSRYGIPYETRGSQEENLSEAEAPVYLNFEDDMLFDDDFVVVNEEVLEDKNDFEYIPTEDEKKEQEDVDLEEKDVKLIDYIIVDHSILLNAILYCRNCHSSDVGFDKERVSGANISMNLTCNSCQCTWNWCSSQRMIDGKSFMVNRDISTACSVTGMSYHKFSTCCETLRIPILTESEHCKTIRNHVAPLATEEYDKLQKEVLEIVVEEAEKRGSLDLSGDAQYDSPGFSALNCRYALIDVATNLVVDVEHVKKSSQNESSKSLEPKSLDLSLDRFVKTLANATLNVTVSSITTDRDPAVGKLLAKKYPNIKQMYDGWHFARNLQKILWKKQDQVQMKPAKRWIEPLRNHLYWSIGTSGGNGKLAVEKFLSFFYHTQNIHDNFKEIGGYQFSTVFHCDHGNINGSGYFDIANPHHKKAWELLLDMATEKKRLKDLEHVSPFFSTSQVESFNNVALTYHPKNTFFRAKSFSLRVKLSVIHWNNLKLEERMGIRQVAGKKSHFNKSLKKVTHRKFLSPGSFDWRRRILELAREHRAETNKEEEEEEEDDEQEEICIDFLNSYNADLRVWEKRDDCDFSDEFDDSYDEGTDNATMPRSKCAYCLDIRKQSDMTRVPRNNESLQIWFRTLGIDFQQRVLGATSRLFICREHVPKAAPRRSRYGIPYETRGSQEENLSEAEAPVYLNFEDDMLFDDDFVVVNEEVLEDKNDFEYIPTEDEKKEQEDVDLEEKDVKLIDYIIVDHSILLNAILYCRNCHSSDVGFDKERVSGANISMNLTCNSCQCTWNWCSSQRMIDGKSFMVNRDISTACSVTGMSYHKFSTCCETLRIPILTESEHCKTIRNHVAPLATEEYDKLQKEVLEIVVEEAEKRGSLDLSGDAQYDSPGFSALNCRYALIDVATNLVVDVEHVKKSSQNESSKSLEPKSLDLSLDRFVKTLANATLNVTVSSITTDRDPAVGKLLAKKYPNIKQMYDGWHFARNLQKILWKKQDQVQMKPAKRWIEPLRNHLYWSIGTSGGNGKLAVEKFLSFFYHTQNIHDNFKEIGGYQFSTVFHCDHGNINGSGYFDIANPHHKKAWELLLDMATEKKRLKDLEHVSPFFSTSQVESFNNVALTYHPKNTFFRAKSFSLRVKLSVIHWNNLKLEERMGIRQVAGKKSHFNKSLKKVTHRKFLSPGSFDWRRRILELAREHRAETNKEEEEEEEDDEQEEICIDFLNSYNADLRVWEKRDDCDFSDEFDDSYDEGTDNAT

InterPro domains:
  IPR049012 Mutator-like transposase domain [PF20700] (158-394)

Radius of gyration: 34.95 Å; Cα contacts (8 Å, |Δi|>4): 1975; chains: 2; bounding box: 99×108×92 Å

Solvent-accessible surface area (backbone atoms only — not comparable to full-atom values): 72755 Å² total; per-residue (Å²): 128,70,66,43,51,14,54,71,82,63,49,75,41,52,48,88,58,35,39,58,57,60,82,52,64,69,58,34,52,49,34,29,68,47,55,30,70,70,31,37,54,48,57,74,68,46,93,63,92,49,30,30,49,42,82,39,19,59,78,58,47,55,85,79,56,61,83,55,60,38,47,72,73,72,76,77,72,77,74,78,70,78,84,74,81,67,76,85,64,56,64,46,47,72,84,60,54,64,76,65,80,67,75,73,77,75,81,71,82,77,73,92,70,73,70,79,63,80,68,58,66,72,74,73,45,61,65,75,61,69,72,64,74,51,80,61,63,77,77,70,62,48,32,38,56,27,28,39,69,55,50,49,66,46,60,37,51,32,82,86,77,68,41,67,57,37,45,63,86,59,81,42,73,61,33,34,31,44,33,35,52,36,36,25,73,83,76,65,48,70,52,78,46,58,32,40,55,64,28,90,84,64,78,49,45,42,59,47,54,44,51,46,38,28,25,60,70,62,29,42,56,60,65,55,51,49,51,30,29,53,64,54,21,32,59,51,60,51,71,67,57,37,38,50,48,37,62,53,41,40,48,59,50,52,51,48,52,36,53,53,50,51,54,53,47,50,52,52,52,50,54,50,20,63,73,66,72,49,32,44,34,21,39,50,64,50,60,44,64,56,40,60,28,40,45,42,34,38,24,43,34,25,32,65,88,70,64,35,69,77,40,69,24,80,42,64,66,79,51,94,79,56,49,77,75,55,47,48,41,51,27,46,49,55,33,51,52,52,49,53,48,51,34,56,70,66,69,44,95,60,61,66,43,30,37,28,26,70,94,43,67,65,45,50,53,49,38,57,70,77,36,67,77,39,44,71,26,24,22,40,61,63,52,52,48,53,53,47,53,55,47,58,73,45,40,80,38,79,63,23,53,77,38,50,79,48,52,65,55,48,54,52,42,42,51,49,17,38,51,72,30,76,56,39,21,68,53,18,44,42,50,37,57,46,50,64,39,45,44,53,72,40,58,58,78,50,52,71,58,98,88,44,75,48,86,81,59,41,57,61,97,64,80,93,71,92,75,83,85,58,49,46,68,86,39,64,62,33,32,50,14,50,51,51,53,48,51,68,65,57,35,67,69,54,49,59,49,48,33,36,33,32,30,53,50,57,46,30,63,54,50,15,48,49,50,35,30,36,51,43,56,41,57,80,39,35,59,24,69,62,26,42,50,50,32,51,45,52,29,49,49,53,49,38,50,46,42,49,32,38,75,69,60,71,31,38,80,42,44,71,45,81,38,75,17,68,64,66,71,36,75,40,74,38,78,35,54,40,68,63,84,63,56,67,48,47,50,52,41,56,50,43,64,69,54,71,61,80,75,60,78,79,65,54,75,81,56,43,57,59,54,64,61,26,41,55,29,56,51,68,43,51,50,24,36,80,44,24,59,42,58,53,57,84,42,75,39,57,55,58,72,71,80,63,75,64,81,74,75,75,77,79,71,132,128,69,66,41,51,13,55,71,82,63,48,74,41,50,48,90,58,34,41,59,56,60,81,53,66,70,57,33,51,50,34,29,68,46,54,31,68,73,30,36,55,48,58,76,70,46,92,64,93,47,30,31,51,41,81,40,19,60,76,56,48,56,86,80,56,63,82,58,61,37,48,69,75,71,75,78,72,77,73,78,69,79,81,74,80,68,74,85,60,54,65,45,47,73,83,59,59,65,76,65,82,65,77,71,79,72,77,75,75,74,66,90,75,72,68,80,61,79,66,59,64,73,74,72,46,59,65,74,61,68,72,63,74,52,76,60,62,77,75,67,62,49,32,39,56,26,27,39,70,56,51,48,65,47,60,37,50,31,83,84,76,68,41,65,56,38,45,64,85,60,81,41,73,60,34,34,30,43,34,36,53,36,35,25,73,83,75,65,49,68,52,79,46,59,31,40,57,64,29,87,84,65,78,49,45,43,59,48,53,45,51,45,38,28,26,59,69,61,30,42,56,59,66,56,50,49,52,30,29,52,64,52,21,32,60,53,62,52,71,69,57,37,38,49,47,37,63,54,40,40,47,59,51,52,50,49,52,37,53,54,49,50,53,53,49,48,52,52,53,50,53,50,20,63,72,67,71,50,32,44,35,22,40,51,66,51,59,42,66,55,42,58,26,39,47,41,34,37,24,42,33,26,32,65,87,71,63,35,68,76,41,68,24,79,40,64,67,79,52,95,79,58,49,78,75,55,48,48,43,52,28,47,48,55,33,50,50,51,50,53,48,53,33,57,68,66,70,46,96,60,60,65,43,30,37,29,28,70,94,43,67,65,44,50,52,47,37,57,70,78,36,65,78,39,43,71,25,24,24,39,60,63,52,51,48,53,53,47,53,56,47,59,73,45,39,80,38,80,63,23,51,77,36,49,80,48,50,62,56,50,54,51,43,43,52,48,17,37,51,73,30,75,58,39,20,69,54,19,44,42,49,39,57,46,51,62,40,46,44,53,74,40,58,58,80,50,51,70,57,99,89,43,74,48,87,82,58,40,57,62,96,62,80,93,72,93,74,85,84,58,48,45,67,86,40,65,64,33,32,52,13,49,51,52,53,48,52,67,66,58,35,66,68,54,49,60,49,48,34,35,34,31,32,48,51,57,45,29,62,53,51,15,48,50,49,35,30,36,50,43,56,42,56,81,39,33,58,25,69,61,26,41,50,52,32,51,45,50,29,47,49,54,50,38,49,46,43,50,32,39,73,70,60,72,31,38,78,43,44,69,45,81,37,76,17,68,64,67,73,35,75,39,76,39,77,36,56,41,66,64,84,64,57,65,49,48,50,53,42,57,49,42,64,69,55,72,63,79,76,62,76,77,64,54,74,81,57,43,56,58,54,64,62,26,40,53,29,55,53,68,43,52,48,22,36,77,43,26,55,42,56,53,53,86,46,75,39,55,56,60,73,70,79,63,77,66,78,72,75,74,77,78,70,126

Secondary structure (DSSP, 8-state):
--EEEBTTT--EEEGGGEEEPP-SHHHHHHHHHHH-HHHHHHHHT-SS--EEEGGGS-TTS-TT-S-------------------------HHHHH---------------TTS-------GGGG-----------------EEEEEHHHHHHHH---TTT--S-EEEEEEEEETTEEEEEEEETTT--EEEEESSPBPTTSSSBHHHHHHHHHHHHHT--HHHHHHHHHHHT-----HHHHHHHIIIIIHHHHHHHHHHHHHHHHHHHHHHHHHHT-EEEEEEEEE-SSSTTTTEEEEEEEETTT--EEEEEEEE--STT--HHHHHHHHHHHHHHHHHHHHHHTT-S--EEEEEE-S-HHHHHHHHHH-TTSEEEE-HHHHHHHHHHHHHHHTTSGGGGGGHHHHHHHHHHHHHHHHHTTT-HHHHHHHHHHHHHHTTT--B---EETTEEPSS--B-SS----------TTSHHHHHHHHHHHHHHT-HHHHHHHTTB-SS--SHHHHHHHHHHHHHS-TTS---HHHHHHHHHHHHHHHHHHHHHHHHTSS-EEEEEEEEETTTTEEEEEEEEPPP--HHHHHHHHHHHH------SSTTTTSHHHHHHHH-TTHHHHHHHHT------TT-------------------/--EEEBTTT--EEEGGGEEEPP-SHHHHHHHHHHH-HHHHHHHHT-SS--EEEGGGS-TTS-TT-S-------------------------HHHHH----------SSS--TTS-------GGGGS----------------EEEEEHHHHHHHH---TTT--S-EEEEEEEEETTEEEEEEEETTT--EEEEESSPBPTTSSSBHHHHHHHHHHHHHT--HHHHHHHHHHHT-----HHHHHHHIIIIIHHHHHHHHHHHHHHHHHHHHHHHHHHT-EEEEEEEEE-SSSTTTTEEEEEEEETTT--EEEEEEEE--STT--HHHHHHHHHHHHHHHHHHHHHHTT-S--EEEEEE-S-HHHHHHHHHH-TTSEEEE-HHHHHHHHHHHHHHHTTSGGGGGGHHHHHHHHHHHHHHHHHTTT-HHHHHHHHHHHHHHTTT--B---EETTEEPSS--B-SS----------TTSHHHHHHHHHHHHHHT-HHHHHHHTTB-SS--SHHHHHHHHHHHHHS-TTS---HHHHHHHHHHHHHHHHHHHHHHHTTSS-EEEEEEEEETTTTEEEEEEEEPPP--HHHHHHHHHHHH------SSTTTTSHHHHHHHH-TTHHHHHHHHT------TT-------------------

pLDDT: mean 72.93, std 25.57, range [16.61, 98.31]

Organism: Caenorhabditis remanei (NCBI:txid31234)